Protein 7OIO (pdb70)

Nearest PDB structures (foldseek):
  7oio-assembly1_A  TM=4.859E-01  e=4.023E-19  Legionella pneumophila
  2eot-assembly1_A  TM=5.099E-01  e=1.149E+00  Homo sapiens
  7phc-assembly1_a  TM=4.660E-01  e=2.007E+00  Mycoplasmoides pneumoniae M129
  6x0k-assembly1_D  TM=5.061E-01  e=3.506E+00  Aspergillus fumigatus Af293
  4v6i-assembly1_AL  TM=1.975E-01  e=3.506E+00  Saccharomyces cerevisiae

Radius of gyration: 26.11 Å; Cα contacts (8 Å, |Δi|>4): 175; chains: 1; bounding box: 72×53×29 Å

Sequence (144 aa):
MAHHHHHHVDDDDKMTYVRAIPVSNTKSIAGMREENLNYIFNTSLFGVYVPADLNEDNVKQSMLNVTLVGILFADKIEESQVIIRSASGEEKTYNVGDKIPGGATIKRIMPGGVLVERDGTLESLSLPKNDLTFEPVAKPLKEEMAHHHHHHVDDDDKMTYVRAIPVSNTKSIAGMREENLNYIFNTSLFGVYVPADLNEDNVKQSMLNVTLVGILFADKIEESQVIIRSASGEEKTYNVGDKIPGGATIKRIMPGGVLVERDGTLESLSLPKNDLTFEPVAKPLKEEMAHHHHHHVDDDDKMTYVRAIPVSNTKSIAGMREENLNYIFNTSLFGVYVPADLNEDNVKQSMLNVTLVGILFADKIEESQVIIRSASGEEKTYNVGDKIPGGATIKRIMPGGVLVERDGTLESLSLPKNDLTFEPVAKPLKEEMAHHHHHHVDDDDKMTYVRAIPVSNTKSIAGMREENLNYIFNTSLFGVYVPADLNEDNVKQSMLNVTLVGILFADKIEESQVIIRSASGEEKTYNVGDKIPGGATIKRIMPGGVLVERDGTLESLSLPKNDLTFEPVAKPLKEEMAHHHHHHVDDDDKMTYVRAIPVSNTKSIAGMREENLNYIFNTSLFGVYVPADLNEDNVKQSMLNVTLVGILFADKIEESQVIIRSASGEEKTYNVGDKIPGGATIKRIMPGGVLVERDGTLESLSLPKNDLTFEPVAKPLKEEMAHHHHHHVDDDDKMTYVRAIPVSNTKSIAGMREENLNYIFNTSLFGVYVPADLNEDNVKQSMLNVTLVGILFADKIEESQVIIRSASGEEKTYNVGDKIPGGATIKRIMPGGVLVERDGTLESLSLPKNDLTFEPVAKPLKEEMAHHHHHHVDDDDKMTYVRAIPVSNTKSIAGMREENLNYIFNTSLFGVYVPADLNEDNVKQSMLNVTLVGILFADKIEESQVIIRSASGEEKTYNVGDKIPGGATIKRIMPGGVLVERDGTLESLSLPKNDLTFEPVAKPLKEEMAHHHHHHVDDDDKMTYVRAIPVSNTKSIAGMREENLNYIFNTSLFGVYVPADLNEDNVKQSMLNVTLVGILFADKIEESQVIIRSASGEEKTYNVGDKIPGGATIKRIMPGGVLVERDGTLESLSLPKNDLTFEPVAKPLKEEMAHHHHHHVDDDDKMTYVRAIPVSNTKSIAGMREENLNYIFNTSLFGVYVPADLNEDNVKQSMLNVTLVGILFADKIEESQVIIRSASGEEKTYNVGDKIPGGATIKRIMPGGVLVERDGTLESLSLPKNDLTFEPVAKPLKEEMAHHHHHHVDDDDKMTYVRAIPVSNTKSIAGMREENLNYIFNTSLFGVYVPADLNEDNVKQSMLNVTLVGILFADKIEESQVIIRSASGEEKTYNVGDKIPGGATIKRIMPGGVLVERDGTLESLSLPKNDLTFEPVAKPLKEE

Foldseek 3Di:
DCCPPPDADPPPCVVRVDPPDDDDPPCVVPDPCPVPCVVPVEPVNVDPDDDPPPDDPDDPPFDQQKAQPAWQDDPDQQPTWGFIQGNVRRTDTHGAAAADPRNKHWHGGAPLDTFIAGPNHGDADFAPDLDQARGSPHYGDGPD

InterPro domains:
  IPR024961 Type II secretion system protein GspC, N-terminal [PF11356] (54-152)

Structure (mmCIF, N/CA/C/O backbone):
data_7OIO
#
_entry.id   7OIO
#
loop_
_atom_site.group_PDB
_atom_site.id
_atom_site.type_symbol
_atom_site.label_atom_id
_atom_site.label_alt_id
_atom_site.label_comp_id
_atom_site.label_asym_id
_atom_site.label_entity_id
_atom_site.label_seq_id
_atom_site.pdbx_PDB_ins_code
_atom_site.Cartn_x
_atom_site.Cartn_y
_atom_site.Cartn_z
_atom_site.occupancy
_atom_site.B_iso_or_equiv
_atom_site.auth_seq_id
_atom_site.auth_comp_id
_atom_site.auth_asym_id
_atom_site.auth_atom_id
_atom_site.pdbx_PDB_model_num
ATOM 1 N N . MET A 1 1 ? -43.450 33.454 -7.929 1.00 0.00 26 MET A N 1
ATOM 2 C CA . MET A 1 1 ? -43.950 32.599 -6.832 1.00 0.00 26 MET A CA 1
ATOM 3 C C . MET A 1 1 ? -43.077 31.363 -6.683 1.00 0.00 26 MET A C 1
ATOM 4 O O . MET A 1 1 ? -42.781 30.674 -7.661 1.00 0.00 26 MET A O 1
ATOM 20 N N . ALA A 1 2 ? -42.659 31.090 -5.460 1.00 0.00 27 ALA A N 1
ATOM 21 C CA . ALA A 1 2 ? -41.843 29.924 -5.180 1.00 0.00 27 ALA A CA 1
ATOM 22 C C . ALA A 1 2 ? -42.404 29.131 -4.008 1.00 0.00 27 ALA A C 1
ATOM 23 O O . ALA A 1 2 ? -41.737 28.251 -3.477 1.00 0.00 27 ALA A O 1
ATOM 30 N N . HIS A 1 3 ? -43.642 29.428 -3.622 1.00 0.00 28 HIS A N 1
ATOM 31 C CA . HIS A 1 3 ? -44.266 28.756 -2.480 1.00 0.00 28 HIS A CA 1
ATOM 32 C C . HIS A 1 3 ? -44.480 27.269 -2.756 1.00 0.00 28 HIS A C 1
ATOM 33 O O . HIS A 1 3 ? -44.672 26.483 -1.833 1.00 0.00 28 HIS A O 1
ATOM 48 N N . HIS A 1 4 ? -44.453 26.889 -4.026 1.00 0.00 29 HIS A N 1
ATOM 49 C CA . HIS A 1 4 ? -44.546 25.484 -4.395 1.00 0.00 29 HIS A CA 1
ATOM 50 C C . HIS A 1 4 ? -43.192 24.981 -4.883 1.00 0.00 29 HIS A C 1
ATOM 51 O O . HIS A 1 4 ? -42.848 23.818 -4.690 1.00 0.00 29 HIS A O 1
ATOM 66 N N . HIS A 1 5 ? -42.425 25.871 -5.510 1.00 0.00 30 HIS A N 1
ATOM 67 C CA . HIS A 1 5 ? -41.088 25.529 -5.992 1.00 0.00 30 HIS A CA 1
ATOM 68 C C . HIS A 1 5 ? -40.164 25.210 -4.824 1.00 0.00 30 HIS A C 1
ATOM 69 O O . HIS A 1 5 ? -39.359 24.280 -4.888 1.00 0.00 30 HIS A O 1
ATOM 84 N N . HIS A 1 6 ? -40.294 25.981 -3.754 1.00 0.00 31 HIS A N 1
ATOM 85 C CA . HIS A 1 6 ? -39.535 25.740 -2.539 1.00 0.00 31 HIS A CA 1
ATOM 86 C C . HIS A 1 6 ? -40.220 24.645 -1.729 1.00 0.00 31 HIS A C 1
ATOM 87 O O . HIS A 1 6 ? -40.933 24.917 -0.761 1.00 0.00 31 HIS A O 1
ATOM 102 N N . HIS A 1 7 ? -40.019 23.410 -2.149 1.00 0.00 32 HIS A N 1
ATOM 103 C CA . HIS A 1 7 ? -40.635 22.268 -1.497 1.00 0.00 32 HIS A CA 1
ATOM 104 C C . HIS A 1 7 ? -39.645 21.114 -1.440 1.00 0.00 32 HIS A C 1
ATOM 105 O O . HIS A 1 7 ? -39.532 20.333 -2.386 1.00 0.00 32 HIS A O 1
ATOM 120 N N . HIS A 1 8 ? -38.925 21.020 -0.333 1.00 0.00 33 HIS A N 1
ATOM 121 C CA . HIS A 1 8 ? -37.913 19.985 -0.166 1.00 0.00 33 HIS A CA 1
ATOM 122 C C . HIS A 1 8 ? -38.565 18.617 -0.027 1.00 0.00 33 HIS A C 1
ATOM 123 O O . HIS A 1 8 ? -39.526 18.452 0.726 1.00 0.00 33 HIS A O 1
ATOM 138 N N . VAL A 1 9 ? -38.052 17.642 -0.760 1.00 0.00 34 VAL A N 1
ATOM 139 C CA . VAL A 1 9 ? -38.581 16.291 -0.691 1.00 0.00 34 VAL A CA 1
ATOM 140 C C . VAL A 1 9 ? -37.518 15.315 -0.189 1.00 0.00 34 VAL A C 1
ATOM 141 O O . VAL A 1 9 ? -36.481 15.112 -0.825 1.00 0.00 34 VAL A O 1
ATOM 154 N N . ASP A 1 10 ? -37.773 14.731 0.970 1.00 0.00 35 ASP A N 1
ATOM 155 C CA . ASP A 1 10 ? -36.850 13.779 1.573 1.00 0.00 35 ASP A CA 1
ATOM 156 C C . ASP A 1 10 ? -37.498 12.409 1.682 1.00 0.00 35 ASP A C 1
ATOM 157 O O . ASP A 1 10 ? -38.697 12.301 1.942 1.00 0.00 35 ASP A O 1
ATOM 166 N N . ASP A 1 11 ? -36.705 11.368 1.471 1.00 0.00 36 ASP A N 1
ATOM 167 C CA . ASP A 1 11 ? -37.214 10.000 1.489 1.00 0.00 36 ASP A CA 1
ATOM 168 C C . ASP A 1 11 ? -36.243 9.070 2.201 1.00 0.00 36 ASP A C 1
ATOM 169 O O . ASP A 1 11 ? -35.641 8.191 1.580 1.00 0.00 36 ASP A O 1
ATOM 178 N N . ASP A 1 12 ? -36.078 9.266 3.500 1.00 0.00 37 ASP A N 1
ATOM 179 C CA . ASP A 1 12 ? -35.219 8.392 4.288 1.00 0.00 37 ASP A CA 1
ATOM 180 C C . ASP A 1 12 ? -35.983 7.124 4.643 1.00 0.00 37 ASP A C 1
ATOM 181 O O . ASP A 1 12 ? -36.605 7.030 5.700 1.00 0.00 37 ASP A O 1
ATOM 190 N N . ASP A 1 13 ? -35.944 6.156 3.741 1.00 0.00 38 ASP A N 1
ATOM 191 C CA . ASP A 1 13 ? -36.742 4.943 3.874 1.00 0.00 38 ASP A CA 1
ATOM 192 C C . ASP A 1 13 ? -36.202 4.032 4.968 1.00 0.00 38 ASP A C 1
ATOM 193 O O . ASP A 1 13 ? -36.951 3.282 5.590 1.00 0.00 38 ASP A O 1
ATOM 202 N N . LYS A 1 14 ? -34.904 4.120 5.221 1.00 0.00 39 LYS A N 1
ATOM 203 C CA . LYS A 1 14 ? -34.262 3.261 6.211 1.00 0.00 39 LYS A CA 1
ATOM 204 C C . LYS A 1 14 ? -34.605 3.700 7.634 1.00 0.00 39 LYS A C 1
ATOM 205 O O . LYS A 1 14 ? -34.194 3.066 8.608 1.00 0.00 39 LYS A O 1
ATOM 224 N N . MET A 1 15 ? -35.372 4.776 7.747 1.00 0.00 40 MET A N 1
ATOM 225 C CA . MET A 1 15 ? -35.809 5.277 9.042 1.00 0.00 40 MET A CA 1
ATOM 226 C C . MET A 1 15 ? -37.001 4.466 9.546 1.00 0.00 40 MET A C 1
ATOM 227 O O . MET A 1 15 ? -37.494 4.677 10.656 1.00 0.00 40 MET A O 1
ATOM 241 N N . THR A 1 16 ? -37.462 3.539 8.719 1.00 0.00 41 THR A N 1
ATOM 242 C CA . THR A 1 16 ? -38.590 2.694 9.071 1.00 0.00 41 THR A CA 1
ATOM 243 C C . THR A 1 16 ? -38.277 1.834 10.295 1.00 0.00 41 THR A C 1
ATOM 244 O O . THR A 1 16 ? -37.136 1.411 10.499 1.00 0.00 41 THR A O 1
ATOM 255 N N . TYR A 1 17 ? -39.290 1.592 11.115 1.00 0.00 42 TYR A N 1
ATOM 256 C CA . TYR A 1 17 ? -39.137 0.731 12.277 1.00 0.00 42 TYR A CA 1
ATOM 257 C C . TYR A 1 17 ? -40.055 -0.481 12.160 1.00 0.00 42 TYR A C 1
ATOM 258 O O . TYR A 1 17 ? -40.301 -1.194 13.135 1.00 0.00 42 TYR A O 1
ATOM 276 N N . VAL A 1 18 ? -40.556 -0.711 10.954 1.00 0.00 43 VAL A N 1
ATOM 277 C CA . VAL A 1 18 ? -41.402 -1.863 10.682 1.00 0.00 43 VAL A CA 1
ATOM 278 C C . VAL A 1 18 ? -40.710 -2.789 9.685 1.00 0.00 43 VAL A C 1
ATOM 279 O O . VAL A 1 18 ? -39.923 -2.337 8.847 1.00 0.00 43 VAL A O 1
ATOM 292 N N . ARG A 1 19 ? -40.980 -4.081 9.795 1.00 0.00 44 ARG A N 1
ATOM 293 C CA . ARG A 1 19 ? -40.382 -5.077 8.918 1.00 0.00 44 ARG A CA 1
ATOM 294 C C . ARG A 1 19 ? -41.051 -5.048 7.542 1.00 0.00 44 ARG A C 1
ATOM 295 O O . ARG A 1 19 ? -41.842 -5.926 7.197 1.00 0.00 44 ARG A O 1
ATOM 316 N N . ALA A 1 20 ? -40.739 -4.019 6.769 1.00 0.00 45 ALA A N 1
ATOM 317 C CA . ALA A 1 20 ? -41.303 -3.868 5.437 1.00 0.00 45 ALA A CA 1
ATOM 318 C C . ALA A 1 20 ? -40.208 -3.833 4.380 1.00 0.00 45 ALA A C 1
ATOM 319 O O . ALA A 1 20 ? -40.469 -3.543 3.213 1.00 0.00 45 ALA A O 1
ATOM 326 N N . ILE A 1 21 ? -38.981 -4.123 4.794 1.00 0.00 46 ILE A N 1
ATOM 327 C CA . ILE A 1 21 ? -37.860 -4.162 3.865 1.00 0.00 46 ILE A CA 1
ATOM 328 C C . ILE A 1 21 ? -37.888 -5.459 3.059 1.00 0.00 46 ILE A C 1
ATOM 329 O O . ILE A 1 21 ? -38.014 -6.547 3.622 1.00 0.00 46 ILE A O 1
ATOM 345 N N . PRO A 1 22 ? -37.802 -5.357 1.728 1.00 0.00 47 PRO A N 1
ATOM 346 C CA . PRO A 1 22 ? -37.886 -6.522 0.846 1.00 0.00 47 PRO A CA 1
ATOM 347 C C . PRO A 1 22 ? -36.648 -7.409 0.930 1.00 0.00 47 PRO A C 1
ATOM 348 O O . PRO A 1 22 ? -35.535 -6.974 0.631 1.00 0.00 47 PRO A O 1
ATOM 359 N N . VAL A 1 23 ? -36.848 -8.652 1.340 1.00 0.00 48 VAL A N 1
ATOM 360 C CA . VAL A 1 23 ? -35.764 -9.617 1.416 1.00 0.00 48 VAL A CA 1
ATOM 361 C C . VAL A 1 23 ? -36.068 -10.798 0.499 1.00 0.00 48 VAL A C 1
ATOM 362 O O . VAL A 1 23 ? -36.495 -11.865 0.947 1.00 0.00 48 VAL A O 1
ATOM 375 N N . SER A 1 24 ? -35.873 -10.586 -0.791 1.00 0.00 49 SER A N 1
ATOM 376 C CA . SER A 1 24 ? -36.147 -11.612 -1.779 1.00 0.00 49 SER A CA 1
ATOM 377 C C . SER A 1 24 ? -34.852 -12.315 -2.168 1.00 0.00 49 SER A C 1
ATOM 378 O O . SER A 1 24 ? -34.763 -13.543 -2.146 1.00 0.00 49 SER A O 1
ATOM 386 N N . ASN A 1 25 ? -33.844 -11.526 -2.506 1.00 0.00 50 ASN A N 1
ATOM 387 C CA . ASN A 1 25 ? -32.529 -12.061 -2.829 1.00 0.00 50 ASN A CA 1
ATOM 388 C C . ASN A 1 25 ? -31.616 -11.913 -1.627 1.00 0.00 50 ASN A C 1
ATOM 389 O O . ASN A 1 25 ? -31.982 -11.250 -0.655 1.00 0.00 50 ASN A O 1
ATOM 400 N N . THR A 1 26 ? -30.435 -12.524 -1.696 1.00 0.00 51 THR A N 1
ATOM 401 C CA . THR A 1 26 ? -29.487 -12.487 -0.588 1.00 0.00 51 THR A CA 1
ATOM 402 C C . THR A 1 26 ? -30.130 -13.117 0.654 1.00 0.00 51 THR A C 1
ATOM 403 O O . THR A 1 26 ? -29.908 -12.693 1.790 1.00 0.00 51 THR A O 1
ATOM 414 N N . LYS A 1 27 ? -30.936 -14.144 0.411 1.00 0.00 52 LYS A N 1
ATOM 415 C CA . LYS A 1 27 ? -31.712 -14.787 1.459 1.00 0.00 52 LYS A CA 1
ATOM 416 C C . LYS A 1 27 ? -30.950 -15.970 2.046 1.00 0.00 52 LYS A C 1
ATOM 417 O O . LYS A 1 27 ? -30.576 -15.965 3.220 1.00 0.00 52 LYS A O 1
ATOM 436 N N . SER A 1 28 ? -30.715 -16.976 1.217 1.00 0.00 53 SER A N 1
ATOM 437 C CA . SER A 1 28 ? -30.022 -18.178 1.652 1.00 0.00 53 SER A CA 1
ATOM 438 C C . SER A 1 28 ? -28.518 -18.028 1.464 1.00 0.00 53 SER A C 1
ATOM 439 O O . SER A 1 28 ? -27.726 -18.606 2.209 1.00 0.00 53 SER A O 1
ATOM 447 N N . ILE A 1 29 ? -28.134 -17.239 0.472 1.00 0.00 54 ILE A N 1
ATOM 448 C CA . ILE A 1 29 ? -26.730 -17.007 0.174 1.00 0.00 54 ILE A CA 1
ATOM 449 C C . ILE A 1 29 ? -26.480 -15.520 -0.059 1.00 0.00 54 ILE A C 1
ATOM 450 O O . ILE A 1 29 ? -27.306 -14.827 -0.658 1.00 0.00 54 ILE A O 1
ATOM 466 N N . ALA A 1 30 ? -25.352 -15.030 0.434 1.00 0.00 55 ALA A N 1
ATOM 467 C CA . ALA A 1 30 ? -24.978 -13.638 0.246 1.00 0.00 55 ALA A CA 1
ATOM 468 C C . ALA A 1 30 ? -23.759 -13.523 -0.655 1.00 0.00 55 ALA A C 1
ATOM 469 O O . ALA A 1 30 ? -22.693 -13.079 -0.225 1.00 0.00 55 ALA A O 1
ATOM 476 N N . GLY A 1 31 ? -23.910 -13.937 -1.898 1.00 0.00 56 GLY A N 1
ATOM 477 C CA . GLY A 1 31 ? -22.822 -13.820 -2.837 1.00 0.00 56 GLY A CA 1
ATOM 478 C C . GLY A 1 31 ? -21.991 -15.084 -2.935 1.00 0.00 56 GLY A C 1
ATOM 479 O O . GLY A 1 31 ? -21.519 -15.609 -1.925 1.00 0.00 56 GLY A O 1
ATOM 483 N N . MET A 1 32 ? -21.823 -15.576 -4.152 1.00 0.00 57 MET A N 1
ATOM 484 C CA . MET A 1 32 ? -20.981 -16.736 -4.405 1.00 0.00 57 MET A CA 1
ATOM 485 C C . MET A 1 32 ? -19.567 -16.283 -4.741 1.00 0.00 57 MET A C 1
ATOM 486 O O . MET A 1 32 ? -19.253 -16.003 -5.897 1.00 0.00 57 MET A O 1
ATOM 500 N N . ARG A 1 33 ? -18.718 -16.203 -3.729 1.00 0.00 58 ARG A N 1
ATOM 501 C CA . ARG A 1 33 ? -17.356 -15.718 -3.915 1.00 0.00 58 ARG A CA 1
ATOM 502 C C . ARG A 1 33 ? -16.344 -16.824 -3.655 1.00 0.00 58 ARG A C 1
ATOM 503 O O . ARG A 1 33 ? -15.233 -16.557 -3.199 1.00 0.00 58 ARG A O 1
ATOM 524 N N . GLU A 1 34 ? -16.724 -18.060 -3.959 1.00 0.00 59 GLU A N 1
ATOM 525 C CA . GLU A 1 34 ? -15.866 -19.210 -3.686 1.00 0.00 59 GLU A CA 1
ATOM 526 C C . GLU A 1 34 ? -14.529 -19.081 -4.410 1.00 0.00 59 GLU A C 1
ATOM 527 O O . GLU A 1 34 ? -13.470 -19.095 -3.784 1.00 0.00 59 GLU A O 1
ATOM 539 N N . GLU A 1 35 ? -14.582 -18.925 -5.724 1.00 0.00 60 GLU A N 1
ATOM 540 C CA . GLU A 1 35 ? -13.371 -18.817 -6.523 1.00 0.00 60 GLU A CA 1
ATOM 541 C C . GLU A 1 35 ? -12.767 -17.421 -6.374 1.00 0.00 60 GLU A C 1
ATOM 542 O O . GLU A 1 35 ? -11.555 -17.236 -6.494 1.00 0.00 60 GLU A O 1
ATOM 554 N N . ASN A 1 36 ? -13.627 -16.448 -6.097 1.00 0.00 61 ASN A N 1
ATOM 555 C CA . ASN A 1 36 ? -13.198 -15.070 -5.874 1.00 0.00 61 ASN A CA 1
ATOM 556 C C . ASN A 1 36 ? -12.240 -14.984 -4.696 1.00 0.00 61 ASN A C 1
ATOM 557 O O . ASN A 1 36 ? -11.154 -14.419 -4.807 1.00 0.00 61 ASN A O 1
ATOM 568 N N . LEU A 1 37 ? -12.637 -15.567 -3.573 1.00 0.00 62 LEU A N 1
ATOM 569 C CA . LEU A 1 37 ? -11.808 -15.561 -2.377 1.00 0.00 62 LEU A CA 1
ATOM 570 C C . LEU A 1 37 ? -10.587 -16.458 -2.562 1.00 0.00 62 LEU A C 1
ATOM 571 O O . LEU A 1 37 ? -9.585 -16.307 -1.869 1.00 0.00 62 LEU A O 1
ATOM 587 N N . ASN A 1 38 ? -10.679 -17.397 -3.498 1.00 0.00 63 ASN A N 1
ATOM 588 C CA . ASN A 1 38 ? -9.554 -18.273 -3.819 1.00 0.00 63 ASN A CA 1
ATOM 589 C C . ASN A 1 38 ? -8.526 -17.536 -4.666 1.00 0.00 63 ASN A C 1
ATOM 590 O O . ASN A 1 38 ? -7.350 -17.898 -4.700 1.00 0.00 63 ASN A O 1
ATOM 601 N N . TYR A 1 39 ? -8.977 -16.493 -5.347 1.00 0.00 64 TYR A N 1
ATOM 602 C CA . TYR A 1 39 ? -8.086 -15.653 -6.127 1.00 0.00 64 TYR A CA 1
ATOM 603 C C . TYR A 1 39 ? -7.295 -14.746 -5.193 1.00 0.00 64 TYR A C 1
ATOM 604 O O . TYR A 1 39 ? -6.174 -14.335 -5.503 1.00 0.00 64 TYR A O 1
ATOM 622 N N . ILE A 1 40 ? -7.878 -14.469 -4.033 1.00 0.00 65 ILE A N 1
ATOM 623 C CA . ILE A 1 40 ? -7.254 -13.611 -3.040 1.00 0.00 65 ILE A CA 1
ATOM 624 C C . ILE A 1 40 ? -6.318 -14.418 -2.139 1.00 0.00 65 ILE A C 1
ATOM 625 O O . ILE A 1 40 ? -6.686 -14.801 -1.028 1.00 0.00 65 ILE A O 1
ATOM 641 N N . PHE A 1 41 ? -5.117 -14.684 -2.651 1.00 0.00 66 PHE A N 1
ATOM 642 C CA . PHE A 1 41 ? -4.067 -15.378 -1.903 1.00 0.00 66 PHE A CA 1
ATOM 643 C C . PHE A 1 41 ? -4.544 -16.722 -1.351 1.00 0.00 66 PHE A C 1
ATOM 644 O O . PHE A 1 41 ? -4.728 -16.881 -0.143 1.00 0.00 66 PHE A O 1
ATOM 661 N N . ASN A 1 42 ? -4.706 -17.700 -2.234 1.00 0.00 67 ASN A N 1
ATOM 662 C CA . ASN A 1 42 ? -5.140 -19.034 -1.817 1.00 0.00 67 ASN A CA 1
ATOM 663 C C . ASN A 1 42 ? -4.047 -19.736 -1.017 1.00 0.00 67 ASN A C 1
ATOM 664 O O . ASN A 1 42 ? -4.289 -20.766 -0.389 1.00 0.00 67 ASN A O 1
ATOM 675 N N . THR A 1 43 ? -2.845 -19.170 -1.035 1.00 0.00 68 THR A N 1
ATOM 676 C CA . THR A 1 43 ? -1.738 -19.701 -0.253 1.00 0.00 68 THR A CA 1
ATOM 677 C C . THR A 1 43 ? -1.961 -19.434 1.238 1.00 0.00 68 THR A C 1
ATOM 678 O O . THR A 1 43 ? -1.321 -20.045 2.095 1.00 0.00 68 THR A O 1
ATOM 689 N N . SER A 1 44 ? -2.869 -18.511 1.541 1.00 0.00 69 SER A N 1
ATOM 690 C CA . SER A 1 44 ? -3.243 -18.234 2.917 1.00 0.00 69 SER A CA 1
ATOM 691 C C . SER A 1 44 ? -4.481 -19.047 3.295 1.00 0.00 69 SER A C 1
ATOM 692 O O . SER A 1 44 ? -4.811 -19.184 4.475 1.00 0.00 69 SER A O 1
ATOM 700 N N . LEU A 1 45 ? -5.141 -19.593 2.265 1.00 0.00 70 LEU A N 1
ATOM 701 C CA . LEU A 1 45 ? -6.342 -20.420 2.405 1.00 0.00 70 LEU A CA 1
ATOM 702 C C . LEU A 1 45 ? -7.532 -19.597 2.907 1.00 0.00 70 LEU A C 1
ATOM 703 O O . LEU A 1 45 ? -8.521 -19.431 2.191 1.00 0.00 70 LEU A O 1
ATOM 719 N N . PHE A 1 46 ? -7.431 -19.085 4.123 1.00 0.00 71 PHE A N 1
ATOM 720 C CA . PHE A 1 46 ? -8.497 -18.300 4.726 1.00 0.00 71 PHE A CA 1
ATOM 721 C C . PHE A 1 46 ? -7.903 -17.297 5.708 1.00 0.00 71 PHE A C 1
ATOM 722 O O . PHE A 1 46 ? -6.696 -17.312 5.962 1.00 0.00 71 PHE A O 1
ATOM 739 N N . GLY A 1 47 ? -8.746 -16.430 6.254 1.00 0.00 72 GLY A N 1
ATOM 740 C CA . GLY A 1 47 ? -8.300 -15.497 7.270 1.00 0.00 72 GLY A CA 1
ATOM 741 C C . GLY A 1 47 ? -7.548 -14.308 6.704 1.00 0.00 72 GLY A C 1
ATOM 742 O O . GLY A 1 47 ? -8.018 -13.173 6.785 1.00 0.00 72 GLY A O 1
ATOM 746 N N . VAL A 1 48 ? -6.387 -14.567 6.123 1.00 0.00 73 VAL A N 1
ATOM 747 C CA . VAL A 1 48 ? -5.515 -13.503 5.648 1.00 0.00 73 VAL A CA 1
ATOM 748 C C . VAL A 1 48 ? -5.896 -13.064 4.234 1.00 0.00 73 VAL A C 1
ATOM 749 O O . VAL A 1 48 ? -5.215 -13.388 3.259 1.00 0.00 73 VAL A O 1
ATOM 762 N N . TYR A 1 49 ? -6.999 -12.339 4.134 1.00 0.00 74 TYR A N 1
ATOM 763 C CA . TYR A 1 49 ? -7.422 -11.752 2.872 1.00 0.00 74 TYR A CA 1
ATOM 764 C C . TYR A 1 49 ? -7.093 -10.269 2.870 1.00 0.00 74 TYR A C 1
ATOM 765 O O . TYR A 1 49 ? -6.978 -9.655 3.932 1.00 0.00 74 TYR A O 1
ATOM 783 N N . VAL A 1 50 ? -6.926 -9.696 1.689 1.00 0.00 75 VAL A N 1
ATOM 784 C CA . VAL A 1 50 ? -6.727 -8.260 1.579 1.00 0.00 75 VAL A CA 1
ATOM 785 C C . VAL A 1 50 ? -8.069 -7.545 1.612 1.00 0.00 75 VAL A C 1
ATOM 786 O O . VAL A 1 50 ? -9.026 -7.975 0.963 1.00 0.00 75 VAL A O 1
ATOM 799 N N . PRO A 1 51 ? -8.158 -6.453 2.384 1.00 0.00 76 PRO A N 1
ATOM 800 C CA . PRO A 1 51 ? -9.403 -5.703 2.551 1.00 0.00 76 PRO A CA 1
ATOM 801 C C . PRO A 1 51 ? -9.872 -5.079 1.244 1.00 0.00 76 PRO A C 1
ATOM 802 O O . PRO A 1 51 ? -9.059 -4.685 0.406 1.00 0.00 76 PRO A O 1
ATOM 813 N N . ALA A 1 52 ? -11.184 -4.972 1.083 1.00 0.00 77 ALA A N 1
ATOM 814 C CA . ALA A 1 52 ? -11.766 -4.388 -0.120 1.00 0.00 77 ALA A CA 1
ATOM 815 C C . ALA A 1 52 ? -11.667 -2.869 -0.083 1.00 0.00 77 ALA A C 1
ATOM 816 O O . ALA A 1 52 ? -12.148 -2.181 -0.983 1.00 0.00 77 ALA A O 1
ATOM 823 N N . ASP A 1 53 ? -11.058 -2.351 0.975 1.00 0.00 78 ASP A N 1
ATOM 824 C CA . ASP A 1 53 ? -10.804 -0.922 1.091 1.00 0.00 78 ASP A CA 1
ATOM 825 C C . ASP A 1 53 ? -9.391 -0.607 0.624 1.00 0.00 78 ASP A C 1
ATOM 826 O O . ASP A 1 53 ? -9.129 0.464 0.079 1.00 0.00 78 ASP A O 1
ATOM 835 N N . LEU A 1 54 ? -8.487 -1.557 0.830 1.00 0.00 79 LEU A N 1
ATOM 836 C CA . LEU A 1 54 ? -7.097 -1.399 0.427 1.00 0.00 79 LEU A CA 1
ATOM 837 C C . LEU A 1 54 ? -6.894 -1.932 -0.983 1.00 0.00 79 LEU A C 1
ATOM 838 O O . LEU A 1 54 ? -6.596 -3.112 -1.174 1.00 0.00 79 LEU A O 1
ATOM 854 N N . ASN A 1 55 ? -7.059 -1.065 -1.968 1.00 0.00 80 ASN A N 1
ATOM 855 C CA . ASN A 1 55 ? -6.939 -1.471 -3.359 1.00 0.00 80 ASN A CA 1
ATOM 856 C C . ASN A 1 55 ? -5.870 -0.652 -4.060 1.00 0.00 80 ASN A C 1
ATOM 857 O O . ASN A 1 55 ? -6.165 0.353 -4.710 1.00 0.00 80 ASN A O 1
ATOM 868 N N . GLU A 1 56 ? -4.623 -1.069 -3.915 1.00 0.00 81 GLU A N 1
ATOM 869 C CA . GLU A 1 56 ? -3.524 -0.384 -4.568 1.00 0.00 81 GLU A CA 1
ATOM 870 C C . GLU A 1 56 ? -3.354 -0.920 -5.983 1.00 0.00 81 GLU A C 1
ATOM 871 O O . GLU A 1 56 ? -3.203 -2.125 -6.187 1.00 0.00 81 GLU A O 1
ATOM 883 N N . ASP A 1 57 ? -3.380 -0.027 -6.960 1.00 0.00 82 ASP A N 1
ATOM 884 C CA . ASP A 1 57 ? -3.217 -0.417 -8.358 1.00 0.00 82 ASP A CA 1
ATOM 885 C C . ASP A 1 57 ? -1.745 -0.392 -8.742 1.00 0.00 82 ASP A C 1
ATOM 886 O O . ASP A 1 57 ? -1.389 -0.460 -9.920 1.00 0.00 82 ASP A O 1
ATOM 895 N N . ASN A 1 58 ? -0.905 -0.303 -7.712 1.00 0.00 83 ASN A N 1
ATOM 896 C CA . ASN A 1 58 ? 0.546 -0.264 -7.859 1.00 0.00 83 ASN A CA 1
ATOM 897 C C . ASN A 1 58 ? 0.983 0.951 -8.668 1.00 0.00 83 ASN A C 1
ATOM 898 O O . ASN A 1 58 ? 1.151 0.878 -9.883 1.00 0.00 83 ASN A O 1
ATOM 909 N N . VAL A 1 59 ? 1.168 2.071 -7.980 1.00 0.00 84 VAL A N 1
ATOM 910 C CA . VAL A 1 59 ? 1.545 3.321 -8.631 1.00 0.00 84 VAL A CA 1
ATOM 911 C C . VAL A 1 59 ? 2.935 3.232 -9.261 1.00 0.00 84 VAL A C 1
ATOM 912 O O . VAL A 1 59 ? 3.128 3.633 -10.410 1.00 0.00 84 VAL A O 1
ATOM 925 N N . LYS A 1 60 ? 3.898 2.698 -8.519 1.00 0.00 85 LYS A N 1
ATOM 926 C CA . LYS A 1 60 ? 5.241 2.506 -9.052 1.00 0.00 85 LYS A CA 1
ATOM 927 C C . LYS A 1 60 ? 5.524 1.028 -9.264 1.00 0.00 85 LYS A C 1
ATOM 928 O O . LYS A 1 60 ? 6.514 0.662 -9.898 1.00 0.00 85 LYS A O 1
ATOM 947 N N . GLN A 1 61 ? 4.641 0.190 -8.721 1.00 0.00 86 GLN A N 1
ATOM 948 C CA . GLN A 1 61 ? 4.731 -1.260 -8.875 1.00 0.00 86 GLN A CA 1
ATOM 949 C C . GLN A 1 61 ? 5.970 -1.814 -8.177 1.00 0.00 86 GLN A C 1
ATOM 950 O O . GLN A 1 61 ? 6.657 -1.098 -7.447 1.00 0.00 86 GLN A O 1
ATOM 964 N N . SER A 1 62 ? 6.232 -3.096 -8.367 1.00 0.00 87 SER A N 1
ATOM 965 C CA . SER A 1 62 ? 7.338 -3.746 -7.687 1.00 0.00 87 SER A CA 1
ATOM 966 C C . SER A 1 62 ? 7.986 -4.802 -8.579 1.00 0.00 87 SER A C 1
ATOM 967 O O . SER A 1 62 ? 7.687 -5.992 -8.467 1.00 0.00 87 SER A O 1
ATOM 975 N N . MET A 1 63 ? 8.862 -4.365 -9.476 1.00 0.00 88 MET A N 1
ATOM 976 C CA . MET A 1 63 ? 9.588 -5.293 -10.335 1.00 0.00 88 MET A CA 1
ATOM 977 C C . MET A 1 63 ? 10.831 -5.795 -9.620 1.00 0.00 88 MET A C 1
ATOM 978 O O . MET A 1 63 ? 11.021 -5.534 -8.429 1.00 0.00 88 MET A O 1
ATOM 992 N N . LEU A 1 64 ? 11.671 -6.517 -10.360 1.00 0.00 89 LEU A N 1
ATOM 993 C CA . LEU A 1 64 ? 12.934 -7.039 -9.846 1.00 0.00 89 LEU A CA 1
ATOM 994 C C . LEU A 1 64 ? 12.705 -8.027 -8.705 1.00 0.00 89 LEU A C 1
ATOM 995 O O . LEU A 1 64 ? 13.629 -8.343 -7.958 1.00 0.00 89 LEU A O 1
ATOM 1011 N N . ASN A 1 65 ? 11.469 -8.518 -8.592 1.00 0.00 90 ASN A N 1
ATOM 1012 C CA . ASN A 1 65 ? 11.079 -9.442 -7.524 1.00 0.00 90 ASN A CA 1
ATOM 1013 C C . ASN A 1 65 ? 11.215 -8.779 -6.158 1.00 0.00 90 ASN A C 1
ATOM 1014 O O . ASN A 1 65 ? 11.365 -9.457 -5.140 1.00 0.00 90 ASN A O 1
ATOM 1025 N N . VAL A 1 66 ? 11.161 -7.455 -6.141 1.00 0.00 91 VAL A N 1
ATOM 1026 C CA . VAL A 1 66 ? 11.360 -6.694 -4.917 1.00 0.00 91 VAL A CA 1
ATOM 1027 C C . VAL A 1 66 ? 10.119 -5.882 -4.570 1.00 0.00 91 VAL A C 1
ATOM 1028 O O . VAL A 1 66 ? 9.688 -5.027 -5.341 1.00 0.00 91 VAL A O 1
ATOM 1041 N N . THR A 1 67 ? 9.540 -6.162 -3.413 1.00 0.00 92 THR A N 1
ATOM 1042 C CA . THR A 1 67 ? 8.428 -5.377 -2.912 1.00 0.00 92 THR A CA 1
ATOM 1043 C C . THR A 1 67 ? 8.788 -4.741 -1.574 1.00 0.00 92 THR A C 1
ATOM 1044 O O . THR A 1 67 ? 8.963 -5.436 -0.571 1.00 0.00 92 THR A O 1
ATOM 1055 N N . LEU A 1 68 ? 8.912 -3.425 -1.567 1.00 0.00 93 LEU A N 1
ATOM 1056 C CA . LEU A 1 68 ? 9.200 -2.690 -0.346 1.00 0.00 93 LEU A CA 1
ATOM 1057 C C . LEU A 1 68 ? 7.950 -2.611 0.524 1.00 0.00 93 LEU A C 1
ATOM 1058 O O . LEU A 1 68 ? 7.052 -1.811 0.262 1.00 0.00 93 LEU A O 1
ATOM 1074 N N . VAL A 1 69 ? 7.888 -3.451 1.546 1.00 0.00 94 VAL A N 1
ATOM 1075 C CA . VAL A 1 69 ? 6.734 -3.478 2.431 1.00 0.00 94 VAL A CA 1
ATOM 1076 C C . VAL A 1 69 ? 6.984 -2.651 3.688 1.00 0.00 94 VAL A C 1
ATOM 1077 O O . VAL A 1 69 ? 6.083 -2.460 4.504 1.00 0.00 94 VAL A O 1
ATOM 1090 N N . GLY A 1 70 ? 8.206 -2.161 3.843 1.00 0.00 95 GLY A N 1
ATOM 1091 C CA . GLY A 1 70 ? 8.517 -1.312 4.973 1.00 0.00 95 GLY A CA 1
ATOM 1092 C C . GLY A 1 70 ? 10.005 -1.205 5.224 1.00 0.00 95 GLY A C 1
ATOM 1093 O O . GLY A 1 70 ? 10.804 -1.848 4.544 1.00 0.00 95 GLY A O 1
ATOM 1097 N N . ILE A 1 71 ? 10.379 -0.395 6.200 1.00 0.00 96 ILE A N 1
ATOM 1098 C CA . ILE A 1 71 ? 11.777 -0.216 6.559 1.00 0.00 96 ILE A CA 1
ATOM 1099 C C . ILE A 1 71 ? 11.963 -0.455 8.051 1.00 0.00 96 ILE A C 1
ATOM 1100 O O . ILE A 1 71 ? 11.111 -0.084 8.859 1.00 0.00 96 ILE A O 1
ATOM 1116 N N . LEU A 1 72 ? 13.064 -1.097 8.404 1.00 0.00 97 LEU A N 1
ATOM 1117 C CA . LEU A 1 72 ? 13.362 -1.414 9.787 1.00 0.00 97 LEU A CA 1
ATOM 1118 C C . LEU A 1 72 ? 14.463 -0.493 10.303 1.00 0.00 97 LEU A C 1
ATOM 1119 O O . LEU A 1 72 ? 15.653 -0.795 10.186 1.00 0.00 97 LEU A O 1
ATOM 1135 N N . PHE A 1 73 ? 14.049 0.637 10.857 1.00 0.00 98 PHE A N 1
ATOM 1136 C CA . PHE A 1 73 ? 14.977 1.654 11.331 1.00 0.00 98 PHE A CA 1
ATOM 1137 C C . PHE A 1 73 ? 15.748 1.156 12.550 1.00 0.00 98 PHE A C 1
ATOM 1138 O O . PHE A 1 73 ? 15.166 0.584 13.472 1.00 0.00 98 PHE A O 1
ATOM 1155 N N . ALA A 1 74 ? 17.056 1.371 12.543 1.00 0.00 99 ALA A N 1
ATOM 1156 C CA . ALA A 1 74 ? 17.904 0.951 13.646 1.00 0.00 99 ALA A CA 1
ATOM 1157 C C . ALA A 1 74 ? 18.779 2.106 14.119 1.00 0.00 99 ALA A C 1
ATOM 1158 O O . ALA A 1 74 ? 18.715 3.206 13.561 1.00 0.00 99 ALA A O 1
ATOM 1165 N N . ASP A 1 75 ? 19.592 1.860 15.141 1.00 0.00 100 ASP A N 1
ATOM 1166 C CA . ASP A 1 75 ? 20.478 2.889 15.680 1.00 0.00 100 ASP A CA 1
ATOM 1167 C C . ASP A 1 75 ? 21.491 3.315 14.631 1.00 0.00 100 ASP A C 1
ATOM 1168 O O . ASP A 1 75 ? 21.560 4.486 14.253 1.00 0.00 100 ASP A O 1
ATOM 1177 N N . LYS A 1 76 ? 22.269 2.356 14.152 1.00 0.00 101 LYS A N 1
ATOM 1178 C CA . LYS A 1 76 ? 23.251 2.625 13.117 1.00 0.00 101 LYS A CA 1
ATOM 1179 C C . LYS A 1 76 ? 22.585 2.612 11.751 1.00 0.00 101 LYS A C 1
ATOM 1180 O O . LYS A 1 76 ? 21.727 1.774 11.470 1.00 0.00 101 LYS A O 1
ATOM 1199 N N . ILE A 1 77 ? 22.994 3.545 10.907 1.00 0.00 102 ILE A N 1
ATOM 1200 C CA . ILE A 1 77 ? 22.436 3.683 9.572 1.00 0.00 102 ILE A CA 1
ATOM 1201 C C . ILE A 1 77 ? 22.813 2.482 8.698 1.00 0.00 102 ILE A C 1
ATOM 1202 O O . ILE A 1 77 ? 22.079 2.102 7.789 1.00 0.00 102 ILE A O 1
ATOM 1218 N N . GLU A 1 78 ? 23.954 1.872 8.998 1.00 0.00 103 GLU A N 1
ATOM 1219 C CA . GLU A 1 78 ? 24.406 0.695 8.266 1.00 0.00 103 GLU A CA 1
ATOM 1220 C C . GLU A 1 78 ? 23.736 -0.564 8.809 1.00 0.00 103 GLU A C 1
ATOM 1221 O O . GLU A 1 78 ? 23.716 -1.609 8.156 1.00 0.00 103 GLU A O 1
ATOM 1233 N N . GLU A 1 79 ? 23.181 -0.452 10.008 1.00 0.00 104 GLU A N 1
ATOM 1234 C CA . GLU A 1 79 ? 22.506 -1.572 10.643 1.00 0.00 104 GLU A CA 1
ATOM 1235 C C . GLU A 1 79 ? 21.009 -1.512 10.385 1.00 0.00 104 GLU A C 1
ATOM 1236 O O . GLU A 1 79 ? 20.297 -2.491 10.599 1.00 0.00 104 GLU A O 1
ATOM 1248 N N . SER A 1 80 ? 20.537 -0.358 9.937 1.00 0.00 105 SER A N 1
ATOM 1249 C CA . SER A 1 80 ? 19.136 -0.204 9.593 1.00 0.00 105 SER A CA 1
ATOM 1250 C C . SER A 1 80 ? 18.810 -1.091 8.404 1.00 0.00 105 SER A C 1
ATOM 1251 O O . SER A 1 80 ? 19.485 -1.046 7.374 1.00 0.00 105 SER A O 1
ATOM 1259 N N . GLN A 1 81 ? 17.794 -1.917 8.566 1.00 0.00 106 GLN A N 1
ATOM 1260 C CA . GLN A 1 81 ? 17.462 -2.910 7.566 1.00 0.00 106 GLN A CA 1
ATOM 1261 C C . GLN A 1 81 ? 16.236 -2.500 6.778 1.00 0.00 106 GLN A C 1
ATOM 1262 O O . GLN A 1 81 ? 15.420 -1.702 7.233 1.00 0.00 106 GLN A O 1
ATOM 1276 N N . VAL A 1 82 ? 16.117 -3.050 5.591 1.00 0.00 107 VAL A N 1
ATOM 1277 C CA . VAL A 1 82 ? 14.954 -2.827 4.764 1.00 0.00 107 VAL A CA 1
ATOM 1278 C C . VAL A 1 82 ? 14.101 -4.090 4.731 1.00 0.00 107 VAL A C 1
ATOM 1279 O O . VAL A 1 82 ? 14.620 -5.197 4.572 1.00 0.00 107 VAL A O 1
ATOM 1292 N N . ILE A 1 83 ? 12.802 -3.925 4.918 1.00 0.00 108 ILE A N 1
ATOM 1293 C CA . ILE A 1 83 ? 11.886 -5.051 4.932 1.00 0.00 108 ILE A CA 1
ATOM 1294 C C . ILE A 1 83 ? 11.368 -5.294 3.521 1.00 0.00 108 ILE A C 1
ATOM 1295 O O . ILE A 1 83 ? 10.503 -4.563 3.028 1.00 0.00 108 ILE A O 1
ATOM 1311 N N . ILE A 1 84 ? 11.909 -6.306 2.867 1.00 0.00 109 ILE A N 1
ATOM 1312 C CA . ILE A 1 84 ? 11.583 -6.564 1.478 1.00 0.00 109 ILE A CA 1
ATOM 1313 C C . ILE A 1 84 ? 10.829 -7.874 1.321 1.00 0.00 109 ILE A C 1
ATOM 1314 O O . ILE A 1 84 ? 11.244 -8.913 1.840 1.00 0.00 109 ILE A O 1
ATOM 1330 N N . ARG A 1 85 ? 9.710 -7.809 0.621 1.00 0.00 110 ARG A N 1
ATOM 1331 C CA . ARG A 1 85 ? 8.977 -9.001 0.248 1.00 0.00 110 ARG A CA 1
ATOM 1332 C C . ARG A 1 85 ? 9.374 -9.412 -1.159 1.00 0.00 110 ARG A C 1
ATOM 1333 O O . ARG A 1 85 ? 9.228 -8.634 -2.104 1.00 0.00 110 ARG A O 1
ATOM 1354 N N . SER A 1 86 ? 9.884 -10.617 -1.293 1.00 0.00 111 SER A N 1
ATOM 1355 C CA . SER A 1 86 ? 10.267 -11.136 -2.589 1.00 0.00 111 SER A CA 1
ATOM 1356 C C . SER A 1 86 ? 9.028 -11.562 -3.371 1.00 0.00 111 SER A C 1
ATOM 1357 O O . SER A 1 86 ? 7.949 -11.698 -2.789 1.00 0.00 111 SER A O 1
ATOM 1365 N N . ALA A 1 87 ? 9.176 -11.779 -4.671 1.00 0.00 112 ALA A N 1
ATOM 1366 C CA . ALA A 1 87 ? 8.048 -12.168 -5.517 1.00 0.00 112 ALA A CA 1
ATOM 1367 C C . ALA A 1 87 ? 7.395 -13.455 -5.014 1.00 0.00 112 ALA A C 1
ATOM 1368 O O . ALA A 1 87 ? 6.185 -13.647 -5.144 1.00 0.00 112 ALA A O 1
ATOM 1375 N N . SER A 1 88 ? 8.207 -14.321 -4.421 1.00 0.00 113 SER A N 1
ATOM 1376 C CA . SER A 1 88 ? 7.742 -15.592 -3.883 1.00 0.00 113 SER A CA 1
ATOM 1377 C C . SER A 1 88 ? 6.784 -15.391 -2.706 1.00 0.00 113 SER A C 1
ATOM 1378 O O . SER A 1 88 ? 6.005 -16.284 -2.366 1.00 0.00 113 SER A O 1
ATOM 1386 N N . GLY A 1 89 ? 6.839 -14.213 -2.094 1.00 0.00 114 GLY A N 1
ATOM 1387 C CA . GLY A 1 89 ? 6.013 -13.938 -0.936 1.00 0.00 114 GLY A CA 1
ATOM 1388 C C . GLY A 1 89 ? 6.826 -13.884 0.340 1.00 0.00 114 GLY A C 1
ATOM 1389 O O . GLY A 1 89 ? 6.293 -13.603 1.410 1.00 0.00 114 GLY A O 1
ATOM 1393 N N . GLU A 1 90 ? 8.120 -14.149 0.218 1.00 0.00 115 GLU A N 1
ATOM 1394 C CA . GLU A 1 90 ? 9.023 -14.149 1.363 1.00 0.00 115 GLU A CA 1
ATOM 1395 C C . GLU A 1 90 ? 9.282 -12.729 1.855 1.00 0.00 115 GLU A C 1
ATOM 1396 O O . GLU A 1 90 ? 9.682 -11.864 1.080 1.00 0.00 115 GLU A O 1
ATOM 1408 N N . GLU A 1 91 ? 9.055 -12.498 3.137 1.00 0.00 116 GLU A N 1
ATOM 1409 C CA . GLU A 1 91 ? 9.307 -11.195 3.737 1.00 0.00 116 GLU A CA 1
ATOM 1410 C C . GLU A 1 91 ? 10.534 -11.266 4.639 1.00 0.00 116 GLU A C 1
ATOM 1411 O O . GLU A 1 91 ? 10.506 -11.909 5.691 1.00 0.00 116 GLU A O 1
ATOM 1423 N N . LYS A 1 92 ? 11.612 -10.619 4.219 1.00 0.00 117 LYS A N 1
ATOM 1424 C CA . LYS A 1 92 ? 12.867 -10.667 4.957 1.00 0.00 117 LYS A CA 1
ATOM 1425 C C . LYS A 1 92 ? 13.455 -9.272 5.107 1.00 0.00 117 LYS A C 1
ATOM 1426 O O . LYS A 1 92 ? 13.132 -8.363 4.341 1.00 0.00 117 LYS A O 1
ATOM 1445 N N . THR A 1 93 ? 14.310 -9.107 6.099 1.00 0.00 118 THR A N 1
ATOM 1446 C CA . THR A 1 93 ? 14.991 -7.847 6.315 1.00 0.00 118 THR A CA 1
ATOM 1447 C C . THR A 1 93 ? 16.436 -7.936 5.844 1.00 0.00 118 THR A C 1
ATOM 1448 O O . THR A 1 93 ? 17.166 -8.853 6.223 1.00 0.00 118 THR A O 1
ATOM 1459 N N . TYR A 1 94 ? 16.838 -6.996 5.004 1.00 0.00 119 TYR A N 1
ATOM 1460 C CA . TYR A 1 94 ? 18.187 -6.990 4.457 1.00 0.00 119 TYR A CA 1
ATOM 1461 C C . TYR A 1 94 ? 18.933 -5.736 4.886 1.00 0.00 119 TYR A C 1
ATOM 1462 O O . TYR A 1 94 ? 18.322 -4.702 5.157 1.00 0.00 119 TYR A O 1
ATOM 1480 N N . ASN A 1 95 ? 20.250 -5.834 4.936 1.00 0.00 120 ASN A N 1
ATOM 1481 C CA . ASN A 1 95 ? 21.097 -4.717 5.339 1.00 0.00 120 ASN A CA 1
ATOM 1482 C C . ASN A 1 95 ? 21.605 -3.964 4.120 1.00 0.00 120 ASN A C 1
ATOM 1483 O O . ASN A 1 95 ? 21.667 -4.512 3.018 1.00 0.00 120 ASN A O 1
ATOM 1494 N N . VAL A 1 96 ? 21.958 -2.703 4.326 1.00 0.00 121 VAL A N 1
ATOM 1495 C CA . VAL A 1 96 ? 22.441 -1.854 3.247 1.00 0.00 121 VAL A CA 1
ATOM 1496 C C . VAL A 1 96 ? 23.770 -2.365 2.697 1.00 0.00 121 VAL A C 1
ATOM 1497 O O . VAL A 1 96 ? 24.744 -2.520 3.434 1.00 0.00 121 VAL A O 1
ATOM 1510 N N . GLY A 1 97 ? 23.795 -2.632 1.400 1.00 0.00 122 GLY A N 1
ATOM 1511 C CA . GLY A 1 97 ? 24.999 -3.125 0.765 1.00 0.00 122 GLY A CA 1
ATOM 1512 C C . GLY A 1 97 ? 24.844 -4.556 0.299 1.00 0.00 122 GLY A C 1
ATOM 1513 O O . GLY A 1 97 ? 25.674 -5.067 -0.456 1.00 0.00 122 GLY A O 1
ATOM 1517 N N . ASP A 1 98 ? 23.775 -5.198 0.742 1.00 0.00 123 ASP A N 1
ATOM 1518 C CA . ASP A 1 98 ? 23.525 -6.592 0.405 1.00 0.00 123 ASP A CA 1
ATOM 1519 C C . ASP A 1 98 ? 22.799 -6.710 -0.934 1.00 0.00 123 ASP A C 1
ATOM 1520 O O . ASP A 1 98 ? 22.047 -5.815 -1.333 1.00 0.00 123 ASP A O 1
ATOM 1529 N N . LYS A 1 99 ? 23.037 -7.815 -1.626 1.00 0.00 124 LYS A N 1
ATOM 1530 C CA . LYS A 1 99 ? 22.433 -8.053 -2.927 1.00 0.00 124 LYS A CA 1
ATOM 1531 C C . LYS A 1 99 ? 21.168 -8.887 -2.768 1.00 0.00 124 LYS A C 1
ATOM 1532 O O . LYS A 1 99 ? 21.223 -10.040 -2.338 1.00 0.00 124 LYS A O 1
ATOM 1551 N N . ILE A 1 100 ? 20.033 -8.304 -3.112 1.00 0.00 125 ILE A N 1
ATOM 1552 C CA . ILE A 1 100 ? 18.752 -8.976 -2.953 1.00 0.00 125 ILE A CA 1
ATOM 1553 C C . ILE A 1 100 ? 18.391 -9.772 -4.206 1.00 0.00 125 ILE A C 1
ATOM 1554 O O . ILE A 1 100 ? 18.661 -9.339 -5.329 1.00 0.00 125 ILE A O 1
ATOM 1570 N N . PRO A 1 101 ? 17.796 -10.961 -4.021 1.00 0.00 126 PRO A N 1
ATOM 1571 C CA . PRO A 1 101 ? 17.454 -11.860 -5.127 1.00 0.00 126 PRO A CA 1
ATOM 1572 C C . PRO A 1 101 ? 16.371 -11.283 -6.031 1.00 0.00 126 PRO A C 1
ATOM 1573 O O . PRO A 1 101 ? 15.257 -10.995 -5.584 1.00 0.00 126 PRO A O 1
ATOM 1584 N N . GLY A 1 102 ? 16.700 -11.125 -7.302 1.00 0.00 127 GLY A N 1
ATOM 1585 C CA . GLY A 1 102 ? 15.765 -10.548 -8.241 1.00 0.00 127 GLY A CA 1
ATOM 1586 C C . GLY A 1 102 ? 16.457 -9.705 -9.289 1.00 0.00 127 GLY A C 1
ATOM 1587 O O . GLY A 1 102 ? 15.903 -9.458 -10.360 1.00 0.00 127 GLY A O 1
ATOM 1591 N N . GLY A 1 103 ? 17.676 -9.275 -8.988 1.00 0.00 128 GLY A N 1
ATOM 1592 C CA . GLY A 1 103 ? 18.423 -8.451 -9.919 1.00 0.00 128 GLY A CA 1
ATOM 1593 C C . GLY A 1 103 ? 18.610 -7.039 -9.407 1.00 0.00 128 GLY A C 1
ATOM 1594 O O . GLY A 1 103 ? 18.760 -6.099 -10.187 1.00 0.00 128 GLY A O 1
ATOM 1598 N N . ALA A 1 104 ? 18.609 -6.887 -8.091 1.00 0.00 129 ALA A N 1
ATOM 1599 C CA . ALA A 1 104 ? 18.747 -5.580 -7.475 1.00 0.00 129 ALA A CA 1
ATOM 1600 C C . ALA A 1 104 ? 19.747 -5.623 -6.327 1.00 0.00 129 ALA A C 1
ATOM 1601 O O . ALA A 1 104 ? 19.948 -6.663 -5.699 1.00 0.00 129 ALA A O 1
ATOM 1608 N N . THR A 1 105 ? 20.381 -4.494 -6.063 1.00 0.00 130 THR A N 1
ATOM 1609 C CA . THR A 1 105 ? 21.344 -4.395 -4.980 1.00 0.00 130 THR A CA 1
ATOM 1610 C C . THR A 1 105 ? 21.037 -3.185 -4.108 1.00 0.00 130 THR A C 1
ATOM 1611 O O . THR A 1 105 ? 20.751 -2.100 -4.620 1.00 0.00 130 THR A O 1
ATOM 1622 N N . ILE A 1 106 ? 21.072 -3.373 -2.798 1.00 0.00 131 ILE A N 1
ATOM 1623 C CA . ILE A 1 106 ? 20.788 -2.287 -1.874 1.00 0.00 131 ILE A CA 1
ATOM 1624 C C . ILE A 1 106 ? 21.976 -1.339 -1.793 1.00 0.00 131 ILE A C 1
ATOM 1625 O O . ILE A 1 106 ? 23.010 -1.673 -1.218 1.00 0.00 131 ILE A O 1
ATOM 1641 N N . LYS A 1 107 ? 21.825 -0.163 -2.375 1.00 0.00 132 LYS A N 1
ATOM 1642 C CA . LYS A 1 107 ? 22.899 0.814 -2.402 1.00 0.00 132 LYS A CA 1
ATOM 1643 C C . LYS A 1 107 ? 22.906 1.652 -1.129 1.00 0.00 132 LYS A C 1
ATOM 1644 O O . LYS A 1 107 ? 23.965 1.905 -0.551 1.00 0.00 132 LYS A O 1
ATOM 1663 N N . ARG A 1 108 ? 21.728 2.078 -0.690 1.00 0.00 133 ARG A N 1
ATOM 1664 C CA . ARG A 1 108 ? 21.614 2.822 0.559 1.00 0.00 133 ARG A CA 1
ATOM 1665 C C . ARG A 1 108 ? 20.205 2.721 1.132 1.00 0.00 133 ARG A C 1
ATOM 1666 O O . ARG A 1 108 ? 19.223 2.963 0.432 1.00 0.00 133 ARG A O 1
ATOM 1687 N N . ILE A 1 109 ? 20.113 2.358 2.404 1.00 0.00 134 ILE A N 1
ATOM 1688 C CA . ILE A 1 109 ? 18.831 2.290 3.087 1.00 0.00 134 ILE A CA 1
ATOM 1689 C C . ILE A 1 109 ? 18.569 3.590 3.833 1.00 0.00 134 ILE A C 1
ATOM 1690 O O . ILE A 1 109 ? 19.116 3.825 4.908 1.00 0.00 134 ILE A O 1
ATOM 1706 N N . MET A 1 110 ? 17.759 4.444 3.237 1.00 0.00 135 MET A N 1
ATOM 1707 C CA . MET A 1 110 ? 17.360 5.682 3.879 1.00 0.00 135 MET A CA 1
ATOM 1708 C C . MET A 1 110 ? 15.951 5.522 4.431 1.00 0.00 135 MET A C 1
ATOM 1709 O O . MET A 1 110 ? 15.102 4.895 3.798 1.00 0.00 135 MET A O 1
ATOM 1723 N N . PRO A 1 111 ? 15.686 6.084 5.624 1.00 0.00 136 PRO A N 1
ATOM 1724 C CA . PRO A 1 111 ? 14.413 5.892 6.335 1.00 0.00 136 PRO A CA 1
ATOM 1725 C C . PRO A 1 111 ? 13.197 6.394 5.558 1.00 0.00 136 PRO A C 1
ATOM 1726 O O . PRO A 1 111 ? 12.068 6.005 5.852 1.00 0.00 136 PRO A O 1
ATOM 1737 N N . GLY A 1 112 ? 13.427 7.257 4.577 1.00 0.00 137 GLY A N 1
ATOM 1738 C CA . GLY A 1 112 ? 12.334 7.774 3.773 1.00 0.00 137 GLY A CA 1
ATOM 1739 C C . GLY A 1 112 ? 12.240 7.097 2.420 1.00 0.00 137 GLY A C 1
ATOM 1740 O O . GLY A 1 112 ? 11.285 7.314 1.672 1.00 0.00 137 GLY A O 1
ATOM 1744 N N . GLY A 1 113 ? 13.226 6.268 2.107 1.00 0.00 138 GLY A N 1
ATOM 1745 C CA . GLY A 1 113 ? 13.261 5.602 0.822 1.00 0.00 138 GLY A CA 1
ATOM 1746 C C . GLY A 1 113 ? 14.561 4.860 0.609 1.00 0.00 138 GLY A C 1
ATOM 1747 O O . GLY A 1 113 ? 15.639 5.422 0.794 1.00 0.00 138 GLY A O 1
ATOM 1751 N N . VAL A 1 114 ? 14.466 3.598 0.227 1.00 0.00 139 VAL A N 1
ATOM 1752 C CA . VAL A 1 114 ? 15.647 2.770 0.037 1.00 0.00 139 VAL A CA 1
ATOM 1753 C C . VAL A 1 114 ? 16.104 2.804 -1.415 1.00 0.00 139 VAL A C 1
ATOM 1754 O O . VAL A 1 114 ? 15.317 2.561 -2.330 1.00 0.00 139 VAL A O 1
ATOM 1767 N N . LEU A 1 115 ? 17.376 3.112 -1.616 1.00 0.00 140 LEU A N 1
ATOM 1768 C CA . LEU A 1 115 ? 17.945 3.185 -2.951 1.00 0.00 140 LEU A CA 1
ATOM 1769 C C . LEU A 1 115 ? 18.477 1.825 -3.374 1.00 0.00 140 LEU A C 1
ATOM 1770 O O . LEU A 1 115 ? 19.444 1.314 -2.798 1.00 0.00 140 LEU A O 1
ATOM 1786 N N . VAL A 1 116 ? 17.839 1.236 -4.370 1.00 0.00 141 VAL A N 1
ATOM 1787 C CA . VAL A 1 116 ? 18.252 -0.060 -4.875 1.00 0.00 141 VAL A CA 1
ATOM 1788 C C . VAL A 1 116 ? 18.624 0.033 -6.346 1.00 0.00 141 VAL A C 1
ATOM 1789 O O . VAL A 1 116 ? 17.971 0.730 -7.125 1.00 0.00 141 VAL A O 1
ATOM 1802 N N . GLU A 1 117 ? 19.694 -0.647 -6.713 1.00 0.00 142 GLU A N 1
ATOM 1803 C CA . GLU A 1 117 ? 20.131 -0.692 -8.094 1.00 0.00 142 GLU A CA 1
ATOM 1804 C C . GLU A 1 117 ? 19.349 -1.764 -8.839 1.00 0.00 142 GLU A C 1
ATOM 1805 O O . GLU A 1 117 ? 19.598 -2.956 -8.668 1.00 0.00 142 GLU A O 1
ATOM 1817 N N . ARG A 1 118 ? 18.412 -1.333 -9.660 1.00 0.00 143 ARG A N 1
ATOM 1818 C CA . ARG A 1 118 ? 17.529 -2.248 -10.364 1.00 0.00 143 ARG A CA 1
ATOM 1819 C C . ARG A 1 118 ? 18.111 -2.621 -11.724 1.00 0.00 143 ARG A C 1
ATOM 1820 O O . ARG A 1 118 ? 18.149 -1.801 -12.644 1.00 0.00 143 ARG A O 1
ATOM 1841 N N . ASP A 1 119 ? 18.601 -3.854 -11.821 1.00 0.00 144 ASP A N 1
ATOM 1842 C CA . ASP A 1 119 ? 19.168 -4.384 -13.060 1.00 0.00 144 ASP A CA 1
ATOM 1843 C C . ASP A 1 119 ? 20.259 -3.455 -13.605 1.00 0.00 144 ASP A C 1
ATOM 1844 O O . ASP A 1 119 ? 20.296 -3.129 -14.789 1.00 0.00 144 ASP A O 1
ATOM 1853 N N . GLY A 1 120 ? 21.135 -3.009 -12.713 1.00 0.00 145 GLY A N 1
ATOM 1854 C CA . GLY A 1 120 ? 22.245 -2.164 -13.117 1.00 0.00 145 GLY A CA 1
ATOM 1855 C C . GLY A 1 120 ? 21.896 -0.686 -13.145 1.00 0.00 145 GLY A C 1
ATOM 1856 O O . GLY A 1 120 ? 22.773 0.159 -13.320 1.00 0.00 145 GLY A O 1
ATOM 1860 N N . THR A 1 121 ? 20.625 -0.366 -12.962 1.00 0.00 146 THR A N 1
ATOM 1861 C CA . THR A 1 121 ? 20.169 1.013 -13.024 1.00 0.00 146 THR A CA 1
ATOM 1862 C C . THR A 1 121 ? 19.959 1.581 -11.625 1.00 0.00 146 THR A C 1
ATOM 1863 O O . THR A 1 121 ? 19.224 1.011 -10.820 1.00 0.00 146 THR A O 1
ATOM 1874 N N . LEU A 1 122 ? 20.610 2.698 -11.337 1.00 0.00 147 LEU A N 1
ATOM 1875 C CA . LEU A 1 122 ? 20.464 3.351 -10.048 1.00 0.00 147 LEU A CA 1
ATOM 1876 C C . LEU A 1 122 ? 20.116 4.821 -10.237 1.00 0.00 147 LEU A C 1
ATOM 1877 O O . LEU A 1 122 ? 20.530 5.447 -11.215 1.00 0.00 147 LEU A O 1
ATOM 1893 N N . GLU A 1 123 ? 19.356 5.368 -9.301 1.00 0.00 148 GLU A N 1
ATOM 1894 C CA . GLU A 1 123 ? 18.925 6.755 -9.379 1.00 0.00 148 GLU A CA 1
ATOM 1895 C C . GLU A 1 123 ? 19.060 7.426 -8.019 1.00 0.00 148 GLU A C 1
ATOM 1896 O O . GLU A 1 123 ? 18.652 6.869 -7.000 1.00 0.00 148 GLU A O 1
ATOM 1908 N N . SER A 1 124 ? 19.643 8.612 -8.007 1.00 0.00 149 SER A N 1
ATOM 1909 C CA . SER A 1 124 ? 19.820 9.361 -6.774 1.00 0.00 149 SER A CA 1
ATOM 1910 C C . SER A 1 124 ? 18.673 10.344 -6.584 1.00 0.00 149 SER A C 1
ATOM 1911 O O . SER A 1 124 ? 18.259 11.020 -7.529 1.00 0.00 149 SER A O 1
ATOM 1919 N N . LEU A 1 125 ? 18.157 10.414 -5.367 1.00 0.00 150 LEU A N 1
ATOM 1920 C CA . LEU A 1 125 ? 17.045 11.297 -5.056 1.00 0.00 150 LEU A CA 1
ATOM 1921 C C . LEU A 1 125 ? 17.240 11.921 -3.682 1.00 0.00 150 LEU A C 1
ATOM 1922 O O . LEU A 1 125 ? 18.137 11.527 -2.938 1.00 0.00 150 LEU A O 1
ATOM 1938 N N . SER A 1 126 ? 16.410 12.891 -3.352 1.00 0.00 151 SER A N 1
ATOM 1939 C CA . SER A 1 126 ? 16.494 13.564 -2.069 1.00 0.00 151 SER A CA 1
ATOM 1940 C C . SER A 1 126 ? 15.217 13.333 -1.269 1.00 0.00 151 SER A C 1
ATOM 1941 O O . SER A 1 126 ? 14.144 13.129 -1.841 1.00 0.00 151 SER A O 1
ATOM 1949 N N . LEU A 1 127 ? 15.334 13.344 0.048 1.00 0.00 152 LEU A N 1
ATOM 1950 C CA . LEU A 1 127 ? 14.202 13.051 0.912 1.00 0.00 152 LEU A CA 1
ATOM 1951 C C . LEU A 1 127 ? 13.586 14.333 1.455 1.00 0.00 152 LEU A C 1
ATOM 1952 O O . LEU A 1 127 ? 14.295 15.194 1.975 1.00 0.00 152 LEU A O 1
ATOM 1968 N N . PRO A 1 128 ? 12.253 14.470 1.352 1.00 0.00 153 PRO A N 1
ATOM 1969 C CA . PRO A 1 128 ? 11.534 15.656 1.830 1.00 0.00 153 PRO A CA 1
ATOM 1970 C C . PRO A 1 128 ? 11.402 15.676 3.352 1.00 0.00 153 PRO A C 1
ATOM 1971 O O . PRO A 1 128 ? 10.306 15.813 3.897 1.00 0.00 153 PRO A O 1
ATOM 1982 N N . LYS A 1 129 ? 12.530 15.528 4.029 1.00 0.00 154 LYS A N 1
ATOM 1983 C CA . LYS A 1 129 ? 12.559 15.508 5.484 1.00 0.00 154 LYS A CA 1
ATOM 1984 C C . LYS A 1 129 ? 13.351 16.694 6.018 1.00 0.00 154 LYS A C 1
ATOM 1985 O O . LYS A 1 129 ? 13.199 17.088 7.176 1.00 0.00 154 LYS A O 1
ATOM 2004 N N . ASN A 1 130 ? 14.208 17.247 5.170 1.00 0.00 155 ASN A N 1
ATOM 2005 C CA . ASN A 1 130 ? 15.030 18.392 5.535 1.00 0.00 155 ASN A CA 1
ATOM 2006 C C . ASN A 1 130 ? 15.160 19.338 4.355 1.00 0.00 155 ASN A C 1
ATOM 2007 O O . ASN A 1 130 ? 15.616 18.941 3.283 1.00 0.00 155 ASN A O 1
ATOM 2018 N N . ASP A 1 131 ? 14.752 20.583 4.544 1.00 0.00 156 ASP A N 1
ATOM 2019 C CA . ASP A 1 131 ? 14.848 21.576 3.479 1.00 0.00 156 ASP A CA 1
ATOM 2020 C C . ASP A 1 131 ? 16.217 22.250 3.503 1.00 0.00 156 ASP A C 1
ATOM 2021 O O . ASP A 1 131 ? 16.672 22.791 2.496 1.00 0.00 156 ASP A O 1
ATOM 2030 N N . LEU A 1 132 ? 16.873 22.213 4.658 1.00 0.00 157 LEU A N 1
ATOM 2031 C CA . LEU A 1 132 ? 18.205 22.793 4.800 1.00 0.00 157 LEU A CA 1
ATOM 2032 C C . LEU A 1 132 ? 19.261 21.808 4.317 1.00 0.00 157 LEU A C 1
ATOM 2033 O O . LEU A 1 132 ? 20.377 22.192 3.966 1.00 0.00 157 LEU A O 1
ATOM 2049 N N . THR A 1 133 ? 18.896 20.534 4.310 1.00 0.00 158 THR A N 1
ATOM 2050 C CA . THR A 1 133 ? 19.775 19.476 3.842 1.00 0.00 158 THR A CA 1
ATOM 2051 C C . THR A 1 133 ? 18.977 18.415 3.088 1.00 0.00 158 THR A C 1
ATOM 2052 O O . THR A 1 133 ? 18.492 17.451 3.678 1.00 0.00 158 THR A O 1
ATOM 2063 N N . PHE A 1 134 ? 18.840 18.610 1.779 1.00 0.00 159 PHE A N 1
ATOM 2064 C CA . PHE A 1 134 ? 18.064 17.704 0.932 1.00 0.00 159 PHE A CA 1
ATOM 2065 C C . PHE A 1 134 ? 18.656 16.298 0.946 1.00 0.00 159 PHE A C 1
ATOM 2066 O O . PHE A 1 134 ? 17.946 15.306 0.763 1.00 0.00 159 PHE A O 1
ATOM 2083 N N . GLU A 1 135 ? 19.960 16.225 1.167 1.00 0.00 160 GLU A N 1
ATOM 2084 C CA . GLU A 1 135 ? 20.658 14.952 1.235 1.00 0.00 160 GLU A CA 1
ATOM 2085 C C . GLU A 1 135 ? 21.087 14.665 2.675 1.00 0.00 160 GLU A C 1
ATOM 2086 O O . GLU A 1 135 ? 22.075 15.227 3.159 1.00 0.00 160 GLU A O 1
ATOM 2098 N N . PRO A 1 136 ? 20.334 13.819 3.392 1.00 0.00 161 PRO A N 1
ATOM 2099 C CA . PRO A 1 136 ? 20.659 13.431 4.759 1.00 0.00 161 PRO A CA 1
ATOM 2100 C C . PRO A 1 136 ? 21.697 12.309 4.806 1.00 0.00 161 PRO A C 1
ATOM 2101 O O . PRO A 1 136 ? 21.802 11.514 3.868 1.00 0.00 161 PRO A O 1
ATOM 2112 N N . VAL A 1 137 ? 22.464 12.264 5.897 1.00 0.00 162 VAL A N 1
ATOM 2113 C CA . VAL A 1 137 ? 23.476 11.223 6.126 1.00 0.00 162 VAL A CA 1
ATOM 2114 C C . VAL A 1 137 ? 24.709 11.419 5.241 1.00 0.00 162 VAL A C 1
ATOM 2115 O O . VAL A 1 137 ? 25.832 11.516 5.740 1.00 0.00 162 VAL A O 1
ATOM 2128 N N . ALA A 1 138 ? 24.496 11.486 3.935 1.00 0.00 163 ALA A N 1
ATOM 2129 C CA . ALA A 1 138 ? 25.587 11.656 2.988 1.00 0.00 163 ALA A CA 1
ATOM 2130 C C . ALA A 1 138 ? 25.992 13.121 2.887 1.00 0.00 163 ALA A C 1
ATOM 2131 O O . ALA A 1 138 ? 25.661 13.925 3.764 1.00 0.00 163 ALA A O 1
ATOM 2138 N N . LYS A 1 139 ? 26.715 13.461 1.827 1.00 0.00 164 LYS A N 1
ATOM 2139 C CA . LYS A 1 139 ? 27.156 14.832 1.602 1.00 0.00 164 LYS A CA 1
ATOM 2140 C C . LYS A 1 139 ? 25.963 15.785 1.579 1.00 0.00 164 LYS A C 1
ATOM 2141 O O . LYS A 1 139 ? 25.037 15.616 0.786 1.00 0.00 164 LYS A O 1
ATOM 2160 N N . PRO A 1 140 ? 25.977 16.800 2.453 1.00 0.00 165 PRO A N 1
ATOM 2161 C CA . PRO A 1 140 ? 24.844 17.710 2.625 1.0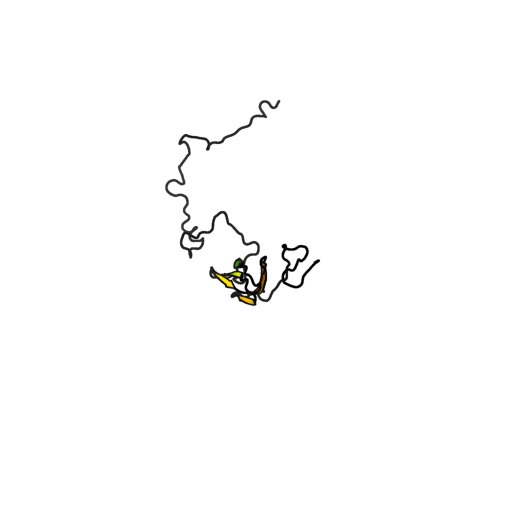0 0.00 165 PRO A CA 1
ATOM 2162 C C . PRO A 1 140 ? 24.580 18.574 1.396 1.00 0.00 165 PRO A C 1
ATOM 2163 O O . PRO A 1 140 ? 25.507 19.104 0.778 1.00 0.00 165 PRO A O 1
ATOM 2174 N N . LEU A 1 141 ? 23.309 18.699 1.045 1.00 0.00 166 LEU A N 1
ATOM 2175 C CA . LEU A 1 141 ? 22.892 19.566 -0.045 1.00 0.00 166 LEU A CA 1
ATOM 2176 C C . LEU A 1 141 ? 22.033 20.697 0.499 1.00 0.00 166 LEU A C 1
ATOM 2177 O O . LEU A 1 141 ? 20.924 20.462 0.982 1.00 0.00 166 LEU A O 1
ATOM 2193 N N . LYS A 1 142 ? 22.555 21.912 0.435 1.00 0.00 167 LYS A N 1
ATOM 2194 C CA . LYS A 1 142 ? 21.841 23.079 0.938 1.00 0.00 167 LYS A CA 1
ATOM 2195 C C . LYS A 1 142 ? 20.895 23.632 -0.122 1.00 0.00 167 LYS A C 1
ATOM 2196 O O . LYS A 1 142 ? 19.884 24.262 0.199 1.00 0.00 167 LYS A O 1
ATOM 2215 N N . GLU A 1 143 ? 21.229 23.395 -1.382 1.00 0.00 168 GLU A N 1
ATOM 2216 C CA . GLU A 1 143 ? 20.428 23.886 -2.489 1.00 0.00 168 GLU A CA 1
ATOM 2217 C C . GLU A 1 143 ? 20.618 23.004 -3.717 1.00 0.00 168 GLU A C 1
ATOM 2218 O O . GLU A 1 143 ? 21.742 22.802 -4.174 1.00 0.00 168 GLU A O 1
ATOM 2230 N N . GLU A 1 144 ? 19.522 22.472 -4.236 1.00 0.00 169 GLU A N 1
ATOM 2231 C CA . GLU A 1 144 ? 19.563 21.664 -5.444 1.00 0.00 169 GLU A CA 1
ATOM 2232 C C . GLU A 1 144 ? 18.377 22.016 -6.332 1.00 0.00 169 GLU A C 1
ATOM 2233 O O . GLU A 1 144 ? 18.577 22.733 -7.335 1.00 0.00 169 GLU A O 1
ATOM 2246 N N . MET A 1 1 ? -44.502 -15.521 26.861 1.00 0.00 26 MET A N 2
ATOM 2247 C CA . MET A 1 1 ? -43.467 -14.858 26.034 1.00 0.00 26 MET A CA 2
ATOM 2248 C C . MET A 1 1 ? -42.862 -13.654 26.752 1.00 0.00 26 MET A C 2
ATOM 2249 O O . MET A 1 1 ? -41.984 -12.981 26.212 1.00 0.00 26 MET A O 2
ATOM 2265 N N . ALA A 1 2 ? -43.328 -13.379 27.964 1.00 0.00 27 ALA A N 2
ATOM 2266 C CA . ALA A 1 2 ? -42.800 -12.266 28.742 1.00 0.00 27 ALA A CA 2
ATOM 2267 C C . ALA A 1 2 ? -41.872 -12.767 29.843 1.00 0.00 27 ALA A C 2
ATOM 2268 O O . ALA A 1 2 ? -40.717 -12.356 29.929 1.00 0.00 27 ALA A O 2
ATOM 2275 N N . HIS A 1 3 ? -42.381 -13.666 30.676 1.00 0.00 28 HIS A N 2
ATOM 2276 C CA . HIS A 1 3 ? -41.588 -14.239 31.757 1.00 0.00 28 HIS A CA 2
ATOM 2277 C C . HIS A 1 3 ? -40.727 -15.377 31.233 1.00 0.00 28 HIS A C 2
ATOM 2278 O O . HIS A 1 3 ? -41.166 -16.149 30.375 1.00 0.00 28 HIS A O 2
ATOM 2293 N N . HIS A 1 4 ? -39.506 -15.472 31.754 1.00 0.00 29 HIS A N 2
ATOM 2294 C CA . HIS A 1 4 ? -38.553 -16.496 31.330 1.00 0.00 29 HIS A CA 2
ATOM 2295 C C . HIS A 1 4 ? -38.273 -16.378 29.839 1.00 0.00 29 HIS A C 2
ATOM 2296 O O . HIS A 1 4 ? -38.251 -17.371 29.112 1.00 0.00 29 HIS A O 2
ATOM 2311 N N . HIS A 1 5 ? -38.056 -15.152 29.396 1.00 0.00 30 HIS A N 2
ATOM 2312 C CA . HIS A 1 5 ? -37.774 -14.877 27.997 1.00 0.00 30 HIS A CA 2
ATOM 2313 C C . HIS A 1 5 ? -36.285 -14.579 27.829 1.00 0.00 30 HIS A C 2
ATOM 2314 O O . HIS A 1 5 ? -35.873 -13.818 26.955 1.00 0.00 30 HIS A O 2
ATOM 2329 N N . HIS A 1 6 ? -35.478 -15.200 28.681 1.00 0.00 31 HIS A N 2
ATOM 2330 C CA . HIS A 1 6 ? -34.039 -14.979 28.678 1.00 0.00 31 HIS A CA 2
ATOM 2331 C C . HIS A 1 6 ? -33.354 -15.917 27.694 1.00 0.00 31 HIS A C 2
ATOM 2332 O O . HIS A 1 6 ? -32.893 -16.998 28.059 1.00 0.00 31 HIS A O 2
ATOM 2347 N N . HIS A 1 7 ? -33.310 -15.500 26.439 1.00 0.00 32 HIS A N 2
ATOM 2348 C CA . HIS A 1 7 ? -32.654 -16.267 25.391 1.00 0.00 32 HIS A CA 2
ATOM 2349 C C . HIS A 1 7 ? -31.813 -15.344 24.528 1.00 0.00 32 HIS A C 2
ATOM 2350 O O . HIS A 1 7 ? -31.691 -14.155 24.828 1.00 0.00 32 HIS A O 2
ATOM 2365 N N . HIS A 1 8 ? -31.236 -15.897 23.467 1.00 0.00 33 HIS A N 2
ATOM 2366 C CA . HIS A 1 8 ? -30.370 -15.142 22.567 1.00 0.00 33 HIS A CA 2
ATOM 2367 C C . HIS A 1 8 ? -29.146 -14.624 23.312 1.00 0.00 33 HIS A C 2
ATOM 2368 O O . HIS A 1 8 ? -28.718 -13.486 23.119 1.00 0.00 33 HIS A O 2
ATOM 2383 N N . VAL A 1 9 ? -28.591 -15.470 24.168 1.00 0.00 34 VAL A N 2
ATOM 2384 C CA . VAL A 1 9 ? -27.370 -15.140 24.882 1.00 0.00 34 VAL A CA 2
ATOM 2385 C C . VAL A 1 9 ? -26.178 -15.336 23.958 1.00 0.00 34 VAL A C 2
ATOM 2386 O O . VAL A 1 9 ? -25.900 -16.455 23.522 1.00 0.00 34 VAL A O 2
ATOM 2399 N N . ASP A 1 10 ? -25.495 -14.250 23.639 1.00 0.00 35 ASP A N 2
ATOM 2400 C CA . ASP A 1 10 ? -24.394 -14.300 22.689 1.00 0.00 35 ASP A CA 2
ATOM 2401 C C . ASP A 1 10 ? -23.135 -14.845 23.344 1.00 0.00 35 ASP A C 2
ATOM 2402 O O . ASP A 1 10 ? -22.358 -14.106 23.948 1.00 0.00 35 ASP A O 2
ATOM 2411 N N . ASP A 1 11 ? -22.960 -16.151 23.246 1.00 0.00 36 ASP A N 2
ATOM 2412 C CA . ASP A 1 11 ? -21.754 -16.801 23.737 1.00 0.00 36 ASP A CA 2
ATOM 2413 C C . ASP A 1 11 ? -20.889 -17.220 22.555 1.00 0.00 36 ASP A C 2
ATOM 2414 O O . ASP A 1 11 ? -19.702 -17.515 22.698 1.00 0.00 36 ASP A O 2
ATOM 2423 N N . ASP A 1 12 ? -21.500 -17.224 21.378 1.00 0.00 37 ASP A N 2
ATOM 2424 C CA . ASP A 1 12 ? -20.805 -17.548 20.142 1.00 0.00 37 ASP A CA 2
ATOM 2425 C C . ASP A 1 12 ? -21.027 -16.442 19.121 1.00 0.00 37 ASP A C 2
ATOM 2426 O O . ASP A 1 12 ? -21.728 -16.640 18.130 1.00 0.00 37 ASP A O 2
ATOM 2435 N N . ASP A 1 13 ? -20.435 -15.279 19.361 1.00 0.00 38 ASP A N 2
ATOM 2436 C CA . ASP A 1 13 ? -20.582 -14.136 18.458 1.00 0.00 38 ASP A CA 2
ATOM 2437 C C . ASP A 1 13 ? -20.017 -14.454 17.078 1.00 0.00 38 ASP A C 2
ATOM 2438 O O . ASP A 1 13 ? -20.444 -13.883 16.077 1.00 0.00 38 ASP A O 2
ATOM 2447 N N . LYS A 1 14 ? -19.059 -15.371 17.030 1.00 0.00 39 LYS A N 2
ATOM 2448 C CA . LYS A 1 14 ? -18.461 -15.792 15.765 1.00 0.00 39 LYS A CA 2
ATOM 2449 C C . LYS A 1 14 ? -19.376 -16.758 15.016 1.00 0.00 39 LYS A C 2
ATOM 2450 O O . LYS A 1 14 ? -19.060 -17.191 13.909 1.00 0.00 39 LYS A O 2
ATOM 2469 N N . MET A 1 15 ? -20.498 -17.105 15.626 1.00 0.00 40 MET A N 2
ATOM 2470 C CA . MET A 1 15 ? -21.454 -18.017 15.012 1.00 0.00 40 MET A CA 2
ATOM 2471 C C . MET A 1 15 ? -22.813 -17.343 14.857 1.00 0.00 40 MET A C 2
ATOM 2472 O O . MET A 1 15 ? -23.446 -17.430 13.806 1.00 0.00 40 MET A O 2
ATOM 2486 N N . THR A 1 16 ? -23.254 -16.673 15.909 1.00 0.00 41 THR A N 2
ATOM 2487 C CA . THR A 1 16 ? -24.526 -15.972 15.896 1.00 0.00 41 THR A CA 2
ATOM 2488 C C . THR A 1 16 ? -24.347 -14.557 15.356 1.00 0.00 41 THR A C 2
ATOM 2489 O O . THR A 1 16 ? -23.902 -13.660 16.070 1.00 0.00 41 THR A O 2
ATOM 2500 N N . TYR A 1 17 ? -24.675 -14.370 14.086 1.00 0.00 42 TYR A N 2
ATOM 2501 C CA . TYR A 1 17 ? -24.522 -13.071 13.446 1.00 0.00 42 TYR A CA 2
ATOM 2502 C C . TYR A 1 17 ? -25.816 -12.271 13.543 1.00 0.00 42 TYR A C 2
ATOM 2503 O O . TYR A 1 17 ? -25.819 -11.049 13.402 1.00 0.00 42 TYR A O 2
ATOM 2521 N N . VAL A 1 18 ? -26.916 -12.972 13.785 1.00 0.00 43 VAL A N 2
ATOM 2522 C CA . VAL A 1 18 ? -28.212 -12.333 13.939 1.00 0.00 43 VAL A CA 2
ATOM 2523 C C . VAL A 1 18 ? -28.876 -12.770 15.237 1.00 0.00 43 VAL A C 2
ATOM 2524 O O . VAL A 1 18 ? -28.855 -13.948 15.593 1.00 0.00 43 VAL A O 2
ATOM 2537 N N . ARG A 1 19 ? -29.457 -11.816 15.947 1.00 0.00 44 ARG A N 2
ATOM 2538 C CA . ARG A 1 19 ? -30.055 -12.086 17.248 1.00 0.00 44 ARG A CA 2
ATOM 2539 C C . ARG A 1 19 ? -31.573 -12.014 17.176 1.00 0.00 44 ARG A C 2
ATOM 2540 O O . ARG A 1 19 ? -32.246 -11.997 18.206 1.00 0.00 44 ARG A O 2
ATOM 2561 N N . ALA A 1 20 ? -32.098 -11.969 15.952 1.00 0.00 45 ALA A N 2
ATOM 2562 C CA . ALA A 1 20 ? -33.534 -11.822 15.717 1.00 0.00 45 ALA A CA 2
ATOM 2563 C C . ALA A 1 20 ? -34.037 -10.503 16.299 1.00 0.00 45 ALA A C 2
ATOM 2564 O O . ALA A 1 20 ? -35.149 -10.415 16.826 1.00 0.00 45 ALA A O 2
ATOM 2571 N N . ILE A 1 21 ? -33.201 -9.481 16.197 1.00 0.00 46 ILE A N 2
ATOM 2572 C CA . ILE A 1 21 ? -33.534 -8.161 16.708 1.00 0.00 46 ILE A CA 2
ATOM 2573 C C . ILE A 1 21 ? -34.066 -7.278 15.587 1.00 0.00 46 ILE A C 2
ATOM 2574 O O . ILE A 1 21 ? -33.654 -7.410 14.433 1.00 0.00 46 ILE A O 2
ATOM 2590 N N . PRO A 1 22 ? -34.999 -6.376 15.915 1.00 0.00 47 PRO A N 2
ATOM 2591 C CA . PRO A 1 22 ? -35.611 -5.472 14.937 1.00 0.00 47 PRO A CA 2
ATOM 2592 C C . PRO A 1 22 ? -34.590 -4.552 14.282 1.00 0.00 47 PRO A C 2
ATOM 2593 O O . PRO A 1 22 ? -33.860 -3.831 14.968 1.00 0.00 47 PRO A O 2
ATOM 2604 N N . VAL A 1 23 ? -34.544 -4.594 12.954 1.00 0.00 48 VAL A N 2
ATOM 2605 C CA . VAL A 1 23 ? -33.638 -3.764 12.169 1.00 0.00 48 VAL A CA 2
ATOM 2606 C C . VAL A 1 23 ? -32.180 -4.098 12.488 1.00 0.00 48 VAL A C 2
ATOM 2607 O O . VAL A 1 23 ? -31.507 -3.387 13.238 1.00 0.00 48 VAL A O 2
ATOM 2620 N N . SER A 1 24 ? -31.711 -5.203 11.932 1.00 0.00 49 SER A N 2
ATOM 2621 C CA . SER A 1 24 ? -30.325 -5.606 12.089 1.00 0.00 49 SER A CA 2
ATOM 2622 C C . SER A 1 24 ? -29.512 -5.111 10.901 1.00 0.00 49 SER A C 2
ATOM 2623 O O . SER A 1 24 ? -28.452 -4.507 11.076 1.00 0.00 49 SER A O 2
ATOM 2631 N N . ASN A 1 25 ? -30.038 -5.348 9.698 1.00 0.00 50 ASN A N 2
ATOM 2632 C CA . ASN A 1 25 ? -29.416 -4.881 8.458 1.00 0.00 50 ASN A CA 2
ATOM 2633 C C . ASN A 1 25 ? -27.983 -5.401 8.323 1.00 0.00 50 ASN A C 2
ATOM 2634 O O . ASN A 1 25 ? -27.016 -4.697 8.623 1.00 0.00 50 ASN A O 2
ATOM 2645 N N . THR A 1 26 ? -27.855 -6.638 7.869 1.00 0.00 51 THR A N 2
ATOM 2646 C CA . THR A 1 26 ? -26.547 -7.238 7.662 1.00 0.00 51 THR A CA 2
ATOM 2647 C C . THR A 1 26 ? -25.949 -6.761 6.336 1.00 0.00 51 THR A C 2
ATOM 2648 O O . THR A 1 26 ? -24.737 -6.824 6.124 1.00 0.00 51 THR A O 2
ATOM 2659 N N . LYS A 1 27 ? -26.806 -6.268 5.452 1.00 0.00 52 LYS A N 2
ATOM 2660 C CA . LYS A 1 27 ? -26.368 -5.770 4.158 1.00 0.00 52 LYS A CA 2
ATOM 2661 C C . LYS A 1 27 ? -26.446 -4.246 4.126 1.00 0.00 52 LYS A C 2
ATOM 2662 O O . LYS A 1 27 ? -27.392 -3.668 3.586 1.00 0.00 52 LYS A O 2
ATOM 2681 N N . SER A 1 28 ? -25.461 -3.597 4.726 1.00 0.00 53 SER A N 2
ATOM 2682 C CA . SER A 1 28 ? -25.418 -2.144 4.747 1.00 0.00 53 SER A CA 2
ATOM 2683 C C . SER A 1 28 ? -24.420 -1.612 3.721 1.00 0.00 53 SER A C 2
ATOM 2684 O O . SER A 1 28 ? -24.641 -0.563 3.114 1.00 0.00 53 SER A O 2
ATOM 2692 N N . ILE A 1 29 ? -23.329 -2.345 3.520 1.00 0.00 54 ILE A N 2
ATOM 2693 C CA . ILE A 1 29 ? -22.281 -1.918 2.600 1.00 0.00 54 ILE A CA 2
ATOM 2694 C C . ILE A 1 29 ? -22.653 -2.234 1.151 1.00 0.00 54 ILE A C 2
ATOM 2695 O O . ILE A 1 29 ? -22.241 -1.534 0.227 1.00 0.00 54 ILE A O 2
ATOM 2711 N N . ALA A 1 30 ? -23.444 -3.279 0.960 1.00 0.00 55 ALA A N 2
ATOM 2712 C CA . ALA A 1 30 ? -23.852 -3.689 -0.375 1.00 0.00 55 ALA A CA 2
ATOM 2713 C C . ALA A 1 30 ? -25.275 -3.230 -0.665 1.00 0.00 55 ALA A C 2
ATOM 2714 O O . ALA A 1 30 ? -25.935 -2.647 0.199 1.00 0.00 55 ALA A O 2
ATOM 2721 N N . GLY A 1 31 ? -25.744 -3.492 -1.876 1.00 0.00 56 GLY A N 2
ATOM 2722 C CA . GLY A 1 31 ? -27.076 -3.079 -2.261 1.00 0.00 56 GLY A CA 2
ATOM 2723 C C . GLY A 1 31 ? -27.051 -1.920 -3.234 1.00 0.00 56 GLY A C 2
ATOM 2724 O O . GLY A 1 31 ? -26.293 -0.965 -3.045 1.00 0.00 56 GLY A O 2
ATOM 2728 N N . MET A 1 32 ? -27.870 -2.002 -4.275 1.00 0.00 57 MET A N 2
ATOM 2729 C CA . MET A 1 32 ? -27.915 -0.965 -5.296 1.00 0.00 57 MET A CA 2
ATOM 2730 C C . MET A 1 32 ? -28.789 0.199 -4.848 1.00 0.00 57 MET A C 2
ATOM 2731 O O . MET A 1 32 ? -29.938 0.013 -4.450 1.00 0.00 57 MET A O 2
ATOM 2745 N N . ARG A 1 33 ? -28.231 1.398 -4.906 1.00 0.00 58 ARG A N 2
ATOM 2746 C CA . ARG A 1 33 ? -28.958 2.602 -4.542 1.00 0.00 58 ARG A CA 2
ATOM 2747 C C . ARG A 1 33 ? -29.205 3.454 -5.776 1.00 0.00 58 ARG A C 2
ATOM 2748 O O . ARG A 1 33 ? -28.331 3.586 -6.632 1.00 0.00 58 ARG A O 2
ATOM 2769 N N . GLU A 1 34 ? -30.393 4.036 -5.861 1.00 0.00 59 GLU A N 2
ATOM 2770 C CA . GLU A 1 34 ? -30.763 4.847 -7.012 1.00 0.00 59 GLU A CA 2
ATOM 2771 C C . GLU A 1 34 ? -30.011 6.174 -7.003 1.00 0.00 59 GLU A C 2
ATOM 2772 O O . GLU A 1 34 ? -29.962 6.876 -8.012 1.00 0.00 59 GLU A O 2
ATOM 2784 N N . GLU A 1 35 ? -29.430 6.517 -5.861 1.00 0.00 60 GLU A N 2
ATOM 2785 C CA . GLU A 1 35 ? -28.638 7.731 -5.755 1.00 0.00 60 GLU A CA 2
ATOM 2786 C C . GLU A 1 35 ? -27.150 7.408 -5.842 1.00 0.00 60 GLU A C 2
ATOM 2787 O O . GLU A 1 35 ? -26.315 8.295 -5.705 1.00 0.00 60 GLU A O 2
ATOM 2799 N N . ASN A 1 36 ? -26.815 6.141 -6.070 1.00 0.00 61 ASN A N 2
ATOM 2800 C CA . ASN A 1 36 ? -25.412 5.727 -6.132 1.00 0.00 61 ASN A CA 2
ATOM 2801 C C . ASN A 1 36 ? -24.685 6.468 -7.242 1.00 0.00 61 ASN A C 2
ATOM 2802 O O . ASN A 1 36 ? -23.652 7.092 -7.016 1.00 0.00 61 ASN A O 2
ATOM 2813 N N . LEU A 1 37 ? -25.256 6.414 -8.433 1.00 0.00 62 LEU A N 2
ATOM 2814 C CA . LEU A 1 37 ? -24.692 7.093 -9.590 1.00 0.00 62 LEU A CA 2
ATOM 2815 C C . LEU A 1 37 ? -24.924 8.599 -9.494 1.00 0.00 62 LEU A C 2
ATOM 2816 O O . LEU A 1 37 ? -24.357 9.380 -10.258 1.00 0.00 62 LEU A O 2
ATOM 2832 N N . ASN A 1 38 ? -25.761 8.993 -8.543 1.00 0.00 63 ASN A N 2
ATOM 2833 C CA . ASN A 1 38 ? -26.039 10.401 -8.293 1.00 0.00 63 ASN A CA 2
ATOM 2834 C C . ASN A 1 38 ? -24.991 10.971 -7.343 1.00 0.00 63 ASN A C 2
ATOM 2835 O O . ASN A 1 38 ? -24.618 12.138 -7.426 1.00 0.00 63 ASN A O 2
ATOM 2846 N N . TYR A 1 39 ? -24.530 10.127 -6.437 1.00 0.00 64 TYR A N 2
ATOM 2847 C CA . TYR A 1 39 ? -23.492 10.494 -5.490 1.00 0.00 64 TYR A CA 2
ATOM 2848 C C . TYR A 1 39 ? -22.114 10.294 -6.111 1.00 0.00 64 TYR A C 2
ATOM 2849 O O . TYR A 1 39 ? -21.205 11.102 -5.913 1.00 0.00 64 TYR A O 2
ATOM 2867 N N . ILE A 1 40 ? -21.970 9.218 -6.869 1.00 0.00 65 ILE A N 2
ATOM 2868 C CA . ILE A 1 40 ? -20.711 8.909 -7.522 1.00 0.00 65 ILE A CA 2
ATOM 2869 C C . ILE A 1 40 ? -20.820 9.119 -9.028 1.00 0.00 65 ILE A C 2
ATOM 2870 O O . ILE A 1 40 ? -21.202 8.211 -9.772 1.00 0.00 65 ILE A O 2
ATOM 2886 N N . PHE A 1 41 ? -20.510 10.331 -9.469 1.00 0.00 66 PHE A N 2
ATOM 2887 C CA . PHE A 1 41 ? -20.440 10.634 -10.891 1.00 0.00 66 PHE A CA 2
ATOM 2888 C C . PHE A 1 41 ? -19.117 10.140 -11.450 1.00 0.00 66 PHE A C 2
ATOM 2889 O O . PHE A 1 41 ? -18.996 9.847 -12.642 1.00 0.00 66 PHE A O 2
ATOM 2906 N N . ASN A 1 42 ? -18.127 10.049 -10.570 1.00 0.00 67 ASN A N 2
ATOM 2907 C CA . ASN A 1 42 ? -16.794 9.594 -10.946 1.00 0.00 67 ASN A CA 2
ATOM 2908 C C . ASN A 1 42 ? -16.761 8.080 -11.118 1.00 0.00 67 ASN A C 2
ATOM 2909 O O . ASN A 1 42 ? -16.154 7.363 -10.321 1.00 0.00 67 ASN A O 2
ATOM 2920 N N . THR A 1 43 ? -17.410 7.603 -12.171 1.00 0.00 68 THR A N 2
ATOM 2921 C CA . THR A 1 43 ? -17.447 6.183 -12.482 1.00 0.00 68 THR A CA 2
ATOM 2922 C C . THR A 1 43 ? -16.076 5.709 -12.969 1.00 0.00 68 THR A C 2
ATOM 2923 O O . THR A 1 43 ? -15.794 4.512 -13.022 1.00 0.00 68 THR A O 2
ATOM 2934 N N . SER A 1 44 ? -15.226 6.666 -13.317 1.00 0.00 69 SER A N 2
ATOM 2935 C CA . SER A 1 44 ? -13.875 6.373 -13.761 1.00 0.00 69 SER A CA 2
ATOM 2936 C C . SER A 1 44 ? -12.931 6.234 -12.565 1.00 0.00 69 SER A C 2
ATOM 2937 O O . SER A 1 44 ? -11.776 5.835 -12.722 1.00 0.00 69 SER A O 2
ATOM 2945 N N . LEU A 1 45 ? -13.451 6.555 -11.374 1.00 0.00 70 LEU A N 2
ATOM 2946 C CA . LEU A 1 45 ? -12.680 6.526 -10.128 1.00 0.00 70 LEU A CA 2
ATOM 2947 C C . LEU A 1 45 ? -11.530 7.530 -10.166 1.00 0.00 70 LEU A C 2
ATOM 2948 O O . LEU A 1 45 ? -11.665 8.659 -9.692 1.00 0.00 70 LEU A O 2
ATOM 2964 N N . PHE A 1 46 ? -10.414 7.122 -10.751 1.00 0.00 71 PHE A N 2
ATOM 2965 C CA . PHE A 1 46 ? -9.246 7.982 -10.871 1.00 0.00 71 PHE A CA 2
ATOM 2966 C C . PHE A 1 46 ? -8.480 7.625 -12.139 1.00 0.00 71 PHE A C 2
ATOM 2967 O O . PHE A 1 46 ? -8.171 8.490 -12.959 1.00 0.00 71 PHE A O 2
ATOM 2984 N N . GLY A 1 47 ? -8.187 6.343 -12.294 1.00 0.00 72 GLY A N 2
ATOM 2985 C CA . GLY A 1 47 ? -7.504 5.872 -13.477 1.00 0.00 72 GLY A CA 2
ATOM 2986 C C . GLY A 1 47 ? -8.282 4.782 -14.177 1.00 0.00 72 GLY A C 2
ATOM 2987 O O . GLY A 1 47 ? -8.054 3.593 -13.940 1.00 0.00 72 GLY A O 2
ATOM 2991 N N . VAL A 1 48 ? -9.221 5.183 -15.021 1.00 0.00 73 VAL A N 2
ATOM 2992 C CA . VAL A 1 48 ? -10.020 4.232 -15.782 1.00 0.00 73 VAL A CA 2
ATOM 2993 C C . VAL A 1 48 ? -9.282 3.849 -17.062 1.00 0.00 73 VAL A C 2
ATOM 2994 O O . VAL A 1 48 ? -9.490 2.774 -17.625 1.00 0.00 73 VAL A O 2
ATOM 3007 N N . TYR A 1 49 ? -8.409 4.741 -17.505 1.00 0.00 74 TYR A N 2
ATOM 3008 C CA . TYR A 1 49 ? -7.578 4.492 -18.667 1.00 0.00 74 TYR A CA 2
ATOM 3009 C C . TYR A 1 49 ? -6.241 5.200 -18.513 1.00 0.00 74 TYR A C 2
ATOM 3010 O O . TYR A 1 49 ? -6.164 6.428 -18.582 1.00 0.00 74 TYR A O 2
ATOM 3028 N N . VAL A 1 50 ? -5.198 4.422 -18.285 1.00 0.00 75 VAL A N 2
ATOM 3029 C CA . VAL A 1 50 ? -3.853 4.956 -18.186 1.00 0.00 75 VAL A CA 2
ATOM 3030 C C . VAL A 1 50 ? -3.157 4.837 -19.537 1.00 0.00 75 VAL A C 2
ATOM 3031 O O . VAL A 1 50 ? -2.829 3.734 -19.979 1.00 0.00 75 VAL A O 2
ATOM 3044 N N . PRO A 1 51 ? -2.948 5.965 -20.228 1.00 0.00 76 PRO A N 2
ATOM 3045 C CA . PRO A 1 51 ? -2.309 5.963 -21.538 1.00 0.00 76 PRO A CA 2
ATOM 3046 C C . PRO A 1 51 ? -0.822 5.642 -21.440 1.00 0.00 76 PRO A C 2
ATOM 3047 O O . PRO A 1 51 ? -0.089 6.277 -20.675 1.00 0.00 76 PRO A O 2
ATOM 3058 N N . ALA A 1 52 ? -0.389 4.656 -22.222 1.00 0.00 77 ALA A N 2
ATOM 3059 C CA . ALA A 1 52 ? 1.001 4.212 -22.223 1.00 0.00 77 ALA A CA 2
ATOM 3060 C C . ALA A 1 52 ? 1.936 5.337 -22.646 1.00 0.00 77 ALA A C 2
ATOM 3061 O O . ALA A 1 52 ? 3.130 5.310 -22.348 1.00 0.00 77 ALA A O 2
ATOM 3068 N N . ASP A 1 53 ? 1.381 6.320 -23.348 1.00 0.00 78 ASP A N 2
ATOM 3069 C CA . ASP A 1 53 ? 2.126 7.515 -23.730 1.00 0.00 78 ASP A CA 2
ATOM 3070 C C . ASP A 1 53 ? 2.664 8.213 -22.491 1.00 0.00 78 ASP A C 2
ATOM 3071 O O . ASP A 1 53 ? 3.803 8.677 -22.466 1.00 0.00 78 ASP A O 2
ATOM 3080 N N . LEU A 1 54 ? 1.838 8.258 -21.456 1.00 0.00 79 LEU A N 2
ATOM 3081 C CA . LEU A 1 54 ? 2.210 8.906 -20.212 1.00 0.00 79 LEU A CA 2
ATOM 3082 C C . LEU A 1 54 ? 2.902 7.921 -19.282 1.00 0.00 79 LEU A C 2
ATOM 3083 O O . LEU A 1 54 ? 4.050 8.125 -18.895 1.00 0.00 79 LEU A O 2
ATOM 3099 N N . ASN A 1 55 ? 2.212 6.841 -18.942 1.00 0.00 80 ASN A N 2
ATOM 3100 C CA . ASN A 1 55 ? 2.730 5.881 -17.974 1.00 0.00 80 ASN A CA 2
ATOM 3101 C C . ASN A 1 55 ? 2.391 4.457 -18.383 1.00 0.00 80 ASN A C 2
ATOM 3102 O O . ASN A 1 55 ? 1.406 4.222 -19.079 1.00 0.00 80 ASN A O 2
A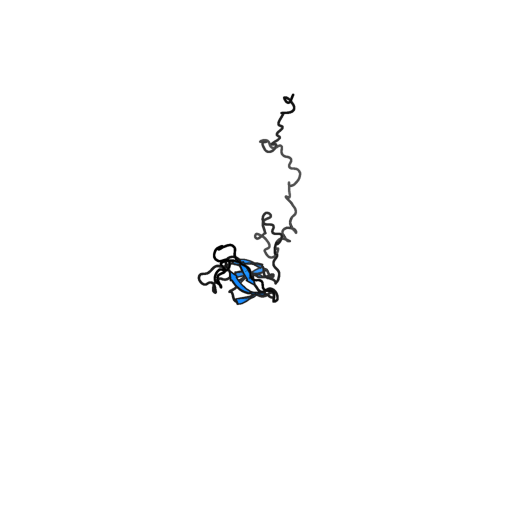TOM 3113 N N . GLU A 1 56 ? 3.214 3.515 -17.941 1.00 0.00 81 GLU A N 2
ATOM 3114 C CA . GLU A 1 56 ? 2.998 2.107 -18.227 1.00 0.00 81 GLU A CA 2
ATOM 3115 C C . GLU A 1 56 ? 3.543 1.242 -17.092 1.00 0.00 81 GLU A C 2
ATOM 3116 O O . GLU A 1 56 ? 4.717 1.348 -16.724 1.00 0.00 81 GLU A O 2
ATOM 3128 N N . ASP A 1 57 ? 2.664 0.416 -16.517 1.00 0.00 82 ASP A N 2
ATOM 3129 C CA . ASP A 1 57 ? 3.022 -0.511 -15.433 1.00 0.00 82 ASP A CA 2
ATOM 3130 C C . ASP A 1 57 ? 3.456 0.227 -14.169 1.00 0.00 82 ASP A C 2
ATOM 3131 O O . ASP A 1 57 ? 3.938 -0.388 -13.213 1.00 0.00 82 ASP A O 2
ATOM 3140 N N . ASN A 1 58 ? 3.251 1.537 -14.152 1.00 0.00 83 ASN A N 2
ATOM 3141 C CA . ASN A 1 58 ? 3.651 2.364 -13.019 1.00 0.00 83 ASN A CA 2
ATOM 3142 C C . ASN A 1 58 ? 2.726 2.135 -11.835 1.00 0.00 83 ASN A C 2
ATOM 3143 O O . ASN A 1 58 ? 3.108 2.333 -10.685 1.00 0.00 83 ASN A O 2
ATOM 3154 N N . VAL A 1 59 ? 1.505 1.703 -12.124 1.00 0.00 84 VAL A N 2
ATOM 3155 C CA . VAL A 1 59 ? 0.543 1.384 -11.079 1.00 0.00 84 VAL A CA 2
ATOM 3156 C C . VAL A 1 59 ? 0.964 0.135 -10.309 1.00 0.00 84 VAL A C 2
ATOM 3157 O O . VAL A 1 59 ? 0.485 -0.113 -9.203 1.00 0.00 84 VAL A O 2
ATOM 3170 N N . LYS A 1 60 ? 1.861 -0.650 -10.896 1.00 0.00 85 LYS A N 2
ATOM 3171 C CA . LYS A 1 60 ? 2.337 -1.872 -10.262 1.00 0.00 85 LYS A CA 2
ATOM 3172 C C . LYS A 1 60 ? 3.708 -1.664 -9.632 1.00 0.00 85 LYS A C 2
ATOM 3173 O O . LYS A 1 60 ? 3.893 -1.941 -8.447 1.00 0.00 85 LYS A O 2
ATOM 3192 N N . GLN A 1 61 ? 4.659 -1.168 -10.427 1.00 0.00 86 GLN A N 2
ATOM 3193 C CA . GLN A 1 61 ? 6.029 -0.962 -9.956 1.00 0.00 86 GLN A CA 2
ATOM 3194 C C . GLN A 1 61 ? 6.607 -2.250 -9.382 1.00 0.00 86 GLN A C 2
ATOM 3195 O O . GLN A 1 61 ? 6.872 -2.356 -8.182 1.00 0.00 86 GLN A O 2
ATOM 3209 N N . SER A 1 62 ? 6.783 -3.231 -10.245 1.00 0.00 87 SER A N 2
ATOM 3210 C CA . SER A 1 62 ? 7.347 -4.508 -9.848 1.00 0.00 87 SER A CA 2
ATOM 3211 C C . SER A 1 62 ? 8.507 -4.875 -10.768 1.00 0.00 87 SER A C 2
ATOM 3212 O O . SER A 1 62 ? 8.808 -6.051 -10.977 1.00 0.00 87 SER A O 2
ATOM 3220 N N . MET A 1 63 ? 9.165 -3.846 -11.299 1.00 0.00 88 MET A N 2
ATOM 3221 C CA . MET A 1 63 ? 10.266 -4.028 -12.243 1.00 0.00 88 MET A CA 2
ATOM 3222 C C . MET A 1 63 ? 11.433 -4.739 -11.579 1.00 0.00 88 MET A C 2
ATOM 3223 O O . MET A 1 63 ? 12.111 -5.557 -12.199 1.00 0.00 88 MET A O 2
ATOM 3237 N N . LEU A 1 64 ? 11.658 -4.425 -10.314 1.00 0.00 89 LEU A N 2
ATOM 3238 C CA . LEU A 1 64 ? 12.762 -5.010 -9.565 1.00 0.00 89 LEU A CA 2
ATOM 3239 C C . LEU A 1 64 ? 12.358 -6.363 -8.992 1.00 0.00 89 LEU A C 2
ATOM 3240 O O . LEU A 1 64 ? 13.188 -7.088 -8.442 1.00 0.00 89 LEU A O 2
ATOM 3256 N N . ASN A 1 65 ? 11.068 -6.675 -9.117 1.00 0.00 90 ASN A N 2
ATOM 3257 C CA . ASN A 1 65 ? 10.500 -7.948 -8.669 1.00 0.00 90 ASN A CA 2
ATOM 3258 C C . ASN A 1 65 ? 10.493 -8.038 -7.142 1.00 0.00 90 ASN A C 2
ATOM 3259 O O . ASN A 1 65 ? 10.258 -9.100 -6.563 1.00 0.00 90 ASN A O 2
ATOM 3270 N N . VAL A 1 66 ? 10.730 -6.909 -6.490 1.00 0.00 91 VAL A N 2
ATOM 3271 C CA . VAL A 1 66 ? 10.734 -6.852 -5.036 1.00 0.00 91 VAL A CA 2
ATOM 3272 C C . VAL A 1 66 ? 9.677 -5.877 -4.534 1.00 0.00 91 VAL A C 2
ATOM 3273 O O . VAL A 1 66 ? 9.400 -4.860 -5.173 1.00 0.00 91 VAL A O 2
ATOM 3286 N N . THR A 1 67 ? 9.076 -6.197 -3.400 1.00 0.00 92 THR A N 2
ATOM 3287 C CA . THR A 1 67 ? 8.048 -5.353 -2.823 1.00 0.00 92 THR A CA 2
ATOM 3288 C C . THR A 1 67 ? 8.540 -4.697 -1.537 1.00 0.00 92 THR A C 2
ATOM 3289 O O . THR A 1 67 ? 8.852 -5.381 -0.559 1.00 0.00 92 THR A O 2
ATOM 3300 N N . LEU A 1 68 ? 8.622 -3.375 -1.552 1.00 0.00 93 LEU A N 2
ATOM 3301 C CA . LEU A 1 68 ? 8.985 -2.618 -0.367 1.00 0.00 93 LEU A CA 2
ATOM 3302 C C . LEU A 1 68 ? 7.793 -2.500 0.561 1.00 0.00 93 LEU A C 2
ATOM 3303 O O . LEU A 1 68 ? 6.929 -1.639 0.392 1.00 0.00 93 LEU A O 2
ATOM 3319 N N . VAL A 1 69 ? 7.749 -3.391 1.529 1.00 0.00 94 VAL A N 2
ATOM 3320 C CA . VAL A 1 69 ? 6.617 -3.468 2.437 1.00 0.00 94 VAL A CA 2
ATOM 3321 C C . VAL A 1 69 ? 6.887 -2.695 3.730 1.00 0.00 94 VAL A C 2
ATOM 3322 O O . VAL A 1 69 ? 5.959 -2.203 4.374 1.00 0.00 94 VAL A O 2
ATOM 3335 N N . GLY A 1 70 ? 8.154 -2.562 4.095 1.00 0.00 95 GLY A N 2
ATOM 3336 C CA . GLY A 1 70 ? 8.491 -1.808 5.283 1.00 0.00 95 GLY A CA 2
ATOM 3337 C C . GLY A 1 70 ? 9.968 -1.506 5.377 1.00 0.00 95 GLY A C 2
ATOM 3338 O O . GLY A 1 70 ? 10.765 -2.017 4.592 1.00 0.00 95 GLY A O 2
ATOM 3342 N N . ILE A 1 71 ? 10.335 -0.672 6.336 1.00 0.00 96 ILE A N 2
ATOM 3343 C CA . ILE A 1 71 ? 11.732 -0.346 6.573 1.00 0.00 96 ILE A CA 2
ATOM 3344 C C . ILE A 1 71 ? 12.063 -0.523 8.049 1.00 0.00 96 ILE A C 2
ATOM 3345 O O . ILE A 1 71 ? 11.351 -0.020 8.921 1.00 0.00 96 ILE A O 2
ATOM 3361 N N . LEU A 1 72 ? 13.135 -1.247 8.325 1.00 0.00 97 LEU A N 2
ATOM 3362 C CA . LEU A 1 72 ? 13.546 -1.514 9.690 1.00 0.00 97 LEU A CA 2
ATOM 3363 C C . LEU A 1 72 ? 14.505 -0.423 10.150 1.00 0.00 97 LEU A C 2
ATOM 3364 O O . LEU A 1 72 ? 15.722 -0.548 10.015 1.00 0.00 97 LEU A O 2
ATOM 3380 N N . PHE A 1 73 ? 13.947 0.638 10.699 1.00 0.00 98 PHE A N 2
ATOM 3381 C CA . PHE A 1 73 ? 14.728 1.798 11.086 1.00 0.00 98 PHE A CA 2
ATOM 3382 C C . PHE A 1 73 ? 15.466 1.538 12.393 1.00 0.00 98 PHE A C 2
ATOM 3383 O O . PHE A 1 73 ? 14.911 0.949 13.322 1.00 0.00 98 PHE A O 2
ATOM 3400 N N . ALA A 1 74 ? 16.716 1.966 12.447 1.00 0.00 99 ALA A N 2
ATOM 3401 C CA . ALA A 1 74 ? 17.529 1.830 13.642 1.00 0.00 99 ALA A CA 2
ATOM 3402 C C . ALA A 1 74 ? 18.168 3.171 13.990 1.00 0.00 99 ALA A C 2
ATOM 3403 O O . ALA A 1 74 ? 17.788 4.203 13.432 1.00 0.00 99 ALA A O 2
ATOM 3410 N N . ASP A 1 75 ? 19.129 3.169 14.904 1.00 0.00 100 ASP A N 2
ATOM 3411 C CA . ASP A 1 75 ? 19.794 4.407 15.295 1.00 0.00 100 ASP A CA 2
ATOM 3412 C C . ASP A 1 75 ? 20.806 4.821 14.238 1.00 0.00 100 ASP A C 2
ATOM 3413 O O . ASP A 1 75 ? 20.801 5.961 13.772 1.00 0.00 100 ASP A O 2
ATOM 3422 N N . LYS A 1 76 ? 21.661 3.886 13.851 1.00 0.00 101 LYS A N 2
ATOM 3423 C CA . LYS A 1 76 ? 22.656 4.146 12.821 1.00 0.00 101 LYS A CA 2
ATOM 3424 C C . LYS A 1 76 ? 22.076 3.827 11.449 1.00 0.00 101 LYS A C 2
ATOM 3425 O O . LYS A 1 76 ? 21.257 2.916 11.299 1.00 0.00 101 LYS A O 2
ATOM 3444 N N . ILE A 1 77 ? 22.517 4.580 10.453 1.00 0.00 102 ILE A N 2
ATOM 3445 C CA . ILE A 1 77 ? 21.972 4.492 9.107 1.00 0.00 102 ILE A CA 2
ATOM 3446 C C . ILE A 1 77 ? 22.356 3.176 8.435 1.00 0.00 102 ILE A C 2
ATOM 3447 O O . ILE A 1 77 ? 21.619 2.651 7.602 1.00 0.00 102 ILE A O 2
ATOM 3463 N N . GLU A 1 78 ? 23.513 2.649 8.802 1.00 0.00 103 GLU A N 2
ATOM 3464 C CA . GLU A 1 78 ? 23.983 1.387 8.259 1.00 0.00 103 GLU A CA 2
ATOM 3465 C C . GLU A 1 78 ? 23.453 0.220 9.084 1.00 0.00 103 GLU A C 2
ATOM 3466 O O . GLU A 1 78 ? 23.491 -0.932 8.654 1.00 0.00 103 GLU A O 2
ATOM 3478 N N . GLU A 1 79 ? 22.937 0.533 10.264 1.00 0.00 104 GLU A N 2
ATOM 3479 C CA . GLU A 1 79 ? 22.354 -0.477 11.136 1.00 0.00 104 GLU A CA 2
ATOM 3480 C C . GLU A 1 79 ? 20.885 -0.680 10.801 1.00 0.00 104 GLU A C 2
ATOM 3481 O O . GLU A 1 79 ? 20.281 -1.682 11.183 1.00 0.00 104 GLU A O 2
ATOM 3493 N N . SER A 1 80 ? 20.319 0.282 10.088 1.00 0.00 105 SER A N 2
ATOM 3494 C CA . SER A 1 80 ? 18.935 0.204 9.672 1.00 0.00 105 SER A CA 2
ATOM 3495 C C . SER A 1 80 ? 18.803 -0.742 8.484 1.00 0.00 105 SER A C 2
ATOM 3496 O O . SER A 1 80 ? 19.582 -0.669 7.536 1.00 0.00 105 SER A O 2
ATOM 3504 N N . GLN A 1 81 ? 17.836 -1.640 8.553 1.00 0.00 106 GLN A N 2
ATOM 3505 C CA . GLN A 1 81 ? 17.630 -2.619 7.499 1.00 0.00 106 GLN A CA 2
ATOM 3506 C C . GLN A 1 81 ? 16.354 -2.301 6.739 1.00 0.00 106 GLN A C 2
ATOM 3507 O O . GLN A 1 81 ? 15.605 -1.400 7.112 1.00 0.00 106 GLN A O 2
ATOM 3521 N N . VAL A 1 82 ? 16.107 -3.034 5.676 1.00 0.00 107 VAL A N 2
ATOM 3522 C CA . VAL A 1 82 ? 14.904 -2.839 4.892 1.00 0.00 107 VAL A CA 2
ATOM 3523 C C . VAL A 1 82 ? 14.095 -4.130 4.826 1.00 0.00 107 VAL A C 2
ATOM 3524 O O . VAL A 1 82 ? 14.653 -5.221 4.693 1.00 0.00 107 VAL A O 2
ATOM 3537 N N . ILE A 1 83 ? 12.785 -3.997 4.947 1.00 0.00 108 ILE A N 2
ATOM 3538 C CA . ILE A 1 83 ? 11.887 -5.135 4.933 1.00 0.00 108 ILE A CA 2
ATOM 3539 C C . ILE A 1 83 ? 11.315 -5.326 3.530 1.00 0.00 108 ILE A C 2
ATOM 3540 O O . ILE A 1 83 ? 10.402 -4.608 3.112 1.00 0.00 108 ILE A O 2
ATOM 3556 N N . ILE A 1 84 ? 11.866 -6.281 2.801 1.00 0.00 109 ILE A N 2
ATOM 3557 C CA . ILE A 1 84 ? 11.472 -6.504 1.421 1.00 0.00 109 ILE A CA 2
ATOM 3558 C C . ILE A 1 84 ? 10.814 -7.866 1.253 1.00 0.00 109 ILE A C 2
ATOM 3559 O O . ILE A 1 84 ? 11.297 -8.872 1.771 1.00 0.00 109 ILE A O 2
ATOM 3575 N N . ARG A 1 85 ? 9.699 -7.879 0.542 1.00 0.00 110 ARG A N 2
ATOM 3576 C CA . ARG A 1 85 ? 9.013 -9.113 0.217 1.00 0.00 110 ARG A CA 2
ATOM 3577 C C . ARG A 1 85 ? 9.283 -9.473 -1.238 1.00 0.00 110 ARG A C 2
ATOM 3578 O O . ARG A 1 85 ? 8.985 -8.692 -2.144 1.00 0.00 110 ARG A O 2
ATOM 3599 N N . SER A 1 86 ? 9.869 -10.639 -1.454 1.00 0.00 111 SER A N 2
ATOM 3600 C CA . SER A 1 86 ? 10.241 -11.067 -2.792 1.00 0.00 111 SER A CA 2
ATOM 3601 C C . SER A 1 86 ? 9.031 -11.600 -3.556 1.00 0.00 111 SER A C 2
ATOM 3602 O O . SER A 1 86 ? 7.935 -11.698 -2.995 1.00 0.00 111 SER A O 2
ATOM 3610 N N . ALA A 1 87 ? 9.223 -11.954 -4.822 1.00 0.00 112 ALA A N 2
ATOM 3611 C CA . ALA A 1 87 ? 8.138 -12.489 -5.639 1.00 0.00 112 ALA A CA 2
ATOM 3612 C C . ALA A 1 87 ? 7.620 -13.801 -5.063 1.00 0.00 112 ALA A C 2
ATOM 3613 O O . ALA A 1 87 ? 6.441 -14.136 -5.198 1.00 0.00 112 ALA A O 2
ATOM 3620 N N . SER A 1 88 ? 8.508 -14.529 -4.402 1.00 0.00 113 SER A N 2
ATOM 3621 C CA . SER A 1 88 ? 8.160 -15.803 -3.796 1.00 0.00 113 SER A CA 2
ATOM 3622 C C . SER A 1 88 ? 7.302 -15.601 -2.547 1.00 0.00 113 SER A C 2
ATOM 3623 O O . SER A 1 88 ? 6.721 -16.549 -2.020 1.00 0.00 113 SER A O 2
ATOM 3631 N N . GLY A 1 89 ? 7.218 -14.359 -2.084 1.00 0.00 114 GLY A N 2
ATOM 3632 C CA . GLY A 1 89 ? 6.409 -14.052 -0.921 1.00 0.00 114 GLY A CA 2
ATOM 3633 C C . GLY A 1 89 ? 7.236 -13.954 0.342 1.00 0.00 114 GLY A C 2
ATOM 3634 O O . GLY A 1 89 ? 6.705 -13.711 1.424 1.00 0.00 114 GLY A O 2
ATOM 3638 N N . GLU A 1 90 ? 8.542 -14.128 0.199 1.00 0.00 115 GLU A N 2
ATOM 3639 C CA . GLU A 1 90 ? 9.442 -14.092 1.339 1.00 0.00 115 GLU A CA 2
ATOM 3640 C C . GLU A 1 90 ? 9.690 -12.661 1.792 1.00 0.00 115 GLU A C 2
ATOM 3641 O O . GLU A 1 90 ? 10.346 -11.884 1.097 1.00 0.00 115 GLU A O 2
ATOM 3653 N N . GLU A 1 91 ? 9.149 -12.321 2.950 1.00 0.00 116 GLU A N 2
ATOM 3654 C CA . GLU A 1 91 ? 9.389 -11.024 3.560 1.00 0.00 116 GLU A CA 2
ATOM 3655 C C . GLU A 1 91 ? 10.568 -11.128 4.514 1.00 0.00 116 GLU A C 2
ATOM 3656 O O . GLU A 1 91 ? 10.477 -11.791 5.548 1.00 0.00 116 GLU A O 2
ATOM 3668 N N . LYS A 1 92 ? 11.674 -10.499 4.157 1.00 0.00 117 LYS A N 2
ATOM 3669 C CA . LYS A 1 92 ? 12.888 -10.579 4.959 1.00 0.00 117 LYS A CA 2
ATOM 3670 C C . LYS A 1 92 ? 13.491 -9.199 5.166 1.00 0.00 117 LYS A C 2
ATOM 3671 O O . LYS A 1 92 ? 13.199 -8.262 4.423 1.00 0.00 117 LYS A O 2
ATOM 3690 N N . THR A 1 93 ? 14.325 -9.083 6.184 1.00 0.00 118 THR A N 2
ATOM 3691 C CA . THR A 1 93 ? 15.050 -7.856 6.438 1.00 0.00 118 THR A CA 2
ATOM 3692 C C . THR A 1 93 ? 16.448 -7.941 5.845 1.00 0.00 118 THR A C 2
ATOM 3693 O O . THR A 1 93 ? 17.204 -8.869 6.141 1.00 0.00 118 THR A O 2
ATOM 3704 N N . TYR A 1 94 ? 16.778 -6.988 4.997 1.00 0.00 119 TYR A N 2
ATOM 3705 C CA . TYR A 1 94 ? 18.061 -6.984 4.315 1.00 0.00 119 TYR A CA 2
ATOM 3706 C C . TYR A 1 94 ? 18.895 -5.795 4.758 1.00 0.00 119 TYR A C 2
ATOM 3707 O O . TYR A 1 94 ? 18.358 -4.745 5.113 1.00 0.00 119 TYR A O 2
ATOM 3725 N N . ASN A 1 95 ? 20.203 -5.971 4.722 1.00 0.00 120 ASN A N 2
ATOM 3726 C CA . ASN A 1 95 ? 21.139 -4.938 5.147 1.00 0.00 120 ASN A CA 2
ATOM 3727 C C . ASN A 1 95 ? 21.636 -4.150 3.945 1.00 0.00 120 ASN A C 2
ATOM 3728 O O . ASN A 1 95 ? 21.531 -4.605 2.804 1.00 0.00 120 ASN A O 2
ATOM 3739 N N . VAL A 1 96 ? 22.178 -2.971 4.206 1.00 0.00 121 VAL A N 2
ATOM 3740 C CA . VAL A 1 96 ? 22.692 -2.114 3.152 1.00 0.00 121 VAL A CA 2
ATOM 3741 C C . VAL A 1 96 ? 23.887 -2.767 2.453 1.00 0.00 121 VAL A C 2
ATOM 3742 O O . VAL A 1 96 ? 24.891 -3.100 3.084 1.00 0.00 121 VAL A O 2
ATOM 3755 N N . GLY A 1 97 ? 23.753 -2.969 1.151 1.00 0.00 122 GLY A N 2
ATOM 3756 C CA . GLY A 1 97 ? 24.804 -3.608 0.384 1.00 0.00 122 GLY A CA 2
ATOM 3757 C C . GLY A 1 97 ? 24.395 -4.981 -0.107 1.00 0.00 122 GLY A C 2
ATOM 3758 O O . GLY A 1 97 ? 25.001 -5.527 -1.033 1.00 0.00 122 GLY A O 2
ATOM 3762 N N . ASP A 1 98 ? 23.357 -5.532 0.505 1.00 0.00 123 ASP A N 2
ATOM 3763 C CA . ASP A 1 98 ? 22.892 -6.877 0.181 1.00 0.00 123 ASP A CA 2
ATOM 3764 C C . ASP A 1 98 ? 22.279 -6.921 -1.215 1.00 0.00 123 ASP A C 2
ATOM 3765 O O . ASP A 1 98 ? 21.599 -5.979 -1.635 1.00 0.00 123 ASP A O 2
ATOM 3774 N N . LYS A 1 99 ? 22.539 -7.999 -1.942 1.00 0.00 124 LYS A N 2
ATOM 3775 C CA . LYS A 1 99 ? 21.940 -8.194 -3.253 1.00 0.00 124 LYS A CA 2
ATOM 3776 C C . LYS A 1 99 ? 20.631 -8.958 -3.110 1.00 0.00 124 LYS A C 2
ATOM 3777 O O . LYS A 1 99 ? 20.627 -10.157 -2.841 1.00 0.00 124 LYS A O 2
ATOM 3796 N N . ILE A 1 100 ? 19.528 -8.261 -3.317 1.00 0.00 125 ILE A N 2
ATOM 3797 C CA . ILE A 1 100 ? 18.205 -8.829 -3.101 1.00 0.00 125 ILE A CA 2
ATOM 3798 C C . ILE A 1 100 ? 17.730 -9.598 -4.331 1.00 0.00 125 ILE A C 2
ATOM 3799 O O . ILE A 1 100 ? 18.075 -9.250 -5.463 1.00 0.00 125 ILE A O 2
ATOM 3815 N N . PRO A 1 101 ? 16.952 -10.671 -4.117 1.00 0.00 126 PRO A N 2
ATOM 3816 C CA . PRO A 1 101 ? 16.437 -11.502 -5.207 1.00 0.00 126 PRO A CA 2
ATOM 3817 C C . PRO A 1 101 ? 15.515 -10.720 -6.135 1.00 0.00 126 PRO A C 2
ATOM 3818 O O . PRO A 1 101 ? 14.477 -10.214 -5.713 1.00 0.00 126 PRO A O 2
ATOM 3829 N N . GLY A 1 102 ? 15.898 -10.637 -7.398 1.00 0.00 127 GLY A N 2
ATOM 3830 C CA . GLY A 1 102 ? 15.145 -9.852 -8.353 1.00 0.00 127 GLY A CA 2
ATOM 3831 C C . GLY A 1 102 ? 16.050 -9.066 -9.278 1.00 0.00 127 GLY A C 2
ATOM 3832 O O . GLY A 1 102 ? 15.585 -8.409 -10.213 1.00 0.00 127 GLY A O 2
ATOM 3836 N N . GLY A 1 103 ? 17.350 -9.129 -9.015 1.00 0.00 128 GLY A N 2
ATOM 3837 C CA . GLY A 1 103 ? 18.314 -8.458 -9.862 1.00 0.00 128 GLY A CA 2
ATOM 3838 C C . GLY A 1 103 ? 18.651 -7.066 -9.369 1.00 0.00 128 GLY A C 2
ATOM 3839 O O . GLY A 1 103 ? 19.059 -6.205 -10.146 1.00 0.00 128 GLY A O 2
ATOM 3843 N N . ALA A 1 104 ? 18.482 -6.843 -8.076 1.00 0.00 129 ALA A N 2
ATOM 3844 C CA . ALA A 1 104 ? 18.762 -5.542 -7.490 1.00 0.00 129 ALA A CA 2
ATOM 3845 C C . ALA A 1 104 ? 19.673 -5.685 -6.279 1.00 0.00 129 ALA A C 2
ATOM 3846 O O . ALA A 1 104 ? 19.756 -6.753 -5.678 1.00 0.00 129 ALA A O 2
ATOM 3853 N N . THR A 1 105 ? 20.365 -4.615 -5.931 1.00 0.00 130 THR A N 2
ATOM 3854 C CA . THR A 1 105 ? 21.226 -4.618 -4.765 1.00 0.00 130 THR A CA 2
ATOM 3855 C C . THR A 1 105 ? 21.093 -3.303 -4.008 1.00 0.00 130 THR A C 2
ATOM 3856 O O . THR A 1 105 ? 21.013 -2.231 -4.608 1.00 0.00 130 THR A O 2
ATOM 3867 N N . ILE A 1 106 ? 21.046 -3.398 -2.692 1.00 0.00 131 ILE A N 2
ATOM 3868 C CA . ILE A 1 106 ? 20.833 -2.236 -1.847 1.00 0.00 131 ILE A CA 2
ATOM 3869 C C . ILE A 1 106 ? 22.091 -1.385 -1.772 1.00 0.00 131 ILE A C 2
ATOM 3870 O O . ILE A 1 106 ? 23.158 -1.874 -1.423 1.00 0.00 131 ILE A O 2
ATOM 3886 N N . LYS A 1 107 ? 21.958 -0.115 -2.107 1.00 0.00 132 LYS A N 2
ATOM 3887 C CA . LYS A 1 107 ? 23.083 0.803 -2.053 1.00 0.00 132 LYS A CA 2
ATOM 3888 C C . LYS A 1 107 ? 23.041 1.633 -0.783 1.00 0.00 132 LYS A C 2
ATOM 3889 O O . LYS A 1 107 ? 24.055 1.811 -0.115 1.00 0.00 132 LYS A O 2
ATOM 3908 N N . ARG A 1 108 ? 21.864 2.139 -0.452 1.00 0.00 133 ARG A N 2
ATOM 3909 C CA . ARG A 1 108 ? 21.707 2.977 0.727 1.00 0.00 133 ARG A CA 2
ATOM 3910 C C . ARG A 1 108 ? 20.291 2.880 1.278 1.00 0.00 133 ARG A C 2
ATOM 3911 O O . ARG A 1 108 ? 19.316 3.066 0.547 1.00 0.00 133 ARG A O 2
ATOM 3932 N N . ILE A 1 109 ? 20.186 2.579 2.562 1.00 0.00 134 ILE A N 2
ATOM 3933 C CA . ILE A 1 109 ? 18.896 2.474 3.226 1.00 0.00 134 ILE A CA 2
ATOM 3934 C C . ILE A 1 109 ? 18.595 3.762 3.981 1.00 0.00 134 ILE A C 2
ATOM 3935 O O . ILE A 1 109 ? 19.038 3.948 5.113 1.00 0.00 134 ILE A O 2
ATOM 3951 N N . MET A 1 110 ? 17.861 4.660 3.343 1.00 0.00 135 MET A N 2
ATOM 3952 C CA . MET A 1 110 ? 17.501 5.921 3.969 1.00 0.00 135 MET A CA 2
ATOM 3953 C C . MET A 1 110 ? 16.172 5.770 4.704 1.00 0.00 135 MET A C 2
ATOM 3954 O O . MET A 1 110 ? 15.340 4.952 4.305 1.00 0.00 135 MET A O 2
ATOM 3968 N N . PRO A 1 111 ? 15.962 6.550 5.781 1.00 0.00 136 PRO A N 2
ATOM 3969 C CA . PRO A 1 111 ? 14.798 6.406 6.670 1.00 0.00 136 PRO A CA 2
ATOM 3970 C C . PRO A 1 111 ? 13.470 6.235 5.933 1.00 0.00 136 PRO A C 2
ATOM 3971 O O . PRO A 1 111 ? 12.660 5.377 6.290 1.00 0.00 136 PRO A O 2
ATOM 3982 N N . GLY A 1 112 ? 13.256 7.041 4.904 1.00 0.00 137 GLY A N 2
ATOM 3983 C CA . GLY A 1 112 ? 12.002 6.997 4.184 1.00 0.00 137 GLY A CA 2
ATOM 3984 C C . GLY A 1 112 ? 12.176 6.664 2.717 1.00 0.00 137 GLY A C 2
ATOM 3985 O O . GLY A 1 112 ? 11.346 7.043 1.889 1.00 0.00 137 GLY A O 2
ATOM 3989 N N . GLY A 1 113 ? 13.253 5.966 2.384 1.00 0.00 138 GLY A N 2
ATOM 3990 C CA . GLY A 1 113 ? 13.494 5.603 1.001 1.00 0.00 138 GLY A CA 2
ATOM 3991 C C . GLY A 1 113 ? 14.755 4.787 0.824 1.00 0.00 138 GLY A C 2
ATOM 3992 O O . GLY A 1 113 ? 15.842 5.225 1.185 1.00 0.00 138 GLY A O 2
ATOM 3996 N N . VAL A 1 114 ? 14.616 3.598 0.267 1.00 0.00 139 VAL A N 2
ATOM 3997 C CA . VAL A 1 114 ? 15.756 2.719 0.070 1.00 0.00 139 VAL A CA 2
ATOM 3998 C C . VAL A 1 114 ? 16.229 2.771 -1.376 1.00 0.00 139 VAL A C 2
ATOM 3999 O O . VAL A 1 114 ? 15.439 2.593 -2.306 1.00 0.00 139 VAL A O 2
ATOM 4012 N N . LEU A 1 115 ? 17.515 3.033 -1.555 1.00 0.00 140 LEU A N 2
ATOM 4013 C CA . LEU A 1 115 ? 18.110 3.110 -2.879 1.00 0.00 140 LEU A CA 2
ATOM 4014 C C . LEU A 1 115 ? 18.693 1.762 -3.274 1.00 0.00 140 LEU A C 2
ATOM 4015 O O . LEU A 1 115 ? 19.566 1.225 -2.584 1.00 0.00 140 LEU A O 2
ATOM 4031 N N . VAL A 1 116 ? 18.210 1.218 -4.379 1.00 0.00 141 VAL A N 2
ATOM 4032 C CA . VAL A 1 116 ? 18.662 -0.078 -4.859 1.00 0.00 141 VAL A CA 2
ATOM 4033 C C . VAL A 1 116 ? 19.112 0.009 -6.312 1.00 0.00 141 VAL A C 2
ATOM 4034 O O . VAL A 1 116 ? 18.447 0.621 -7.149 1.00 0.00 141 VAL A O 2
ATOM 4047 N N . GLU A 1 117 ? 20.245 -0.607 -6.600 1.00 0.00 142 GLU A N 2
ATOM 4048 C CA . GLU A 1 117 ? 20.811 -0.588 -7.938 1.00 0.00 142 GLU A CA 2
ATOM 4049 C C . GLU A 1 117 ? 20.119 -1.626 -8.809 1.00 0.00 142 GLU A C 2
ATOM 4050 O O . GLU A 1 117 ? 19.921 -2.770 -8.391 1.00 0.00 142 GLU A O 2
ATOM 4062 N N . ARG A 1 118 ? 19.755 -1.224 -10.015 1.00 0.00 143 ARG A N 2
ATOM 4063 C CA . ARG A 1 118 ? 19.005 -2.084 -10.914 1.00 0.00 143 ARG A CA 2
ATOM 4064 C C . ARG A 1 118 ? 19.772 -2.295 -12.214 1.00 0.00 143 ARG A C 2
ATOM 4065 O O . ARG A 1 118 ? 20.165 -1.334 -12.875 1.00 0.00 143 ARG A O 2
ATOM 4086 N N . ASP A 1 119 ? 20.016 -3.562 -12.547 1.00 0.00 144 ASP A N 2
ATOM 4087 C CA . ASP A 1 119 ? 20.780 -3.932 -13.743 1.00 0.00 144 ASP A CA 2
ATOM 4088 C C . ASP A 1 119 ? 22.177 -3.320 -13.733 1.00 0.00 144 ASP A C 2
ATOM 4089 O O . ASP A 1 119 ? 22.796 -3.146 -14.783 1.00 0.00 144 ASP A O 2
ATOM 4098 N N . GLY A 1 120 ? 22.680 -3.011 -12.545 1.00 0.00 145 GLY A N 2
ATOM 4099 C CA . GLY A 1 120 ? 23.998 -2.414 -12.430 1.00 0.00 145 GLY A CA 2
ATOM 4100 C C . GLY A 1 120 ? 23.982 -0.908 -12.624 1.00 0.00 145 GLY A C 2
ATOM 4101 O O . GLY A 1 120 ? 25.034 -0.278 -12.733 1.00 0.00 145 GLY A O 2
ATOM 4105 N N . THR A 1 121 ? 22.792 -0.330 -12.661 1.00 0.00 146 THR A N 2
ATOM 4106 C CA . THR A 1 121 ? 22.642 1.105 -12.846 1.00 0.00 146 THR A CA 2
ATOM 4107 C C . THR A 1 121 ? 21.858 1.719 -11.685 1.00 0.00 146 THR A C 2
ATOM 4108 O O . THR A 1 121 ? 20.838 1.170 -11.258 1.00 0.00 146 THR A O 2
ATOM 4119 N N . LEU A 1 122 ? 22.345 2.838 -11.163 1.00 0.00 147 LEU A N 2
ATOM 4120 C CA . LEU A 1 122 ? 21.615 3.586 -10.149 1.00 0.00 147 LEU A CA 2
ATOM 4121 C C . LEU A 1 122 ? 21.942 5.069 -10.247 1.00 0.00 147 LEU A C 2
ATOM 4122 O O . LEU A 1 122 ? 22.970 5.532 -9.750 1.00 0.00 147 LEU A O 2
ATOM 4138 N N . GLU A 1 123 ? 21.056 5.807 -10.888 1.00 0.00 148 GLU A N 2
ATOM 4139 C CA . GLU A 1 123 ? 21.241 7.233 -11.091 1.00 0.00 148 GLU A CA 2
ATOM 4140 C C . GLU A 1 123 ? 20.108 8.002 -10.432 1.00 0.00 148 GLU A C 2
ATOM 4141 O O . GLU A 1 123 ? 18.936 7.679 -10.628 1.00 0.00 148 GLU A O 2
ATOM 4153 N N . SER A 1 124 ? 20.456 9.008 -9.649 1.00 0.00 149 SER A N 2
ATOM 4154 C CA . SER A 1 124 ? 19.454 9.824 -8.986 1.00 0.00 149 SER A CA 2
ATOM 4155 C C . SER A 1 124 ? 18.885 10.838 -9.971 1.00 0.00 149 SER A C 2
ATOM 4156 O O . SER A 1 124 ? 19.483 11.885 -10.225 1.00 0.00 149 SER A O 2
ATOM 4164 N N . LEU A 1 125 ? 17.727 10.516 -10.524 1.00 0.00 150 LEU A N 2
ATOM 4165 C CA . LEU A 1 125 ? 17.135 11.320 -11.578 1.00 0.00 150 LEU A CA 2
ATOM 4166 C C . LEU A 1 125 ? 15.878 12.025 -11.102 1.00 0.00 150 LEU A C 2
ATOM 4167 O O . LEU A 1 125 ? 15.284 11.654 -10.089 1.00 0.00 150 LEU A O 2
ATOM 4183 N N . SER A 1 126 ? 15.488 13.047 -11.843 1.00 0.00 151 SER A N 2
ATOM 4184 C CA . SER A 1 126 ? 14.299 13.817 -11.529 1.00 0.00 151 SER A CA 2
ATOM 4185 C C . SER A 1 126 ? 13.274 13.695 -12.652 1.00 0.00 151 SER A C 2
ATOM 4186 O O . SER A 1 126 ? 13.628 13.479 -13.814 1.00 0.00 151 SER A O 2
ATOM 4194 N N . LEU A 1 127 ? 12.006 13.822 -12.290 1.00 0.00 152 LEU A N 2
ATOM 4195 C CA . LEU A 1 127 ? 10.909 13.691 -13.229 1.00 0.00 152 LEU A CA 2
ATOM 4196 C C . LEU A 1 127 ? 10.610 15.038 -13.891 1.00 0.00 152 LEU A C 2
ATOM 4197 O O . LEU A 1 127 ? 11.149 16.064 -13.473 1.00 0.00 152 LEU A O 2
ATOM 4213 N N . PRO A 1 128 ? 9.774 15.057 -14.950 1.00 0.00 153 PRO A N 2
ATOM 4214 C CA . PRO A 1 128 ? 9.381 16.302 -15.614 1.00 0.00 153 PRO A CA 2
ATOM 4215 C C . PRO A 1 128 ? 8.676 17.251 -14.657 1.00 0.00 153 PRO A C 2
ATOM 4216 O O . PRO A 1 128 ? 7.787 16.845 -13.906 1.00 0.00 153 PRO A O 2
ATOM 4227 N N . LYS A 1 129 ? 9.073 18.511 -14.687 1.00 0.00 154 LYS A N 2
ATOM 4228 C CA . LYS A 1 129 ? 8.518 19.505 -13.783 1.00 0.00 154 LYS A CA 2
ATOM 4229 C C . LYS A 1 129 ? 7.094 19.859 -14.203 1.00 0.00 154 LYS A C 2
ATOM 4230 O O . LYS A 1 129 ? 6.881 20.713 -15.065 1.00 0.00 154 LYS A O 2
ATOM 4249 N N . ASN A 1 130 ? 6.129 19.170 -13.608 1.00 0.00 155 ASN A N 2
ATOM 4250 C CA . ASN A 1 130 ? 4.722 19.384 -13.923 1.00 0.00 155 ASN A CA 2
ATOM 4251 C C . ASN A 1 130 ? 4.266 20.748 -13.422 1.00 0.00 155 ASN A C 2
ATOM 4252 O O . ASN A 1 130 ? 3.613 21.501 -14.143 1.00 0.00 155 ASN A O 2
ATOM 4263 N N . ASP A 1 131 ? 4.622 21.062 -12.186 1.00 0.00 156 ASP A N 2
ATOM 4264 C CA . ASP A 1 131 ? 4.260 22.340 -11.589 1.00 0.00 156 ASP A CA 2
ATOM 4265 C C . ASP A 1 131 ? 5.394 22.837 -10.707 1.00 0.00 156 ASP A C 2
ATOM 4266 O O . ASP A 1 131 ? 5.218 23.053 -9.507 1.00 0.00 156 ASP A O 2
ATOM 4275 N N . LEU A 1 132 ? 6.574 22.979 -11.319 1.00 0.00 157 LEU A N 2
ATOM 4276 C CA . LEU A 1 132 ? 7.803 23.404 -10.625 1.00 0.00 157 LEU A CA 2
ATOM 4277 C C . LEU A 1 132 ? 8.334 22.298 -9.710 1.00 0.00 157 LEU A C 2
ATOM 4278 O O . LEU A 1 132 ? 9.542 22.190 -9.480 1.00 0.00 157 LEU A O 2
ATOM 4294 N N . THR A 1 133 ? 7.427 21.480 -9.202 1.00 0.00 158 THR A N 2
ATOM 4295 C CA . THR A 1 133 ? 7.769 20.355 -8.358 1.00 0.00 158 THR A CA 2
ATOM 4296 C C . THR A 1 133 ? 8.146 19.135 -9.204 1.00 0.00 158 THR A C 2
ATOM 4297 O O . THR A 1 133 ? 8.551 19.286 -10.359 1.00 0.00 158 THR A O 2
ATOM 4308 N N . PHE A 1 134 ? 8.007 17.933 -8.630 1.00 0.00 159 PHE A N 2
ATOM 4309 C CA . PHE A 1 134 ? 8.427 16.694 -9.292 1.00 0.00 159 PHE A CA 2
ATOM 4310 C C . PHE A 1 134 ? 9.939 16.686 -9.480 1.00 0.00 159 PHE A C 2
ATOM 4311 O O . PHE A 1 134 ? 10.462 16.146 -10.455 1.00 0.00 159 PHE A O 2
ATOM 4328 N N . GLU A 1 135 ? 10.636 17.276 -8.522 1.00 0.00 160 GLU A N 2
ATOM 4329 C CA . GLU A 1 135 ? 12.079 17.412 -8.596 1.00 0.00 160 GLU A CA 2
ATOM 4330 C C . GLU A 1 135 ? 12.741 16.786 -7.368 1.00 0.00 160 GLU A C 2
ATOM 4331 O O . GLU A 1 135 ? 13.163 17.490 -6.452 1.00 0.00 160 GLU A O 2
ATOM 4343 N N . PRO A 1 136 ? 12.814 15.451 -7.316 1.00 0.00 161 PRO A N 2
ATOM 4344 C CA . PRO A 1 136 ? 13.461 14.741 -6.232 1.00 0.00 161 PRO A CA 2
ATOM 4345 C C . PRO A 1 136 ? 14.930 14.452 -6.529 1.00 0.00 161 PRO A C 2
ATOM 4346 O O . PRO A 1 136 ? 15.254 13.540 -7.292 1.00 0.00 161 PRO A O 2
ATOM 4357 N N . VAL A 1 137 ? 15.817 15.246 -5.947 1.00 0.00 162 VAL A N 2
ATOM 4358 C CA . VAL A 1 137 ? 17.250 15.017 -6.104 1.00 0.00 162 VAL A CA 2
ATOM 4359 C C . VAL A 1 137 ? 17.838 14.439 -4.822 1.00 0.00 162 VAL A C 2
ATOM 4360 O O . VAL A 1 137 ? 18.909 13.835 -4.831 1.00 0.00 162 VAL A O 2
ATOM 4373 N N . ALA A 1 138 ? 17.116 14.623 -3.724 1.00 0.00 163 ALA A N 2
ATOM 4374 C CA . ALA A 1 138 ? 17.527 14.101 -2.429 1.00 0.00 163 ALA A CA 2
ATOM 4375 C C . ALA A 1 138 ? 16.307 13.905 -1.543 1.00 0.00 163 ALA A C 2
ATOM 4376 O O . ALA A 1 138 ? 16.219 12.942 -0.779 1.00 0.00 163 ALA A O 2
ATOM 4383 N N . LYS A 1 139 ? 15.375 14.839 -1.645 1.00 0.00 164 LYS A N 2
ATOM 4384 C CA . LYS A 1 139 ? 14.116 14.756 -0.927 1.00 0.00 164 LYS A CA 2
ATOM 4385 C C . LYS A 1 139 ? 13.021 14.264 -1.864 1.00 0.00 164 LYS A C 2
ATOM 4386 O O . LYS A 1 139 ? 13.054 14.555 -3.060 1.00 0.00 164 LYS A O 2
ATOM 4405 N N . PRO A 1 140 ? 12.044 13.511 -1.340 1.00 0.00 165 PRO A N 2
ATOM 4406 C CA . PRO A 1 140 ? 10.905 13.040 -2.124 1.00 0.00 165 PRO A CA 2
ATOM 4407 C C . PRO A 1 140 ? 9.972 14.187 -2.494 1.00 0.00 165 PRO A C 2
ATOM 4408 O O . PRO A 1 140 ? 9.291 14.751 -1.632 1.00 0.00 165 PRO A O 2
ATOM 4419 N N . LEU A 1 141 ? 9.958 14.534 -3.769 1.00 0.00 166 LEU A N 2
ATOM 4420 C CA . LEU A 1 141 ? 9.130 15.621 -4.257 1.00 0.00 166 LEU A CA 2
ATOM 4421 C C . LEU A 1 141 ? 8.387 15.175 -5.510 1.00 0.00 166 LEU A C 2
ATOM 4422 O O . LEU A 1 141 ? 8.887 15.327 -6.624 1.00 0.00 166 LEU A O 2
ATOM 4438 N N . LYS A 1 142 ? 7.201 14.612 -5.324 1.00 0.00 167 LYS A N 2
ATOM 4439 C CA . LYS A 1 142 ? 6.434 14.077 -6.437 1.00 0.00 167 LYS A CA 2
ATOM 4440 C C . LYS A 1 142 ? 4.934 14.168 -6.170 1.00 0.00 167 LYS A C 2
ATOM 4441 O O . LYS A 1 142 ? 4.483 13.999 -5.038 1.00 0.00 167 LYS A O 2
ATOM 4460 N N . GLU A 1 143 ? 4.182 14.452 -7.231 1.00 0.00 168 GLU A N 2
ATOM 4461 C CA . GLU A 1 143 ? 2.716 14.471 -7.202 1.00 0.00 168 GLU A CA 2
ATOM 4462 C C . GLU A 1 143 ? 2.177 15.533 -6.236 1.00 0.00 168 GLU A C 2
ATOM 4463 O O . GLU A 1 143 ? 1.158 15.331 -5.567 1.00 0.00 168 GLU A O 2
ATOM 4475 N N . GLU A 1 144 ? 2.873 16.659 -6.169 1.00 0.00 169 GLU A N 2
ATOM 4476 C CA . GLU A 1 144 ? 2.412 17.820 -5.412 1.00 0.00 169 GLU A CA 2
ATOM 4477 C C . GLU A 1 144 ? 3.297 19.019 -5.731 1.00 0.00 169 GLU A C 2
ATOM 4478 O O . GLU A 1 144 ? 4.188 19.345 -4.917 1.00 0.00 169 GLU A O 2
ATOM 4491 N N . MET A 1 1 ? 38.464 -5.522 2.907 1.00 0.00 26 MET A N 3
ATOM 4492 C CA . MET A 1 1 ? 38.135 -6.553 3.917 1.00 0.00 26 MET A CA 3
ATOM 4493 C C . MET A 1 1 ? 37.925 -7.902 3.241 1.00 0.00 26 MET A C 3
ATOM 4494 O O . MET A 1 1 ? 36.797 -8.282 2.931 1.00 0.00 26 MET A O 3
ATOM 4510 N N . ALA A 1 2 ? 39.016 -8.628 3.034 1.00 0.00 27 ALA A N 3
ATOM 4511 C CA . ALA A 1 2 ? 38.975 -9.909 2.338 1.00 0.00 27 ALA A CA 3
ATOM 4512 C C . ALA A 1 2 ? 38.179 -10.949 3.122 1.00 0.00 27 ALA A C 3
ATOM 4513 O O . ALA A 1 2 ? 37.652 -11.900 2.551 1.00 0.00 27 ALA A O 3
ATOM 4520 N N . HIS A 1 3 ? 38.088 -10.760 4.433 1.00 0.00 28 HIS A N 3
ATOM 4521 C CA . HIS A 1 3 ? 37.359 -11.693 5.288 1.00 0.00 28 HIS A CA 3
ATOM 4522 C C . HIS A 1 3 ? 35.869 -11.370 5.310 1.00 0.00 28 HIS A C 3
ATOM 4523 O O . HIS A 1 3 ? 35.056 -12.186 5.738 1.00 0.00 28 HIS A O 3
ATOM 4538 N N . HIS A 1 4 ? 35.513 -10.188 4.835 1.00 0.00 29 HIS A N 3
ATOM 4539 C CA . HIS A 1 4 ? 34.121 -9.769 4.829 1.00 0.00 29 HIS A CA 3
ATOM 4540 C C . HIS A 1 4 ? 33.584 -9.781 3.402 1.00 0.00 29 HIS A C 3
ATOM 4541 O O . HIS A 1 4 ? 33.568 -8.755 2.720 1.00 0.00 29 HIS A O 3
ATOM 4556 N N . HIS A 1 5 ? 33.151 -10.952 2.957 1.00 0.00 30 HIS A N 3
ATOM 4557 C CA . HIS A 1 5 ? 32.680 -11.121 1.586 1.00 0.00 30 HIS A CA 3
ATOM 4558 C C . HIS A 1 5 ? 31.241 -10.638 1.458 1.00 0.00 30 HIS A C 3
ATOM 4559 O O . HIS A 1 5 ? 30.503 -10.624 2.442 1.00 0.00 30 HIS A O 3
ATOM 4574 N N . HIS A 1 6 ? 30.860 -10.246 0.242 1.00 0.00 31 HIS A N 3
ATOM 4575 C CA . HIS A 1 6 ? 29.490 -9.820 -0.060 1.00 0.00 31 HIS A CA 3
ATOM 4576 C C . HIS A 1 6 ? 29.159 -8.490 0.604 1.00 0.00 31 HIS A C 3
ATOM 4577 O O . HIS A 1 6 ? 28.626 -8.442 1.715 1.00 0.00 31 HIS A O 3
ATOM 4592 N N . HIS A 1 7 ? 29.478 -7.417 -0.105 1.00 0.00 32 HIS A N 3
ATOM 4593 C CA . HIS A 1 7 ? 29.262 -6.055 0.366 1.00 0.00 32 HIS A CA 3
ATOM 4594 C C . HIS A 1 7 ? 29.730 -5.094 -0.718 1.00 0.00 32 HIS A C 3
ATOM 4595 O O . HIS A 1 7 ? 28.992 -4.212 -1.154 1.00 0.00 32 HIS A O 3
ATOM 4610 N N . HIS A 1 8 ? 30.969 -5.284 -1.139 1.00 0.00 33 HIS A N 3
ATOM 4611 C CA . HIS A 1 8 ? 31.524 -4.575 -2.280 1.00 0.00 33 HIS A CA 3
ATOM 4612 C C . HIS A 1 8 ? 32.386 -5.532 -3.093 1.00 0.00 33 HIS A C 3
ATOM 4613 O O . HIS A 1 8 ? 32.535 -5.378 -4.304 1.00 0.00 33 HIS A O 3
ATOM 4628 N N . VAL A 1 9 ? 32.970 -6.510 -2.411 1.00 0.00 34 VAL A N 3
ATOM 4629 C CA . VAL A 1 9 ? 33.684 -7.578 -3.083 1.00 0.00 34 VAL A CA 3
ATOM 4630 C C . VAL A 1 9 ? 32.825 -8.840 -3.118 1.00 0.00 34 VAL A C 3
ATOM 4631 O O . VAL A 1 9 ? 32.424 -9.376 -2.076 1.00 0.00 34 VAL A O 3
ATOM 4644 N N . ASP A 1 10 ? 32.504 -9.288 -4.319 1.00 0.00 35 ASP A N 3
ATOM 4645 C CA . ASP A 1 10 ? 31.710 -10.493 -4.485 1.00 0.00 35 ASP A CA 3
ATOM 4646 C C . ASP A 1 10 ? 32.602 -11.720 -4.411 1.00 0.00 35 ASP A C 3
ATOM 4647 O O . ASP A 1 10 ? 33.725 -11.715 -4.912 1.00 0.00 35 ASP A O 3
ATOM 4656 N N . ASP A 1 11 ? 32.100 -12.768 -3.781 1.00 0.00 36 ASP A N 3
ATOM 4657 C CA . ASP A 1 11 ? 32.863 -13.995 -3.610 1.00 0.00 36 ASP A CA 3
ATOM 4658 C C . ASP A 1 11 ? 32.576 -14.939 -4.774 1.00 0.00 36 ASP A C 3
ATOM 4659 O O . ASP A 1 11 ? 31.941 -15.984 -4.619 1.00 0.00 36 ASP A O 3
ATOM 4668 N N . ASP A 1 12 ? 33.039 -14.539 -5.949 1.00 0.00 37 ASP A N 3
ATOM 4669 C CA . ASP A 1 12 ? 32.739 -15.242 -7.193 1.00 0.00 37 ASP A CA 3
ATOM 4670 C C . ASP A 1 12 ? 33.773 -16.322 -7.483 1.00 0.00 37 ASP A C 3
ATOM 4671 O O . ASP A 1 12 ? 33.488 -17.304 -8.171 1.00 0.00 37 ASP A O 3
ATOM 4680 N N . ASP A 1 13 ? 34.968 -16.153 -6.932 1.00 0.00 38 ASP A N 3
ATOM 4681 C CA . ASP A 1 13 ? 36.084 -17.051 -7.220 1.00 0.00 38 ASP A CA 3
ATOM 4682 C C . ASP A 1 13 ? 35.829 -18.462 -6.691 1.00 0.00 38 ASP A C 3
ATOM 4683 O O . ASP A 1 13 ? 36.444 -19.421 -7.152 1.00 0.00 38 ASP A O 3
ATOM 4692 N N . LYS A 1 14 ? 34.905 -18.594 -5.747 1.00 0.00 39 LYS A N 3
ATOM 4693 C CA . LYS A 1 14 ? 34.564 -19.904 -5.201 1.00 0.00 39 LYS A CA 3
ATOM 4694 C C . LYS A 1 14 ? 33.697 -20.685 -6.181 1.00 0.00 39 LYS A C 3
ATOM 4695 O O . LYS A 1 14 ? 33.599 -21.911 -6.100 1.00 0.00 39 LYS A O 3
ATOM 4714 N N . MET A 1 15 ? 33.096 -19.972 -7.127 1.00 0.00 40 MET A N 3
ATOM 4715 C CA . MET A 1 15 ? 32.171 -20.582 -8.069 1.00 0.00 40 MET A CA 3
ATOM 4716 C C . MET A 1 15 ? 32.936 -21.216 -9.228 1.00 0.00 40 MET A C 3
ATOM 4717 O O . MET A 1 15 ? 32.347 -21.693 -10.199 1.00 0.00 40 MET A O 3
ATOM 4731 N N . THR A 1 16 ? 34.257 -21.219 -9.121 1.00 0.00 41 THR A N 3
ATOM 4732 C CA . THR A 1 16 ? 35.089 -21.868 -10.115 1.00 0.00 41 THR A CA 3
ATOM 4733 C C . THR A 1 16 ? 35.024 -23.383 -9.945 1.00 0.00 41 THR A C 3
ATOM 4734 O O . THR A 1 16 ? 34.894 -24.124 -10.918 1.00 0.00 41 THR A O 3
ATOM 4745 N N . TYR A 1 17 ? 35.095 -23.836 -8.697 1.00 0.00 42 TYR A N 3
ATOM 4746 C CA . TYR A 1 17 ? 34.986 -25.257 -8.396 1.00 0.00 42 TYR A CA 3
ATOM 4747 C C . TYR A 1 17 ? 33.550 -25.611 -8.022 1.00 0.00 42 TYR A C 3
ATOM 4748 O O . TYR A 1 17 ? 33.014 -26.634 -8.449 1.00 0.00 42 TYR A O 3
ATOM 4766 N N . VAL A 1 18 ? 32.924 -24.745 -7.237 1.00 0.00 43 VAL A N 3
ATOM 4767 C CA . VAL A 1 18 ? 31.561 -24.967 -6.778 1.00 0.00 43 VAL A CA 3
ATOM 4768 C C . VAL A 1 18 ? 30.582 -24.236 -7.685 1.00 0.00 43 VAL A C 3
ATOM 4769 O O . VAL A 1 18 ? 30.698 -23.034 -7.889 1.00 0.00 43 VAL A O 3
ATOM 4782 N N . ARG A 1 19 ? 29.620 -24.971 -8.228 1.00 0.00 44 ARG A N 3
ATOM 4783 C CA . ARG A 1 19 ? 28.671 -24.403 -9.176 1.00 0.00 44 ARG A CA 3
ATOM 4784 C C . ARG A 1 19 ? 27.743 -23.400 -8.495 1.00 0.00 44 ARG A C 3
ATOM 4785 O O . ARG A 1 19 ? 27.315 -22.426 -9.117 1.00 0.00 44 ARG A O 3
ATOM 4806 N N . ALA A 1 20 ? 27.439 -23.662 -7.220 1.00 0.00 45 ALA A N 3
ATOM 4807 C CA . ALA A 1 20 ? 26.605 -22.786 -6.388 1.00 0.00 45 ALA A CA 3
ATOM 4808 C C . ALA A 1 20 ? 25.136 -22.833 -6.808 1.00 0.00 45 ALA A C 3
ATOM 4809 O O . ALA A 1 20 ? 24.263 -23.165 -6.003 1.00 0.00 45 ALA A O 3
ATOM 4816 N N . ILE A 1 21 ? 24.869 -22.504 -8.061 1.00 0.00 46 ILE A N 3
ATOM 4817 C CA . ILE A 1 21 ? 23.513 -22.501 -8.585 1.00 0.00 46 ILE A CA 3
ATOM 4818 C C . ILE A 1 21 ? 23.107 -23.906 -9.025 1.00 0.00 46 ILE A C 3
ATOM 4819 O O . ILE A 1 21 ? 23.953 -24.710 -9.421 1.00 0.00 46 ILE A O 3
ATOM 4835 N N . PRO A 1 22 ? 21.807 -24.225 -8.930 1.00 0.00 47 PRO A N 3
ATOM 4836 C CA . PRO A 1 22 ? 21.286 -25.540 -9.312 1.00 0.00 47 PRO A CA 3
ATOM 4837 C C . PRO A 1 22 ? 21.357 -25.787 -10.816 1.00 0.00 47 PRO A C 3
ATOM 4838 O O . PRO A 1 22 ? 20.846 -24.988 -11.608 1.00 0.00 47 PRO A O 3
ATOM 4849 N N . VAL A 1 23 ? 21.997 -26.905 -11.177 1.00 0.00 48 VAL A N 3
ATOM 4850 C CA . VAL A 1 23 ? 22.155 -27.371 -12.560 1.00 0.00 48 VAL A CA 3
ATOM 4851 C C . VAL A 1 23 ? 22.703 -26.294 -13.504 1.00 0.00 48 VAL A C 3
ATOM 4852 O O . VAL A 1 23 ? 23.141 -25.227 -13.067 1.00 0.00 48 VAL A O 3
ATOM 4865 N N . SER A 1 24 ? 22.715 -26.614 -14.797 1.00 0.00 49 SER A N 3
ATOM 4866 C CA . SER A 1 24 ? 23.212 -25.709 -15.825 1.00 0.00 49 SER A CA 3
ATOM 4867 C C . SER A 1 24 ? 24.672 -25.338 -15.561 1.00 0.00 49 SER A C 3
ATOM 4868 O O . SER A 1 24 ? 24.984 -24.232 -15.109 1.00 0.00 49 SER A O 3
ATOM 4876 N N . ASN A 1 25 ? 25.566 -26.277 -15.839 1.00 0.00 50 ASN A N 3
ATOM 4877 C CA . ASN A 1 25 ? 26.990 -26.055 -15.650 1.00 0.00 50 ASN A CA 3
ATOM 4878 C C . ASN A 1 25 ? 27.538 -25.151 -16.748 1.00 0.00 50 ASN A C 3
ATOM 4879 O O . ASN A 1 25 ? 27.847 -25.606 -17.853 1.00 0.00 50 ASN A O 3
ATOM 4890 N N . THR A 1 26 ? 27.652 -23.870 -16.425 1.00 0.00 51 THR A N 3
ATOM 4891 C CA . THR A 1 26 ? 28.115 -22.860 -17.364 1.00 0.00 51 THR A CA 3
ATOM 4892 C C . THR A 1 26 ? 27.142 -22.743 -18.541 1.00 0.00 51 THR A C 3
ATOM 4893 O O . THR A 1 26 ? 27.516 -22.915 -19.705 1.00 0.00 51 THR A O 3
ATOM 4904 N N . LYS A 1 27 ? 25.882 -22.466 -18.205 1.00 0.00 52 LYS A N 3
ATOM 4905 C CA . LYS A 1 27 ? 24.814 -22.299 -19.187 1.00 0.00 52 LYS A CA 3
ATOM 4906 C C . LYS A 1 27 ? 24.614 -23.555 -20.031 1.00 0.00 52 LYS A C 3
ATOM 4907 O O . LYS A 1 27 ? 24.941 -23.580 -21.218 1.00 0.00 52 LYS A O 3
ATOM 4926 N N . SER A 1 28 ? 24.083 -24.600 -19.413 1.00 0.00 53 SER A N 3
ATOM 4927 C CA . SER A 1 28 ? 23.669 -25.782 -20.154 1.00 0.00 53 SER A CA 3
ATOM 4928 C C . SER A 1 28 ? 22.317 -25.500 -20.793 1.00 0.00 53 SER A C 3
ATOM 4929 O O . SER A 1 28 ? 21.957 -26.069 -21.826 1.00 0.00 53 SER A O 3
ATOM 4937 N N . ILE A 1 29 ? 21.585 -24.593 -20.159 1.00 0.00 54 ILE A N 3
ATOM 4938 C CA . ILE A 1 29 ? 20.304 -24.135 -20.659 1.00 0.00 54 ILE A CA 3
ATOM 4939 C C . ILE A 1 29 ? 20.325 -22.615 -20.785 1.00 0.00 54 ILE A C 3
ATOM 4940 O O . ILE A 1 29 ? 20.719 -21.908 -19.856 1.00 0.00 54 ILE A O 3
ATOM 4956 N N . ALA A 1 30 ? 19.945 -22.118 -21.947 1.00 0.00 55 ALA A N 3
ATOM 4957 C CA . ALA A 1 30 ? 19.875 -20.685 -22.163 1.00 0.00 55 ALA A CA 3
ATOM 4958 C C . ALA A 1 30 ? 18.441 -20.263 -22.437 1.00 0.00 55 ALA A C 3
ATOM 4959 O O . ALA A 1 30 ? 17.971 -19.249 -21.923 1.00 0.00 55 ALA A O 3
ATOM 4966 N N . GLY A 1 31 ? 17.742 -21.055 -23.236 1.00 0.00 56 GLY A N 3
ATOM 4967 C CA . GLY A 1 31 ? 16.347 -20.784 -23.514 1.00 0.00 56 GLY A CA 3
ATOM 4968 C C . GLY A 1 31 ? 15.450 -21.243 -22.383 1.00 0.00 56 GLY A C 3
ATOM 4969 O O . GLY A 1 31 ? 14.610 -22.123 -22.565 1.00 0.00 56 GLY A O 3
ATOM 4973 N N . MET A 1 32 ? 15.627 -20.638 -21.216 1.00 0.00 57 MET A N 3
ATOM 4974 C CA . MET A 1 32 ? 14.893 -21.030 -20.017 1.00 0.00 57 MET A CA 3
ATOM 4975 C C . MET A 1 32 ? 13.407 -20.736 -20.174 1.00 0.00 57 MET A C 3
ATOM 4976 O O . MET A 1 32 ? 12.559 -21.518 -19.749 1.00 0.00 57 MET A O 3
ATOM 4990 N N . ARG A 1 33 ? 13.096 -19.610 -20.799 1.00 0.00 58 ARG A N 3
ATOM 4991 C CA . ARG A 1 33 ? 11.712 -19.214 -21.009 1.00 0.00 58 ARG A CA 3
ATOM 4992 C C . ARG A 1 33 ? 11.372 -19.139 -22.491 1.00 0.00 58 ARG A C 3
ATOM 4993 O O . ARG A 1 33 ? 10.382 -18.516 -22.874 1.00 0.00 58 ARG A O 3
ATOM 5014 N N . GLU A 1 34 ? 12.181 -19.782 -23.323 1.00 0.00 59 GLU A N 3
ATOM 5015 C CA . GLU A 1 34 ? 11.942 -19.777 -24.761 1.00 0.00 59 GLU A CA 3
ATOM 5016 C C . GLU A 1 34 ? 10.667 -20.555 -25.076 1.00 0.00 59 GLU A C 3
ATOM 5017 O O . GLU A 1 34 ? 9.888 -20.168 -25.943 1.00 0.00 59 GLU A O 3
ATOM 5029 N N . GLU A 1 35 ? 10.448 -21.641 -24.341 1.00 0.00 60 GLU A N 3
ATOM 5030 C CA . GLU A 1 35 ? 9.230 -22.430 -24.487 1.00 0.00 60 GLU A CA 3
ATOM 5031 C C . GLU A 1 35 ? 8.057 -21.693 -23.848 1.00 0.00 60 GLU A C 3
ATOM 5032 O O . GLU A 1 35 ? 6.912 -21.800 -24.295 1.00 0.00 60 GLU A O 3
ATOM 5044 N N . ASN A 1 36 ? 8.361 -20.936 -22.800 1.00 0.00 61 ASN A N 3
ATOM 5045 C CA . ASN A 1 36 ? 7.373 -20.107 -22.117 1.00 0.00 61 ASN A CA 3
ATOM 5046 C C . ASN A 1 36 ? 6.776 -19.080 -23.070 1.00 0.00 61 ASN A C 3
ATOM 5047 O O . ASN A 1 36 ? 5.561 -19.019 -23.241 1.00 0.00 61 ASN A O 3
ATOM 5058 N N . LEU A 1 37 ? 7.637 -18.296 -23.709 1.00 0.00 62 LEU A N 3
ATOM 5059 C CA . LEU A 1 37 ? 7.183 -17.260 -24.630 1.00 0.00 62 LEU A CA 3
ATOM 5060 C C . LEU A 1 37 ? 6.639 -17.879 -25.915 1.00 0.00 62 LEU A C 3
ATOM 5061 O O . LEU A 1 37 ? 5.912 -17.231 -26.668 1.00 0.00 62 LEU A O 3
ATOM 5077 N N . ASN A 1 38 ? 7.004 -19.133 -26.159 1.00 0.00 63 ASN A N 3
ATOM 5078 C CA . ASN A 1 38 ? 6.529 -19.859 -27.329 1.00 0.00 63 ASN A CA 3
ATOM 5079 C C . ASN A 1 38 ? 5.065 -20.238 -27.161 1.00 0.00 63 ASN A C 3
ATOM 5080 O O . ASN A 1 38 ? 4.230 -19.937 -28.014 1.00 0.00 63 ASN A O 3
ATOM 5091 N N . TYR A 1 39 ? 4.757 -20.905 -26.053 1.00 0.00 64 TYR A N 3
ATOM 5092 C CA . TYR A 1 39 ? 3.390 -21.315 -25.768 1.00 0.00 64 TYR A CA 3
ATOM 5093 C C . TYR A 1 39 ? 2.542 -20.108 -25.383 1.00 0.00 64 TYR A C 3
ATOM 5094 O O . TYR A 1 39 ? 1.450 -19.907 -25.917 1.00 0.00 64 TYR A O 3
ATOM 5112 N N . ILE A 1 40 ? 3.052 -19.301 -24.466 1.00 0.00 65 ILE A N 3
ATOM 5113 C CA . ILE A 1 40 ? 2.349 -18.106 -24.031 1.00 0.00 65 ILE A CA 3
ATOM 5114 C C . ILE A 1 40 ? 2.697 -16.948 -24.959 1.00 0.00 65 ILE A C 3
ATOM 5115 O O . ILE A 1 40 ? 3.396 -16.007 -24.581 1.00 0.00 65 ILE A O 3
ATOM 5131 N N . PHE A 1 41 ? 2.221 -17.039 -26.190 1.00 0.00 66 PHE A N 3
ATOM 5132 C CA . PHE A 1 41 ? 2.488 -16.018 -27.187 1.00 0.00 66 PHE A CA 3
ATOM 5133 C C . PHE A 1 41 ? 1.463 -14.895 -27.069 1.00 0.00 66 PHE A C 3
ATOM 5134 O O . PHE A 1 41 ? 0.614 -14.710 -27.938 1.00 0.00 66 PHE A O 3
ATOM 5151 N N . ASN A 1 42 ? 1.531 -14.169 -25.965 1.00 0.00 67 ASN A N 3
ATOM 5152 C CA . ASN A 1 42 ? 0.634 -13.049 -25.737 1.00 0.00 67 ASN A CA 3
ATOM 5153 C C . ASN A 1 42 ? 1.348 -11.742 -26.031 1.00 0.00 67 ASN A C 3
ATOM 5154 O O . ASN A 1 42 ? 1.988 -11.155 -25.158 1.00 0.00 67 ASN A O 3
ATOM 5165 N N . THR A 1 43 ? 1.249 -11.301 -27.274 1.00 0.00 68 THR A N 3
ATOM 5166 C CA . THR A 1 43 ? 1.870 -10.061 -27.708 1.00 0.00 68 THR A CA 3
ATOM 5167 C C . THR A 1 43 ? 1.205 -8.866 -27.029 1.00 0.00 68 THR A C 3
ATOM 5168 O O . THR A 1 43 ? 1.826 -7.823 -26.826 1.00 0.00 68 THR A O 3
ATOM 5179 N N . SER A 1 44 ? -0.050 -9.040 -26.647 1.00 0.00 69 SER A N 3
ATOM 5180 C CA . SER A 1 44 ? -0.785 -8.003 -25.946 1.00 0.00 69 SER A CA 3
ATOM 5181 C C . SER A 1 44 ? -0.620 -8.148 -24.433 1.00 0.00 69 SER A C 3
ATOM 5182 O O . SER A 1 44 ? -1.450 -7.663 -23.662 1.00 0.00 69 SER A O 3
ATOM 5190 N N . LEU A 1 45 ? 0.454 -8.834 -24.028 1.00 0.00 70 LEU A N 3
ATOM 5191 C CA . LEU A 1 45 ? 0.816 -9.013 -22.616 1.00 0.00 70 LEU A CA 3
ATOM 5192 C C . LEU A 1 45 ? -0.162 -9.932 -21.883 1.00 0.00 70 LEU A C 3
ATOM 5193 O O . LEU A 1 45 ? 0.186 -11.053 -21.518 1.00 0.00 70 LEU A O 3
ATOM 5209 N N . PHE A 1 46 ? -1.379 -9.457 -21.672 1.00 0.00 71 PHE A N 3
ATOM 5210 C CA . PHE A 1 46 ? -2.370 -10.211 -20.921 1.00 0.00 71 PHE A CA 3
ATOM 5211 C C . PHE A 1 46 ? -2.902 -11.369 -21.760 1.00 0.00 71 PHE A C 3
ATOM 5212 O O . PHE A 1 46 ? -2.936 -12.513 -21.309 1.00 0.00 71 PHE A O 3
ATOM 5229 N N . GLY A 1 47 ? -3.309 -11.063 -22.982 1.00 0.00 72 GLY A N 3
ATOM 5230 C CA . GLY A 1 47 ? -3.797 -12.087 -23.884 1.00 0.00 72 GLY A CA 3
ATOM 5231 C C . GLY A 1 47 ? -3.723 -11.635 -25.323 1.00 0.00 72 GLY A C 3
ATOM 5232 O O . GLY A 1 47 ? -2.657 -11.237 -25.797 1.00 0.00 72 GLY A O 3
ATOM 5236 N N . VAL A 1 48 ? -4.851 -11.681 -26.016 1.00 0.00 73 VAL A N 3
ATOM 5237 C CA . VAL A 1 48 ? -4.929 -11.165 -27.376 1.00 0.00 73 VAL A CA 3
ATOM 5238 C C . VAL A 1 48 ? -5.327 -9.695 -27.346 1.00 0.00 73 VAL A C 3
ATOM 5239 O O . VAL A 1 48 ? -5.420 -9.032 -28.380 1.00 0.00 73 VAL A O 3
ATOM 5252 N N . TYR A 1 49 ? -5.560 -9.203 -26.141 1.00 0.00 74 TYR A N 3
ATOM 5253 C CA . TYR A 1 49 ? -5.939 -7.822 -25.919 1.00 0.00 74 TYR A CA 3
ATOM 5254 C C . TYR A 1 49 ? -5.138 -7.272 -24.745 1.00 0.00 74 TYR A C 3
ATOM 5255 O O . TYR A 1 49 ? -4.898 -7.984 -23.767 1.00 0.00 74 TYR A O 3
ATOM 5273 N N . VAL A 1 50 ? -4.693 -6.029 -24.866 1.00 0.00 75 VAL A N 3
ATOM 5274 C CA . VAL A 1 50 ? -3.875 -5.403 -23.833 1.00 0.00 75 VAL A CA 3
ATOM 5275 C C . VAL A 1 50 ? -4.682 -5.122 -22.570 1.00 0.00 75 VAL A C 3
ATOM 5276 O O . VAL A 1 50 ? -5.874 -4.818 -22.632 1.00 0.00 75 VAL A O 3
ATOM 5289 N N . PRO A 1 51 ? -4.036 -5.246 -21.401 1.00 0.00 76 PRO A N 3
ATOM 5290 C CA . PRO A 1 51 ? -4.669 -4.944 -20.118 1.00 0.00 76 PRO A CA 3
ATOM 5291 C C . PRO A 1 51 ? -4.903 -3.446 -19.945 1.00 0.00 76 PRO A C 3
ATOM 5292 O O . PRO A 1 51 ? -3.961 -2.671 -19.772 1.00 0.00 76 PRO A O 3
ATOM 5303 N N . ALA A 1 52 ? -6.164 -3.045 -19.997 1.00 0.00 77 ALA A N 3
ATOM 5304 C CA . ALA A 1 52 ? -6.523 -1.638 -19.922 1.00 0.00 77 ALA A CA 3
ATOM 5305 C C . ALA A 1 52 ? -6.642 -1.180 -18.476 1.00 0.00 77 ALA A C 3
ATOM 5306 O O . ALA A 1 52 ? -6.494 0.008 -18.175 1.00 0.00 77 ALA A O 3
ATOM 5313 N N . ASP A 1 53 ? -6.909 -2.119 -17.580 1.00 0.00 78 ASP A N 3
ATOM 5314 C CA . ASP A 1 53 ? -7.047 -1.794 -16.168 1.00 0.00 78 ASP A CA 3
ATOM 5315 C C . ASP A 1 53 ? -5.683 -1.760 -15.497 1.00 0.00 78 ASP A C 3
ATOM 5316 O O . ASP A 1 53 ? -5.402 -0.852 -14.717 1.00 0.00 78 ASP A O 3
ATOM 5325 N N . LEU A 1 54 ? -4.840 -2.737 -15.823 1.00 0.00 79 LEU A N 3
ATOM 5326 C CA . LEU A 1 54 ? -3.481 -2.810 -15.283 1.00 0.00 79 LEU A CA 3
ATOM 5327 C C . LEU A 1 54 ? -3.489 -2.825 -13.759 1.00 0.00 79 LEU A C 3
ATOM 5328 O O . LEU A 1 54 ? -3.293 -1.793 -13.109 1.00 0.00 79 LEU A O 3
ATOM 5344 N N . ASN A 1 55 ? -3.716 -4.002 -13.200 1.00 0.00 80 ASN A N 3
ATOM 5345 C CA . ASN A 1 55 ? -3.756 -4.166 -11.756 1.00 0.00 80 ASN A CA 3
ATOM 5346 C C . ASN A 1 55 ? -2.391 -3.902 -11.152 1.00 0.00 80 ASN A C 3
ATOM 5347 O O . ASN A 1 55 ? -1.405 -4.539 -11.533 1.00 0.00 80 ASN A O 3
ATOM 5358 N N . GLU A 1 56 ? -2.348 -2.957 -10.223 1.00 0.00 81 GLU A N 3
ATOM 5359 C CA . GLU A 1 56 ? -1.138 -2.650 -9.475 1.00 0.00 81 GLU A CA 3
ATOM 5360 C C . GLU A 1 56 ? -0.023 -2.141 -10.389 1.00 0.00 81 GLU A C 3
ATOM 5361 O O . GLU A 1 56 ? 1.042 -2.753 -10.498 1.00 0.00 81 GLU A O 3
ATOM 5373 N N . ASP A 1 57 ? -0.283 -1.022 -11.054 1.00 0.00 82 ASP A N 3
ATOM 5374 C CA . ASP A 1 57 ? 0.742 -0.346 -11.842 1.00 0.00 82 ASP A CA 3
ATOM 5375 C C . ASP A 1 57 ? 1.405 0.732 -10.997 1.00 0.00 82 ASP A C 3
ATOM 5376 O O . ASP A 1 57 ? 2.605 0.986 -11.108 1.00 0.00 82 ASP A O 3
ATOM 5385 N N . ASN A 1 58 ? 0.605 1.360 -10.151 1.00 0.00 83 ASN A N 3
ATOM 5386 C CA . ASN A 1 58 ? 1.098 2.367 -9.224 1.00 0.00 83 ASN A CA 3
ATOM 5387 C C . ASN A 1 58 ? 1.353 1.728 -7.872 1.00 0.00 83 ASN A C 3
ATOM 5388 O O . ASN A 1 58 ? 2.324 2.045 -7.185 1.00 0.00 83 ASN A O 3
ATOM 5399 N N . VAL A 1 59 ? 0.465 0.823 -7.502 1.00 0.00 84 VAL A N 3
ATOM 5400 C CA . VAL A 1 59 ? 0.609 0.063 -6.276 1.00 0.00 84 VAL A CA 3
ATOM 5401 C C . VAL A 1 59 ? 1.488 -1.154 -6.538 1.00 0.00 84 VAL A C 3
ATOM 5402 O O . VAL A 1 59 ? 1.304 -1.841 -7.537 1.00 0.00 84 VAL A O 3
ATOM 5415 N N . LYS A 1 60 ? 2.450 -1.399 -5.654 1.00 0.00 85 LYS A N 3
ATOM 5416 C CA . LYS A 1 60 ? 3.383 -2.515 -5.807 1.00 0.00 85 LYS A CA 3
ATOM 5417 C C . LYS A 1 60 ? 4.185 -2.390 -7.099 1.00 0.00 85 LYS A C 3
ATOM 5418 O O . LYS A 1 60 ? 4.122 -3.260 -7.970 1.00 0.00 85 LYS A O 3
ATOM 5437 N N . GLN A 1 61 ? 4.946 -1.311 -7.219 1.00 0.00 86 GLN A N 3
ATOM 5438 C CA . GLN A 1 61 ? 5.818 -1.109 -8.372 1.00 0.00 86 GLN A CA 3
ATOM 5439 C C . GLN A 1 61 ? 7.083 -1.949 -8.234 1.00 0.00 86 GLN A C 3
ATOM 5440 O O . GLN A 1 61 ? 8.200 -1.448 -8.375 1.00 0.00 86 GLN A O 3
ATOM 5454 N N . SER A 1 62 ? 6.896 -3.231 -7.967 1.00 0.00 87 SER A N 3
ATOM 5455 C CA . SER A 1 62 ? 7.999 -4.146 -7.745 1.00 0.00 87 SER A CA 3
ATOM 5456 C C . SER A 1 62 ? 8.505 -4.711 -9.071 1.00 0.00 87 SER A C 3
ATOM 5457 O O . SER A 1 62 ? 8.376 -5.906 -9.343 1.00 0.00 87 SER A O 3
ATOM 5465 N N . MET A 1 63 ? 9.077 -3.840 -9.893 1.00 0.00 88 MET A N 3
ATOM 5466 C CA . MET A 1 63 ? 9.595 -4.236 -11.198 1.00 0.00 88 MET A CA 3
ATOM 5467 C C . MET A 1 63 ? 10.836 -5.098 -11.042 1.00 0.00 88 MET A C 3
ATOM 5468 O O . MET A 1 63 ? 11.104 -5.977 -11.858 1.00 0.00 88 MET A O 3
ATOM 5482 N N . LEU A 1 64 ? 11.580 -4.848 -9.978 1.00 0.00 89 LEU A N 3
ATOM 5483 C CA . LEU A 1 64 ? 12.808 -5.578 -9.719 1.00 0.00 89 LEU A CA 3
ATOM 5484 C C . LEU A 1 64 ? 12.537 -6.765 -8.802 1.00 0.00 89 LEU A C 3
ATOM 5485 O O . LEU A 1 64 ? 13.449 -7.291 -8.165 1.00 0.00 89 LEU A O 3
ATOM 5501 N N . ASN A 1 65 ? 11.264 -7.165 -8.737 1.00 0.00 90 ASN A N 3
ATOM 5502 C CA . ASN A 1 65 ? 10.830 -8.327 -7.954 1.00 0.00 90 ASN A CA 3
ATOM 5503 C C . ASN A 1 65 ? 11.082 -8.137 -6.462 1.00 0.00 90 ASN A C 3
ATOM 5504 O O . ASN A 1 65 ? 11.180 -9.107 -5.709 1.00 0.00 90 ASN A O 3
ATOM 5515 N N . VAL A 1 66 ? 11.176 -6.885 -6.036 1.00 0.00 91 VAL A N 3
ATOM 5516 C CA . VAL A 1 66 ? 11.389 -6.571 -4.633 1.00 0.00 91 VAL A CA 3
ATOM 5517 C C . VAL A 1 66 ? 10.364 -5.551 -4.148 1.00 0.00 91 VAL A C 3
ATOM 5518 O O . VAL A 1 66 ? 10.133 -4.526 -4.792 1.00 0.00 91 VAL A O 3
ATOM 5531 N N . THR A 1 67 ? 9.734 -5.852 -3.026 1.00 0.00 92 THR A N 3
ATOM 5532 C CA . THR A 1 67 ? 8.692 -5.001 -2.481 1.00 0.00 92 THR A CA 3
ATOM 5533 C C . THR A 1 67 ? 9.066 -4.512 -1.085 1.00 0.00 92 THR A C 3
ATOM 5534 O O . THR A 1 67 ? 9.366 -5.313 -0.201 1.00 0.00 92 THR A O 3
ATOM 5545 N N . LEU A 1 68 ? 9.049 -3.204 -0.887 1.00 0.00 93 LEU A N 3
ATOM 5546 C CA . LEU A 1 68 ? 9.332 -2.633 0.417 1.00 0.00 93 LEU A CA 3
ATOM 5547 C C . LEU A 1 68 ? 8.074 -2.589 1.259 1.00 0.00 93 LEU A C 3
ATOM 5548 O O . LEU A 1 68 ? 7.271 -1.661 1.166 1.00 0.00 93 LEU A O 3
ATOM 5564 N N . VAL A 1 69 ? 7.916 -3.607 2.080 1.00 0.00 94 VAL A N 3
ATOM 5565 C CA . VAL A 1 69 ? 6.730 -3.738 2.909 1.00 0.00 94 VAL A CA 3
ATOM 5566 C C . VAL A 1 69 ? 6.954 -3.083 4.274 1.00 0.00 94 VAL A C 3
ATOM 5567 O O . VAL A 1 69 ? 6.000 -2.714 4.963 1.00 0.00 94 VAL A O 3
ATOM 5580 N N . GLY A 1 70 ? 8.218 -2.909 4.645 1.00 0.00 95 GLY A N 3
ATOM 5581 C CA . GLY A 1 70 ? 8.538 -2.256 5.896 1.00 0.00 95 GLY A CA 3
ATOM 5582 C C . GLY A 1 70 ? 10.019 -1.980 6.042 1.00 0.00 95 GLY A C 3
ATOM 5583 O O . GLY A 1 70 ? 10.816 -2.407 5.209 1.00 0.00 95 GLY A O 3
ATOM 5587 N N . ILE A 1 71 ? 10.386 -1.260 7.093 1.00 0.00 96 ILE A N 3
ATOM 5588 C CA . ILE A 1 71 ? 11.783 -0.958 7.384 1.00 0.00 96 ILE A CA 3
ATOM 5589 C C . ILE A 1 71 ? 12.005 -0.968 8.894 1.00 0.00 96 ILE A C 3
ATOM 5590 O O . ILE A 1 71 ? 11.195 -0.428 9.647 1.00 0.00 96 ILE A O 3
ATOM 5606 N N . LEU A 1 72 ? 13.084 -1.595 9.334 1.00 0.00 97 LEU A N 3
ATOM 5607 C CA . LEU A 1 72 ? 13.427 -1.626 10.749 1.00 0.00 97 LEU A CA 3
ATOM 5608 C C . LEU A 1 72 ? 14.385 -0.487 11.071 1.00 0.00 97 LEU A C 3
ATOM 5609 O O . LEU A 1 72 ? 15.600 -0.645 10.961 1.00 0.00 97 LEU A O 3
ATOM 5625 N N . PHE A 1 73 ? 13.841 0.658 11.457 1.00 0.00 98 PHE A N 3
ATOM 5626 C CA . PHE A 1 73 ? 14.660 1.832 11.715 1.00 0.00 98 PHE A CA 3
ATOM 5627 C C . PHE A 1 73 ? 15.477 1.650 12.989 1.00 0.00 98 PHE A C 3
ATOM 5628 O O . PHE A 1 73 ? 14.928 1.501 14.087 1.00 0.00 98 PHE A O 3
ATOM 5645 N N . ALA A 1 74 ? 16.789 1.654 12.832 1.00 0.00 99 ALA A N 3
ATOM 5646 C CA . ALA A 1 74 ? 17.702 1.441 13.939 1.00 0.00 99 ALA A CA 3
ATOM 5647 C C . ALA A 1 74 ? 18.388 2.743 14.333 1.00 0.00 99 ALA A C 3
ATOM 5648 O O . ALA A 1 74 ? 17.907 3.828 14.002 1.00 0.00 99 ALA A O 3
ATOM 5655 N N . ASP A 1 75 ? 19.498 2.631 15.054 1.00 0.00 100 ASP A N 3
ATOM 5656 C CA . ASP A 1 75 ? 20.252 3.797 15.502 1.00 0.00 100 ASP A CA 3
ATOM 5657 C C . ASP A 1 75 ? 20.830 4.567 14.321 1.00 0.00 100 ASP A C 3
ATOM 5658 O O . ASP A 1 75 ? 20.730 5.793 14.255 1.00 0.00 100 ASP A O 3
ATOM 5667 N N . LYS A 1 76 ? 21.428 3.843 13.387 1.00 0.00 101 LYS A N 3
ATOM 5668 C CA . LYS A 1 76 ? 22.046 4.470 12.230 1.00 0.00 101 LYS A CA 3
ATOM 5669 C C . LYS A 1 76 ? 21.343 4.019 10.960 1.00 0.00 101 LYS A C 3
ATOM 5670 O O . LYS A 1 76 ? 20.711 2.961 10.952 1.00 0.00 101 LYS A O 3
ATOM 5689 N N . ILE A 1 77 ? 21.453 4.794 9.893 1.00 0.00 102 ILE A N 3
ATOM 5690 C CA . ILE A 1 77 ? 20.756 4.473 8.658 1.00 0.00 102 ILE A CA 3
ATOM 5691 C C . ILE A 1 77 ? 21.238 3.136 8.087 1.00 0.00 102 ILE A C 3
ATOM 5692 O O . ILE A 1 77 ? 20.431 2.283 7.721 1.00 0.00 102 ILE A O 3
ATOM 5708 N N . GLU A 1 78 ? 22.551 2.933 8.070 1.00 0.00 103 GLU A N 3
ATOM 5709 C CA . GLU A 1 78 ? 23.122 1.709 7.525 1.00 0.00 103 GLU A CA 3
ATOM 5710 C C . GLU A 1 78 ? 22.912 0.536 8.480 1.00 0.00 103 GLU A C 3
ATOM 5711 O O . GLU A 1 78 ? 23.034 -0.625 8.091 1.00 0.00 103 GLU A O 3
ATOM 5723 N N . GLU A 1 79 ? 22.580 0.844 9.727 1.00 0.00 104 GLU A N 3
ATOM 5724 C CA . GLU A 1 79 ? 22.347 -0.184 10.733 1.00 0.00 104 GLU A CA 3
ATOM 5725 C C . GLU A 1 79 ? 20.902 -0.655 10.678 1.00 0.00 104 GLU A C 3
ATOM 5726 O O . GLU A 1 79 ? 20.551 -1.702 11.223 1.00 0.00 104 GLU A O 3
ATOM 5738 N N . SER A 1 80 ? 20.072 0.126 10.005 1.00 0.00 105 SER A N 3
ATOM 5739 C CA . SER A 1 80 ? 18.662 -0.181 9.880 1.00 0.00 105 SER A CA 3
ATOM 5740 C C . SER A 1 80 ? 18.443 -1.237 8.806 1.00 0.00 105 SER A C 3
ATOM 5741 O O . SER A 1 80 ? 18.816 -1.044 7.649 1.00 0.00 105 SER A O 3
ATOM 5749 N N . GLN A 1 81 ? 17.863 -2.362 9.192 1.00 0.00 106 GLN A N 3
ATOM 5750 C CA . GLN A 1 81 ? 17.558 -3.417 8.239 1.00 0.00 106 GLN A CA 3
ATOM 5751 C C . GLN A 1 81 ? 16.235 -3.128 7.554 1.00 0.00 106 GLN A C 3
ATOM 5752 O O . GLN A 1 81 ? 15.310 -2.600 8.168 1.00 0.00 106 GLN A O 3
ATOM 5766 N N . VAL A 1 82 ? 16.139 -3.478 6.289 1.00 0.00 107 VAL A N 3
ATOM 5767 C CA . VAL A 1 82 ? 14.934 -3.204 5.529 1.00 0.00 107 VAL A CA 3
ATOM 5768 C C . VAL A 1 82 ? 14.137 -4.475 5.297 1.00 0.00 107 VAL A C 3
ATOM 5769 O O . VAL A 1 82 ? 14.699 -5.543 5.057 1.00 0.00 107 VAL A O 3
ATOM 5782 N N . ILE A 1 83 ? 12.826 -4.351 5.391 1.00 0.00 108 ILE A N 3
ATOM 5783 C CA . ILE A 1 83 ? 11.935 -5.485 5.254 1.00 0.00 108 ILE A CA 3
ATOM 5784 C C . ILE A 1 83 ? 11.413 -5.554 3.825 1.00 0.00 108 ILE A C 3
ATOM 5785 O O . ILE A 1 83 ? 10.488 -4.828 3.446 1.00 0.00 108 ILE A O 3
ATOM 5801 N N . ILE A 1 84 ? 12.018 -6.420 3.030 1.00 0.00 109 ILE A N 3
ATOM 5802 C CA . ILE A 1 84 ? 11.688 -6.513 1.622 1.00 0.00 109 ILE A CA 3
ATOM 5803 C C . ILE A 1 84 ? 11.045 -7.856 1.305 1.00 0.00 109 ILE A C 3
ATOM 5804 O O . ILE A 1 84 ? 11.553 -8.913 1.687 1.00 0.00 109 ILE A O 3
ATOM 5820 N N . ARG A 1 85 ? 9.917 -7.801 0.621 1.00 0.00 110 ARG A N 3
ATOM 5821 C CA . ARG A 1 85 ? 9.220 -8.994 0.191 1.00 0.00 110 ARG A CA 3
ATOM 5822 C C . ARG A 1 85 ? 9.490 -9.234 -1.287 1.00 0.00 110 ARG A C 3
ATOM 5823 O O . ARG A 1 85 ? 9.121 -8.425 -2.137 1.00 0.00 110 ARG A O 3
ATOM 5844 N N . SER A 1 86 ? 10.157 -10.335 -1.578 1.00 0.00 111 SER A N 3
ATOM 5845 C CA . SER A 1 86 ? 10.540 -10.661 -2.943 1.00 0.00 111 SER A CA 3
ATOM 5846 C C . SER A 1 86 ? 9.344 -11.237 -3.710 1.00 0.00 111 SER A C 3
ATOM 5847 O O . SER A 1 86 ? 8.274 -11.442 -3.129 1.00 0.00 111 SER A O 3
ATOM 5855 N N . ALA A 1 87 ? 9.534 -11.498 -5.000 1.00 0.00 112 ALA A N 3
ATOM 5856 C CA . ALA A 1 87 ? 8.450 -11.924 -5.888 1.00 0.00 112 ALA A CA 3
ATOM 5857 C C . ALA A 1 87 ? 7.669 -13.117 -5.334 1.00 0.00 112 ALA A C 3
ATOM 5858 O O . ALA A 1 87 ? 6.439 -13.120 -5.354 1.00 0.00 112 ALA A O 3
ATOM 5865 N N . SER A 1 88 ? 8.382 -14.105 -4.809 1.00 0.00 113 SER A N 3
ATOM 5866 C CA . SER A 1 88 ? 7.759 -15.331 -4.319 1.00 0.00 113 SER A CA 3
ATOM 5867 C C . SER A 1 88 ? 7.012 -15.100 -2.996 1.00 0.00 113 SER A C 3
ATOM 5868 O O . SER A 1 88 ? 6.503 -16.043 -2.387 1.00 0.00 113 SER A O 3
ATOM 5876 N N . GLY A 1 89 ? 6.947 -13.849 -2.555 1.00 0.00 114 GLY A N 3
ATOM 5877 C CA . GLY A 1 89 ? 6.236 -13.527 -1.334 1.00 0.00 114 GLY A CA 3
ATOM 5878 C C . GLY A 1 89 ? 7.133 -13.603 -0.121 1.00 0.00 114 GLY A C 3
ATOM 5879 O O . GLY A 1 89 ? 6.677 -13.450 1.010 1.00 0.00 114 GLY A O 3
ATOM 5883 N N . GLU A 1 90 ? 8.417 -13.819 -0.368 1.00 0.00 115 GLU A N 3
ATOM 5884 C CA . GLU A 1 90 ? 9.392 -13.970 0.701 1.00 0.00 115 GLU A CA 3
ATOM 5885 C C . GLU A 1 90 ? 9.696 -12.629 1.352 1.00 0.00 115 GLU A C 3
ATOM 5886 O O . GLU A 1 90 ? 10.346 -11.773 0.751 1.00 0.00 115 GLU A O 3
ATOM 5898 N N . GLU A 1 91 ? 9.223 -12.449 2.573 1.00 0.00 116 GLU A N 3
ATOM 5899 C CA . GLU A 1 91 ? 9.504 -11.244 3.333 1.00 0.00 116 GLU A CA 3
ATOM 5900 C C . GLU A 1 91 ? 10.725 -11.472 4.215 1.00 0.00 116 GLU A C 3
ATOM 5901 O O . GLU A 1 91 ? 10.688 -12.274 5.150 1.00 0.00 116 GLU A O 3
ATOM 5913 N N . LYS A 1 92 ? 11.813 -10.791 3.898 1.00 0.00 117 LYS A N 3
ATOM 5914 C CA . LYS A 1 92 ? 13.051 -10.943 4.646 1.00 0.00 117 LYS A CA 3
ATOM 5915 C C . LYS A 1 92 ? 13.623 -9.583 5.011 1.00 0.00 117 LYS A C 3
ATOM 5916 O O . LYS A 1 92 ? 13.319 -8.576 4.369 1.00 0.00 117 LYS A O 3
ATOM 5935 N N . THR A 1 93 ? 14.441 -9.559 6.048 1.00 0.00 118 THR A N 3
ATOM 5936 C CA . THR A 1 93 ? 15.131 -8.349 6.442 1.00 0.00 118 THR A CA 3
ATOM 5937 C C . THR A 1 93 ? 16.537 -8.330 5.857 1.00 0.00 118 THR A C 3
ATOM 5938 O O . THR A 1 93 ? 17.325 -9.253 6.066 1.00 0.00 118 THR A O 3
ATOM 5949 N N . TYR A 1 94 ? 16.840 -7.282 5.113 1.00 0.00 119 TYR A N 3
ATOM 5950 C CA . TYR A 1 94 ? 18.107 -7.188 4.404 1.00 0.00 119 TYR A CA 3
ATOM 5951 C C . TYR A 1 94 ? 18.948 -6.039 4.939 1.00 0.00 119 TYR A C 3
ATOM 5952 O O . TYR A 1 94 ? 18.430 -5.130 5.593 1.00 0.00 119 TYR A O 3
ATOM 5970 N N . ASN A 1 95 ? 20.243 -6.087 4.655 1.00 0.00 120 ASN A N 3
ATOM 5971 C CA . ASN A 1 95 ? 21.169 -5.040 5.076 1.00 0.00 120 ASN A CA 3
ATOM 5972 C C . ASN A 1 95 ? 21.686 -4.273 3.867 1.00 0.00 120 ASN A C 3
ATOM 5973 O O . ASN A 1 95 ? 21.709 -4.797 2.751 1.00 0.00 120 ASN A O 3
ATOM 5984 N N . VAL A 1 96 ? 22.095 -3.032 4.094 1.00 0.00 121 VAL A N 3
ATOM 5985 C CA . VAL A 1 96 ? 22.628 -2.195 3.029 1.00 0.00 121 VAL A CA 3
ATOM 5986 C C . VAL A 1 96 ? 23.961 -2.742 2.519 1.00 0.00 121 VAL A C 3
ATOM 5987 O O . VAL A 1 96 ? 24.969 -2.758 3.232 1.00 0.00 121 VAL A O 3
ATOM 6000 N N . GLY A 1 97 ? 23.952 -3.202 1.281 1.00 0.00 122 GLY A N 3
ATOM 6001 C CA . GLY A 1 97 ? 25.134 -3.802 0.701 1.00 0.00 122 GLY A CA 3
ATOM 6002 C C . GLY A 1 97 ? 24.883 -5.232 0.284 1.00 0.00 122 GLY A C 3
ATOM 6003 O O . GLY A 1 97 ? 25.687 -5.834 -0.426 1.00 0.00 122 GLY A O 3
ATOM 6007 N N . ASP A 1 98 ? 23.765 -5.775 0.739 1.00 0.00 123 ASP A N 3
ATOM 6008 C CA . ASP A 1 98 ? 23.374 -7.133 0.393 1.00 0.00 123 ASP A CA 3
ATOM 6009 C C . ASP A 1 98 ? 22.505 -7.130 -0.863 1.00 0.00 123 ASP A C 3
ATOM 6010 O O . ASP A 1 98 ? 21.752 -6.181 -1.109 1.00 0.00 123 ASP A O 3
ATOM 6019 N N . LYS A 1 99 ? 22.622 -8.183 -1.660 1.00 0.00 124 LYS A N 3
ATOM 6020 C CA . LYS A 1 99 ? 21.875 -8.290 -2.903 1.00 0.00 124 LYS A CA 3
ATOM 6021 C C . LYS A 1 99 ? 20.499 -8.890 -2.644 1.00 0.00 124 LYS A C 3
ATOM 6022 O O . LYS A 1 99 ? 20.374 -9.920 -1.981 1.00 0.00 124 LYS A O 3
ATOM 6041 N N . ILE A 1 100 ? 19.471 -8.248 -3.174 1.00 0.00 125 ILE A N 3
ATOM 6042 C CA . ILE A 1 100 ? 18.102 -8.689 -2.965 1.00 0.00 125 ILE A CA 3
ATOM 6043 C C . ILE A 1 100 ? 17.590 -9.468 -4.175 1.00 0.00 125 ILE A C 3
ATOM 6044 O O . ILE A 1 100 ? 17.711 -9.011 -5.314 1.00 0.00 125 ILE A O 3
ATOM 6060 N N . PRO A 1 101 ? 17.037 -10.674 -3.939 1.00 0.00 126 PRO A N 3
ATOM 6061 C CA . PRO A 1 101 ? 16.535 -11.542 -5.010 1.00 0.00 126 PRO A CA 3
ATOM 6062 C C . PRO A 1 101 ? 15.515 -10.843 -5.903 1.00 0.00 126 PRO A C 3
ATOM 6063 O O . PRO A 1 101 ? 14.438 -10.449 -5.446 1.00 0.00 126 PRO A O 3
ATOM 6074 N N . GLY A 1 102 ? 15.856 -10.723 -7.178 1.00 0.00 127 GLY A N 3
ATOM 6075 C CA . GLY A 1 102 ? 15.009 -10.025 -8.121 1.00 0.00 127 GLY A CA 3
ATOM 6076 C C . GLY A 1 102 ? 15.817 -9.338 -9.203 1.00 0.00 127 GLY A C 3
ATOM 6077 O O . GLY A 1 102 ? 15.290 -8.992 -10.266 1.00 0.00 127 GLY A O 3
ATOM 6081 N N . GLY A 1 103 ? 17.104 -9.155 -8.941 1.00 0.00 128 GLY A N 3
ATOM 6082 C CA . GLY A 1 103 ? 17.975 -8.508 -9.902 1.00 0.00 128 GLY A CA 3
ATOM 6083 C C . GLY A 1 103 ? 18.403 -7.126 -9.455 1.00 0.00 128 GLY A C 3
ATOM 6084 O O . GLY A 1 103 ? 18.695 -6.259 -10.281 1.00 0.00 128 GLY A O 3
ATOM 6088 N N . ALA A 1 104 ? 18.441 -6.916 -8.145 1.00 0.00 129 ALA A N 3
ATOM 6089 C CA . ALA A 1 104 ? 18.822 -5.627 -7.593 1.00 0.00 129 ALA A CA 3
ATOM 6090 C C . ALA A 1 104 ? 19.715 -5.806 -6.372 1.00 0.00 129 ALA A C 3
ATOM 6091 O O . ALA A 1 104 ? 19.825 -6.902 -5.826 1.00 0.00 129 ALA A O 3
ATOM 6098 N N . THR A 1 105 ? 20.354 -4.729 -5.953 1.00 0.00 130 THR A N 3
ATOM 6099 C CA . THR A 1 105 ? 21.232 -4.764 -4.797 1.00 0.00 130 THR A CA 3
ATOM 6100 C C . THR A 1 105 ? 21.104 -3.463 -4.007 1.00 0.00 130 THR A C 3
ATOM 6101 O O . THR A 1 105 ? 21.009 -2.379 -4.592 1.00 0.00 130 THR A O 3
ATOM 6112 N N . ILE A 1 106 ? 21.072 -3.573 -2.684 1.00 0.00 131 ILE A N 3
ATOM 6113 C CA . ILE A 1 106 ? 20.890 -2.409 -1.829 1.00 0.00 131 ILE A CA 3
ATOM 6114 C C . ILE A 1 106 ? 22.156 -1.567 -1.799 1.00 0.00 131 ILE A C 3
ATOM 6115 O O . ILE A 1 106 ? 23.217 -2.034 -1.378 1.00 0.00 131 ILE A O 3
ATOM 6131 N N . LYS A 1 107 ? 22.043 -0.330 -2.255 1.00 0.00 132 LYS A N 3
ATOM 6132 C CA . LYS A 1 107 ? 23.184 0.557 -2.326 1.00 0.00 132 LYS A CA 3
ATOM 6133 C C . LYS A 1 107 ? 23.121 1.613 -1.235 1.00 0.00 132 LYS A C 3
ATOM 6134 O O . LYS A 1 107 ? 24.120 1.893 -0.575 1.00 0.00 132 LYS A O 3
ATOM 6153 N N . ARG A 1 108 ? 21.947 2.193 -1.044 1.00 0.00 133 ARG A N 3
ATOM 6154 C CA . ARG A 1 108 ? 21.753 3.195 -0.009 1.00 0.00 133 ARG A CA 3
ATOM 6155 C C . ARG A 1 108 ? 20.321 3.158 0.508 1.00 0.00 133 ARG A C 3
ATOM 6156 O O . ARG A 1 108 ? 19.370 3.331 -0.251 1.00 0.00 133 ARG A O 3
ATOM 6177 N N . ILE A 1 109 ? 20.174 2.917 1.795 1.00 0.00 134 ILE A N 3
ATOM 6178 C CA . ILE A 1 109 ? 18.862 2.846 2.412 1.00 0.00 134 ILE A CA 3
ATOM 6179 C C . ILE A 1 109 ? 18.354 4.244 2.751 1.00 0.00 134 ILE A C 3
ATOM 6180 O O . ILE A 1 109 ? 19.114 5.106 3.197 1.00 0.00 134 ILE A O 3
ATOM 6196 N N . MET A 1 110 ? 17.072 4.464 2.509 1.00 0.00 135 MET A N 3
ATOM 6197 C CA . MET A 1 110 ? 16.437 5.738 2.789 1.00 0.00 135 MET A CA 3
ATOM 6198 C C . MET A 1 110 ? 15.473 5.568 3.960 1.00 0.00 135 MET A C 3
ATOM 6199 O O . MET A 1 110 ? 15.074 4.443 4.254 1.00 0.00 135 MET A O 3
ATOM 6213 N N . PRO A 1 111 ? 15.093 6.649 4.655 1.00 0.00 136 PRO A N 3
ATOM 6214 C CA . PRO A 1 111 ? 14.175 6.554 5.798 1.00 0.00 136 PRO A CA 3
ATOM 6215 C C . PRO A 1 111 ? 12.893 5.785 5.464 1.00 0.00 136 PRO A C 3
ATOM 6216 O O . PRO A 1 111 ? 12.461 4.918 6.228 1.00 0.00 136 PRO A O 3
ATOM 6227 N N . GLY A 1 112 ? 12.301 6.100 4.314 1.00 0.00 137 GLY A N 3
ATOM 6228 C CA . GLY A 1 112 ? 11.073 5.448 3.905 1.00 0.00 137 GLY A CA 3
ATOM 6229 C C . GLY A 1 112 ? 11.202 4.732 2.572 1.00 0.00 137 GLY A C 3
ATOM 6230 O O . GLY A 1 112 ? 10.213 4.552 1.859 1.00 0.00 137 GLY A O 3
ATOM 6234 N N . GLY A 1 113 ? 12.414 4.327 2.225 1.00 0.00 138 GLY A N 3
ATOM 6235 C CA . GLY A 1 113 ? 12.641 3.666 0.953 1.00 0.00 138 GLY A CA 3
ATOM 6236 C C . GLY A 1 113 ? 14.039 3.104 0.850 1.00 0.00 138 GLY A C 3
ATOM 6237 O O . GLY A 1 113 ? 14.793 3.143 1.815 1.00 0.00 138 GLY A O 3
ATOM 6241 N N . VAL A 1 114 ? 14.393 2.572 -0.312 1.00 0.00 139 VAL A N 3
ATOM 6242 C CA . VAL A 1 114 ? 15.728 2.022 -0.524 1.00 0.00 139 VAL A CA 3
ATOM 6243 C C . VAL A 1 114 ? 16.215 2.334 -1.933 1.00 0.00 139 VAL A C 3
ATOM 6244 O O . VAL A 1 114 ? 15.487 2.143 -2.907 1.00 0.00 139 VAL A O 3
ATOM 6257 N N . LEU A 1 115 ? 17.439 2.830 -2.029 1.00 0.00 140 LEU A N 3
ATOM 6258 C CA . LEU A 1 115 ? 18.074 3.046 -3.315 1.00 0.00 140 LEU A CA 3
ATOM 6259 C C . LEU A 1 115 ? 18.880 1.823 -3.707 1.00 0.00 140 LEU A C 3
ATOM 6260 O O . LEU A 1 115 ? 19.814 1.416 -3.005 1.00 0.00 140 LEU A O 3
ATOM 6276 N N . VAL A 1 116 ? 18.501 1.236 -4.823 1.00 0.00 141 VAL A N 3
ATOM 6277 C CA . VAL A 1 116 ? 19.136 0.026 -5.309 1.00 0.00 141 VAL A CA 3
ATOM 6278 C C . VAL A 1 116 ? 19.755 0.269 -6.674 1.00 0.00 141 VAL A C 3
ATOM 6279 O O . VAL A 1 116 ? 19.305 1.136 -7.423 1.00 0.00 141 VAL A O 3
ATOM 6292 N N . GLU A 1 117 ? 20.795 -0.484 -6.990 1.00 0.00 142 GLU A N 3
ATOM 6293 C CA . GLU A 1 117 ? 21.432 -0.367 -8.286 1.00 0.00 142 GLU A CA 3
ATOM 6294 C C . GLU A 1 117 ? 20.641 -1.163 -9.311 1.00 0.00 142 GLU A C 3
ATOM 6295 O O . GLU A 1 117 ? 20.620 -2.396 -9.275 1.00 0.00 142 GLU A O 3
ATOM 6307 N N . ARG A 1 118 ? 19.987 -0.453 -10.209 1.00 0.00 143 ARG A N 3
ATOM 6308 C CA . ARG A 1 118 ? 19.121 -1.073 -11.191 1.00 0.00 143 ARG A CA 3
ATOM 6309 C C . ARG A 1 118 ? 19.884 -1.313 -12.486 1.00 0.00 143 ARG A C 3
ATOM 6310 O O . ARG A 1 118 ? 19.981 -0.423 -13.336 1.00 0.00 143 ARG A O 3
ATOM 6331 N N . ASP A 1 119 ? 20.451 -2.513 -12.609 1.00 0.00 144 ASP A N 3
ATOM 6332 C CA . ASP A 1 119 ? 21.185 -2.914 -13.808 1.00 0.00 144 ASP A CA 3
ATOM 6333 C C . ASP A 1 119 ? 22.361 -1.980 -14.066 1.00 0.00 144 ASP A C 3
ATOM 6334 O O . ASP A 1 119 ? 22.556 -1.495 -15.184 1.00 0.00 144 ASP A O 3
ATOM 6343 N N . GLY A 1 120 ? 23.128 -1.716 -13.019 1.00 0.00 145 GLY A N 3
ATOM 6344 C CA . GLY A 1 120 ? 24.294 -0.863 -13.141 1.00 0.00 145 GLY A CA 3
ATOM 6345 C C . GLY A 1 120 ? 23.972 0.604 -12.938 1.00 0.00 145 GLY A C 3
ATOM 6346 O O . GLY A 1 120 ? 24.863 1.412 -12.669 1.00 0.00 145 GLY A O 3
ATOM 6350 N N . THR A 1 121 ? 22.700 0.951 -13.058 1.00 0.00 146 THR A N 3
ATOM 6351 C CA . THR A 1 121 ? 22.273 2.333 -12.942 1.00 0.00 146 THR A CA 3
ATOM 6352 C C . THR A 1 121 ? 21.892 2.673 -11.502 1.00 0.00 146 THR A C 3
ATOM 6353 O O . THR A 1 121 ? 21.006 2.048 -10.918 1.00 0.00 146 THR A O 3
ATOM 6364 N N . LEU A 1 122 ? 22.586 3.646 -10.935 1.00 0.00 147 LEU A N 3
ATOM 6365 C CA . LEU A 1 122 ? 22.290 4.130 -9.596 1.00 0.00 147 LEU A CA 3
ATOM 6366 C C . LEU A 1 122 ? 22.514 5.629 -9.527 1.00 0.00 147 LEU A C 3
ATOM 6367 O O . LEU A 1 122 ? 23.561 6.126 -9.945 1.00 0.00 147 LEU A O 3
ATOM 6383 N N . GLU A 1 123 ? 21.528 6.348 -9.019 1.00 0.00 148 GLU A N 3
ATOM 6384 C CA . GLU A 1 123 ? 21.639 7.787 -8.863 1.00 0.00 148 GLU A CA 3
ATOM 6385 C C . GLU A 1 123 ? 21.047 8.217 -7.534 1.00 0.00 148 GLU A C 3
ATOM 6386 O O . GLU A 1 123 ? 19.942 7.812 -7.174 1.00 0.00 148 GLU A O 3
ATOM 6398 N N . SER A 1 124 ? 21.794 9.022 -6.803 1.00 0.00 149 SER A N 3
ATOM 6399 C CA . SER A 1 124 ? 21.326 9.554 -5.542 1.00 0.00 149 SER A CA 3
ATOM 6400 C C . SER A 1 124 ? 20.353 10.700 -5.813 1.00 0.00 149 SER A C 3
ATOM 6401 O O . SER A 1 124 ? 20.590 11.522 -6.700 1.00 0.00 149 SER A O 3
ATOM 6409 N N . LEU A 1 125 ? 19.260 10.759 -5.063 1.00 0.00 150 LEU A N 3
ATOM 6410 C CA . LEU A 1 125 ? 18.239 11.767 -5.309 1.00 0.00 150 LEU A CA 3
ATOM 6411 C C . LEU A 1 125 ? 18.229 12.801 -4.190 1.00 0.00 150 LEU A C 3
ATOM 6412 O O . LEU A 1 125 ? 18.698 12.532 -3.086 1.00 0.00 150 LEU A O 3
ATOM 6428 N N . SER A 1 126 ? 17.704 13.976 -4.481 1.00 0.00 151 SER A N 3
ATOM 6429 C CA . SER A 1 126 ? 17.723 15.079 -3.536 1.00 0.00 151 SER A CA 3
ATOM 6430 C C . SER A 1 126 ? 16.517 15.980 -3.746 1.00 0.00 151 SER A C 3
ATOM 6431 O O . SER A 1 126 ? 15.872 15.936 -4.795 1.00 0.00 151 SER A O 3
ATOM 6439 N N . LEU A 1 127 ? 16.197 16.774 -2.735 1.00 0.00 152 LEU A N 3
ATOM 6440 C CA . LEU A 1 127 ? 15.111 17.722 -2.832 1.00 0.00 152 LEU A CA 3
ATOM 6441 C C . LEU A 1 127 ? 15.641 19.065 -3.318 1.00 0.00 152 LEU A C 3
ATOM 6442 O O . LEU A 1 127 ? 16.766 19.446 -2.996 1.00 0.00 152 LEU A O 3
ATOM 6458 N N . PRO A 1 128 ? 14.835 19.801 -4.096 1.00 0.00 153 PRO A N 3
ATOM 6459 C CA . PRO A 1 128 ? 15.248 21.067 -4.684 1.00 0.00 153 PRO A CA 3
ATOM 6460 C C . PRO A 1 128 ? 14.999 22.251 -3.754 1.00 0.00 153 PRO A C 3
ATOM 6461 O O . PRO A 1 128 ? 15.356 23.388 -4.064 1.00 0.00 153 PRO A O 3
ATOM 6472 N N . LYS A 1 129 ? 14.386 21.977 -2.613 1.00 0.00 154 LYS A N 3
ATOM 6473 C CA . LYS A 1 129 ? 14.070 23.019 -1.653 1.00 0.00 154 LYS A CA 3
ATOM 6474 C C . LYS A 1 129 ? 14.909 22.855 -0.393 1.00 0.00 154 LYS A C 3
ATOM 6475 O O . LYS A 1 129 ? 15.106 21.740 0.095 1.00 0.00 154 LYS A O 3
ATOM 6494 N N . ASN A 1 130 ? 15.403 23.968 0.128 1.00 0.00 155 ASN A N 3
ATOM 6495 C CA . ASN A 1 130 ? 16.230 23.954 1.329 1.00 0.00 155 ASN A CA 3
ATOM 6496 C C . ASN A 1 130 ? 15.415 24.405 2.533 1.00 0.00 155 ASN A C 3
ATOM 6497 O O . ASN A 1 130 ? 15.874 25.208 3.348 1.00 0.00 155 ASN A O 3
ATOM 6508 N N . ASP A 1 131 ? 14.199 23.886 2.632 1.00 0.00 156 ASP A N 3
ATOM 6509 C CA . ASP A 1 131 ? 13.299 24.233 3.726 1.00 0.00 156 ASP A CA 3
ATOM 6510 C C . ASP A 1 131 ? 13.660 23.468 4.991 1.00 0.00 156 ASP A C 3
ATOM 6511 O O . ASP A 1 131 ? 13.688 24.032 6.086 1.00 0.00 156 ASP A O 3
ATOM 6520 N N . LEU A 1 132 ? 13.946 22.185 4.833 1.00 0.00 157 LEU A N 3
ATOM 6521 C CA . LEU A 1 132 ? 14.302 21.339 5.960 1.00 0.00 157 LEU A CA 3
ATOM 6522 C C . LEU A 1 132 ? 15.378 20.345 5.543 1.00 0.00 157 LEU A C 3
ATOM 6523 O O . LEU A 1 132 ? 16.530 20.440 5.960 1.00 0.00 157 LEU A O 3
ATOM 6539 N N . THR A 1 133 ? 14.997 19.398 4.704 1.00 0.00 158 THR A N 3
ATOM 6540 C CA . THR A 1 133 ? 15.922 18.395 4.219 1.00 0.00 158 THR A CA 3
ATOM 6541 C C . THR A 1 133 ? 16.205 18.605 2.736 1.00 0.00 158 THR A C 3
ATOM 6542 O O . THR A 1 133 ? 15.379 18.270 1.887 1.00 0.00 158 THR A O 3
ATOM 6553 N N . PHE A 1 134 ? 17.354 19.186 2.426 1.00 0.00 159 PHE A N 3
ATOM 6554 C CA . PHE A 1 134 ? 17.748 19.367 1.036 1.00 0.00 159 PHE A CA 3
ATOM 6555 C C . PHE A 1 134 ? 18.404 18.092 0.507 1.00 0.00 159 PHE A C 3
ATOM 6556 O O . PHE A 1 134 ? 18.298 17.766 -0.677 1.00 0.00 159 PHE A O 3
ATOM 6573 N N . GLU A 1 135 ? 19.055 17.362 1.406 1.00 0.00 160 GLU A N 3
ATOM 6574 C CA . GLU A 1 135 ? 19.719 16.114 1.059 1.00 0.00 160 GLU A CA 3
ATOM 6575 C C . GLU A 1 135 ? 19.170 14.985 1.929 1.00 0.00 160 GLU A C 3
ATOM 6576 O O . GLU A 1 135 ? 19.532 14.864 3.094 1.00 0.00 160 GLU A O 3
ATOM 6588 N N . PRO A 1 136 ? 18.259 14.164 1.386 1.00 0.00 161 PRO A N 3
ATOM 6589 C CA . PRO A 1 136 ? 17.579 13.120 2.154 1.00 0.00 161 PRO A CA 3
ATOM 6590 C C . PRO A 1 136 ? 18.310 11.775 2.163 1.00 0.00 161 PRO A C 3
ATOM 6591 O O . PRO A 1 136 ? 17.894 10.843 2.855 1.00 0.00 161 PRO A O 3
ATOM 6602 N N . VAL A 1 137 ? 19.394 11.674 1.408 1.00 0.00 162 VAL A N 3
ATOM 6603 C CA . VAL A 1 137 ? 20.067 10.395 1.221 1.00 0.00 162 VAL A CA 3
ATOM 6604 C C . VAL A 1 137 ? 20.993 10.047 2.387 1.00 0.00 162 VAL A C 3
ATOM 6605 O O . VAL A 1 137 ? 22.100 10.579 2.507 1.00 0.00 162 VAL A O 3
ATOM 6618 N N . ALA A 1 138 ? 20.501 9.150 3.252 1.00 0.00 163 ALA A N 3
ATOM 6619 C CA . ALA A 1 138 ? 21.257 8.617 4.396 1.00 0.00 163 ALA A CA 3
ATOM 6620 C C . ALA A 1 138 ? 21.424 9.644 5.517 1.00 0.00 163 ALA A C 3
ATOM 6621 O O . ALA A 1 138 ? 21.255 9.322 6.695 1.00 0.00 163 ALA A O 3
ATOM 6628 N N . LYS A 1 139 ? 21.757 10.871 5.153 1.00 0.00 164 LYS A N 3
ATOM 6629 C CA . LYS A 1 139 ? 21.947 11.931 6.127 1.00 0.00 164 LYS A CA 3
ATOM 6630 C C . LYS A 1 139 ? 20.651 12.697 6.350 1.00 0.00 164 LYS A C 3
ATOM 6631 O O . LYS A 1 139 ? 19.949 13.035 5.399 1.00 0.00 164 LYS A O 3
ATOM 6650 N N . PRO A 1 140 ? 20.300 12.948 7.615 1.00 0.00 165 PRO A N 3
ATOM 6651 C CA . PRO A 1 140 ? 19.144 13.755 7.962 1.00 0.00 165 PRO A CA 3
ATOM 6652 C C . PRO A 1 140 ? 19.499 15.235 8.044 1.00 0.00 165 PRO A C 3
ATOM 6653 O O . PRO A 1 140 ? 20.386 15.636 8.804 1.00 0.00 165 PRO A O 3
ATOM 6664 N N . LEU A 1 141 ? 18.823 16.043 7.248 1.00 0.00 166 LEU A N 3
ATOM 6665 C CA . LEU A 1 141 ? 19.072 17.477 7.236 1.00 0.00 166 LEU A CA 3
ATOM 6666 C C . LEU A 1 141 ? 17.876 18.223 7.805 1.00 0.00 166 LEU A C 3
ATOM 6667 O O . LEU A 1 141 ? 16.725 17.871 7.538 1.00 0.00 166 LEU A O 3
ATOM 6683 N N . LYS A 1 142 ? 18.155 19.243 8.596 1.00 0.00 167 LYS A N 3
ATOM 6684 C CA . LYS A 1 142 ? 17.109 20.009 9.255 1.00 0.00 167 LYS A CA 3
ATOM 6685 C C . LYS A 1 142 ? 17.318 21.499 9.038 1.00 0.00 167 LYS A C 3
ATOM 6686 O O . LYS A 1 142 ? 16.548 22.154 8.336 1.00 0.00 167 LYS A O 3
ATOM 6705 N N . GLU A 1 143 ? 18.366 22.026 9.643 1.00 0.00 168 GLU A N 3
ATOM 6706 C CA . GLU A 1 143 ? 18.703 23.433 9.515 1.00 0.00 168 GLU A CA 3
ATOM 6707 C C . GLU A 1 143 ? 20.175 23.613 9.862 1.00 0.00 168 GLU A C 3
ATOM 6708 O O . GLU A 1 143 ? 20.523 23.991 10.980 1.00 0.00 168 GLU A O 3
ATOM 6720 N N . GLU A 1 144 ? 21.042 23.293 8.910 1.00 0.00 169 GLU A N 3
ATOM 6721 C CA . GLU A 1 144 ? 22.476 23.316 9.157 1.00 0.00 169 GLU A CA 3
ATOM 6722 C C . GLU A 1 144 ? 23.255 23.649 7.883 1.00 0.00 169 GLU A C 3
ATOM 6723 O O . GLU A 1 144 ? 23.740 22.724 7.203 1.00 0.00 169 GLU A O 3
ATOM 6736 N N . MET A 1 1 ? -21.611 21.586 -36.724 1.00 0.00 26 MET A N 4
ATOM 6737 C CA . MET A 1 1 ? -22.021 22.947 -37.133 1.00 0.00 26 MET A CA 4
ATOM 6738 C C . MET A 1 1 ? -23.210 23.426 -36.315 1.00 0.00 26 MET A C 4
ATOM 6739 O O . MET A 1 1 ? -24.355 23.313 -36.744 1.00 0.00 26 MET A O 4
ATOM 6755 N N . ALA A 1 2 ? -22.936 23.963 -35.135 1.00 0.00 27 ALA A N 4
ATOM 6756 C CA . ALA A 1 2 ? -23.987 24.499 -34.284 1.00 0.00 27 ALA A CA 4
ATOM 6757 C C . ALA A 1 2 ? -24.418 25.875 -34.776 1.00 0.00 27 ALA A C 4
ATOM 6758 O O . ALA A 1 2 ? -25.528 26.327 -34.507 1.00 0.00 27 ALA A O 4
ATOM 6765 N N . HIS A 1 3 ? -23.534 26.530 -35.512 1.00 0.00 28 HIS A N 4
ATOM 6766 C CA . HIS A 1 3 ? -23.817 27.852 -36.047 1.00 0.00 28 HIS A CA 4
ATOM 6767 C C . HIS A 1 3 ? -24.554 27.732 -37.374 1.00 0.00 28 HIS A C 4
ATOM 6768 O O . HIS A 1 3 ? -23.941 27.746 -38.442 1.00 0.00 28 HIS A O 4
ATOM 6783 N N . HIS A 1 4 ? -25.869 27.582 -37.302 1.00 0.00 29 HIS A N 4
ATOM 6784 C CA . HIS A 1 4 ? -26.691 27.532 -38.504 1.00 0.00 29 HIS A CA 4
ATOM 6785 C C . HIS A 1 4 ? -27.094 28.941 -38.902 1.00 0.00 29 HIS A C 4
ATOM 6786 O O . HIS A 1 4 ? -27.292 29.236 -40.081 1.00 0.00 29 HIS A O 4
ATOM 6801 N N . HIS A 1 5 ? -27.220 29.806 -37.904 1.00 0.00 30 HIS A N 4
ATOM 6802 C CA . HIS A 1 5 ? -27.495 31.215 -38.144 1.00 0.00 30 HIS A CA 4
ATOM 6803 C C . HIS A 1 5 ? -26.336 31.860 -38.904 1.00 0.00 30 HIS A C 4
ATOM 6804 O O . HIS A 1 5 ? -25.199 31.878 -38.435 1.00 0.00 30 HIS A O 4
ATOM 6819 N N . HIS A 1 6 ? -26.629 32.377 -40.087 1.00 0.00 31 HIS A N 4
ATOM 6820 C CA . HIS A 1 6 ? -25.597 32.931 -40.956 1.00 0.00 31 HIS A CA 4
ATOM 6821 C C . HIS A 1 6 ? -25.285 34.376 -40.596 1.00 0.00 31 HIS A C 4
ATOM 6822 O O . HIS A 1 6 ? -24.317 34.951 -41.092 1.00 0.00 31 HIS A O 4
ATOM 6837 N N . HIS A 1 7 ? -26.102 34.961 -39.728 1.00 0.00 32 HIS A N 4
ATOM 6838 C CA . HIS A 1 7 ? -25.859 36.324 -39.262 1.00 0.00 32 HIS A CA 4
ATOM 6839 C C . HIS A 1 7 ? -24.629 36.368 -38.364 1.00 0.00 32 HIS A C 4
ATOM 6840 O O . HIS A 1 7 ? -24.003 37.414 -38.200 1.00 0.00 32 HIS A O 4
ATOM 6855 N N . HIS A 1 8 ? -24.287 35.223 -37.793 1.00 0.00 33 HIS A N 4
ATOM 6856 C CA . HIS A 1 8 ? -23.060 35.087 -37.024 1.00 0.00 33 HIS A CA 4
ATOM 6857 C C . HIS A 1 8 ? -22.314 33.842 -37.493 1.00 0.00 33 HIS A C 4
ATOM 6858 O O . HIS A 1 8 ? -22.168 32.871 -36.752 1.00 0.00 33 HIS A O 4
ATOM 6873 N N . VAL A 1 9 ? -21.877 33.869 -38.742 1.00 0.00 34 VAL A N 4
ATOM 6874 C CA . VAL A 1 9 ? -21.138 32.752 -39.315 1.00 0.00 34 VAL A CA 4
ATOM 6875 C C . VAL A 1 9 ? -19.636 32.997 -39.184 1.00 0.00 34 VAL A C 4
ATOM 6876 O O . VAL A 1 9 ? -18.832 32.064 -39.181 1.00 0.00 34 VAL A O 4
ATOM 6889 N N . ASP A 1 10 ? -19.274 34.266 -39.045 1.00 0.00 35 ASP A N 4
ATOM 6890 C CA . ASP A 1 10 ? -17.883 34.660 -38.884 1.00 0.00 35 ASP A CA 4
ATOM 6891 C C . ASP A 1 10 ? -17.675 35.309 -37.523 1.00 0.00 35 ASP A C 4
ATOM 6892 O O . ASP A 1 10 ? -18.149 36.418 -37.273 1.00 0.00 35 ASP A O 4
ATOM 6901 N N . ASP A 1 11 ? -16.984 34.597 -36.644 1.00 0.00 36 ASP A N 4
ATOM 6902 C CA . ASP A 1 11 ? -16.745 35.058 -35.279 1.00 0.00 36 ASP A CA 4
ATOM 6903 C C . ASP A 1 11 ? -15.855 36.292 -35.260 1.00 0.00 36 ASP A C 4
ATOM 6904 O O . ASP A 1 11 ? -14.981 36.463 -36.118 1.00 0.00 36 ASP A O 4
ATOM 6913 N N . ASP A 1 12 ? -16.087 37.156 -34.283 1.00 0.00 37 ASP A N 4
ATOM 6914 C CA . ASP A 1 12 ? -15.282 38.356 -34.112 1.00 0.00 37 ASP A CA 4
ATOM 6915 C C . ASP A 1 12 ? -14.024 38.036 -33.324 1.00 0.00 37 ASP A C 4
ATOM 6916 O O . ASP A 1 12 ? -13.980 38.200 -32.104 1.00 0.00 37 ASP A O 4
ATOM 6925 N N . ASP A 1 13 ? -13.002 37.580 -34.035 1.00 0.00 38 ASP A N 4
ATOM 6926 C CA . ASP A 1 13 ? -11.746 37.163 -33.423 1.00 0.00 38 ASP A CA 4
ATOM 6927 C C . ASP A 1 13 ? -11.078 38.327 -32.697 1.00 0.00 38 ASP A C 4
ATOM 6928 O O . ASP A 1 13 ? -10.463 38.145 -31.646 1.00 0.00 38 ASP A O 4
ATOM 6937 N N . LYS A 1 14 ? -11.228 39.528 -33.249 1.00 0.00 39 LYS A N 4
ATOM 6938 C CA . LYS A 1 14 ? -10.635 40.723 -32.660 1.00 0.00 39 LYS A CA 4
ATOM 6939 C C . LYS A 1 14 ? -11.363 41.117 -31.382 1.00 0.00 39 LYS A C 4
ATOM 6940 O O . LYS A 1 14 ? -10.803 41.790 -30.518 1.00 0.00 39 LYS A O 4
ATOM 6959 N N . MET A 1 15 ? -12.609 40.687 -31.265 1.00 0.00 40 MET A N 4
ATOM 6960 C CA . MET A 1 15 ? -13.411 40.995 -30.091 1.00 0.00 40 MET A CA 4
ATOM 6961 C C . MET A 1 15 ? -13.328 39.841 -29.097 1.00 0.00 40 MET A C 4
ATOM 6962 O O . MET A 1 15 ? -13.867 39.903 -27.992 1.00 0.00 40 MET A O 4
ATOM 6976 N N . THR A 1 16 ? -12.628 38.792 -29.497 1.00 0.00 41 THR A N 4
ATOM 6977 C CA . THR A 1 16 ? -12.459 37.623 -28.656 1.00 0.00 41 THR A CA 4
ATOM 6978 C C . THR A 1 16 ? -10.974 37.351 -28.431 1.00 0.00 41 THR A C 4
ATOM 6979 O O . THR A 1 16 ? -10.505 36.217 -28.521 1.00 0.00 41 THR A O 4
ATOM 6990 N N . TYR A 1 17 ? -10.228 38.414 -28.159 1.00 0.00 42 TYR A N 4
ATOM 6991 C CA . TYR A 1 17 ? -8.810 38.288 -27.867 1.00 0.00 42 TYR A CA 4
ATOM 6992 C C . TYR A 1 17 ? -8.623 37.874 -26.416 1.00 0.00 42 TYR A C 4
ATOM 6993 O O . TYR A 1 17 ? -7.664 37.180 -26.071 1.00 0.00 42 TYR A O 4
ATOM 7011 N N . VAL A 1 18 ? -9.548 38.304 -25.571 1.00 0.00 43 VAL A N 4
ATOM 7012 C CA . VAL A 1 18 ? -9.532 37.923 -24.171 1.00 0.00 43 VAL A CA 4
ATOM 7013 C C . VAL A 1 18 ? -9.781 36.424 -24.028 1.00 0.00 43 VAL A C 4
ATOM 7014 O O . VAL A 1 18 ? -10.657 35.857 -24.687 1.00 0.00 43 VAL A O 4
ATOM 7027 N N . ARG A 1 19 ? -8.990 35.781 -23.191 1.00 0.00 44 ARG A N 4
ATOM 7028 C CA . ARG A 1 19 ? -9.094 34.344 -23.008 1.00 0.00 44 ARG A CA 4
ATOM 7029 C C . ARG A 1 19 ? -9.871 34.036 -21.738 1.00 0.00 44 ARG A C 4
ATOM 7030 O O . ARG A 1 19 ? -9.284 33.775 -20.689 1.00 0.00 44 ARG A O 4
ATOM 7051 N N . ALA A 1 20 ? -11.193 34.057 -21.837 1.00 0.00 45 ALA A N 4
ATOM 7052 C CA . ALA A 1 20 ? -12.054 33.811 -20.686 1.00 0.00 45 ALA A CA 4
ATOM 7053 C C . ALA A 1 20 ? -12.237 32.313 -20.449 1.00 0.00 45 ALA A C 4
ATOM 7054 O O . ALA A 1 20 ? -13.300 31.857 -20.025 1.00 0.00 45 ALA A O 4
ATOM 7061 N N . ILE A 1 21 ? -11.189 31.558 -20.731 1.00 0.00 46 ILE A N 4
ATOM 7062 C CA . ILE A 1 21 ? -11.197 30.118 -20.551 1.00 0.00 46 ILE A CA 4
ATOM 7063 C C . ILE A 1 21 ? -10.483 29.745 -19.254 1.00 0.00 46 ILE A C 4
ATOM 7064 O O . ILE A 1 21 ? -9.522 30.407 -18.859 1.00 0.00 46 ILE A O 4
ATOM 7080 N N . PRO A 1 22 ? -10.971 28.700 -18.561 1.00 0.00 47 PRO A N 4
ATOM 7081 C CA . PRO A 1 22 ? -10.370 28.220 -17.310 1.00 0.00 47 PRO A CA 4
ATOM 7082 C C . PRO A 1 22 ? -8.879 27.932 -17.455 1.00 0.00 47 PRO A C 4
ATOM 7083 O O . PRO A 1 22 ? -8.472 27.082 -18.248 1.00 0.00 47 PRO A O 4
ATOM 7094 N N . VAL A 1 23 ? -8.072 28.631 -16.672 1.00 0.00 48 VAL A N 4
ATOM 7095 C CA . VAL A 1 23 ? -6.622 28.521 -16.764 1.00 0.00 48 VAL A CA 4
ATOM 7096 C C . VAL A 1 23 ? -6.075 27.500 -15.765 1.00 0.00 48 VAL A C 4
ATOM 7097 O O . VAL A 1 23 ? -5.221 27.814 -14.934 1.00 0.00 48 VAL A O 4
ATOM 7110 N N . SER A 1 24 ? -6.567 26.272 -15.859 1.00 0.00 49 SER A N 4
ATOM 7111 C CA . SER A 1 24 ? -6.134 25.201 -14.974 1.00 0.00 49 SER A CA 4
ATOM 7112 C C . SER A 1 24 ? -4.646 24.909 -15.172 1.00 0.00 49 SER A C 4
ATOM 7113 O O . SER A 1 24 ? -3.873 24.888 -14.216 1.00 0.00 49 SER A O 4
ATOM 7121 N N . ASN A 1 25 ? -4.251 24.698 -16.421 1.00 0.00 50 ASN A N 4
ATOM 7122 C CA . ASN A 1 25 ? -2.847 24.452 -16.746 1.00 0.00 50 ASN A CA 4
ATOM 7123 C C . ASN A 1 25 ? -2.334 25.508 -17.717 1.00 0.00 50 ASN A C 4
ATOM 7124 O O . ASN A 1 25 ? -1.201 25.437 -18.192 1.00 0.00 50 ASN A O 4
ATOM 7135 N N . THR A 1 26 ? -3.178 26.487 -18.003 1.00 0.00 51 THR A N 4
ATOM 7136 C CA . THR A 1 26 ? -2.845 27.534 -18.953 1.00 0.00 51 THR A CA 4
ATOM 7137 C C . THR A 1 26 ? -2.169 28.701 -18.246 1.00 0.00 51 THR A C 4
ATOM 7138 O O . THR A 1 26 ? -2.704 29.235 -17.274 1.00 0.00 51 THR A O 4
ATOM 7149 N N . LYS A 1 27 ? -0.994 29.085 -18.722 1.00 0.00 52 LYS A N 4
ATOM 7150 C CA . LYS A 1 27 ? -0.264 30.192 -18.126 1.00 0.00 52 LYS A CA 4
ATOM 7151 C C . LYS A 1 27 ? 0.153 31.201 -19.185 1.00 0.00 52 LYS A C 4
ATOM 7152 O O . LYS A 1 27 ? 1.279 31.174 -19.681 1.00 0.00 52 LYS A O 4
ATOM 7171 N N . SER A 1 28 ? -0.771 32.081 -19.534 1.00 0.00 53 SER A N 4
ATOM 7172 C CA . SER A 1 28 ? -0.488 33.161 -20.463 1.00 0.00 53 SER A CA 4
ATOM 7173 C C . SER A 1 28 ? 0.062 34.364 -19.703 1.00 0.00 53 SER A C 4
ATOM 7174 O O . SER A 1 28 ? 0.736 35.225 -20.272 1.00 0.00 53 SER A O 4
ATOM 7182 N N . ILE A 1 29 ? -0.236 34.413 -18.411 1.00 0.00 54 ILE A N 4
ATOM 7183 C CA . ILE A 1 29 ? 0.301 35.443 -17.538 1.00 0.00 54 ILE A CA 4
ATOM 7184 C C . ILE A 1 29 ? 0.840 34.805 -16.257 1.00 0.00 54 ILE A C 4
ATOM 7185 O O . ILE A 1 29 ? 0.100 34.186 -15.490 1.00 0.00 54 ILE A O 4
ATOM 7201 N N . ALA A 1 30 ? 2.142 34.924 -16.055 1.00 0.00 55 ALA A N 4
ATOM 7202 C CA . ALA A 1 30 ? 2.808 34.313 -14.912 1.00 0.00 55 ALA A CA 4
ATOM 7203 C C . ALA A 1 30 ? 4.182 34.928 -14.698 1.00 0.00 55 ALA A C 4
ATOM 7204 O O . ALA A 1 30 ? 4.695 34.961 -13.579 1.00 0.00 55 ALA A O 4
ATOM 7211 N N . GLY A 1 31 ? 4.781 35.402 -15.780 1.00 0.00 56 GLY A N 4
ATOM 7212 C CA . GLY A 1 31 ? 6.092 36.006 -15.693 1.00 0.00 56 GLY A CA 4
ATOM 7213 C C . GLY A 1 31 ? 7.168 35.067 -16.180 1.00 0.00 56 GLY A C 4
ATOM 7214 O O . GLY A 1 31 ? 8.294 35.480 -16.457 1.00 0.00 56 GLY A O 4
ATOM 7218 N N . MET A 1 32 ? 6.814 33.796 -16.285 1.00 0.00 57 MET A N 4
ATOM 7219 C CA . MET A 1 32 ? 7.735 32.778 -16.757 1.00 0.00 57 MET A CA 4
ATOM 7220 C C . MET A 1 32 ? 7.324 32.305 -18.139 1.00 0.00 57 MET A C 4
ATOM 7221 O O . MET A 1 32 ? 6.148 32.019 -18.376 1.00 0.00 57 MET A O 4
ATOM 7235 N N . ARG A 1 33 ? 8.296 32.240 -19.043 1.00 0.00 58 ARG A N 4
ATOM 7236 C CA . ARG A 1 33 ? 8.078 31.728 -20.393 1.00 0.00 58 ARG A CA 4
ATOM 7237 C C . ARG A 1 33 ? 7.129 32.626 -21.185 1.00 0.00 58 ARG A C 4
ATOM 7238 O O . ARG A 1 33 ? 6.402 32.152 -22.060 1.00 0.00 58 ARG A O 4
ATOM 7259 N N . GLU A 1 34 ? 7.167 33.926 -20.890 1.00 0.00 59 GLU A N 4
ATOM 7260 C CA . GLU A 1 34 ? 6.302 34.904 -21.552 1.00 0.00 59 GLU A CA 4
ATOM 7261 C C . GLU A 1 34 ? 6.459 34.834 -23.067 1.00 0.00 59 GLU A C 4
ATOM 7262 O O . GLU A 1 34 ? 5.483 34.682 -23.802 1.00 0.00 59 GLU A O 4
ATOM 7274 N N . GLU A 1 35 ? 7.696 34.944 -23.527 1.00 0.00 60 GLU A N 4
ATOM 7275 C CA . GLU A 1 35 ? 7.982 34.902 -24.951 1.00 0.00 60 GLU A CA 4
ATOM 7276 C C . GLU A 1 35 ? 8.078 33.457 -25.423 1.00 0.00 60 GLU A C 4
ATOM 7277 O O . GLU A 1 35 ? 7.728 33.144 -26.559 1.00 0.00 60 GLU A O 4
ATOM 7289 N N . ASN A 1 36 ? 8.527 32.584 -24.528 1.00 0.00 61 ASN A N 4
ATOM 7290 C CA . ASN A 1 36 ? 8.698 31.164 -24.836 1.00 0.00 61 ASN A CA 4
ATOM 7291 C C . ASN A 1 36 ? 7.410 30.562 -25.379 1.00 0.00 61 ASN A C 4
ATOM 7292 O O . ASN A 1 36 ? 7.395 29.965 -26.455 1.00 0.00 61 ASN A O 4
ATOM 7303 N N . LEU A 1 37 ? 6.326 30.740 -24.634 1.00 0.00 62 LEU A N 4
ATOM 7304 C CA . LEU A 1 37 ? 5.050 30.124 -24.979 1.00 0.00 62 LEU A CA 4
ATOM 7305 C C . LEU A 1 37 ? 4.359 30.871 -26.115 1.00 0.00 62 LEU A C 4
ATOM 7306 O O . LEU A 1 37 ? 3.536 30.300 -26.829 1.00 0.00 62 LEU A O 4
ATOM 7322 N N . ASN A 1 38 ? 4.692 32.143 -26.280 1.00 0.00 63 ASN A N 4
ATOM 7323 C CA . ASN A 1 38 ? 4.119 32.942 -27.358 1.00 0.00 63 ASN A CA 4
ATOM 7324 C C . ASN A 1 38 ? 4.792 32.587 -28.680 1.00 0.00 63 ASN A C 4
ATOM 7325 O O . ASN A 1 38 ? 4.166 32.611 -29.740 1.00 0.00 63 ASN A O 4
ATOM 7336 N N . TYR A 1 39 ? 6.075 32.246 -28.599 1.00 0.00 64 TYR A N 4
ATOM 7337 C CA . TYR A 1 39 ? 6.844 31.850 -29.768 1.00 0.00 64 TYR A CA 4
ATOM 7338 C C . TYR A 1 39 ? 6.326 30.523 -30.310 1.00 0.00 64 TYR A C 4
ATOM 7339 O O . TYR A 1 39 ? 6.086 30.379 -31.509 1.00 0.00 64 TYR A O 4
ATOM 7357 N N . ILE A 1 40 ? 6.137 29.562 -29.417 1.00 0.00 65 ILE A N 4
ATOM 7358 C CA . ILE A 1 40 ? 5.658 28.247 -29.811 1.00 0.00 65 ILE A CA 4
ATOM 7359 C C . ILE A 1 40 ? 4.136 28.214 -29.874 1.00 0.00 65 ILE A C 4
ATOM 7360 O O . ILE A 1 40 ? 3.476 27.460 -29.160 1.00 0.00 65 ILE A O 4
ATOM 7376 N N . PHE A 1 41 ? 3.578 29.045 -30.737 1.00 0.00 66 PHE A N 4
ATOM 7377 C CA . PHE A 1 41 ? 2.138 29.087 -30.921 1.00 0.00 66 PHE A CA 4
ATOM 7378 C C . PHE A 1 41 ? 1.713 28.077 -31.980 1.00 0.00 66 PHE A C 4
ATOM 7379 O O . PHE A 1 41 ? 0.541 27.713 -32.073 1.00 0.00 66 PHE A O 4
ATOM 7396 N N . ASN A 1 42 ? 2.682 27.607 -32.764 1.00 0.00 67 ASN A N 4
ATOM 7397 C CA . ASN A 1 42 ? 2.400 26.697 -33.871 1.00 0.00 67 ASN A CA 4
ATOM 7398 C C . ASN A 1 42 ? 2.079 25.301 -33.357 1.00 0.00 67 ASN A C 4
ATOM 7399 O O . ASN A 1 42 ? 1.291 24.572 -33.957 1.00 0.00 67 ASN A O 4
ATOM 7410 N N . THR A 1 43 ? 2.683 24.941 -32.233 1.00 0.00 68 THR A N 4
ATOM 7411 C CA . THR A 1 43 ? 2.434 23.649 -31.611 1.00 0.00 68 THR A CA 4
ATOM 7412 C C . THR A 1 43 ? 1.014 23.592 -31.042 1.00 0.00 68 THR A C 4
ATOM 7413 O O . THR A 1 43 ? 0.489 22.519 -30.760 1.00 0.00 68 THR A O 4
ATOM 7424 N N . SER A 1 44 ? 0.389 24.756 -30.900 1.00 0.00 69 SER A N 4
ATOM 7425 C CA . SER A 1 44 ? -0.971 24.846 -30.390 1.00 0.00 69 SER A CA 4
ATOM 7426 C C . SER A 1 44 ? -1.886 25.481 -31.433 1.00 0.00 69 SER A C 4
ATOM 7427 O O . SER A 1 44 ? -2.947 26.008 -31.105 1.00 0.00 69 SER A O 4
ATOM 7435 N N . LEU A 1 45 ? -1.476 25.418 -32.694 1.00 0.00 70 LEU A N 4
ATOM 7436 C CA . LEU A 1 45 ? -2.184 26.114 -33.764 1.00 0.00 70 LEU A CA 4
ATOM 7437 C C . LEU A 1 45 ? -3.418 25.335 -34.216 1.00 0.00 70 LEU A C 4
ATOM 7438 O O . LEU A 1 45 ? -4.275 25.867 -34.925 1.00 0.00 70 LEU A O 4
ATOM 7454 N N . PHE A 1 46 ? -3.507 24.076 -33.806 1.00 0.00 71 PHE A N 4
ATOM 7455 C CA . PHE A 1 46 ? -4.685 23.266 -34.089 1.00 0.00 71 PHE A CA 4
ATOM 7456 C C . PHE A 1 46 ? -5.875 23.791 -33.294 1.00 0.00 71 PHE A C 4
ATOM 7457 O O . PHE A 1 46 ? -7.026 23.682 -33.721 1.00 0.00 71 PHE A O 4
ATOM 7474 N N . GLY A 1 47 ? -5.581 24.378 -32.146 1.00 0.00 72 GLY A N 4
ATOM 7475 C CA . GLY A 1 47 ? -6.615 24.934 -31.307 1.00 0.00 72 GLY A CA 4
ATOM 7476 C C . GLY A 1 47 ? -6.043 25.847 -30.247 1.00 0.00 72 GLY A C 4
ATOM 7477 O O . GLY A 1 47 ? -5.685 26.992 -30.532 1.00 0.00 72 GLY A O 4
ATOM 7481 N N . VAL A 1 48 ? -5.941 25.335 -29.030 1.00 0.00 73 VAL A N 4
ATOM 7482 C CA . VAL A 1 48 ? -5.407 26.100 -27.911 1.00 0.00 73 VAL A CA 4
ATOM 7483 C C . VAL A 1 48 ? -4.491 25.228 -27.054 1.00 0.00 73 VAL A C 4
ATOM 7484 O O . VAL A 1 48 ? -3.370 25.621 -26.721 1.00 0.00 73 VAL A O 4
ATOM 7497 N N . TYR A 1 49 ? -4.970 24.038 -26.720 1.00 0.00 74 TYR A N 4
ATOM 7498 C CA . TYR A 1 49 ? -4.275 23.164 -25.783 1.00 0.00 74 TYR A CA 4
ATOM 7499 C C . TYR A 1 49 ? -3.489 22.070 -26.487 1.00 0.00 74 TYR A C 4
ATOM 7500 O O . TYR A 1 49 ? -3.879 21.586 -27.551 1.00 0.00 74 TYR A O 4
ATOM 7518 N N . VAL A 1 50 ? -2.375 21.691 -25.875 1.00 0.00 75 VAL A N 4
ATOM 7519 C CA . VAL A 1 50 ? -1.592 20.551 -26.320 1.00 0.00 75 VAL A CA 4
ATOM 7520 C C . VAL A 1 50 ? -1.515 19.520 -25.200 1.00 0.00 75 VAL A C 4
ATOM 7521 O O . VAL A 1 50 ? -0.865 19.755 -24.178 1.00 0.00 75 VAL A O 4
ATOM 7534 N N . PRO A 1 51 ? -2.201 18.380 -25.360 1.00 0.00 76 PRO A N 4
ATOM 7535 C CA . PRO A 1 51 ? -2.227 17.332 -24.339 1.00 0.00 76 PRO A CA 4
ATOM 7536 C C . PRO A 1 51 ? -0.853 16.703 -24.123 1.00 0.00 76 PRO A C 4
ATOM 7537 O O . PRO A 1 51 ? -0.169 16.331 -25.079 1.00 0.00 76 PRO A O 4
ATOM 7548 N N . ALA A 1 52 ? -0.454 16.583 -22.865 1.00 0.00 77 ALA A N 4
ATOM 7549 C CA . ALA A 1 52 ? 0.837 16.000 -22.523 1.00 0.00 77 ALA A CA 4
ATOM 7550 C C . ALA A 1 52 ? 0.763 14.479 -22.559 1.00 0.00 77 ALA A C 4
ATOM 7551 O O . ALA A 1 52 ? 1.761 13.788 -22.357 1.00 0.00 77 ALA A O 4
ATOM 7558 N N . ASP A 1 53 ? -0.433 13.970 -22.829 1.00 0.00 78 ASP A N 4
ATOM 7559 C CA . ASP A 1 53 ? -0.671 12.533 -22.889 1.00 0.00 78 ASP A CA 4
ATOM 7560 C C . ASP A 1 53 ? -0.096 11.942 -24.169 1.00 0.00 78 ASP A C 4
ATOM 7561 O O . ASP A 1 53 ? 0.006 10.724 -24.311 1.00 0.00 78 ASP A O 4
ATOM 7570 N N . LEU A 1 54 ? 0.278 12.812 -25.098 1.00 0.00 79 LEU A N 4
ATOM 7571 C CA . LEU A 1 54 ? 0.821 12.380 -26.377 1.00 0.00 79 LEU A CA 4
ATOM 7572 C C . LEU A 1 54 ? 2.269 11.938 -26.220 1.00 0.00 79 LEU A C 4
ATOM 7573 O O . LEU A 1 54 ? 3.091 12.680 -25.678 1.00 0.00 79 LEU A O 4
ATOM 7589 N N . ASN A 1 55 ? 2.565 10.729 -26.691 1.00 0.00 80 ASN A N 4
ATOM 7590 C CA . ASN A 1 55 ? 3.924 10.185 -26.677 1.00 0.00 80 ASN A CA 4
ATOM 7591 C C . ASN A 1 55 ? 4.481 10.093 -25.259 1.00 0.00 80 ASN A C 4
ATOM 7592 O O . ASN A 1 55 ? 5.192 10.986 -24.790 1.00 0.00 80 ASN A O 4
ATOM 7603 N N . GLU A 1 56 ? 4.155 9.003 -24.582 1.00 0.00 81 GLU A N 4
ATOM 7604 C CA . GLU A 1 56 ? 4.639 8.758 -23.230 1.00 0.00 81 GLU A CA 4
ATOM 7605 C C . GLU A 1 56 ? 6.122 8.399 -23.248 1.00 0.00 81 GLU A C 4
ATOM 7606 O O . GLU A 1 56 ? 6.604 7.741 -24.174 1.00 0.00 81 GLU A O 4
ATOM 7618 N N . ASP A 1 57 ? 6.835 8.846 -22.224 1.00 0.00 82 ASP A N 4
ATOM 7619 C CA . ASP A 1 57 ? 8.269 8.610 -22.111 1.00 0.00 82 ASP A CA 4
ATOM 7620 C C . ASP A 1 57 ? 8.539 7.505 -21.092 1.00 0.00 82 ASP A C 4
ATOM 7621 O O . ASP A 1 57 ? 8.833 6.376 -21.473 1.00 0.00 82 ASP A O 4
ATOM 7630 N N . ASN A 1 58 ? 8.425 7.830 -19.805 1.00 0.00 83 ASN A N 4
ATOM 7631 C CA . ASN A 1 58 ? 8.558 6.841 -18.725 1.00 0.00 83 ASN A CA 4
ATOM 7632 C C . ASN A 1 58 ? 9.885 6.085 -18.794 1.00 0.00 83 ASN A C 4
ATOM 7633 O O . ASN A 1 58 ? 9.960 4.913 -18.418 1.00 0.00 83 ASN A O 4
ATOM 7644 N N . VAL A 1 59 ? 10.927 6.741 -19.278 1.00 0.00 84 VAL A N 4
ATOM 7645 C CA . VAL A 1 59 ? 12.242 6.121 -19.328 1.00 0.00 84 VAL A CA 4
ATOM 7646 C C . VAL A 1 59 ? 12.945 6.303 -17.987 1.00 0.00 84 VAL A C 4
ATOM 7647 O O . VAL A 1 59 ? 12.806 7.352 -17.354 1.00 0.00 84 VAL A O 4
ATOM 7660 N N . LYS A 1 60 ? 13.675 5.269 -17.556 1.00 0.00 85 LYS A N 4
ATOM 7661 C CA . LYS A 1 60 ? 14.355 5.264 -16.257 1.00 0.00 85 LYS A CA 4
ATOM 7662 C C . LYS A 1 60 ? 13.342 5.181 -15.119 1.00 0.00 85 LYS A C 4
ATOM 7663 O O . LYS A 1 60 ? 13.609 5.602 -13.994 1.00 0.00 85 LYS A O 4
ATOM 7682 N N . GLN A 1 61 ? 12.180 4.622 -15.422 1.00 0.00 86 GLN A N 4
ATOM 7683 C CA . GLN A 1 61 ? 11.130 4.433 -14.431 1.00 0.00 86 GLN A CA 4
ATOM 7684 C C . GLN A 1 61 ? 10.827 2.950 -14.277 1.00 0.00 86 GLN A C 4
ATOM 7685 O O . GLN A 1 61 ? 9.709 2.556 -13.948 1.00 0.00 86 GLN A O 4
ATOM 7699 N N . SER A 1 62 ? 11.835 2.133 -14.528 1.00 0.00 87 SER A N 4
ATOM 7700 C CA . SER A 1 62 ? 11.694 0.691 -14.457 1.00 0.00 87 SER A CA 4
ATOM 7701 C C . SER A 1 62 ? 11.768 0.207 -13.009 1.00 0.00 87 SER A C 4
ATOM 7702 O O . SER A 1 62 ? 12.457 0.804 -12.180 1.00 0.00 87 SER A O 4
ATOM 7710 N N . MET A 1 63 ? 11.043 -0.862 -12.707 1.00 0.00 88 MET A N 4
ATOM 7711 C CA . MET A 1 63 ? 11.006 -1.396 -11.352 1.00 0.00 88 MET A CA 4
ATOM 7712 C C . MET A 1 63 ? 12.029 -2.505 -11.175 1.00 0.00 88 MET A C 4
ATOM 7713 O O . MET A 1 63 ? 12.642 -2.960 -12.139 1.00 0.00 88 MET A O 4
ATOM 7727 N N . LEU A 1 64 ? 12.205 -2.936 -9.935 1.00 0.00 89 LEU A N 4
ATOM 7728 C CA . LEU A 1 64 ? 13.223 -3.921 -9.606 1.00 0.00 89 LEU A CA 4
ATOM 7729 C C . LEU A 1 64 ? 12.596 -5.224 -9.126 1.00 0.00 89 LEU A C 4
ATOM 7730 O O . LEU A 1 64 ? 13.293 -6.103 -8.620 1.00 0.00 89 LEU A O 4
ATOM 7746 N N . ASN A 1 65 ? 11.277 -5.333 -9.293 1.00 0.00 90 ASN A N 4
ATOM 7747 C CA . ASN A 1 65 ? 10.520 -6.532 -8.905 1.00 0.00 90 ASN A CA 4
ATOM 7748 C C . ASN A 1 65 ? 10.524 -6.730 -7.392 1.00 0.00 90 ASN A C 4
ATOM 7749 O O . ASN A 1 65 ? 10.203 -7.812 -6.896 1.00 0.00 90 ASN A O 4
ATOM 7760 N N . VAL A 1 66 ? 10.867 -5.682 -6.660 1.00 0.00 91 VAL A N 4
ATOM 7761 C CA . VAL A 1 66 ? 10.957 -5.770 -5.212 1.00 0.00 91 VAL A CA 4
ATOM 7762 C C . VAL A 1 66 ? 9.725 -5.158 -4.556 1.00 0.00 91 VAL A C 4
ATOM 7763 O O . VAL A 1 66 ? 9.240 -4.109 -4.977 1.00 0.00 91 VAL A O 4
ATOM 7776 N N . THR A 1 67 ? 9.207 -5.828 -3.542 1.00 0.00 92 THR A N 4
ATOM 7777 C CA . THR A 1 67 ? 8.069 -5.316 -2.802 1.00 0.00 92 THR A CA 4
ATOM 7778 C C . THR A 1 67 ? 8.519 -4.777 -1.449 1.00 0.00 92 THR A C 4
ATOM 7779 O O . THR A 1 67 ? 8.733 -5.538 -0.503 1.00 0.00 92 THR A O 4
ATOM 7790 N N . LEU A 1 68 ? 8.677 -3.463 -1.364 1.00 0.00 93 LEU A N 4
ATOM 7791 C CA . LEU A 1 68 ? 9.098 -2.827 -0.128 1.00 0.00 93 LEU A CA 4
ATOM 7792 C C . LEU A 1 68 ? 7.899 -2.646 0.792 1.00 0.00 93 LEU A C 4
ATOM 7793 O O . LEU A 1 68 ? 7.135 -1.688 0.660 1.00 0.00 93 LEU A O 4
ATOM 7809 N N . VAL A 1 69 ? 7.732 -3.581 1.712 1.00 0.00 94 VAL A N 4
ATOM 7810 C CA . VAL A 1 69 ? 6.594 -3.566 2.615 1.00 0.00 94 VAL A CA 4
ATOM 7811 C C . VAL A 1 69 ? 6.871 -2.656 3.816 1.00 0.00 94 VAL A C 4
ATOM 7812 O O . VAL A 1 69 ? 5.947 -2.173 4.476 1.00 0.00 94 VAL A O 4
ATOM 7825 N N . GLY A 1 70 ? 8.146 -2.393 4.076 1.00 0.00 95 GLY A N 4
ATOM 7826 C CA . GLY A 1 70 ? 8.509 -1.489 5.147 1.00 0.00 95 GLY A CA 4
ATOM 7827 C C . GLY A 1 70 ? 10.005 -1.371 5.319 1.00 0.00 95 GLY A C 4
ATOM 7828 O O . GLY A 1 70 ? 10.768 -2.089 4.675 1.00 0.00 95 GLY A O 4
ATOM 7832 N N . ILE A 1 71 ? 10.430 -0.456 6.172 1.00 0.00 96 ILE A N 4
ATOM 7833 C CA . ILE A 1 71 ? 11.838 -0.316 6.496 1.00 0.00 96 ILE A CA 4
ATOM 7834 C C . ILE A 1 71 ? 12.046 -0.508 7.990 1.00 0.00 96 ILE A C 4
ATOM 7835 O O . ILE A 1 71 ? 11.368 0.114 8.808 1.00 0.00 96 ILE A O 4
ATOM 7851 N N . LEU A 1 72 ? 12.979 -1.377 8.336 1.00 0.00 97 LEU A N 4
ATOM 7852 C CA . LEU A 1 72 ? 13.232 -1.735 9.718 1.00 0.00 97 LEU A CA 4
ATOM 7853 C C . LEU A 1 72 ? 14.301 -0.822 10.305 1.00 0.00 97 LEU A C 4
ATOM 7854 O O . LEU A 1 72 ? 15.495 -1.115 10.238 1.00 0.00 97 LEU A O 4
ATOM 7870 N N . PHE A 1 73 ? 13.859 0.289 10.875 1.00 0.00 98 PHE A N 4
ATOM 7871 C CA . PHE A 1 73 ? 14.768 1.292 11.409 1.00 0.00 98 PHE A CA 4
ATOM 7872 C C . PHE A 1 73 ? 15.425 0.815 12.696 1.00 0.00 98 PHE A C 4
ATOM 7873 O O . PHE A 1 73 ? 14.778 0.214 13.556 1.00 0.00 98 PHE A O 4
ATOM 7890 N N . ALA A 1 74 ? 16.714 1.082 12.809 1.00 0.00 99 ALA A N 4
ATOM 7891 C CA . ALA A 1 74 ? 17.492 0.704 13.976 1.00 0.00 99 ALA A CA 4
ATOM 7892 C C . ALA A 1 74 ? 18.195 1.928 14.556 1.00 0.00 99 ALA A C 4
ATOM 7893 O O . ALA A 1 74 ? 17.758 3.059 14.329 1.00 0.00 99 ALA A O 4
ATOM 7900 N N . ASP A 1 75 ? 19.271 1.706 15.308 1.00 0.00 100 ASP A N 4
ATOM 7901 C CA . ASP A 1 75 ? 20.023 2.801 15.921 1.00 0.00 100 ASP A CA 4
ATOM 7902 C C . ASP A 1 75 ? 20.526 3.780 14.868 1.00 0.00 100 ASP A C 4
ATOM 7903 O O . ASP A 1 75 ? 20.257 4.976 14.944 1.00 0.00 100 ASP A O 4
ATOM 7912 N N . LYS A 1 76 ? 21.249 3.264 13.884 1.00 0.00 101 LYS A N 4
ATOM 7913 C CA . LYS A 1 76 ? 21.777 4.101 12.816 1.00 0.00 101 LYS A CA 4
ATOM 7914 C C . LYS A 1 76 ? 21.182 3.679 11.487 1.00 0.00 101 LYS A C 4
ATOM 7915 O O . LYS A 1 76 ? 20.612 2.594 11.387 1.00 0.00 101 LYS A O 4
ATOM 7934 N N . ILE A 1 77 ? 21.325 4.508 10.468 1.00 0.00 102 ILE A N 4
ATOM 7935 C CA . ILE A 1 77 ? 20.752 4.200 9.168 1.00 0.00 102 ILE A CA 4
ATOM 7936 C C . ILE A 1 77 ? 21.473 3.007 8.532 1.00 0.00 102 ILE A C 4
ATOM 7937 O O . ILE A 1 77 ? 20.847 2.160 7.897 1.00 0.00 102 ILE A O 4
ATOM 7953 N N . GLU A 1 78 ? 22.782 2.914 8.758 1.00 0.00 103 GLU A N 4
ATOM 7954 C CA . GLU A 1 78 ? 23.571 1.798 8.245 1.00 0.00 103 GLU A CA 4
ATOM 7955 C C . GLU A 1 78 ? 23.347 0.551 9.099 1.00 0.00 103 GLU A C 4
ATOM 7956 O O . GLU A 1 78 ? 23.722 -0.558 8.720 1.00 0.00 103 GLU A O 4
ATOM 7968 N N . GLU A 1 79 ? 22.726 0.749 10.252 1.00 0.00 104 GLU A N 4
ATOM 7969 C CA . GLU A 1 79 ? 22.403 -0.345 11.154 1.00 0.00 104 GLU A CA 4
ATOM 7970 C C . GLU A 1 79 ? 20.963 -0.791 10.951 1.00 0.00 104 GLU A C 4
ATOM 7971 O O . GLU A 1 79 ? 20.503 -1.747 11.575 1.00 0.00 104 GLU A O 4
ATOM 7983 N N . SER A 1 80 ? 20.259 -0.089 10.080 1.00 0.00 105 SER A N 4
ATOM 7984 C CA . SER A 1 80 ? 18.867 -0.388 9.809 1.00 0.00 105 SER A CA 4
ATOM 7985 C C . SER A 1 80 ? 18.748 -1.332 8.622 1.00 0.00 105 SER A C 4
ATOM 7986 O O . SER A 1 80 ? 19.642 -1.402 7.776 1.00 0.00 105 SER A O 4
ATOM 7994 N N . GLN A 1 81 ? 17.649 -2.065 8.573 1.00 0.00 106 GLN A N 4
ATOM 7995 C CA . GLN A 1 81 ? 17.404 -3.013 7.501 1.00 0.00 106 GLN A CA 4
ATOM 7996 C C . GLN A 1 81 ? 16.166 -2.609 6.725 1.00 0.00 106 GLN A C 4
ATOM 7997 O O . GLN A 1 81 ? 15.341 -1.845 7.213 1.00 0.00 106 GLN A O 4
ATOM 8011 N N . VAL A 1 82 ? 16.037 -3.114 5.516 1.00 0.00 107 VAL A N 4
ATOM 8012 C CA . VAL A 1 82 ? 14.837 -2.886 4.734 1.00 0.00 107 VAL A CA 4
ATOM 8013 C C . VAL A 1 82 ? 14.020 -4.167 4.668 1.00 0.00 107 VAL A C 4
ATOM 8014 O O . VAL A 1 82 ? 14.575 -5.262 4.569 1.00 0.00 107 VAL A O 4
ATOM 8027 N N . ILE A 1 83 ? 12.710 -4.030 4.756 1.00 0.00 108 ILE A N 4
ATOM 8028 C CA . ILE A 1 83 ? 11.826 -5.182 4.744 1.00 0.00 108 ILE A CA 4
ATOM 8029 C C . ILE A 1 83 ? 11.227 -5.348 3.355 1.00 0.00 108 ILE A C 4
ATOM 8030 O O . ILE A 1 83 ? 10.299 -4.629 2.976 1.00 0.00 108 ILE A O 4
ATOM 8046 N N . ILE A 1 84 ? 11.768 -6.279 2.591 1.00 0.00 109 ILE A N 4
ATOM 8047 C CA . ILE A 1 84 ? 11.327 -6.484 1.227 1.00 0.00 109 ILE A CA 4
ATOM 8048 C C . ILE A 1 84 ? 10.757 -7.882 1.049 1.00 0.00 109 ILE A C 4
ATOM 8049 O O . ILE A 1 84 ? 11.369 -8.877 1.444 1.00 0.00 109 ILE A O 4
ATOM 8065 N N . ARG A 1 85 ? 9.573 -7.943 0.470 1.00 0.00 110 ARG A N 4
ATOM 8066 C CA . ARG A 1 85 ? 8.915 -9.204 0.215 1.00 0.00 110 ARG A CA 4
ATOM 8067 C C . ARG A 1 85 ? 9.283 -9.708 -1.171 1.00 0.00 110 ARG A C 4
ATOM 8068 O O . ARG A 1 85 ? 9.032 -9.041 -2.178 1.00 0.00 110 ARG A O 4
ATOM 8089 N N . SER A 1 86 ? 9.898 -10.877 -1.201 1.00 0.00 111 SER A N 4
ATOM 8090 C CA . SER A 1 86 ? 10.337 -11.503 -2.438 1.00 0.00 111 SER A CA 4
ATOM 8091 C C . SER A 1 86 ? 9.137 -11.916 -3.284 1.00 0.00 111 SER A C 4
ATOM 8092 O O . SER A 1 86 ? 8.008 -11.976 -2.792 1.00 0.00 111 SER A O 4
ATOM 8100 N N . ALA A 1 87 ? 9.394 -12.215 -4.555 1.00 0.00 112 ALA A N 4
ATOM 8101 C CA . ALA A 1 87 ? 8.352 -12.662 -5.470 1.00 0.00 112 ALA A CA 4
ATOM 8102 C C . ALA A 1 87 ? 7.836 -14.040 -5.066 1.00 0.00 112 ALA A C 4
ATOM 8103 O O . ALA A 1 87 ? 6.790 -14.489 -5.534 1.00 0.00 112 ALA A O 4
ATOM 8110 N N . SER A 1 88 ? 8.582 -14.707 -4.193 1.00 0.00 113 SER A N 4
ATOM 8111 C CA . SER A 1 88 ? 8.171 -15.989 -3.645 1.00 0.00 113 SER A CA 4
ATOM 8112 C C . SER A 1 88 ? 7.190 -15.789 -2.489 1.00 0.00 113 SER A C 4
ATOM 8113 O O . SER A 1 88 ? 6.588 -16.742 -1.997 1.00 0.00 113 SER A O 4
ATOM 8121 N N . GLY A 1 89 ? 7.037 -14.540 -2.061 1.00 0.00 114 GLY A N 4
ATOM 8122 C CA . GLY A 1 89 ? 6.138 -14.230 -0.967 1.00 0.00 114 GLY A CA 4
ATOM 8123 C C . GLY A 1 89 ? 6.861 -14.112 0.360 1.00 0.00 114 GLY A C 4
ATOM 8124 O O . GLY A 1 89 ? 6.258 -13.772 1.378 1.00 0.00 114 GLY A O 4
ATOM 8128 N N . GLU A 1 90 ? 8.156 -14.386 0.347 1.00 0.00 115 GLU A N 4
ATOM 8129 C CA . GLU A 1 90 ? 8.959 -14.350 1.562 1.00 0.00 115 GLU A CA 4
ATOM 8130 C C . GLU A 1 90 ? 9.341 -12.919 1.926 1.00 0.00 115 GLU A C 4
ATOM 8131 O O . GLU A 1 90 ? 9.974 -12.216 1.141 1.00 0.00 115 GLU A O 4
ATOM 8143 N N . GLU A 1 91 ? 8.938 -12.494 3.115 1.00 0.00 116 GLU A N 4
ATOM 8144 C CA . GLU A 1 91 ? 9.213 -11.146 3.594 1.00 0.00 116 GLU A CA 4
ATOM 8145 C C . GLU A 1 91 ? 10.483 -11.151 4.440 1.00 0.00 116 GLU A C 4
ATOM 8146 O O . GLU A 1 91 ? 10.495 -11.672 5.557 1.00 0.00 116 GLU A O 4
ATOM 8158 N N . LYS A 1 92 ? 11.553 -10.574 3.911 1.00 0.00 117 LYS A N 4
ATOM 8159 C CA . LYS A 1 92 ? 12.849 -10.649 4.569 1.00 0.00 117 LYS A CA 4
ATOM 8160 C C . LYS A 1 92 ? 13.460 -9.266 4.751 1.00 0.00 117 LYS A C 4
ATOM 8161 O O . LYS A 1 92 ? 13.073 -8.310 4.079 1.00 0.00 117 LYS A O 4
ATOM 8180 N N . THR A 1 93 ? 14.416 -9.169 5.665 1.00 0.00 118 THR A N 4
ATOM 8181 C CA . THR A 1 93 ? 15.089 -7.910 5.940 1.00 0.00 118 THR A CA 4
ATOM 8182 C C . THR A 1 93 ? 16.540 -7.960 5.479 1.00 0.00 118 THR A C 4
ATOM 8183 O O . THR A 1 93 ? 17.262 -8.909 5.785 1.00 0.00 118 THR A O 4
ATOM 8194 N N . TYR A 1 94 ? 16.961 -6.945 4.737 1.00 0.00 119 TYR A N 4
ATOM 8195 C CA . TYR A 1 94 ? 18.313 -6.908 4.189 1.00 0.00 119 TYR A CA 4
ATOM 8196 C C . TYR A 1 94 ? 19.055 -5.660 4.641 1.00 0.00 119 TYR A C 4
ATOM 8197 O O . TYR A 1 94 ? 18.442 -4.636 4.947 1.00 0.00 119 TYR A O 4
ATOM 8215 N N . ASN A 1 95 ? 20.377 -5.764 4.675 1.00 0.00 120 ASN A N 4
ATOM 8216 C CA . ASN A 1 95 ? 21.238 -4.667 5.107 1.00 0.00 120 ASN A CA 4
ATOM 8217 C C . ASN A 1 95 ? 21.685 -3.839 3.914 1.00 0.00 120 ASN A C 4
ATOM 8218 O O . ASN A 1 95 ? 21.528 -4.252 2.763 1.00 0.00 120 ASN A O 4
ATOM 8229 N N . VAL A 1 96 ? 22.264 -2.682 4.192 1.00 0.00 121 VAL A N 4
ATOM 8230 C CA . VAL A 1 96 ? 22.772 -1.814 3.144 1.00 0.00 121 VAL A CA 4
ATOM 8231 C C . VAL A 1 96 ? 23.965 -2.463 2.439 1.00 0.00 121 VAL A C 4
ATOM 8232 O O . VAL A 1 96 ? 24.940 -2.862 3.075 1.00 0.00 121 VAL A O 4
ATOM 8245 N N . GLY A 1 97 ? 23.861 -2.601 1.124 1.00 0.00 122 GLY A N 4
ATOM 8246 C CA . GLY A 1 97 ? 24.935 -3.198 0.355 1.00 0.00 122 GLY A CA 4
ATOM 8247 C C . GLY A 1 97 ? 24.661 -4.649 0.011 1.00 0.00 122 GLY A C 4
ATOM 8248 O O . GLY A 1 97 ? 25.454 -5.292 -0.677 1.00 0.00 122 GLY A O 4
ATOM 8252 N N . ASP A 1 98 ? 23.540 -5.168 0.494 1.00 0.00 123 ASP A N 4
ATOM 8253 C CA . ASP A 1 98 ? 23.168 -6.557 0.243 1.00 0.00 123 ASP A CA 4
ATOM 8254 C C . ASP A 1 98 ? 22.328 -6.656 -1.030 1.00 0.00 123 ASP A C 4
ATOM 8255 O O . ASP A 1 98 ? 21.882 -5.639 -1.572 1.00 0.00 123 ASP A O 4
ATOM 8264 N N . LYS A 1 99 ? 22.123 -7.873 -1.508 1.00 0.00 124 LYS A N 4
ATOM 8265 C CA . LYS A 1 99 ? 21.338 -8.104 -2.713 1.00 0.00 124 LYS A CA 4
ATOM 8266 C C . LYS A 1 99 ? 19.916 -8.504 -2.347 1.00 0.00 124 LYS A C 4
ATOM 8267 O O . LYS A 1 99 ? 19.703 -9.431 -1.570 1.00 0.00 124 LYS A O 4
ATOM 8286 N N . ILE A 1 100 ? 18.950 -7.801 -2.912 1.00 0.00 125 ILE A N 4
ATOM 8287 C CA . ILE A 1 100 ? 17.547 -8.033 -2.603 1.00 0.00 125 ILE A CA 4
ATOM 8288 C C . ILE A 1 100 ? 16.875 -8.856 -3.701 1.00 0.00 125 ILE A C 4
ATOM 8289 O O . ILE A 1 100 ? 17.292 -8.811 -4.862 1.00 0.00 125 ILE A O 4
ATOM 8305 N N . PRO A 1 101 ? 15.835 -9.631 -3.343 1.00 0.00 126 PRO A N 4
ATOM 8306 C CA . PRO A 1 101 ? 15.156 -10.543 -4.275 1.00 0.00 126 PRO A CA 4
ATOM 8307 C C . PRO A 1 101 ? 14.504 -9.810 -5.440 1.00 0.00 126 PRO A C 4
ATOM 8308 O O . PRO A 1 101 ? 13.661 -8.934 -5.245 1.00 0.00 126 PRO A O 4
ATOM 8319 N N . GLY A 1 102 ? 14.892 -10.191 -6.645 1.00 0.00 127 GLY A N 4
ATOM 8320 C CA . GLY A 1 102 ? 14.392 -9.537 -7.835 1.00 0.00 127 GLY A CA 4
ATOM 8321 C C . GLY A 1 102 ? 15.513 -9.216 -8.798 1.00 0.00 127 GLY A C 4
ATOM 8322 O O . GLY A 1 102 ? 15.277 -8.814 -9.939 1.00 0.00 127 GLY A O 4
ATOM 8326 N N . GLY A 1 103 ? 16.741 -9.410 -8.336 1.00 0.00 128 GLY A N 4
ATOM 8327 C CA . GLY A 1 103 ? 17.898 -9.114 -9.152 1.00 0.00 128 GLY A CA 4
ATOM 8328 C C . GLY A 1 103 ? 18.405 -7.708 -8.926 1.00 0.00 128 GLY A C 4
ATOM 8329 O O . GLY A 1 103 ? 19.022 -7.110 -9.808 1.00 0.00 128 GLY A O 4
ATOM 8333 N N . ALA A 1 104 ? 18.149 -7.180 -7.740 1.00 0.00 129 ALA A N 4
ATOM 8334 C CA . ALA A 1 104 ? 18.562 -5.829 -7.399 1.00 0.00 129 ALA A CA 4
ATOM 8335 C C . ALA A 1 104 ? 19.456 -5.836 -6.165 1.00 0.00 129 ALA A C 4
ATOM 8336 O O . ALA A 1 104 ? 19.540 -6.839 -5.456 1.00 0.00 129 ALA A O 4
ATOM 8343 N N . THR A 1 105 ? 20.122 -4.723 -5.907 1.00 0.00 130 THR A N 4
ATOM 8344 C CA . THR A 1 105 ? 21.009 -4.618 -4.766 1.00 0.00 130 THR A CA 4
ATOM 8345 C C . THR A 1 105 ? 20.857 -3.256 -4.092 1.00 0.00 130 THR A C 4
ATOM 8346 O O . THR A 1 105 ? 20.607 -2.244 -4.751 1.00 0.00 130 THR A O 4
ATOM 8357 N N . ILE A 1 106 ? 20.985 -3.246 -2.773 1.00 0.00 131 ILE A N 4
ATOM 8358 C CA . ILE A 1 106 ? 20.873 -2.018 -2.005 1.00 0.00 131 ILE A CA 4
ATOM 8359 C C . ILE A 1 106 ? 22.171 -1.235 -2.094 1.00 0.00 131 ILE A C 4
ATOM 8360 O O . ILE A 1 106 ? 23.215 -1.701 -1.644 1.00 0.00 131 ILE A O 4
ATOM 8376 N N . LYS A 1 107 ? 22.111 -0.059 -2.687 1.00 0.00 132 LYS A N 4
ATOM 8377 C CA . LYS A 1 107 ? 23.288 0.780 -2.811 1.00 0.00 132 LYS A CA 4
ATOM 8378 C C . LYS A 1 107 ? 23.453 1.640 -1.568 1.00 0.00 132 LYS A C 4
ATOM 8379 O O . LYS A 1 107 ? 24.571 1.921 -1.141 1.00 0.00 132 LYS A O 4
ATOM 8398 N N . ARG A 1 108 ? 22.327 2.045 -0.991 1.00 0.00 133 ARG A N 4
ATOM 8399 C CA . ARG A 1 108 ? 22.327 2.821 0.239 1.00 0.00 133 ARG A CA 4
ATOM 8400 C C . ARG A 1 108 ? 20.915 2.907 0.802 1.00 0.00 133 ARG A C 4
ATOM 8401 O O . ARG A 1 108 ? 19.947 2.988 0.053 1.00 0.00 133 ARG A O 4
ATOM 8422 N N . ILE A 1 109 ? 20.798 2.858 2.117 1.00 0.00 134 ILE A N 4
ATOM 8423 C CA . ILE A 1 109 ? 19.509 3.031 2.760 1.00 0.00 134 ILE A CA 4
ATOM 8424 C C . ILE A 1 109 ? 19.366 4.482 3.197 1.00 0.00 134 ILE A C 4
ATOM 8425 O O . ILE A 1 109 ? 20.253 5.024 3.854 1.00 0.00 134 ILE A O 4
ATOM 8441 N N . MET A 1 110 ? 18.270 5.112 2.812 1.00 0.00 135 MET A N 4
ATOM 8442 C CA . MET A 1 110 ? 18.072 6.525 3.086 1.00 0.00 135 MET A CA 4
ATOM 8443 C C . MET A 1 110 ? 17.036 6.708 4.190 1.00 0.00 135 MET A C 4
ATOM 8444 O O . MET A 1 110 ? 16.217 5.816 4.412 1.00 0.00 135 MET A O 4
ATOM 8458 N N . PRO A 1 111 ? 17.055 7.847 4.903 1.00 0.00 136 PRO A N 4
ATOM 8459 C CA . PRO A 1 111 ? 16.127 8.102 6.012 1.00 0.00 136 PRO A CA 4
ATOM 8460 C C . PRO A 1 111 ? 14.673 7.777 5.665 1.00 0.00 136 PRO A C 4
ATOM 8461 O O . PRO A 1 111 ? 13.962 7.147 6.449 1.00 0.00 136 PRO A O 4
ATOM 8472 N N . GLY A 1 112 ? 14.242 8.193 4.483 1.00 0.00 137 GLY A N 4
ATOM 8473 C CA . GLY A 1 112 ? 12.863 7.993 4.090 1.00 0.00 137 GLY A CA 4
ATOM 8474 C C . GLY A 1 112 ? 12.713 7.164 2.829 1.00 0.00 137 GLY A C 4
ATOM 8475 O O . GLY A 1 112 ? 11.737 7.325 2.096 1.00 0.00 137 GLY A O 4
ATOM 8479 N N . GLY A 1 113 ? 13.677 6.297 2.549 1.00 0.00 138 GLY A N 4
ATOM 8480 C CA . GLY A 1 113 ? 13.589 5.475 1.354 1.00 0.00 138 GLY A CA 4
ATOM 8481 C C . GLY A 1 113 ? 14.795 4.581 1.160 1.00 0.00 138 GLY A C 4
ATOM 8482 O O . GLY A 1 113 ? 15.699 4.556 1.989 1.00 0.00 138 GLY A O 4
ATOM 8486 N N . VAL A 1 114 ? 14.813 3.843 0.061 1.00 0.00 139 VAL A N 4
ATOM 8487 C CA . VAL A 1 114 ? 15.909 2.930 -0.229 1.00 0.00 139 VAL A CA 4
ATOM 8488 C C . VAL A 1 114 ? 16.526 3.252 -1.584 1.00 0.00 139 VAL A C 4
ATOM 8489 O O . VAL A 1 114 ? 15.823 3.317 -2.594 1.00 0.00 139 VAL A O 4
ATOM 8502 N N . LEU A 1 115 ? 17.834 3.457 -1.602 1.00 0.00 140 LEU A N 4
ATOM 8503 C CA . LEU A 1 115 ? 18.543 3.757 -2.832 1.00 0.00 140 LEU A CA 4
ATOM 8504 C C . LEU A 1 115 ? 19.079 2.472 -3.455 1.00 0.00 140 LEU A C 4
ATOM 8505 O O . LEU A 1 115 ? 20.036 1.873 -2.953 1.00 0.00 140 LEU A O 4
ATOM 8521 N N . VAL A 1 116 ? 18.443 2.042 -4.530 1.00 0.00 141 VAL A N 4
ATOM 8522 C CA . VAL A 1 116 ? 18.864 0.852 -5.253 1.00 0.00 141 VAL A CA 4
ATOM 8523 C C . VAL A 1 116 ? 19.294 1.227 -6.663 1.00 0.00 141 VAL A C 4
ATOM 8524 O O . VAL A 1 116 ? 19.059 2.349 -7.112 1.00 0.00 141 VAL A O 4
ATOM 8537 N N . GLU A 1 117 ? 19.926 0.294 -7.356 1.00 0.00 142 GLU A N 4
ATOM 8538 C CA . GLU A 1 117 ? 20.391 0.544 -8.709 1.00 0.00 142 GLU A CA 4
ATOM 8539 C C . GLU A 1 117 ? 19.291 0.202 -9.707 1.00 0.00 142 GLU A C 4
ATOM 8540 O O . GLU A 1 117 ? 18.941 -0.965 -9.887 1.00 0.00 142 GLU A O 4
ATOM 8552 N N . ARG A 1 118 ? 18.749 1.218 -10.354 1.00 0.00 143 ARG A N 4
ATOM 8553 C CA . ARG A 1 118 ? 17.645 1.023 -11.277 1.00 0.00 143 ARG A CA 4
ATOM 8554 C C . ARG A 1 118 ? 18.165 0.685 -12.669 1.00 0.00 143 ARG A C 4
ATOM 8555 O O . ARG A 1 118 ? 18.429 1.577 -13.480 1.00 0.00 143 ARG A O 4
ATOM 8576 N N . ASP A 1 119 ? 18.339 -0.609 -12.917 1.00 0.00 144 ASP A N 4
ATOM 8577 C CA . ASP A 1 119 ? 18.770 -1.110 -14.222 1.00 0.00 144 ASP A CA 4
ATOM 8578 C C . ASP A 1 119 ? 20.093 -0.494 -14.644 1.00 0.00 144 ASP A C 4
ATOM 8579 O O . ASP A 1 119 ? 20.217 0.059 -15.740 1.00 0.00 144 ASP A O 4
ATOM 8588 N N . GLY A 1 120 ? 21.075 -0.582 -13.760 1.00 0.00 145 GLY A N 4
ATOM 8589 C CA . GLY A 1 120 ? 22.396 -0.068 -14.057 1.00 0.00 145 GLY A CA 4
ATOM 8590 C C . GLY A 1 120 ? 22.538 1.401 -13.726 1.00 0.00 145 GLY A C 4
ATOM 8591 O O . GLY A 1 120 ? 23.633 1.953 -13.798 1.00 0.00 145 GLY A O 4
ATOM 8595 N N . THR A 1 121 ? 21.434 2.033 -13.362 1.00 0.00 146 THR A N 4
ATOM 8596 C CA . THR A 1 121 ? 21.441 3.449 -13.047 1.00 0.00 146 THR A CA 4
ATOM 8597 C C . THR A 1 121 ? 21.488 3.669 -11.539 1.00 0.00 146 THR A C 4
ATOM 8598 O O . THR A 1 121 ? 20.619 3.193 -10.805 1.00 0.00 146 THR A O 4
ATOM 8609 N N . LEU A 1 122 ? 22.512 4.368 -11.082 1.00 0.00 147 LEU A N 4
ATOM 8610 C CA . LEU A 1 122 ? 22.639 4.712 -9.678 1.00 0.00 147 LEU A CA 4
ATOM 8611 C C . LEU A 1 122 ? 23.103 6.154 -9.551 1.00 0.00 147 LEU A C 4
ATOM 8612 O O . LEU A 1 122 ? 24.240 6.483 -9.893 1.00 0.00 147 LEU A O 4
ATOM 8628 N N . GLU A 1 123 ? 22.216 7.007 -9.073 1.00 0.00 148 GLU A N 4
ATOM 8629 C CA . GLU A 1 123 ? 22.516 8.420 -8.937 1.00 0.00 148 GLU A CA 4
ATOM 8630 C C . GLU A 1 123 ? 22.482 8.847 -7.483 1.00 0.00 148 GLU A C 4
ATOM 8631 O O . GLU A 1 123 ? 21.765 8.269 -6.666 1.00 0.00 148 GLU A O 4
ATOM 8643 N N . SER A 1 124 ? 23.267 9.859 -7.172 1.00 0.00 149 SER A N 4
ATOM 8644 C CA . SER A 1 124 ? 23.292 10.428 -5.840 1.00 0.00 149 SER A CA 4
ATOM 8645 C C . SER A 1 124 ? 22.337 11.614 -5.782 1.00 0.00 149 SER A C 4
ATOM 8646 O O . SER A 1 124 ? 22.470 12.561 -6.558 1.00 0.00 149 SER A O 4
ATOM 8654 N N . LEU A 1 125 ? 21.368 11.552 -4.882 1.00 0.00 150 LEU A N 4
ATOM 8655 C CA . LEU A 1 125 ? 20.330 12.568 -4.814 1.00 0.00 150 LEU A CA 4
ATOM 8656 C C . LEU A 1 125 ? 20.463 13.411 -3.553 1.00 0.00 150 LEU A C 4
ATOM 8657 O O . LEU A 1 125 ? 21.344 13.182 -2.725 1.00 0.00 150 LEU A O 4
ATOM 8673 N N . SER A 1 126 ? 19.583 14.383 -3.425 1.00 0.00 151 SER A N 4
ATOM 8674 C CA . SER A 1 126 ? 19.573 15.278 -2.284 1.00 0.00 151 SER A CA 4
ATOM 8675 C C . SER A 1 126 ? 18.152 15.420 -1.759 1.00 0.00 151 SER A C 4
ATOM 8676 O O . SER A 1 126 ? 17.190 15.288 -2.520 1.00 0.00 151 SER A O 4
ATOM 8684 N N . LEU A 1 127 ? 18.022 15.680 -0.468 1.00 0.00 152 LEU A N 4
ATOM 8685 C CA . LEU A 1 127 ? 16.723 15.824 0.151 1.00 0.00 152 LEU A CA 4
ATOM 8686 C C . LEU A 1 127 ? 16.156 17.204 -0.158 1.00 0.00 152 LEU A C 4
ATOM 8687 O O . LEU A 1 127 ? 16.791 18.218 0.135 1.00 0.00 152 LEU A O 4
ATOM 8703 N N . PRO A 1 128 ? 14.963 17.254 -0.772 1.00 0.00 153 PRO A N 4
ATOM 8704 C CA . PRO A 1 128 ? 14.358 18.505 -1.242 1.00 0.00 153 PRO A CA 4
ATOM 8705 C C . PRO A 1 128 ? 13.974 19.453 -0.107 1.00 0.00 153 PRO A C 4
ATOM 8706 O O . PRO A 1 128 ? 12.817 19.495 0.325 1.00 0.00 153 PRO A O 4
ATOM 8717 N N . LYS A 1 129 ? 14.968 20.193 0.379 1.00 0.00 154 LYS A N 4
ATOM 8718 C CA . LYS A 1 129 ? 14.767 21.253 1.362 1.00 0.00 154 LYS A CA 4
ATOM 8719 C C . LYS A 1 129 ? 14.116 20.731 2.640 1.00 0.00 154 LYS A C 4
ATOM 8720 O O . LYS A 1 129 ? 13.116 21.276 3.112 1.00 0.00 154 LYS A O 4
ATOM 8739 N N . ASN A 1 130 ? 14.682 19.668 3.192 1.00 0.00 155 ASN A N 4
ATOM 8740 C CA . ASN A 1 130 ? 14.253 19.167 4.493 1.00 0.00 155 ASN A CA 4
ATOM 8741 C C . ASN A 1 130 ? 14.754 20.114 5.574 1.00 0.00 155 ASN A C 4
ATOM 8742 O O . ASN A 1 130 ? 14.121 20.298 6.617 1.00 0.00 155 ASN A O 4
ATOM 8753 N N . ASP A 1 131 ? 15.899 20.709 5.294 1.00 0.00 156 ASP A N 4
ATOM 8754 C CA . ASP A 1 131 ? 16.508 21.708 6.151 1.00 0.00 156 ASP A CA 4
ATOM 8755 C C . ASP A 1 131 ? 17.229 22.704 5.253 1.00 0.00 156 ASP A C 4
ATOM 8756 O O . ASP A 1 131 ? 16.940 22.765 4.059 1.00 0.00 156 ASP A O 4
ATOM 8765 N N . LEU A 1 132 ? 18.160 23.465 5.797 1.00 0.00 157 LEU A N 4
ATOM 8766 C CA . LEU A 1 132 ? 18.970 24.355 4.984 1.00 0.00 157 LEU A CA 4
ATOM 8767 C C . LEU A 1 132 ? 19.993 23.537 4.205 1.00 0.00 157 LEU A C 4
ATOM 8768 O O . LEU A 1 132 ? 20.409 23.910 3.109 1.00 0.00 157 LEU A O 4
ATOM 8784 N N . THR A 1 133 ? 20.367 22.402 4.777 1.00 0.00 158 THR A N 4
ATOM 8785 C CA . THR A 1 133 ? 21.300 21.492 4.141 1.00 0.00 158 THR A CA 4
ATOM 8786 C C . THR A 1 133 ? 20.580 20.577 3.156 1.00 0.00 158 THR A C 4
ATOM 8787 O O . THR A 1 133 ? 19.814 19.701 3.560 1.00 0.00 158 THR A O 4
ATOM 8798 N N . PHE A 1 134 ? 20.827 20.790 1.870 1.00 0.00 159 PHE A N 4
ATOM 8799 C CA . PHE A 1 134 ? 20.223 19.976 0.818 1.00 0.00 159 PHE A CA 4
ATOM 8800 C C . PHE A 1 134 ? 20.777 18.554 0.860 1.00 0.00 159 PHE A C 4
ATOM 8801 O O . PHE A 1 134 ? 20.065 17.582 0.600 1.00 0.00 159 PHE A O 4
ATOM 8818 N N . GLU A 1 135 ? 22.057 18.441 1.182 1.00 0.00 160 GLU A N 4
ATOM 8819 C CA . GLU A 1 135 ? 22.711 17.144 1.266 1.00 0.00 160 GLU A CA 4
ATOM 8820 C C . GLU A 1 135 ? 23.151 16.855 2.696 1.00 0.00 160 GLU A C 4
ATOM 8821 O O . GLU A 1 135 ? 24.235 17.259 3.111 1.00 0.00 160 GLU A O 4
ATOM 8833 N N . PRO A 1 136 ? 22.306 16.173 3.480 1.00 0.00 161 PRO A N 4
ATOM 8834 C CA . PRO A 1 136 ? 22.636 15.777 4.839 1.00 0.00 161 PRO A CA 4
ATOM 8835 C C . PRO A 1 136 ? 23.232 14.373 4.909 1.00 0.00 161 PRO A C 4
ATOM 8836 O O . PRO A 1 136 ? 23.453 13.833 5.992 1.00 0.00 161 PRO A O 4
ATOM 8847 N N . VAL A 1 137 ? 23.494 13.786 3.748 1.00 0.00 162 VAL A N 4
ATOM 8848 C CA . VAL A 1 137 ? 24.004 12.423 3.683 1.00 0.00 162 VAL A CA 4
ATOM 8849 C C . VAL A 1 137 ? 25.523 12.375 3.888 1.00 0.00 162 VAL A C 4
ATOM 8850 O O . VAL A 1 137 ? 26.029 11.528 4.628 1.00 0.00 162 VAL A O 4
ATOM 8863 N N . ALA A 1 138 ? 26.251 13.288 3.256 1.00 0.00 163 ALA A N 4
ATOM 8864 C CA . ALA A 1 138 ? 27.702 13.317 3.384 1.00 0.00 163 ALA A CA 4
ATOM 8865 C C . ALA A 1 138 ? 28.201 14.735 3.629 1.00 0.00 163 ALA A C 4
ATOM 8866 O O . ALA A 1 138 ? 28.490 15.111 4.766 1.00 0.00 163 ALA A O 4
ATOM 8873 N N . LYS A 1 139 ? 28.286 15.523 2.569 1.00 0.00 164 LYS A N 4
ATOM 8874 C CA . LYS A 1 139 ? 28.738 16.900 2.687 1.00 0.00 164 LYS A CA 4
ATOM 8875 C C . LYS A 1 139 ? 27.542 17.842 2.687 1.00 0.00 164 LYS A C 4
ATOM 8876 O O . LYS A 1 139 ? 26.794 17.897 1.709 1.00 0.00 164 LYS A O 4
ATOM 8895 N N . PRO A 1 140 ? 27.352 18.597 3.780 1.00 0.00 165 PRO A N 4
ATOM 8896 C CA . PRO A 1 140 ? 26.211 19.502 3.922 1.00 0.00 165 PRO A CA 4
ATOM 8897 C C . PRO A 1 140 ? 26.228 20.634 2.901 1.00 0.00 165 PRO A C 4
ATOM 8898 O O . PRO A 1 140 ? 27.047 21.554 2.980 1.00 0.00 165 PRO A O 4
ATOM 8909 N N . LEU A 1 141 ? 25.322 20.558 1.939 1.00 0.00 166 LEU A N 4
ATOM 8910 C CA . LEU A 1 141 ? 25.142 21.633 0.979 1.00 0.00 166 LEU A CA 4
ATOM 8911 C C . LEU A 1 141 ? 24.194 22.668 1.562 1.00 0.00 166 LEU A C 4
ATOM 8912 O O . LEU A 1 141 ? 23.010 22.397 1.741 1.00 0.00 166 LEU A O 4
ATOM 8928 N N . LYS A 1 142 ? 24.715 23.843 1.870 1.00 0.00 167 LYS A N 4
ATOM 8929 C CA . LYS A 1 142 ? 23.930 24.865 2.551 1.00 0.00 167 LYS A CA 4
ATOM 8930 C C . LYS A 1 142 ? 23.430 25.927 1.579 1.00 0.00 167 LYS A C 4
ATOM 8931 O O . LYS A 1 142 ? 22.454 26.627 1.856 1.00 0.00 167 LYS A O 4
ATOM 8950 N N . GLU A 1 143 ? 24.094 26.044 0.441 1.00 0.00 168 GLU A N 4
ATOM 8951 C CA . GLU A 1 143 ? 23.756 27.071 -0.525 1.00 0.00 168 GLU A CA 4
ATOM 8952 C C . GLU A 1 143 ? 23.583 26.474 -1.916 1.00 0.00 168 GLU A C 4
ATOM 8953 O O . GLU A 1 143 ? 24.360 25.618 -2.341 1.00 0.00 168 GLU A O 4
ATOM 8965 N N . GLU A 1 144 ? 22.558 26.929 -2.613 1.00 0.00 169 GLU A N 4
ATOM 8966 C CA . GLU A 1 144 ? 22.327 26.526 -3.987 1.00 0.00 169 GLU A CA 4
ATOM 8967 C C . GLU A 1 144 ? 22.146 27.769 -4.844 1.00 0.00 169 GLU A C 4
ATOM 8968 O O . GLU A 1 144 ? 23.118 28.183 -5.506 1.00 0.00 169 GLU A O 4
ATOM 8981 N N . MET A 1 1 ? 51.844 1.140 -38.793 1.00 0.00 26 MET A N 5
ATOM 8982 C CA . MET A 1 1 ? 51.031 2.125 -39.540 1.00 0.00 26 MET A CA 5
ATOM 8983 C C . MET A 1 1 ? 49.744 2.412 -38.789 1.00 0.00 26 MET A C 5
ATOM 8984 O O . MET A 1 1 ? 48.897 1.536 -38.642 1.00 0.00 26 MET A O 5
ATOM 9000 N N . ALA A 1 2 ? 49.604 3.635 -38.308 1.00 0.00 27 ALA A N 5
ATOM 9001 C CA . ALA A 1 2 ? 48.431 4.021 -37.546 1.00 0.00 27 ALA A CA 5
ATOM 9002 C C . ALA A 1 2 ? 47.578 5.001 -38.337 1.00 0.00 27 ALA A C 5
ATOM 9003 O O . ALA A 1 2 ? 47.524 6.192 -38.025 1.00 0.00 27 ALA A O 5
ATOM 9010 N N . HIS A 1 3 ? 46.926 4.500 -39.372 1.00 0.00 28 HIS A N 5
ATOM 9011 C CA . HIS A 1 3 ? 46.059 5.330 -40.189 1.00 0.00 28 HIS A CA 5
ATOM 9012 C C . HIS A 1 3 ? 44.655 5.330 -39.598 1.00 0.00 28 HIS A C 5
ATOM 9013 O O . HIS A 1 3 ? 44.070 4.271 -39.368 1.00 0.00 28 HIS A O 5
ATOM 9028 N N . HIS A 1 4 ? 44.124 6.514 -39.339 1.00 0.00 29 HIS A N 5
ATOM 9029 C CA . HIS A 1 4 ? 42.801 6.638 -38.754 1.00 0.00 29 HIS A CA 5
ATOM 9030 C C . HIS A 1 4 ? 41.897 7.464 -39.658 1.00 0.00 29 HIS A C 5
ATOM 9031 O O . HIS A 1 4 ? 41.754 8.671 -39.475 1.00 0.00 29 HIS A O 5
ATOM 9046 N N . HIS A 1 5 ? 41.301 6.809 -40.641 1.00 0.00 30 HIS A N 5
ATOM 9047 C CA . HIS A 1 5 ? 40.342 7.462 -41.517 1.00 0.00 30 HIS A CA 5
ATOM 9048 C C . HIS A 1 5 ? 39.030 7.624 -40.766 1.00 0.00 30 HIS A C 5
ATOM 9049 O O . HIS A 1 5 ? 38.356 6.638 -40.474 1.00 0.00 30 HIS A O 5
ATOM 9064 N N . HIS A 1 6 ? 38.685 8.859 -40.434 1.00 0.00 31 HIS A N 5
ATOM 9065 C CA . HIS A 1 6 ? 37.463 9.122 -39.688 1.00 0.00 31 HIS A CA 5
ATOM 9066 C C . HIS A 1 6 ? 36.240 8.801 -40.542 1.00 0.00 31 HIS A C 5
ATOM 9067 O O . HIS A 1 6 ? 35.860 9.558 -41.435 1.00 0.00 31 HIS A O 5
ATOM 9082 N N . HIS A 1 7 ? 35.653 7.643 -40.278 1.00 0.00 32 HIS A N 5
ATOM 9083 C CA . HIS A 1 7 ? 34.519 7.165 -41.051 1.00 0.00 32 HIS A CA 5
ATOM 9084 C C . HIS A 1 7 ? 33.220 7.493 -40.328 1.00 0.00 32 HIS A C 5
ATOM 9085 O O . HIS A 1 7 ? 32.149 7.524 -40.932 1.00 0.00 32 HIS A O 5
ATOM 9100 N N . HIS A 1 8 ? 33.324 7.740 -39.030 1.00 0.00 33 HIS A N 5
ATOM 9101 C CA . HIS A 1 8 ? 32.160 8.078 -38.224 1.00 0.00 33 HIS A CA 5
ATOM 9102 C C . HIS A 1 8 ? 31.842 9.556 -38.371 1.00 0.00 33 HIS A C 5
ATOM 9103 O O . HIS A 1 8 ? 32.567 10.410 -37.864 1.00 0.00 33 HIS A O 5
ATOM 9118 N N . VAL A 1 9 ? 30.767 9.853 -39.080 1.00 0.00 34 VAL A N 5
ATOM 9119 C CA . VAL A 1 9 ? 30.394 11.231 -39.354 1.00 0.00 34 VAL A CA 5
ATOM 9120 C C . VAL A 1 9 ? 29.391 11.743 -38.329 1.00 0.00 34 VAL A C 5
ATOM 9121 O O . VAL A 1 9 ? 28.664 10.955 -37.716 1.00 0.00 34 VAL A O 5
ATOM 9134 N N . ASP A 1 10 ? 29.380 13.062 -38.139 1.00 0.00 35 ASP A N 5
ATOM 9135 C CA . ASP A 1 10 ? 28.442 13.724 -37.232 1.00 0.00 35 ASP A CA 5
ATOM 9136 C C . ASP A 1 10 ? 28.513 13.122 -35.835 1.00 0.00 35 ASP A C 5
ATOM 9137 O O . ASP A 1 10 ? 27.617 12.389 -35.407 1.00 0.00 35 ASP A O 5
ATOM 9146 N N . ASP A 1 11 ? 29.594 13.423 -35.130 1.00 0.00 36 ASP A N 5
ATOM 9147 C CA . ASP A 1 11 ? 29.800 12.897 -33.790 1.00 0.00 36 ASP A CA 5
ATOM 9148 C C . ASP A 1 11 ? 29.005 13.692 -32.764 1.00 0.00 36 ASP A C 5
ATOM 9149 O O . ASP A 1 11 ? 29.554 14.526 -32.044 1.00 0.00 36 ASP A O 5
ATOM 9158 N N . ASP A 1 12 ? 27.703 13.454 -32.725 1.00 0.00 37 ASP A N 5
ATOM 9159 C CA . ASP A 1 12 ? 26.839 14.074 -31.726 1.00 0.00 37 ASP A CA 5
ATOM 9160 C C . ASP A 1 12 ? 25.696 13.139 -31.341 1.00 0.00 37 ASP A C 5
ATOM 9161 O O . ASP A 1 12 ? 24.964 13.400 -30.383 1.00 0.00 37 ASP A O 5
ATOM 9170 N N . ASP A 1 13 ? 25.570 12.029 -32.066 1.00 0.00 38 ASP A N 5
ATOM 9171 C CA . ASP A 1 13 ? 24.485 11.078 -31.838 1.00 0.00 38 ASP A CA 5
ATOM 9172 C C . ASP A 1 13 ? 24.639 10.366 -30.502 1.00 0.00 38 ASP A C 5
ATOM 9173 O O . ASP A 1 13 ? 23.656 10.108 -29.809 1.00 0.00 38 ASP A O 5
ATOM 9182 N N . LYS A 1 14 ? 25.874 10.051 -30.140 1.00 0.00 39 LYS A N 5
ATOM 9183 C CA . LYS A 1 14 ? 26.142 9.341 -28.896 1.00 0.00 39 LYS A CA 5
ATOM 9184 C C . LYS A 1 14 ? 26.041 10.295 -27.710 1.00 0.00 39 LYS A C 5
ATOM 9185 O O . LYS A 1 14 ? 25.773 9.879 -26.582 1.00 0.00 39 LYS A O 5
ATOM 9204 N N . MET A 1 15 ? 26.264 11.575 -27.978 1.00 0.00 40 MET A N 5
ATOM 9205 C CA . MET A 1 15 ? 26.198 12.600 -26.944 1.00 0.00 40 MET A CA 5
ATOM 9206 C C . MET A 1 15 ? 24.750 12.937 -26.615 1.00 0.00 40 MET A C 5
ATOM 9207 O O . MET A 1 15 ? 24.362 12.936 -25.446 1.00 0.00 40 MET A O 5
ATOM 9221 N N . THR A 1 16 ? 23.958 13.213 -27.647 1.00 0.00 41 THR A N 5
ATOM 9222 C CA . THR A 1 16 ? 22.541 13.515 -27.480 1.00 0.00 41 THR A CA 5
ATOM 9223 C C . THR A 1 16 ? 22.334 14.751 -26.599 1.00 0.00 41 THR A C 5
ATOM 9224 O O . THR A 1 16 ? 22.059 14.647 -25.397 1.00 0.00 41 THR A O 5
ATOM 9235 N N . TYR A 1 17 ? 22.487 15.920 -27.199 1.00 0.00 42 TYR A N 5
ATOM 9236 C CA . TYR A 1 17 ? 22.215 17.171 -26.511 1.00 0.00 42 TYR A CA 5
ATOM 9237 C C . TYR A 1 17 ? 20.773 17.580 -26.769 1.00 0.00 42 TYR A C 5
ATOM 9238 O O . TYR A 1 17 ? 20.106 18.147 -25.902 1.00 0.00 42 TYR A O 5
ATOM 9256 N N . VAL A 1 18 ? 20.298 17.276 -27.971 1.00 0.00 43 VAL A N 5
ATOM 9257 C CA . VAL A 1 18 ? 18.919 17.553 -28.342 1.00 0.00 43 VAL A CA 5
ATOM 9258 C C . VAL A 1 18 ? 17.975 16.691 -27.516 1.00 0.00 43 VAL A C 5
ATOM 9259 O O . VAL A 1 18 ? 17.994 15.463 -27.627 1.00 0.00 43 VAL A O 5
ATOM 9272 N N . ARG A 1 19 ? 17.166 17.343 -26.685 1.00 0.00 44 ARG A N 5
ATOM 9273 C CA . ARG A 1 19 ? 16.229 16.652 -25.806 1.00 0.00 44 ARG A CA 5
ATOM 9274 C C . ARG A 1 19 ? 16.983 15.745 -24.840 1.00 0.00 44 ARG A C 5
ATOM 9275 O O . ARG A 1 19 ? 16.708 14.550 -24.738 1.00 0.00 44 ARG A O 5
ATOM 9296 N N . ALA A 1 20 ? 17.950 16.332 -24.141 1.00 0.00 45 ALA A N 5
ATOM 9297 C CA . ALA A 1 20 ? 18.752 15.598 -23.169 1.00 0.00 45 ALA A CA 5
ATOM 9298 C C . ALA A 1 20 ? 17.912 15.180 -21.966 1.00 0.00 45 ALA A C 5
ATOM 9299 O O . ALA A 1 20 ? 18.253 14.234 -21.255 1.00 0.00 45 ALA A O 5
ATOM 9306 N N . ILE A 1 21 ? 16.817 15.895 -21.737 1.00 0.00 46 ILE A N 5
ATOM 9307 C CA . ILE A 1 21 ? 15.907 15.573 -20.648 1.00 0.00 46 ILE A CA 5
ATOM 9308 C C . ILE A 1 21 ? 15.085 14.328 -20.979 1.00 0.00 46 ILE A C 5
ATOM 9309 O O . ILE A 1 21 ? 14.443 14.255 -22.029 1.00 0.00 46 ILE A O 5
ATOM 9325 N N . PRO A 1 22 ? 15.110 13.322 -20.095 1.00 0.00 47 PRO A N 5
ATOM 9326 C CA . PRO A 1 22 ? 14.403 12.063 -20.318 1.00 0.00 47 PRO A CA 5
ATOM 9327 C C . PRO A 1 22 ? 12.902 12.182 -20.074 1.00 0.00 47 PRO A C 5
ATOM 9328 O O . PRO A 1 22 ? 12.464 12.769 -19.081 1.00 0.00 47 PRO A O 5
ATOM 9339 N N . VAL A 1 23 ? 12.118 11.628 -20.985 1.00 0.00 48 VAL A N 5
ATOM 9340 C CA . VAL A 1 23 ? 10.669 11.639 -20.852 1.00 0.00 48 VAL A CA 5
ATOM 9341 C C . VAL A 1 23 ? 10.145 10.240 -20.556 1.00 0.00 48 VAL A C 5
ATOM 9342 O O . VAL A 1 23 ? 8.951 10.047 -20.310 1.00 0.00 48 VAL A O 5
ATOM 9355 N N . SER A 1 24 ? 11.042 9.267 -20.588 1.00 0.00 49 SER A N 5
ATOM 9356 C CA . SER A 1 24 ? 10.691 7.896 -20.263 1.00 0.00 49 SER A CA 5
ATOM 9357 C C . SER A 1 24 ? 11.111 7.560 -18.837 1.00 0.00 49 SER A C 5
ATOM 9358 O O . SER A 1 24 ? 12.188 7.011 -18.606 1.00 0.00 49 SER A O 5
ATOM 9366 N N . ASN A 1 25 ? 10.257 7.906 -17.882 1.00 0.00 50 ASN A N 5
ATOM 9367 C CA . ASN A 1 25 ? 10.533 7.656 -16.474 1.00 0.00 50 ASN A CA 5
ATOM 9368 C C . ASN A 1 25 ? 9.499 6.700 -15.895 1.00 0.00 50 ASN A C 5
ATOM 9369 O O . ASN A 1 25 ? 8.765 7.053 -14.972 1.00 0.00 50 ASN A O 5
ATOM 9380 N N . THR A 1 26 ? 9.454 5.489 -16.450 1.00 0.00 51 THR A N 5
ATOM 9381 C CA . THR A 1 26 ? 8.474 4.477 -16.060 1.00 0.00 51 THR A CA 5
ATOM 9382 C C . THR A 1 26 ? 7.075 4.860 -16.554 1.00 0.00 51 THR A C 5
ATOM 9383 O O . THR A 1 26 ? 6.578 5.949 -16.263 1.00 0.00 51 THR A O 5
ATOM 9394 N N . LYS A 1 27 ? 6.455 3.957 -17.314 1.00 0.00 52 LYS A N 5
ATOM 9395 C CA . LYS A 1 27 ? 5.155 4.210 -17.932 1.00 0.00 52 LYS A CA 5
ATOM 9396 C C . LYS A 1 27 ? 5.243 5.394 -18.885 1.00 0.00 52 LYS A C 5
ATOM 9397 O O . LYS A 1 27 ? 4.504 6.373 -18.761 1.00 0.00 52 LYS A O 5
ATOM 9416 N N . SER A 1 28 ? 6.152 5.287 -19.841 1.00 0.00 53 SER A N 5
ATOM 9417 C CA . SER A 1 28 ? 6.383 6.349 -20.804 1.00 0.00 53 SER A CA 5
ATOM 9418 C C . SER A 1 28 ? 5.359 6.284 -21.931 1.00 0.00 53 SER A C 5
ATOM 9419 O O . SER A 1 28 ? 5.301 7.174 -22.782 1.00 0.00 53 SER A O 5
ATOM 9427 N N . ILE A 1 29 ? 4.573 5.218 -21.949 1.00 0.00 54 ILE A N 5
ATOM 9428 C CA . ILE A 1 29 ? 3.533 5.059 -22.950 1.00 0.00 54 ILE A CA 5
ATOM 9429 C C . ILE A 1 29 ? 2.385 6.034 -22.693 1.00 0.00 54 ILE A C 5
ATOM 9430 O O . ILE A 1 29 ? 1.622 5.895 -21.735 1.00 0.00 54 ILE A O 5
ATOM 9446 N N . ALA A 1 30 ? 2.290 7.041 -23.545 1.00 0.00 55 ALA A N 5
ATOM 9447 C CA . ALA A 1 30 ? 1.243 8.037 -23.432 1.00 0.00 55 ALA A CA 5
ATOM 9448 C C . ALA A 1 30 ? -0.034 7.540 -24.081 1.00 0.00 55 ALA A C 5
ATOM 9449 O O . ALA A 1 30 ? -0.154 7.529 -25.309 1.00 0.00 55 ALA A O 5
ATOM 9456 N N . GLY A 1 31 ? -0.982 7.124 -23.265 1.00 0.00 56 GLY A N 5
ATOM 9457 C CA . GLY A 1 31 ? -2.234 6.649 -23.794 1.00 0.00 56 GLY A CA 5
ATOM 9458 C C . GLY A 1 31 ? -3.269 7.746 -23.853 1.00 0.00 56 GLY A C 5
ATOM 9459 O O . GLY A 1 31 ? -3.151 8.756 -23.159 1.00 0.00 56 GLY A O 5
ATOM 9463 N N . MET A 1 32 ? -4.285 7.555 -24.678 1.00 0.00 57 MET A N 5
ATOM 9464 C CA . MET A 1 32 ? -5.309 8.569 -24.860 1.00 0.00 57 MET A CA 5
ATOM 9465 C C . MET A 1 32 ? -6.497 8.281 -23.948 1.00 0.00 57 MET A C 5
ATOM 9466 O O . MET A 1 32 ? -6.996 9.171 -23.262 1.00 0.00 57 MET A O 5
ATOM 9480 N N . ARG A 1 33 ? -6.928 7.026 -23.929 1.00 0.00 58 ARG A N 5
ATOM 9481 C CA . ARG A 1 33 ? -8.069 6.620 -23.118 1.00 0.00 58 ARG A CA 5
ATOM 9482 C C . ARG A 1 33 ? -7.645 5.685 -21.991 1.00 0.00 58 ARG A C 5
ATOM 9483 O O . ARG A 1 33 ? -8.450 4.895 -21.498 1.00 0.00 58 ARG A O 5
ATOM 9504 N N . GLU A 1 34 ? -6.390 5.793 -21.571 1.00 0.00 59 GLU A N 5
ATOM 9505 C CA . GLU A 1 34 ? -5.853 4.923 -20.529 1.00 0.00 59 GLU A CA 5
ATOM 9506 C C . GLU A 1 34 ? -6.633 5.076 -19.221 1.00 0.00 59 GLU A C 5
ATOM 9507 O O . GLU A 1 34 ? -7.000 4.089 -18.586 1.00 0.00 59 GLU A O 5
ATOM 9519 N N . GLU A 1 35 ? -6.904 6.313 -18.830 1.00 0.00 60 GLU A N 5
ATOM 9520 C CA . GLU A 1 35 ? -7.643 6.571 -17.605 1.00 0.00 60 GLU A CA 5
ATOM 9521 C C . GLU A 1 35 ? -9.135 6.626 -17.874 1.00 0.00 60 GLU A C 5
ATOM 9522 O O . GLU A 1 35 ? -9.939 6.509 -16.956 1.00 0.00 60 GLU A O 5
ATOM 9534 N N . ASN A 1 36 ? -9.503 6.794 -19.135 1.00 0.00 61 ASN A N 5
ATOM 9535 C CA . ASN A 1 36 ? -10.909 6.774 -19.522 1.00 0.00 61 ASN A CA 5
ATOM 9536 C C . ASN A 1 36 ? -11.482 5.390 -19.267 1.00 0.00 61 ASN A C 5
ATOM 9537 O O . ASN A 1 36 ? -12.574 5.246 -18.717 1.00 0.00 61 ASN A O 5
ATOM 9548 N N . LEU A 1 37 ? -10.714 4.373 -19.641 1.00 0.00 62 LEU A N 5
ATOM 9549 C CA . LEU A 1 37 ? -11.076 2.992 -19.354 1.00 0.00 62 LEU A CA 5
ATOM 9550 C C . LEU A 1 37 ? -11.066 2.750 -17.850 1.00 0.00 62 LEU A C 5
ATOM 9551 O O . LEU A 1 37 ? -11.813 1.918 -17.340 1.00 0.00 62 LEU A O 5
ATOM 9567 N N . ASN A 1 38 ? -10.219 3.494 -17.148 1.00 0.00 63 ASN A N 5
ATOM 9568 C CA . ASN A 1 38 ? -10.129 3.402 -15.693 1.00 0.00 63 ASN A CA 5
ATOM 9569 C C . ASN A 1 38 ? -11.410 3.928 -15.041 1.00 0.00 63 ASN A C 5
ATOM 9570 O O . ASN A 1 38 ? -11.903 3.354 -14.070 1.00 0.00 63 ASN A O 5
ATOM 9581 N N . TYR A 1 39 ? -11.945 5.021 -15.589 1.00 0.00 64 TYR A N 5
ATOM 9582 C CA . TYR A 1 39 ? -13.182 5.610 -15.077 1.00 0.00 64 TYR A CA 5
ATOM 9583 C C . TYR A 1 39 ? -14.353 4.662 -15.310 1.00 0.00 64 TYR A C 5
ATOM 9584 O O . TYR A 1 39 ? -15.261 4.557 -14.481 1.00 0.00 64 TYR A O 5
ATOM 9602 N N . ILE A 1 40 ? -14.327 3.985 -16.449 1.00 0.00 65 ILE A N 5
ATOM 9603 C CA . ILE A 1 40 ? -15.356 3.018 -16.791 1.00 0.00 65 ILE A CA 5
ATOM 9604 C C . ILE A 1 40 ? -15.220 1.770 -15.926 1.00 0.00 65 ILE A C 5
ATOM 9605 O O . ILE A 1 40 ? -14.262 1.007 -16.062 1.00 0.00 65 ILE A O 5
ATOM 9621 N N . PHE A 1 41 ? -16.167 1.577 -15.026 1.00 0.00 66 PHE A N 5
ATOM 9622 C CA . PHE A 1 41 ? -16.167 0.403 -14.172 1.00 0.00 66 PHE A CA 5
ATOM 9623 C C . PHE A 1 41 ? -17.021 -0.688 -14.797 1.00 0.00 66 PHE A C 5
ATOM 9624 O O . PHE A 1 41 ? -18.008 -0.400 -15.479 1.00 0.00 66 PHE A O 5
ATOM 9641 N N . ASN A 1 42 ? -16.638 -1.932 -14.577 1.00 0.00 67 ASN A N 5
ATOM 9642 C CA . ASN A 1 42 ? -17.381 -3.054 -15.121 1.00 0.00 67 ASN A CA 5
ATOM 9643 C C . ASN A 1 42 ? -18.041 -3.855 -14.012 1.00 0.00 67 ASN A C 5
ATOM 9644 O O . ASN A 1 42 ? -17.364 -4.445 -13.172 1.00 0.00 67 ASN A O 5
ATOM 9655 N N . THR A 1 43 ? -19.363 -3.867 -14.020 1.00 0.00 68 THR A N 5
ATOM 9656 C CA . THR A 1 43 ? -20.136 -4.618 -13.046 1.00 0.00 68 THR A CA 5
ATOM 9657 C C . THR A 1 43 ? -20.061 -6.112 -13.333 1.00 0.00 68 THR A C 5
ATOM 9658 O O . THR A 1 43 ? -20.237 -6.940 -12.442 1.00 0.00 68 THR A O 5
ATOM 9669 N N . SER A 1 44 ? -19.801 -6.447 -14.588 1.00 0.00 69 SER A N 5
ATOM 9670 C CA . SER A 1 44 ? -19.599 -7.830 -14.986 1.00 0.00 69 SER A CA 5
ATOM 9671 C C . SER A 1 44 ? -18.118 -8.184 -14.898 1.00 0.00 69 SER A C 5
ATOM 9672 O O . SER A 1 44 ? -17.749 -9.363 -14.886 1.00 0.00 69 SER A O 5
ATOM 9680 N N . LEU A 1 45 ? -17.288 -7.138 -14.822 1.00 0.00 70 LEU A N 5
ATOM 9681 C CA . LEU A 1 45 ? -15.825 -7.253 -14.787 1.00 0.00 70 LEU A CA 5
ATOM 9682 C C . LEU A 1 45 ? -15.279 -7.793 -16.111 1.00 0.00 70 LEU A C 5
ATOM 9683 O O . LEU A 1 45 ? -14.568 -7.091 -16.826 1.00 0.00 70 LEU A O 5
ATOM 9699 N N . PHE A 1 46 ? -15.624 -9.031 -16.430 1.00 0.00 71 PHE A N 5
ATOM 9700 C CA . PHE A 1 46 ? -15.217 -9.653 -17.682 1.00 0.00 71 PHE A CA 5
ATOM 9701 C C . PHE A 1 46 ? -16.444 -9.997 -18.518 1.00 0.00 71 PHE A C 5
ATOM 9702 O O . PHE A 1 46 ? -17.560 -9.581 -18.193 1.00 0.00 71 PHE A O 5
ATOM 9719 N N . GLY A 1 47 ? -16.242 -10.744 -19.596 1.00 0.00 72 GLY A N 5
ATOM 9720 C CA . GLY A 1 47 ? -17.352 -11.152 -20.437 1.00 0.00 72 GLY A CA 5
ATOM 9721 C C . GLY A 1 47 ? -17.737 -10.088 -21.444 1.00 0.00 72 GLY A C 5
ATOM 9722 O O . GLY A 1 47 ? -17.414 -10.198 -22.628 1.00 0.00 72 GLY A O 5
ATOM 9726 N N . VAL A 1 48 ? -18.419 -9.050 -20.970 1.00 0.00 73 VAL A N 5
ATOM 9727 C CA . VAL A 1 48 ? -18.839 -7.943 -21.829 1.00 0.00 73 VAL A CA 5
ATOM 9728 C C . VAL A 1 48 ? -17.636 -7.103 -22.243 1.00 0.00 73 VAL A C 5
ATOM 9729 O O . VAL A 1 48 ? -17.636 -6.454 -23.290 1.00 0.00 73 VAL A O 5
ATOM 9742 N N . TYR A 1 49 ? -16.615 -7.131 -21.404 1.00 0.00 74 TYR A N 5
ATOM 9743 C CA . TYR A 1 49 ? -15.378 -6.418 -21.646 1.00 0.00 74 TYR A CA 5
ATOM 9744 C C . TYR A 1 49 ? -14.251 -7.131 -20.926 1.00 0.00 74 TYR A C 5
ATOM 9745 O O . TYR A 1 49 ? -14.394 -7.508 -19.768 1.00 0.00 74 TYR A O 5
ATOM 9763 N N . VAL A 1 50 ? -13.153 -7.349 -21.622 1.00 0.00 75 VAL A N 5
ATOM 9764 C CA . VAL A 1 50 ? -12.008 -8.010 -21.029 1.00 0.00 75 VAL A CA 5
ATOM 9765 C C . VAL A 1 50 ? -10.860 -7.028 -20.845 1.00 0.00 75 VAL A C 5
ATOM 9766 O O . VAL A 1 50 ? -10.177 -6.674 -21.809 1.00 0.00 75 VAL A O 5
ATOM 9779 N N . PRO A 1 51 ? -10.650 -6.553 -19.611 1.00 0.00 76 PRO A N 5
ATOM 9780 C CA . PRO A 1 51 ? -9.513 -5.703 -19.293 1.00 0.00 76 PRO A CA 5
ATOM 9781 C C . PRO A 1 51 ? -8.235 -6.528 -19.182 1.00 0.00 76 PRO A C 5
ATOM 9782 O O . PRO A 1 51 ? -8.051 -7.286 -18.227 1.00 0.00 76 PRO A O 5
ATOM 9793 N N . ALA A 1 52 ? -7.357 -6.381 -20.161 1.00 0.00 77 ALA A N 5
ATOM 9794 C CA . ALA A 1 52 ? -6.137 -7.175 -20.212 1.00 0.00 77 ALA A CA 5
ATOM 9795 C C . ALA A 1 52 ? -5.088 -6.640 -19.245 1.00 0.00 77 ALA A C 5
ATOM 9796 O O . ALA A 1 52 ? -4.218 -7.383 -18.789 1.00 0.00 77 ALA A O 5
ATOM 9803 N N . ASP A 1 53 ? -5.183 -5.351 -18.929 1.00 0.00 78 ASP A N 5
ATOM 9804 C CA . ASP A 1 53 ? -4.261 -4.718 -17.987 1.00 0.00 78 ASP A CA 5
ATOM 9805 C C . ASP A 1 53 ? -4.362 -5.371 -16.616 1.00 0.00 78 ASP A C 5
ATOM 9806 O O . ASP A 1 53 ? -3.351 -5.699 -15.989 1.00 0.00 78 ASP A O 5
ATOM 9815 N N . LEU A 1 54 ? -5.594 -5.560 -16.159 1.00 0.00 79 LEU A N 5
ATOM 9816 C CA . LEU A 1 54 ? -5.845 -6.144 -14.852 1.00 0.00 79 LEU A CA 5
ATOM 9817 C C . LEU A 1 54 ? -5.364 -7.587 -14.806 1.00 0.00 79 LEU A C 5
ATOM 9818 O O . LEU A 1 54 ? -5.486 -8.321 -15.787 1.00 0.00 79 LEU A O 5
ATOM 9834 N N . ASN A 1 55 ? -4.794 -7.967 -13.667 1.00 0.00 80 ASN A N 5
ATOM 9835 C CA . ASN A 1 55 ? -4.280 -9.323 -13.445 1.00 0.00 80 ASN A CA 5
ATOM 9836 C C . ASN A 1 55 ? -3.049 -9.593 -14.298 1.00 0.00 80 ASN A C 5
ATOM 9837 O O . ASN A 1 55 ? -2.601 -10.731 -14.420 1.00 0.00 80 ASN A O 5
ATOM 9848 N N . GLU A 1 56 ? -2.499 -8.540 -14.876 1.00 0.00 81 GLU A N 5
ATOM 9849 C CA . GLU A 1 56 ? -1.285 -8.653 -15.669 1.00 0.00 81 GLU A CA 5
ATOM 9850 C C . GLU A 1 56 ? -0.302 -7.558 -15.279 1.00 0.00 81 GLU A C 5
ATOM 9851 O O . GLU A 1 56 ? 0.761 -7.837 -14.731 1.00 0.00 81 GLU A O 5
ATOM 9863 N N . ASP A 1 57 ? -0.671 -6.310 -15.531 1.00 0.00 82 ASP A N 5
ATOM 9864 C CA . ASP A 1 57 ? 0.182 -5.178 -15.174 1.00 0.00 82 ASP A CA 5
ATOM 9865 C C . ASP A 1 57 ? 0.317 -5.084 -13.659 1.00 0.00 82 ASP A C 5
ATOM 9866 O O . ASP A 1 57 ? 1.345 -4.652 -13.135 1.00 0.00 82 ASP A O 5
ATOM 9875 N N . ASN A 1 58 ? -0.730 -5.522 -12.967 1.00 0.00 83 ASN A N 5
ATOM 9876 C CA . ASN A 1 58 ? -0.763 -5.519 -11.509 1.00 0.00 83 ASN A CA 5
ATOM 9877 C C . ASN A 1 58 ? 0.348 -6.387 -10.931 1.00 0.00 83 ASN A C 5
ATOM 9878 O O . ASN A 1 58 ? 1.027 -5.988 -9.986 1.00 0.00 83 ASN A O 5
ATOM 9889 N N . VAL A 1 59 ? 0.545 -7.565 -11.511 1.00 0.00 84 VAL A N 5
ATOM 9890 C CA . VAL A 1 59 ? 1.545 -8.499 -11.007 1.00 0.00 84 VAL A CA 5
ATOM 9891 C C . VAL A 1 59 ? 2.938 -8.119 -11.493 1.00 0.00 84 VAL A C 5
ATOM 9892 O O . VAL A 1 59 ? 3.944 -8.566 -10.947 1.00 0.00 84 VAL A O 5
ATOM 9905 N N . LYS A 1 60 ? 2.988 -7.272 -12.512 1.00 0.00 85 LYS A N 5
ATOM 9906 C CA . LYS A 1 60 ? 4.253 -6.849 -13.095 1.00 0.00 85 LYS A CA 5
ATOM 9907 C C . LYS A 1 60 ? 4.805 -5.621 -12.382 1.00 0.00 85 LYS A C 5
ATOM 9908 O O . LYS A 1 60 ? 5.717 -4.959 -12.878 1.00 0.00 85 LYS A O 5
ATOM 9927 N N . GLN A 1 61 ? 4.252 -5.328 -11.210 1.00 0.00 86 GLN A N 5
ATOM 9928 C CA . GLN A 1 61 ? 4.764 -4.251 -10.375 1.00 0.00 86 GLN A CA 5
ATOM 9929 C C . GLN A 1 61 ? 5.897 -4.774 -9.501 1.00 0.00 86 GLN A C 5
ATOM 9930 O O . GLN A 1 61 ? 6.437 -4.063 -8.654 1.00 0.00 86 GLN A O 5
ATOM 9944 N N . SER A 1 62 ? 6.234 -6.036 -9.708 1.00 0.00 87 SER A N 5
ATOM 9945 C CA . SER A 1 62 ? 7.378 -6.645 -9.061 1.00 0.00 87 SER A CA 5
ATOM 9946 C C . SER A 1 62 ? 8.512 -6.794 -10.075 1.00 0.00 87 SER A C 5
ATOM 9947 O O . SER A 1 62 ? 8.926 -7.904 -10.413 1.00 0.00 87 SER A O 5
ATOM 9955 N N . MET A 1 63 ? 8.994 -5.657 -10.568 1.00 0.00 88 MET A N 5
ATOM 9956 C CA . MET A 1 63 ? 10.021 -5.622 -11.611 1.00 0.00 88 MET A CA 5
ATOM 9957 C C . MET A 1 63 ? 11.261 -6.403 -11.197 1.00 0.00 88 MET A C 5
ATOM 9958 O O . MET A 1 63 ? 11.838 -7.144 -11.993 1.00 0.00 88 MET A O 5
ATOM 9972 N N . LEU A 1 64 ? 11.662 -6.231 -9.946 1.00 0.00 89 LEU A N 5
ATOM 9973 C CA . LEU A 1 64 ? 12.845 -6.902 -9.421 1.00 0.00 89 LEU A CA 5
ATOM 9974 C C . LEU A 1 64 ? 12.447 -8.142 -8.628 1.00 0.00 89 LEU A C 5
ATOM 9975 O O . LEU A 1 64 ? 13.222 -8.644 -7.819 1.00 0.00 89 LEU A O 5
ATOM 9991 N N . ASN A 1 65 ? 11.216 -8.607 -8.854 1.00 0.00 90 ASN A N 5
ATOM 9992 C CA . ASN A 1 65 ? 10.673 -9.792 -8.179 1.00 0.00 90 ASN A CA 5
ATOM 9993 C C . ASN A 1 65 ? 10.532 -9.578 -6.674 1.00 0.00 90 ASN A C 5
ATOM 9994 O O . ASN A 1 65 ? 10.232 -10.514 -5.937 1.00 0.00 90 ASN A O 5
ATOM 10005 N N . VAL A 1 66 ? 10.717 -8.348 -6.223 1.00 0.00 91 VAL A N 5
ATOM 10006 C CA . VAL A 1 66 ? 10.660 -8.046 -4.800 1.00 0.00 91 VAL A CA 5
ATOM 10007 C C . VAL A 1 66 ? 9.587 -7.007 -4.511 1.00 0.00 91 VAL A C 5
ATOM 10008 O O . VAL A 1 66 ? 8.940 -6.494 -5.426 1.00 0.00 91 VAL A O 5
ATOM 10021 N N . THR A 1 67 ? 9.382 -6.719 -3.238 1.00 0.00 92 THR A N 5
ATOM 10022 C CA . THR A 1 67 ? 8.424 -5.709 -2.826 1.00 0.00 92 THR A CA 5
ATOM 10023 C C . THR A 1 67 ? 8.879 -5.038 -1.533 1.00 0.00 92 THR A C 5
ATOM 10024 O O . THR A 1 67 ? 8.962 -5.682 -0.487 1.00 0.00 92 THR A O 5
ATOM 10035 N N . LEU A 1 68 ? 9.197 -3.754 -1.617 1.00 0.00 93 LEU A N 5
ATOM 10036 C CA . LEU A 1 68 ? 9.599 -2.985 -0.447 1.00 0.00 93 LEU A CA 5
ATOM 10037 C C . LEU A 1 68 ? 8.364 -2.698 0.405 1.00 0.00 93 LEU A C 5
ATOM 10038 O O . LEU A 1 68 ? 7.651 -1.722 0.178 1.00 0.00 93 LEU A O 5
ATOM 10054 N N . VAL A 1 69 ? 8.108 -3.569 1.371 1.00 0.00 94 VAL A N 5
ATOM 10055 C CA . VAL A 1 69 ? 6.890 -3.488 2.164 1.00 0.00 94 VAL A CA 5
ATOM 10056 C C . VAL A 1 69 ? 7.068 -2.601 3.393 1.00 0.00 94 VAL A C 5
ATOM 10057 O O . VAL A 1 69 ? 6.086 -2.130 3.971 1.00 0.00 94 VAL A O 5
ATOM 10070 N N . GLY A 1 70 ? 8.313 -2.361 3.783 1.00 0.00 95 GLY A N 5
ATOM 10071 C CA . GLY A 1 70 ? 8.572 -1.508 4.923 1.00 0.00 95 GLY A CA 5
ATOM 10072 C C . GLY A 1 70 ? 10.051 -1.292 5.154 1.00 0.00 95 GLY A C 5
ATOM 10073 O O . GLY A 1 70 ? 10.886 -1.869 4.458 1.00 0.00 95 GLY A O 5
ATOM 10077 N N . ILE A 1 71 ? 10.382 -0.458 6.130 1.00 0.00 96 ILE A N 5
ATOM 10078 C CA . ILE A 1 71 ? 11.771 -0.186 6.464 1.00 0.00 96 ILE A CA 5
ATOM 10079 C C . ILE A 1 71 ? 12.010 -0.423 7.948 1.00 0.00 96 ILE A C 5
ATOM 10080 O O . ILE A 1 71 ? 11.231 0.022 8.791 1.00 0.00 96 ILE A O 5
ATOM 10096 N N . LEU A 1 72 ? 13.083 -1.133 8.258 1.00 0.00 97 LEU A N 5
ATOM 10097 C CA . LEU A 1 72 ? 13.407 -1.474 9.630 1.00 0.00 97 LEU A CA 5
ATOM 10098 C C . LEU A 1 72 ? 14.376 -0.452 10.207 1.00 0.00 97 LEU A C 5
ATOM 10099 O O . LEU A 1 72 ? 15.595 -0.598 10.094 1.00 0.00 97 LEU A O 5
ATOM 10115 N N . PHE A 1 73 ? 13.826 0.586 10.814 1.00 0.00 98 PHE A N 5
ATOM 10116 C CA . PHE A 1 73 ? 14.633 1.651 11.389 1.00 0.00 98 PHE A CA 5
ATOM 10117 C C . PHE A 1 73 ? 15.437 1.126 12.572 1.00 0.00 98 PHE A C 5
ATOM 10118 O O . PHE A 1 73 ? 14.955 0.287 13.334 1.00 0.00 98 PHE A O 5
ATOM 10135 N N . ALA A 1 74 ? 16.659 1.617 12.718 1.00 0.00 99 ALA A N 5
ATOM 10136 C CA . ALA A 1 74 ? 17.541 1.157 13.778 1.00 0.00 99 ALA A CA 5
ATOM 10137 C C . ALA A 1 74 ? 18.364 2.310 14.345 1.00 0.00 99 ALA A C 5
ATOM 10138 O O . ALA A 1 74 ? 18.147 3.471 13.988 1.00 0.00 99 ALA A O 5
ATOM 10145 N N . ASP A 1 75 ? 19.301 1.985 15.223 1.00 0.00 100 ASP A N 5
ATOM 10146 C CA . ASP A 1 75 ? 20.154 2.989 15.847 1.00 0.00 100 ASP A CA 5
ATOM 10147 C C . ASP A 1 75 ? 21.161 3.554 14.849 1.00 0.00 100 ASP A C 5
ATOM 10148 O O . ASP A 1 75 ? 21.223 4.766 14.632 1.00 0.00 100 ASP A O 5
ATOM 10157 N N . LYS A 1 76 ? 21.937 2.675 14.232 1.00 0.00 101 LYS A N 5
ATOM 10158 C CA . LYS A 1 76 ? 22.951 3.093 13.269 1.00 0.00 101 LYS A CA 5
ATOM 10159 C C . LYS A 1 76 ? 22.414 2.986 11.853 1.00 0.00 101 LYS A C 5
ATOM 10160 O O . LYS A 1 76 ? 21.536 2.172 11.569 1.00 0.00 101 LYS A O 5
ATOM 10179 N N . ILE A 1 77 ? 22.967 3.807 10.966 1.00 0.00 102 ILE A N 5
ATOM 10180 C CA . ILE A 1 77 ? 22.488 3.903 9.594 1.00 0.00 102 ILE A CA 5
ATOM 10181 C C . ILE A 1 77 ? 22.824 2.641 8.799 1.00 0.00 102 ILE A C 5
ATOM 10182 O O . ILE A 1 77 ? 22.150 2.302 7.827 1.00 0.00 102 ILE A O 5
ATOM 10198 N N . GLU A 1 78 ? 23.879 1.956 9.209 1.00 0.00 103 GLU A N 5
ATOM 10199 C CA . GLU A 1 78 ? 24.269 0.716 8.561 1.00 0.00 103 GLU A CA 5
ATOM 10200 C C . GLU A 1 78 ? 23.600 -0.468 9.240 1.00 0.00 103 GLU A C 5
ATOM 10201 O O . GLU A 1 78 ? 23.665 -1.600 8.760 1.00 0.00 103 GLU A O 5
ATOM 10213 N N . GLU A 1 79 ? 22.956 -0.187 10.360 1.00 0.00 104 GLU A N 5
ATOM 10214 C CA . GLU A 1 79 ? 22.242 -1.206 11.116 1.00 0.00 104 GLU A CA 5
ATOM 10215 C C . GLU A 1 79 ? 20.769 -1.227 10.735 1.00 0.00 104 GLU A C 5
ATOM 10216 O O . GLU A 1 79 ? 20.087 -2.236 10.915 1.00 0.00 104 GLU A O 5
ATOM 10228 N N . SER A 1 80 ? 20.277 -0.105 10.225 1.00 0.00 105 SER A N 5
ATOM 10229 C CA . SER A 1 80 ? 18.903 -0.030 9.767 1.00 0.00 105 SER A CA 5
ATOM 10230 C C . SER A 1 80 ? 18.726 -0.852 8.499 1.00 0.00 105 SER A C 5
ATOM 10231 O O . SER A 1 80 ? 19.371 -0.598 7.480 1.00 0.00 105 SER A O 5
ATOM 10239 N N . GLN A 1 81 ? 17.864 -1.850 8.583 1.00 0.00 106 GLN A N 5
ATOM 10240 C CA . GLN A 1 81 ? 17.647 -2.772 7.486 1.00 0.00 106 GLN A CA 5
ATOM 10241 C C . GLN A 1 81 ? 16.382 -2.402 6.731 1.00 0.00 106 GLN A C 5
ATOM 10242 O O . GLN A 1 81 ? 15.599 -1.566 7.178 1.00 0.00 106 GLN A O 5
ATOM 10256 N N . VAL A 1 82 ? 16.188 -3.019 5.587 1.00 0.00 107 VAL A N 5
ATOM 10257 C CA . VAL A 1 82 ? 14.993 -2.788 4.803 1.00 0.00 107 VAL A CA 5
ATOM 10258 C C . VAL A 1 82 ? 14.149 -4.056 4.747 1.00 0.00 107 VAL A C 5
ATOM 10259 O O . VAL A 1 82 ? 14.669 -5.156 4.542 1.00 0.00 107 VAL A O 5
ATOM 10272 N N . ILE A 1 83 ? 12.855 -3.898 4.963 1.00 0.00 108 ILE A N 5
ATOM 10273 C CA . ILE A 1 83 ? 11.936 -5.021 4.987 1.00 0.00 108 ILE A CA 5
ATOM 10274 C C . ILE A 1 83 ? 11.382 -5.258 3.587 1.00 0.00 108 ILE A C 5
ATOM 10275 O O . ILE A 1 83 ? 10.491 -4.540 3.127 1.00 0.00 108 ILE A O 5
ATOM 10291 N N . ILE A 1 84 ? 11.927 -6.248 2.903 1.00 0.00 109 ILE A N 5
ATOM 10292 C CA . ILE A 1 84 ? 11.536 -6.527 1.535 1.00 0.00 109 ILE A CA 5
ATOM 10293 C C . ILE A 1 84 ? 10.892 -7.902 1.425 1.00 0.00 109 ILE A C 5
ATOM 10294 O O . ILE A 1 84 ? 11.379 -8.880 1.991 1.00 0.00 109 ILE A O 5
ATOM 10310 N N . ARG A 1 85 ? 9.785 -7.961 0.712 1.00 0.00 110 ARG A N 5
ATOM 10311 C CA . ARG A 1 85 ? 9.121 -9.218 0.440 1.00 0.00 110 ARG A CA 5
ATOM 10312 C C . ARG A 1 85 ? 9.679 -9.806 -0.850 1.00 0.00 110 ARG A C 5
ATOM 10313 O O . ARG A 1 85 ? 9.520 -9.231 -1.927 1.00 0.00 110 ARG A O 5
ATOM 10334 N N . SER A 1 86 ? 10.355 -10.934 -0.719 1.00 0.00 111 SER A N 5
ATOM 10335 C CA . SER A 1 86 ? 11.051 -11.560 -1.831 1.00 0.00 111 SER A CA 5
ATOM 10336 C C . SER A 1 86 ? 10.074 -12.214 -2.810 1.00 0.00 111 SER A C 5
ATOM 10337 O O . SER A 1 86 ? 8.867 -12.240 -2.560 1.00 0.00 111 SER A O 5
ATOM 10345 N N . ALA A 1 87 ? 10.601 -12.757 -3.905 1.00 0.00 112 ALA A N 5
ATOM 10346 C CA . ALA A 1 87 ? 9.776 -13.354 -4.959 1.00 0.00 112 ALA A CA 5
ATOM 10347 C C . ALA A 1 87 ? 8.814 -14.403 -4.411 1.00 0.00 112 ALA A C 5
ATOM 10348 O O . ALA A 1 87 ? 7.656 -14.475 -4.823 1.00 0.00 112 ALA A O 5
ATOM 10355 N N . SER A 1 88 ? 9.289 -15.196 -3.464 1.00 0.00 113 SER A N 5
ATOM 10356 C CA . SER A 1 88 ? 8.501 -16.285 -2.908 1.00 0.00 113 SER A CA 5
ATOM 10357 C C . SER A 1 88 ? 7.459 -15.777 -1.908 1.00 0.00 113 SER A C 5
ATOM 10358 O O . SER A 1 88 ? 6.770 -16.564 -1.262 1.00 0.00 113 SER A O 5
ATOM 10366 N N . GLY A 1 89 ? 7.340 -14.458 -1.790 1.00 0.00 114 GLY A N 5
ATOM 10367 C CA . GLY A 1 89 ? 6.373 -13.877 -0.878 1.00 0.00 114 GLY A CA 5
ATOM 10368 C C . GLY A 1 89 ? 6.885 -13.831 0.545 1.00 0.00 114 GLY A C 5
ATOM 10369 O O . GLY A 1 89 ? 6.135 -13.547 1.478 1.00 0.00 114 GLY A O 5
ATOM 10373 N N . GLU A 1 90 ? 8.171 -14.103 0.704 1.00 0.00 115 GLU A N 5
ATOM 10374 C CA . GLU A 1 90 ? 8.795 -14.137 2.016 1.00 0.00 115 GLU A CA 5
ATOM 10375 C C . GLU A 1 90 ? 9.167 -12.732 2.464 1.00 0.00 115 GLU A C 5
ATOM 10376 O O . GLU A 1 90 ? 9.749 -11.968 1.700 1.00 0.00 115 GLU A O 5
ATOM 10388 N N . GLU A 1 91 ? 8.832 -12.399 3.696 1.00 0.00 116 GLU A N 5
ATOM 10389 C CA . GLU A 1 91 ? 9.190 -11.109 4.253 1.00 0.00 116 GLU A CA 5
ATOM 10390 C C . GLU A 1 91 ? 10.566 -11.203 4.899 1.00 0.00 116 GLU A C 5
ATOM 10391 O O . GLU A 1 91 ? 10.731 -11.848 5.934 1.00 0.00 116 GLU A O 5
ATOM 10403 N N . LYS A 1 92 ? 11.554 -10.574 4.284 1.00 0.00 117 LYS A N 5
ATOM 10404 C CA . LYS A 1 92 ? 12.922 -10.655 4.769 1.00 0.00 117 LYS A CA 5
ATOM 10405 C C . LYS A 1 92 ? 13.507 -9.266 4.970 1.00 0.00 117 LYS A C 5
ATOM 10406 O O . LYS A 1 92 ? 13.227 -8.345 4.205 1.00 0.00 117 LYS A O 5
ATOM 10425 N N . THR A 1 93 ? 14.312 -9.116 6.005 1.00 0.00 118 THR A N 5
ATOM 10426 C CA . THR A 1 93 ? 15.021 -7.876 6.227 1.00 0.00 118 THR A CA 5
ATOM 10427 C C . THR A 1 93 ? 16.433 -7.985 5.667 1.00 0.00 118 THR A C 5
ATOM 10428 O O . THR A 1 93 ? 17.168 -8.923 5.987 1.00 0.00 118 THR A O 5
ATOM 10439 N N . TYR A 1 94 ? 16.790 -7.051 4.804 1.00 0.00 119 TYR A N 5
ATOM 10440 C CA . TYR A 1 94 ? 18.096 -7.063 4.163 1.00 0.00 119 TYR A CA 5
ATOM 10441 C C . TYR A 1 94 ? 18.956 -5.928 4.689 1.00 0.00 119 TYR A C 5
ATOM 10442 O O . TYR A 1 94 ? 18.446 -4.875 5.078 1.00 0.00 119 TYR A O 5
ATOM 10460 N N . ASN A 1 95 ? 20.257 -6.145 4.674 1.00 0.00 120 ASN A N 5
ATOM 10461 C CA . ASN A 1 95 ? 21.207 -5.161 5.170 1.00 0.00 120 ASN A CA 5
ATOM 10462 C C . ASN A 1 95 ? 21.714 -4.297 4.029 1.00 0.00 120 ASN A C 5
ATOM 10463 O O . ASN A 1 95 ? 21.735 -4.726 2.875 1.00 0.00 120 ASN A O 5
ATOM 10474 N N . VAL A 1 96 ? 22.124 -3.080 4.355 1.00 0.00 121 VAL A N 5
ATOM 10475 C CA . VAL A 1 96 ? 22.631 -2.156 3.354 1.00 0.00 121 VAL A CA 5
ATOM 10476 C C . VAL A 1 96 ? 23.924 -2.675 2.733 1.00 0.00 121 VAL A C 5
ATOM 10477 O O . VAL A 1 96 ? 24.913 -2.920 3.429 1.00 0.00 121 VAL A O 5
ATOM 10490 N N . GLY A 1 97 ? 23.903 -2.860 1.423 1.00 0.00 122 GLY A N 5
ATOM 10491 C CA . GLY A 1 97 ? 25.069 -3.361 0.729 1.00 0.00 122 GLY A CA 5
ATOM 10492 C C . GLY A 1 97 ? 24.886 -4.791 0.275 1.00 0.00 122 GLY A C 5
ATOM 10493 O O . GLY A 1 97 ? 25.692 -5.313 -0.496 1.00 0.00 122 GLY A O 5
ATOM 10497 N N . ASP A 1 98 ? 23.832 -5.429 0.761 1.00 0.00 123 ASP A N 5
ATOM 10498 C CA . ASP A 1 98 ? 23.529 -6.804 0.388 1.00 0.00 123 ASP A CA 5
ATOM 10499 C C . ASP A 1 98 ? 22.701 -6.826 -0.890 1.00 0.00 123 ASP A C 5
ATOM 10500 O O . ASP A 1 98 ? 21.838 -5.968 -1.097 1.00 0.00 123 ASP A O 5
ATOM 10509 N N . LYS A 1 99 ? 22.974 -7.790 -1.750 1.00 0.00 124 LYS A N 5
ATOM 10510 C CA . LYS A 1 99 ? 22.293 -7.879 -3.028 1.00 0.00 124 LYS A CA 5
ATOM 10511 C C . LYS A 1 99 ? 21.011 -8.694 -2.902 1.00 0.00 124 LYS A C 5
ATOM 10512 O O . LYS A 1 99 ? 21.024 -9.831 -2.430 1.00 0.00 124 LYS A O 5
ATOM 10531 N N . ILE A 1 100 ? 19.907 -8.102 -3.331 1.00 0.00 125 ILE A N 5
ATOM 10532 C CA . ILE A 1 100 ? 18.612 -8.754 -3.251 1.00 0.00 125 ILE A CA 5
ATOM 10533 C C . ILE A 1 100 ? 18.308 -9.513 -4.542 1.00 0.00 125 ILE A C 5
ATOM 10534 O O . ILE A 1 100 ? 18.359 -8.949 -5.638 1.00 0.00 125 ILE A O 5
ATOM 10550 N N . PRO A 1 101 ? 18.019 -10.818 -4.426 1.00 0.00 126 PRO A N 5
ATOM 10551 C CA . PRO A 1 101 ? 17.683 -11.661 -5.578 1.00 0.00 126 PRO A CA 5
ATOM 10552 C C . PRO A 1 101 ? 16.478 -11.129 -6.344 1.00 0.00 126 PRO A C 5
ATOM 10553 O O . PRO A 1 101 ? 15.423 -10.870 -5.763 1.00 0.00 126 PRO A O 5
ATOM 10564 N N . GLY A 1 102 ? 16.643 -10.975 -7.649 1.00 0.00 127 GLY A N 5
ATOM 10565 C CA . GLY A 1 102 ? 15.584 -10.437 -8.474 1.00 0.00 127 GLY A CA 5
ATOM 10566 C C . GLY A 1 102 ? 16.115 -9.476 -9.515 1.00 0.00 127 GLY A C 5
ATOM 10567 O O . GLY A 1 102 ? 15.375 -9.004 -10.380 1.00 0.00 127 GLY A O 5
ATOM 10571 N N . GLY A 1 103 ? 17.405 -9.183 -9.428 1.00 0.00 128 GLY A N 5
ATOM 10572 C CA . GLY A 1 103 ? 18.037 -8.309 -10.394 1.00 0.00 128 GLY A CA 5
ATOM 10573 C C . GLY A 1 103 ? 18.341 -6.943 -9.820 1.00 0.00 128 GLY A C 5
ATOM 10574 O O . GLY A 1 103 ? 18.445 -5.962 -10.554 1.00 0.00 128 GLY A O 5
ATOM 10578 N N . ALA A 1 104 ? 18.487 -6.874 -8.504 1.00 0.00 129 ALA A N 5
ATOM 10579 C CA . ALA A 1 104 ? 18.749 -5.609 -7.843 1.00 0.00 129 ALA A CA 5
ATOM 10580 C C . ALA A 1 104 ? 19.791 -5.766 -6.747 1.00 0.00 129 ALA A C 5
ATOM 10581 O O . ALA A 1 104 ? 20.211 -6.879 -6.430 1.00 0.00 129 ALA A O 5
ATOM 10588 N N . THR A 1 105 ? 20.230 -4.645 -6.202 1.00 0.00 130 THR A N 5
ATOM 10589 C CA . THR A 1 105 ? 21.136 -4.642 -5.068 1.00 0.00 130 THR A CA 5
ATOM 10590 C C . THR A 1 105 ? 20.915 -3.378 -4.242 1.00 0.00 130 THR A C 5
ATOM 10591 O O . THR A 1 105 ? 20.529 -2.336 -4.785 1.00 0.00 130 THR A O 5
ATOM 10602 N N . ILE A 1 106 ? 21.131 -3.471 -2.938 1.00 0.00 131 ILE A N 5
ATOM 10603 C CA . ILE A 1 106 ? 20.922 -2.336 -2.053 1.00 0.00 131 ILE A CA 5
ATOM 10604 C C . ILE A 1 106 ? 22.172 -1.473 -1.988 1.00 0.00 131 ILE A C 5
ATOM 10605 O O . ILE A 1 106 ? 23.197 -1.887 -1.449 1.00 0.00 131 ILE A O 5
ATOM 10621 N N . LYS A 1 107 ? 22.077 -0.274 -2.540 1.00 0.00 132 LYS A N 5
ATOM 10622 C CA . LYS A 1 107 ? 23.190 0.660 -2.532 1.00 0.00 132 LYS A CA 5
ATOM 10623 C C . LYS A 1 107 ? 23.314 1.312 -1.161 1.00 0.00 132 LYS A C 5
ATOM 10624 O O . LYS A 1 107 ? 24.395 1.350 -0.572 1.00 0.00 132 LYS A O 5
ATOM 10643 N N . ARG A 1 108 ? 22.192 1.803 -0.650 1.00 0.00 133 ARG A N 5
ATOM 10644 C CA . ARG A 1 108 ? 22.177 2.484 0.634 1.00 0.00 133 ARG A CA 5
ATOM 10645 C C . ARG A 1 108 ? 20.768 2.500 1.221 1.00 0.00 133 ARG A C 5
ATOM 10646 O O . ARG A 1 108 ? 19.792 2.724 0.506 1.00 0.00 133 ARG A O 5
ATOM 10667 N N . ILE A 1 109 ? 20.668 2.253 2.521 1.00 0.00 134 ILE A N 5
ATOM 10668 C CA . ILE A 1 109 ? 19.387 2.286 3.212 1.00 0.00 134 ILE A CA 5
ATOM 10669 C C . ILE A 1 109 ? 19.254 3.582 4.000 1.00 0.00 134 ILE A C 5
ATOM 10670 O O . ILE A 1 109 ? 19.919 3.774 5.017 1.00 0.00 134 ILE A O 5
ATOM 10686 N N . MET A 1 110 ? 18.425 4.483 3.505 1.00 0.00 135 MET A N 5
ATOM 10687 C CA . MET A 1 110 ? 18.189 5.750 4.175 1.00 0.00 135 MET A CA 5
ATOM 10688 C C . MET A 1 110 ? 16.775 5.773 4.739 1.00 0.00 135 MET A C 5
ATOM 10689 O O . MET A 1 110 ? 15.857 5.214 4.143 1.00 0.00 135 MET A O 5
ATOM 10703 N N . PRO A 1 111 ? 16.586 6.415 5.907 1.00 0.00 136 PRO A N 5
ATOM 10704 C CA . PRO A 1 111 ? 15.281 6.482 6.588 1.00 0.00 136 PRO A CA 5
ATOM 10705 C C . PRO A 1 111 ? 14.206 7.170 5.749 1.00 0.00 136 PRO A C 5
ATOM 10706 O O . PRO A 1 111 ? 13.012 7.014 6.006 1.00 0.00 136 PRO A O 5
ATOM 10717 N N . GLY A 1 112 ? 14.639 7.936 4.756 1.00 0.00 137 GLY A N 5
ATOM 10718 C CA . GLY A 1 112 ? 13.705 8.606 3.873 1.00 0.00 137 GLY A CA 5
ATOM 10719 C C . GLY A 1 112 ? 13.387 7.777 2.646 1.00 0.00 137 GLY A C 5
ATOM 10720 O O . GLY A 1 112 ? 12.388 8.016 1.968 1.00 0.00 137 GLY A O 5
ATOM 10724 N N . GLY A 1 113 ? 14.229 6.791 2.373 1.00 0.00 138 GLY A N 5
ATOM 10725 C CA . GLY A 1 113 ? 14.054 5.961 1.201 1.00 0.00 138 GLY A CA 5
ATOM 10726 C C . GLY A 1 113 ? 15.250 5.064 0.962 1.00 0.00 138 GLY A C 5
ATOM 10727 O O . GLY A 1 113 ? 16.393 5.475 1.174 1.00 0.00 138 GLY A O 5
ATOM 10731 N N . VAL A 1 114 ? 14.995 3.841 0.528 1.00 0.00 139 VAL A N 5
ATOM 10732 C CA . VAL A 1 114 ? 16.059 2.873 0.305 1.00 0.00 139 VAL A CA 5
ATOM 10733 C C . VAL A 1 114 ? 16.484 2.876 -1.158 1.00 0.00 139 VAL A C 5
ATOM 10734 O O . VAL A 1 114 ? 15.651 2.735 -2.053 1.00 0.00 139 VAL A O 5
ATOM 10747 N N . LEU A 1 115 ? 17.779 3.039 -1.393 1.00 0.00 140 LEU A N 5
ATOM 10748 C CA . LEU A 1 115 ? 18.303 3.126 -2.748 1.00 0.00 140 LEU A CA 5
ATOM 10749 C C . LEU A 1 115 ? 18.665 1.743 -3.275 1.00 0.00 140 LEU A C 5
ATOM 10750 O O . LEU A 1 115 ? 19.623 1.119 -2.807 1.00 0.00 140 LEU A O 5
ATOM 10766 N N . VAL A 1 116 ? 17.897 1.269 -4.243 1.00 0.00 141 VAL A N 5
ATOM 10767 C CA . VAL A 1 116 ? 18.129 -0.039 -4.835 1.00 0.00 141 VAL A CA 5
ATOM 10768 C C . VAL A 1 116 ? 18.376 0.078 -6.334 1.00 0.00 141 VAL A C 5
ATOM 10769 O O . VAL A 1 116 ? 17.721 0.856 -7.029 1.00 0.00 141 VAL A O 5
ATOM 10782 N N . GLU A 1 117 ? 19.336 -0.689 -6.821 1.00 0.00 142 GLU A N 5
ATOM 10783 C CA . GLU A 1 117 ? 19.716 -0.651 -8.227 1.00 0.00 142 GLU A CA 5
ATOM 10784 C C . GLU A 1 117 ? 18.757 -1.491 -9.064 1.00 0.00 142 GLU A C 5
ATOM 10785 O O . GLU A 1 117 ? 18.677 -2.705 -8.897 1.00 0.00 142 GLU A O 5
ATOM 10797 N N . ARG A 1 118 ? 18.046 -0.839 -9.969 1.00 0.00 143 ARG A N 5
ATOM 10798 C CA . ARG A 1 118 ? 17.045 -1.503 -10.790 1.00 0.00 143 ARG A CA 5
ATOM 10799 C C . ARG A 1 118 ? 17.688 -2.112 -12.030 1.00 0.00 143 ARG A C 5
ATOM 10800 O O . ARG A 1 118 ? 17.804 -1.452 -13.065 1.00 0.00 143 ARG A O 5
ATOM 10821 N N . ASP A 1 119 ? 18.127 -3.363 -11.903 1.00 0.00 144 ASP A N 5
ATOM 10822 C CA . ASP A 1 119 ? 18.730 -4.110 -13.012 1.00 0.00 144 ASP A CA 5
ATOM 10823 C C . ASP A 1 119 ? 19.883 -3.324 -13.641 1.00 0.00 144 ASP A C 5
ATOM 10824 O O . ASP A 1 119 ? 19.988 -3.199 -14.862 1.00 0.00 144 ASP A O 5
ATOM 10833 N N . GLY A 1 120 ? 20.744 -2.780 -12.791 1.00 0.00 145 GLY A N 5
ATOM 10834 C CA . GLY A 1 120 ? 21.879 -2.014 -13.268 1.00 0.00 145 GLY A CA 5
ATOM 10835 C C . GLY A 1 120 ? 21.617 -0.519 -13.255 1.00 0.00 145 GLY A C 5
ATOM 10836 O O . GLY A 1 120 ? 22.551 0.281 -13.204 1.00 0.00 145 GLY A O 5
ATOM 10840 N N . THR A 1 121 ? 20.347 -0.146 -13.276 1.00 0.00 146 THR A N 5
ATOM 10841 C CA . THR A 1 121 ? 19.959 1.254 -13.329 1.00 0.00 146 THR A CA 5
ATOM 10842 C C . THR A 1 121 ? 19.759 1.831 -11.929 1.00 0.00 146 THR A C 5
ATOM 10843 O O . THR A 1 121 ? 18.835 1.449 -11.212 1.00 0.00 146 THR A O 5
ATOM 10854 N N . LEU A 1 122 ? 20.639 2.736 -11.542 1.00 0.00 147 LEU A N 5
ATOM 10855 C CA . LEU A 1 122 ? 20.513 3.433 -10.274 1.00 0.00 147 LEU A CA 5
ATOM 10856 C C . LEU A 1 122 ? 20.469 4.932 -10.543 1.00 0.00 147 LEU A C 5
ATOM 10857 O O . LEU A 1 122 ? 21.501 5.563 -10.776 1.00 0.00 147 LEU A O 5
ATOM 10873 N N . GLU A 1 123 ? 19.271 5.491 -10.537 1.00 0.00 148 GLU A N 5
ATOM 10874 C CA . GLU A 1 123 ? 19.097 6.901 -10.835 1.00 0.00 148 GLU A CA 5
ATOM 10875 C C . GLU A 1 123 ? 18.835 7.698 -9.566 1.00 0.00 148 GLU A C 5
ATOM 10876 O O . GLU A 1 123 ? 18.428 7.147 -8.541 1.00 0.00 148 GLU A O 5
ATOM 10888 N N . SER A 1 124 ? 19.084 8.992 -9.646 1.00 0.00 149 SER A N 5
ATOM 10889 C CA . SER A 1 124 ? 18.815 9.914 -8.556 1.00 0.00 149 SER A CA 5
ATOM 10890 C C . SER A 1 124 ? 18.644 11.320 -9.114 1.00 0.00 149 SER A C 5
ATOM 10891 O O . SER A 1 124 ? 19.527 11.836 -9.804 1.00 0.00 149 SER A O 5
ATOM 10899 N N . LEU A 1 125 ? 17.511 11.931 -8.820 1.00 0.00 150 LEU A N 5
ATOM 10900 C CA . LEU A 1 125 ? 17.173 13.221 -9.393 1.00 0.00 150 LEU A CA 5
ATOM 10901 C C . LEU A 1 125 ? 16.898 14.246 -8.314 1.00 0.00 150 LEU A C 5
ATOM 10902 O O . LEU A 1 125 ? 16.114 14.009 -7.395 1.00 0.00 150 LEU A O 5
ATOM 10918 N N . SER A 1 126 ? 17.543 15.388 -8.440 1.00 0.00 151 SER A N 5
ATOM 10919 C CA . SER A 1 126 ? 17.357 16.466 -7.492 1.00 0.00 151 SER A CA 5
ATOM 10920 C C . SER A 1 126 ? 16.311 17.443 -8.013 1.00 0.00 151 SER A C 5
ATOM 10921 O O . SER A 1 126 ? 16.320 17.811 -9.191 1.00 0.00 151 SER A O 5
ATOM 10929 N N . LEU A 1 127 ? 15.413 17.854 -7.139 1.00 0.00 152 LEU A N 5
ATOM 10930 C CA . LEU A 1 127 ? 14.324 18.734 -7.524 1.00 0.00 152 LEU A CA 5
ATOM 10931 C C . LEU A 1 127 ? 14.741 20.190 -7.362 1.00 0.00 152 LEU A C 5
ATOM 10932 O O . LEU A 1 127 ? 15.209 20.586 -6.291 1.00 0.00 152 LEU A O 5
ATOM 10948 N N . PRO A 1 128 ? 14.597 20.996 -8.431 1.00 0.00 153 PRO A N 5
ATOM 10949 C CA . PRO A 1 128 ? 14.944 22.425 -8.411 1.00 0.00 153 PRO A CA 5
ATOM 10950 C C . PRO A 1 128 ? 14.133 23.202 -7.376 1.00 0.00 153 PRO A C 5
ATOM 10951 O O . PRO A 1 128 ? 13.083 23.776 -7.685 1.00 0.00 153 PRO A O 5
ATOM 10962 N N . LYS A 1 129 ? 14.638 23.206 -6.150 1.00 0.00 154 LYS A N 5
ATOM 10963 C CA . LYS A 1 129 ? 13.981 23.851 -5.024 1.00 0.00 154 LYS A CA 5
ATOM 10964 C C . LYS A 1 129 ? 14.923 23.838 -3.826 1.00 0.00 154 LYS A C 5
ATOM 10965 O O . LYS A 1 129 ? 15.134 24.858 -3.171 1.00 0.00 154 LYS A O 5
ATOM 10984 N N . ASN A 1 130 ? 15.497 22.670 -3.559 1.00 0.00 155 ASN A N 5
ATOM 10985 C CA . ASN A 1 130 ? 16.458 22.503 -2.473 1.00 0.00 155 ASN A CA 5
ATOM 10986 C C . ASN A 1 130 ? 17.544 21.528 -2.895 1.00 0.00 155 ASN A C 5
ATOM 10987 O O . ASN A 1 130 ? 17.254 20.376 -3.221 1.00 0.00 155 ASN A O 5
ATOM 10998 N N . ASP A 1 131 ? 18.790 21.979 -2.894 1.00 0.00 156 ASP A N 5
ATOM 10999 C CA . ASP A 1 131 ? 19.903 21.105 -3.242 1.00 0.00 156 ASP A CA 5
ATOM 11000 C C . ASP A 1 131 ? 20.448 20.419 -1.999 1.00 0.00 156 ASP A C 5
ATOM 11001 O O . ASP A 1 131 ? 21.175 19.428 -2.094 1.00 0.00 156 ASP A O 5
ATOM 11010 N N . LEU A 1 132 ? 20.093 20.957 -0.836 1.00 0.00 157 LEU A N 5
ATOM 11011 C CA . LEU A 1 132 ? 20.420 20.320 0.432 1.00 0.00 157 LEU A CA 5
ATOM 11012 C C . LEU A 1 132 ? 19.794 18.934 0.480 1.00 0.00 157 LEU A C 5
ATOM 11013 O O . LEU A 1 132 ? 20.466 17.944 0.764 1.00 0.00 157 LEU A O 5
ATOM 11029 N N . THR A 1 133 ? 18.504 18.873 0.182 1.00 0.00 158 THR A N 5
ATOM 11030 C CA . THR A 1 133 ? 17.820 17.604 0.050 1.00 0.00 158 THR A CA 5
ATOM 11031 C C . THR A 1 133 ? 18.283 16.914 -1.225 1.00 0.00 158 THR A C 5
ATOM 11032 O O . THR A 1 133 ? 17.885 17.288 -2.328 1.00 0.00 158 THR A O 5
ATOM 11043 N N . PHE A 1 134 ? 19.156 15.927 -1.051 1.00 0.00 159 PHE A N 5
ATOM 11044 C CA . PHE A 1 134 ? 19.792 15.221 -2.164 1.00 0.00 159 PHE A CA 5
ATOM 11045 C C . PHE A 1 134 ? 18.755 14.688 -3.144 1.00 0.00 159 PHE A C 5
ATOM 11046 O O . PHE A 1 134 ? 18.945 14.753 -4.362 1.00 0.00 159 PHE A O 5
ATOM 11063 N N . GLU A 1 135 ? 17.666 14.164 -2.605 1.00 0.00 160 GLU A N 5
ATOM 11064 C CA . GLU A 1 135 ? 16.525 13.765 -3.406 1.00 0.00 160 GLU A CA 5
ATOM 11065 C C . GLU A 1 135 ? 15.277 13.733 -2.527 1.00 0.00 160 GLU A C 5
ATOM 11066 O O . GLU A 1 135 ? 15.118 12.837 -1.699 1.00 0.00 160 GLU A O 5
ATOM 11078 N N . PRO A 1 136 ? 14.405 14.743 -2.655 1.00 0.00 161 PRO A N 5
ATOM 11079 C CA . PRO A 1 136 ? 13.147 14.801 -1.906 1.00 0.00 161 PRO A CA 5
ATOM 11080 C C . PRO A 1 136 ? 12.205 13.670 -2.300 1.00 0.00 161 PRO A C 5
ATOM 11081 O O . PRO A 1 136 ? 11.554 13.718 -3.346 1.00 0.00 161 PRO A O 5
ATOM 11092 N N . VAL A 1 137 ? 12.154 12.649 -1.463 1.00 0.00 162 VAL A N 5
ATOM 11093 C CA . VAL A 1 137 ? 11.353 11.467 -1.742 1.00 0.00 162 VAL A CA 5
ATOM 11094 C C . VAL A 1 137 ? 10.150 11.370 -0.811 1.00 0.00 162 VAL A C 5
ATOM 11095 O O . VAL A 1 137 ? 9.094 10.870 -1.203 1.00 0.00 162 VAL A O 5
ATOM 11108 N N . ALA A 1 138 ? 10.313 11.876 0.408 1.00 0.00 163 ALA A N 5
ATOM 11109 C CA . ALA A 1 138 ? 9.282 11.797 1.437 1.00 0.00 163 ALA A CA 5
ATOM 11110 C C . ALA A 1 138 ? 9.752 12.515 2.691 1.00 0.00 163 ALA A C 5
ATOM 11111 O O . ALA A 1 138 ? 9.070 13.394 3.219 1.00 0.00 163 ALA A O 5
ATOM 11118 N N . LYS A 1 139 ? 10.927 12.130 3.163 1.00 0.00 164 LYS A N 5
ATOM 11119 C CA . LYS A 1 139 ? 11.524 12.763 4.325 1.00 0.00 164 LYS A CA 5
ATOM 11120 C C . LYS A 1 139 ? 12.578 13.772 3.894 1.00 0.00 164 LYS A C 5
ATOM 11121 O O . LYS A 1 139 ? 13.319 13.534 2.938 1.00 0.00 164 LYS A O 5
ATOM 11140 N N . PRO A 1 140 ? 12.649 14.915 4.592 1.00 0.00 165 PRO A N 5
ATOM 11141 C CA . PRO A 1 140 ? 13.621 15.965 4.287 1.00 0.00 165 PRO A CA 5
ATOM 11142 C C . PRO A 1 140 ? 15.045 15.530 4.602 1.00 0.00 165 PRO A C 5
ATOM 11143 O O . PRO A 1 140 ? 15.422 15.384 5.767 1.00 0.00 165 PRO A O 5
ATOM 11154 N N . LEU A 1 141 ? 15.828 15.311 3.557 1.00 0.00 166 LEU A N 5
ATOM 11155 C CA . LEU A 1 141 ? 17.214 14.907 3.715 1.00 0.00 166 LEU A CA 5
ATOM 11156 C C . LEU A 1 141 ? 18.082 16.121 4.020 1.00 0.00 166 LEU A C 5
ATOM 11157 O O . LEU A 1 141 ? 18.578 16.786 3.113 1.00 0.00 166 LEU A O 5
ATOM 11173 N N . LYS A 1 142 ? 18.231 16.414 5.301 1.00 0.00 167 LYS A N 5
ATOM 11174 C CA . LYS A 1 142 ? 19.034 17.542 5.743 1.00 0.00 167 LYS A CA 5
ATOM 11175 C C . LYS A 1 142 ? 20.501 17.152 5.819 1.00 0.00 167 LYS A C 5
ATOM 11176 O O . LYS A 1 142 ? 21.354 17.748 5.160 1.00 0.00 167 LYS A O 5
ATOM 11195 N N . GLU A 1 143 ? 20.791 16.141 6.618 1.00 0.00 168 GLU A N 5
ATOM 11196 C CA . GLU A 1 143 ? 22.156 15.705 6.820 1.00 0.00 168 GLU A CA 5
ATOM 11197 C C . GLU A 1 143 ? 22.190 14.234 7.209 1.00 0.00 168 GLU A C 5
ATOM 11198 O O . GLU A 1 143 ? 21.946 13.874 8.363 1.00 0.00 168 GLU A O 5
ATOM 11210 N N . GLU A 1 144 ? 22.481 13.390 6.238 1.00 0.00 169 GLU A N 5
ATOM 11211 C CA . GLU A 1 144 ? 22.547 11.961 6.463 1.00 0.00 169 GLU A CA 5
ATOM 11212 C C . GLU A 1 144 ? 23.846 11.421 5.877 1.0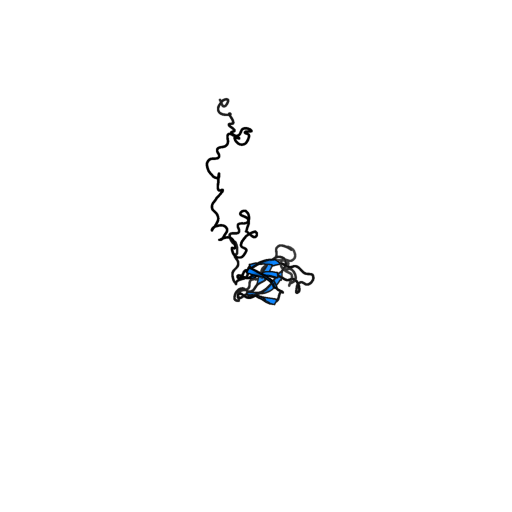0 0.00 169 GLU A C 5
ATOM 11213 O O . GLU A 1 144 ? 23.862 11.093 4.676 1.00 0.00 169 GLU A O 5
ATOM 11226 N N . MET A 1 1 ? 31.458 34.673 35.593 1.00 0.00 26 MET A N 6
ATOM 11227 C CA . MET A 1 1 ? 30.031 34.416 35.293 1.00 0.00 26 MET A CA 6
ATOM 11228 C C . MET A 1 1 ? 29.326 35.707 34.886 1.00 0.00 26 MET A C 6
ATOM 11229 O O . MET A 1 1 ? 29.140 36.613 35.697 1.00 0.00 26 MET A O 6
ATOM 11245 N N . ALA A 1 2 ? 28.961 35.795 33.617 1.00 0.00 27 ALA A N 6
ATOM 11246 C CA . ALA A 1 2 ? 28.249 36.954 33.098 1.00 0.00 27 ALA A CA 6
ATOM 11247 C C . ALA A 1 2 ? 27.360 36.545 31.933 1.00 0.00 27 ALA A C 6
ATOM 11248 O O . ALA A 1 2 ? 27.797 36.523 30.783 1.00 0.00 27 ALA A O 6
ATOM 11255 N N . HIS A 1 3 ? 26.121 36.186 32.237 1.00 0.00 28 HIS A N 6
ATOM 11256 C CA . HIS A 1 3 ? 25.175 35.752 31.214 1.00 0.00 28 HIS A CA 6
ATOM 11257 C C . HIS A 1 3 ? 23.853 36.495 31.342 1.00 0.00 28 HIS A C 6
ATOM 11258 O O . HIS A 1 3 ? 22.951 36.326 30.522 1.00 0.00 28 HIS A O 6
ATOM 11273 N N . HIS A 1 4 ? 23.738 37.322 32.370 1.00 0.00 29 HIS A N 6
ATOM 11274 C CA . HIS A 1 4 ? 22.498 38.041 32.632 1.00 0.00 29 HIS A CA 6
ATOM 11275 C C . HIS A 1 4 ? 22.535 39.419 31.984 1.00 0.00 29 HIS A C 6
ATOM 11276 O O . HIS A 1 4 ? 22.670 40.438 32.659 1.00 0.00 29 HIS A O 6
ATOM 11291 N N . HIS A 1 5 ? 22.428 39.439 30.664 1.00 0.00 30 HIS A N 6
ATOM 11292 C CA . HIS A 1 5 ? 22.453 40.683 29.913 1.00 0.00 30 HIS A CA 6
ATOM 11293 C C . HIS A 1 5 ? 21.706 40.488 28.599 1.00 0.00 30 HIS A C 6
ATOM 11294 O O . HIS A 1 5 ? 21.370 39.356 28.248 1.00 0.00 30 HIS A O 6
ATOM 11309 N N . HIS A 1 6 ? 21.444 41.583 27.886 1.00 0.00 31 HIS A N 6
ATOM 11310 C CA . HIS A 1 6 ? 20.668 41.540 26.645 1.00 0.00 31 HIS A CA 6
ATOM 11311 C C . HIS A 1 6 ? 19.278 40.977 26.916 1.00 0.00 31 HIS A C 6
ATOM 11312 O O . HIS A 1 6 ? 18.735 40.199 26.130 1.00 0.00 31 HIS A O 6
ATOM 11327 N N . HIS A 1 7 ? 18.713 41.382 28.042 1.00 0.00 32 HIS A N 6
ATOM 11328 C CA . HIS A 1 7 ? 17.408 40.902 28.460 1.00 0.00 32 HIS A CA 6
ATOM 11329 C C . HIS A 1 7 ? 16.420 42.061 28.524 1.00 0.00 32 HIS A C 6
ATOM 11330 O O . HIS A 1 7 ? 15.450 42.089 27.769 1.00 0.00 32 HIS A O 6
ATOM 11345 N N . HIS A 1 8 ? 16.690 43.014 29.420 1.00 0.00 33 HIS A N 6
ATOM 11346 C CA . HIS A 1 8 ? 15.833 44.185 29.618 1.00 0.00 33 HIS A CA 6
ATOM 11347 C C . HIS A 1 8 ? 14.417 43.774 30.018 1.00 0.00 33 HIS A C 6
ATOM 11348 O O . HIS A 1 8 ? 13.589 43.449 29.167 1.00 0.00 33 HIS A O 6
ATOM 11363 N N . VAL A 1 9 ? 14.144 43.786 31.312 1.00 0.00 34 VAL A N 6
ATOM 11364 C CA . VAL A 1 9 ? 12.805 43.487 31.796 1.00 0.00 34 VAL A CA 6
ATOM 11365 C C . VAL A 1 9 ? 11.823 44.544 31.301 1.00 0.00 34 VAL A C 6
ATOM 11366 O O . VAL A 1 9 ? 12.177 45.717 31.157 1.00 0.00 34 VAL A O 6
ATOM 11379 N N . ASP A 1 10 ? 10.603 44.123 31.016 1.00 0.00 35 ASP A N 6
ATOM 11380 C CA . ASP A 1 10 ? 9.596 45.025 30.475 1.00 0.00 35 ASP A CA 6
ATOM 11381 C C . ASP A 1 10 ? 8.218 44.685 31.018 1.00 0.00 35 ASP A C 6
ATOM 11382 O O . ASP A 1 10 ? 7.629 43.665 30.655 1.00 0.00 35 ASP A O 6
ATOM 11391 N N . ASP A 1 11 ? 7.717 45.532 31.899 1.00 0.00 36 ASP A N 6
ATOM 11392 C CA . ASP A 1 11 ? 6.394 45.349 32.475 1.00 0.00 36 ASP A CA 6
ATOM 11393 C C . ASP A 1 11 ? 5.690 46.686 32.593 1.00 0.00 36 ASP A C 6
ATOM 11394 O O . ASP A 1 11 ? 6.290 47.676 33.000 1.00 0.00 36 ASP A O 6
ATOM 11403 N N . ASP A 1 12 ? 4.427 46.715 32.220 1.00 0.00 37 ASP A N 6
ATOM 11404 C CA . ASP A 1 12 ? 3.598 47.893 32.431 1.00 0.00 37 ASP A CA 6
ATOM 11405 C C . ASP A 1 12 ? 2.938 47.796 33.797 1.00 0.00 37 ASP A C 6
ATOM 11406 O O . ASP A 1 12 ? 2.471 48.789 34.353 1.00 0.00 37 ASP A O 6
ATOM 11415 N N . ASP A 1 13 ? 2.940 46.583 34.339 1.00 0.00 38 ASP A N 6
ATOM 11416 C CA . ASP A 1 13 ? 2.340 46.303 35.640 1.00 0.00 38 ASP A CA 6
ATOM 11417 C C . ASP A 1 13 ? 3.127 46.963 36.766 1.00 0.00 38 ASP A C 6
ATOM 11418 O O . ASP A 1 13 ? 2.596 47.206 37.844 1.00 0.00 38 ASP A O 6
ATOM 11427 N N . LYS A 1 14 ? 4.396 47.260 36.505 1.00 0.00 39 LYS A N 6
ATOM 11428 C CA . LYS A 1 14 ? 5.280 47.823 37.525 1.00 0.00 39 LYS A CA 6
ATOM 11429 C C . LYS A 1 14 ? 4.818 49.212 37.972 1.00 0.00 39 LYS A C 6
ATOM 11430 O O . LYS A 1 14 ? 5.080 49.622 39.103 1.00 0.00 39 LYS A O 6
ATOM 11449 N N . MET A 1 15 ? 4.134 49.927 37.087 1.00 0.00 40 MET A N 6
ATOM 11450 C CA . MET A 1 15 ? 3.688 51.282 37.390 1.00 0.00 40 MET A CA 6
ATOM 11451 C C . MET A 1 15 ? 2.212 51.289 37.768 1.00 0.00 40 MET A C 6
ATOM 11452 O O . MET A 1 15 ? 1.680 52.303 38.219 1.00 0.00 40 MET A O 6
ATOM 11466 N N . THR A 1 16 ? 1.554 50.153 37.578 1.00 0.00 41 THR A N 6
ATOM 11467 C CA . THR A 1 16 ? 0.146 50.026 37.899 1.00 0.00 41 THR A CA 6
ATOM 11468 C C . THR A 1 16 ? -0.243 48.559 38.052 1.00 0.00 41 THR A C 6
ATOM 11469 O O . THR A 1 16 ? -0.292 47.804 37.079 1.00 0.00 41 THR A O 6
ATOM 11480 N N . TYR A 1 17 ? -0.502 48.151 39.283 1.00 0.00 42 TYR A N 6
ATOM 11481 C CA . TYR A 1 17 ? -0.907 46.783 39.560 1.00 0.00 42 TYR A CA 6
ATOM 11482 C C . TYR A 1 17 ? -2.424 46.677 39.590 1.00 0.00 42 TYR A C 6
ATOM 11483 O O . TYR A 1 17 ? -2.984 45.623 39.889 1.00 0.00 42 TYR A O 6
ATOM 11501 N N . VAL A 1 18 ? -3.086 47.779 39.267 1.00 0.00 43 VAL A N 6
ATOM 11502 C CA . VAL A 1 18 ? -4.540 47.803 39.202 1.00 0.00 43 VAL A CA 6
ATOM 11503 C C . VAL A 1 18 ? -5.013 47.714 37.755 1.00 0.00 43 VAL A C 6
ATOM 11504 O O . VAL A 1 18 ? -6.212 47.709 37.481 1.00 0.00 43 VAL A O 6
ATOM 11517 N N . ARG A 1 19 ? -4.061 47.638 36.834 1.00 0.00 44 ARG A N 6
ATOM 11518 C CA . ARG A 1 19 ? -4.377 47.529 35.417 1.00 0.00 44 ARG A CA 6
ATOM 11519 C C . ARG A 1 19 ? -4.855 46.113 35.094 1.00 0.00 44 ARG A C 6
ATOM 11520 O O . ARG A 1 19 ? -6.036 45.899 34.828 1.00 0.00 44 ARG A O 6
ATOM 11541 N N . ALA A 1 20 ? -3.923 45.161 35.126 1.00 0.00 45 ALA A N 6
ATOM 11542 C CA . ALA A 1 20 ? -4.225 43.741 34.944 1.00 0.00 45 ALA A CA 6
ATOM 11543 C C . ALA A 1 20 ? -4.996 43.473 33.652 1.00 0.00 45 ALA A C 6
ATOM 11544 O O . ALA A 1 20 ? -6.177 43.116 33.684 1.00 0.00 45 ALA A O 6
ATOM 11551 N N . ILE A 1 21 ? -4.328 43.650 32.520 1.00 0.00 46 ILE A N 6
ATOM 11552 C CA . ILE A 1 21 ? -4.934 43.368 31.223 1.00 0.00 46 ILE A CA 6
ATOM 11553 C C . ILE A 1 21 ? -4.894 41.870 30.930 1.00 0.00 46 ILE A C 6
ATOM 11554 O O . ILE A 1 21 ? -3.817 41.288 30.773 1.00 0.00 46 ILE A O 6
ATOM 11570 N N . PRO A 1 22 ? -6.068 41.228 30.861 1.00 0.00 47 PRO A N 6
ATOM 11571 C CA . PRO A 1 22 ? -6.166 39.795 30.600 1.00 0.00 47 PRO A CA 6
ATOM 11572 C C . PRO A 1 22 ? -6.026 39.462 29.116 1.00 0.00 47 PRO A C 6
ATOM 11573 O O . PRO A 1 22 ? -6.599 40.137 28.255 1.00 0.00 47 PRO A O 6
ATOM 11584 N N . VAL A 1 23 ? -5.259 38.424 28.823 1.00 0.00 48 VAL A N 6
ATOM 11585 C CA . VAL A 1 23 ? -5.077 37.977 27.451 1.00 0.00 48 VAL A CA 6
ATOM 11586 C C . VAL A 1 23 ? -6.214 37.048 27.039 1.00 0.00 48 VAL A C 6
ATOM 11587 O O . VAL A 1 23 ? -6.740 36.297 27.864 1.00 0.00 48 VAL A O 6
ATOM 11600 N N . SER A 1 24 ? -6.592 37.112 25.773 1.00 0.00 49 SER A N 6
ATOM 11601 C CA . SER A 1 24 ? -7.683 36.302 25.261 1.00 0.00 49 SER A CA 6
ATOM 11602 C C . SER A 1 24 ? -7.559 36.128 23.749 1.00 0.00 49 SER A C 6
ATOM 11603 O O . SER A 1 24 ? -8.136 36.891 22.968 1.00 0.00 49 SER A O 6
ATOM 11611 N N . ASN A 1 25 ? -6.790 35.133 23.346 1.00 0.00 50 ASN A N 6
ATOM 11612 C CA . ASN A 1 25 ? -6.581 34.849 21.935 1.00 0.00 50 ASN A CA 6
ATOM 11613 C C . ASN A 1 25 ? -7.570 33.795 21.455 1.00 0.00 50 ASN A C 6
ATOM 11614 O O . ASN A 1 25 ? -7.392 32.601 21.704 1.00 0.00 50 ASN A O 6
ATOM 11625 N N . THR A 1 26 ? -8.617 34.242 20.785 1.00 0.00 51 THR A N 6
ATOM 11626 C CA . THR A 1 26 ? -9.618 33.337 20.248 1.00 0.00 51 THR A CA 6
ATOM 11627 C C . THR A 1 26 ? -9.377 33.092 18.764 1.00 0.00 51 THR A C 6
ATOM 11628 O O . THR A 1 26 ? -9.589 31.990 18.258 1.00 0.00 51 THR A O 6
ATOM 11639 N N . LYS A 1 27 ? -8.920 34.125 18.074 1.00 0.00 52 LYS A N 6
ATOM 11640 C CA . LYS A 1 27 ? -8.584 34.012 16.665 1.00 0.00 52 LYS A CA 6
ATOM 11641 C C . LYS A 1 27 ? -7.130 33.581 16.514 1.00 0.00 52 LYS A C 6
ATOM 11642 O O . LYS A 1 27 ? -6.238 34.408 16.310 1.00 0.00 52 LYS A O 6
ATOM 11661 N N . SER A 1 28 ? -6.901 32.282 16.632 1.00 0.00 53 SER A N 6
ATOM 11662 C CA . SER A 1 28 ? -5.558 31.726 16.580 1.00 0.00 53 SER A CA 6
ATOM 11663 C C . SER A 1 28 ? -5.069 31.594 15.141 1.00 0.00 53 SER A C 6
ATOM 11664 O O . SER A 1 28 ? -3.866 31.504 14.891 1.00 0.00 53 SER A O 6
ATOM 11672 N N . ILE A 1 29 ? -5.999 31.588 14.196 1.00 0.00 54 ILE A N 6
ATOM 11673 C CA . ILE A 1 29 ? -5.639 31.580 12.789 1.00 0.00 54 ILE A CA 6
ATOM 11674 C C . ILE A 1 29 ? -5.988 32.930 12.170 1.00 0.00 54 ILE A C 6
ATOM 11675 O O . ILE A 1 29 ? -7.037 33.508 12.466 1.00 0.00 54 ILE A O 6
ATOM 11691 N N . ALA A 1 30 ? -5.099 33.453 11.341 1.00 0.00 55 ALA A N 6
ATOM 11692 C CA . ALA A 1 30 ? -5.325 34.745 10.716 1.00 0.00 55 ALA A CA 6
ATOM 11693 C C . ALA A 1 30 ? -5.788 34.580 9.276 1.00 0.00 55 ALA A C 6
ATOM 11694 O O . ALA A 1 30 ? -6.399 35.482 8.702 1.00 0.00 55 ALA A O 6
ATOM 11701 N N . GLY A 1 31 ? -5.498 33.425 8.699 1.00 0.00 56 GLY A N 6
ATOM 11702 C CA . GLY A 1 31 ? -5.882 33.166 7.330 1.00 0.00 56 GLY A CA 6
ATOM 11703 C C . GLY A 1 31 ? -6.500 31.796 7.156 1.00 0.00 56 GLY A C 6
ATOM 11704 O O . GLY A 1 31 ? -5.891 30.905 6.563 1.00 0.00 56 GLY A O 6
ATOM 11708 N N . MET A 1 32 ? -7.706 31.620 7.682 1.00 0.00 57 MET A N 6
ATOM 11709 C CA . MET A 1 32 ? -8.430 30.367 7.514 1.00 0.00 57 MET A CA 6
ATOM 11710 C C . MET A 1 32 ? -8.765 30.159 6.043 1.00 0.00 57 MET A C 6
ATOM 11711 O O . MET A 1 32 ? -9.202 31.087 5.364 1.00 0.00 57 MET A O 6
ATOM 11725 N N . ARG A 1 33 ? -8.536 28.954 5.546 1.00 0.00 58 ARG A N 6
ATOM 11726 C CA . ARG A 1 33 ? -8.806 28.658 4.151 1.00 0.00 58 ARG A CA 6
ATOM 11727 C C . ARG A 1 33 ? -10.038 27.776 4.032 1.00 0.00 58 ARG A C 6
ATOM 11728 O O . ARG A 1 33 ? -10.010 26.602 4.401 1.00 0.00 58 ARG A O 6
ATOM 11749 N N . GLU A 1 34 ? -11.120 28.349 3.528 1.00 0.00 59 GLU A N 6
ATOM 11750 C CA . GLU A 1 34 ? -12.358 27.611 3.332 1.00 0.00 59 GLU A CA 6
ATOM 11751 C C . GLU A 1 34 ? -12.143 26.509 2.300 1.00 0.00 59 GLU A C 6
ATOM 11752 O O . GLU A 1 34 ? -12.727 25.428 2.387 1.00 0.00 59 GLU A O 6
ATOM 11764 N N . GLU A 1 35 ? -11.264 26.784 1.342 1.00 0.00 60 GLU A N 6
ATOM 11765 C CA . GLU A 1 35 ? -10.959 25.834 0.284 1.00 0.00 60 GLU A CA 6
ATOM 11766 C C . GLU A 1 35 ? -10.206 24.616 0.817 1.00 0.00 60 GLU A C 6
ATOM 11767 O O . GLU A 1 35 ? -10.097 23.603 0.129 1.00 0.00 60 GLU A O 6
ATOM 11779 N N . ASN A 1 36 ? -9.707 24.709 2.052 1.00 0.00 61 ASN A N 6
ATOM 11780 C CA . ASN A 1 36 ? -9.019 23.586 2.690 1.00 0.00 61 ASN A CA 6
ATOM 11781 C C . ASN A 1 36 ? -9.950 22.391 2.763 1.00 0.00 61 ASN A C 6
ATOM 11782 O O . ASN A 1 36 ? -9.590 21.263 2.421 1.00 0.00 61 ASN A O 6
ATOM 11793 N N . LEU A 1 37 ? -11.166 22.671 3.193 1.00 0.00 62 LEU A N 6
ATOM 11794 C CA . LEU A 1 37 ? -12.161 21.645 3.418 1.00 0.00 62 LEU A CA 6
ATOM 11795 C C . LEU A 1 37 ? -13.129 21.581 2.245 1.00 0.00 62 LEU A C 6
ATOM 11796 O O . LEU A 1 37 ? -14.050 20.767 2.221 1.00 0.00 62 LEU A O 6
ATOM 11812 N N . ASN A 1 38 ? -12.908 22.452 1.272 1.00 0.00 63 ASN A N 6
ATOM 11813 C CA . ASN A 1 38 ? -13.705 22.462 0.051 1.00 0.00 63 ASN A CA 6
ATOM 11814 C C . ASN A 1 38 ? -13.118 21.478 -0.947 1.00 0.00 63 ASN A C 6
ATOM 11815 O O . ASN A 1 38 ? -13.833 20.911 -1.770 1.00 0.00 63 ASN A O 6
ATOM 11826 N N . TYR A 1 39 ? -11.802 21.285 -0.856 1.00 0.00 64 TYR A N 6
ATOM 11827 C CA . TYR A 1 39 ? -11.081 20.376 -1.742 1.00 0.00 64 TYR A CA 6
ATOM 11828 C C . TYR A 1 39 ? -11.678 18.975 -1.694 1.00 0.00 64 TYR A C 6
ATOM 11829 O O . TYR A 1 39 ? -11.791 18.303 -2.717 1.00 0.00 64 TYR A O 6
ATOM 11847 N N . ILE A 1 40 ? -12.058 18.542 -0.503 1.00 0.00 65 ILE A N 6
ATOM 11848 C CA . ILE A 1 40 ? -12.669 17.235 -0.328 1.00 0.00 65 ILE A CA 6
ATOM 11849 C C . ILE A 1 40 ? -14.149 17.280 -0.714 1.00 0.00 65 ILE A C 6
ATOM 11850 O O . ILE A 1 40 ? -15.029 17.417 0.135 1.00 0.00 65 ILE A O 6
ATOM 11866 N N . PHE A 1 41 ? -14.406 17.173 -2.017 1.00 0.00 66 PHE A N 6
ATOM 11867 C CA . PHE A 1 41 ? -15.763 17.259 -2.556 1.00 0.00 66 PHE A CA 6
ATOM 11868 C C . PHE A 1 41 ? -16.618 16.087 -2.088 1.00 0.00 66 PHE A C 6
ATOM 11869 O O . PHE A 1 41 ? -17.844 16.184 -2.037 1.00 0.00 66 PHE A O 6
ATOM 11886 N N . ASN A 1 42 ? -15.967 14.983 -1.757 1.00 0.00 67 ASN A N 6
ATOM 11887 C CA . ASN A 1 42 ? -16.663 13.809 -1.252 1.00 0.00 67 ASN A CA 6
ATOM 11888 C C . ASN A 1 42 ? -17.279 14.111 0.108 1.00 0.00 67 ASN A C 6
ATOM 11889 O O . ASN A 1 42 ? -16.584 14.514 1.040 1.00 0.00 67 ASN A O 6
ATOM 11900 N N . THR A 1 43 ? -18.587 13.910 0.207 1.00 0.00 68 THR A N 6
ATOM 11901 C CA . THR A 1 43 ? -19.335 14.219 1.419 1.00 0.00 68 THR A CA 6
ATOM 11902 C C . THR A 1 43 ? -18.902 13.340 2.589 1.00 0.00 68 THR A C 6
ATOM 11903 O O . THR A 1 43 ? -19.136 13.673 3.753 1.00 0.00 68 THR A O 6
ATOM 11914 N N . SER A 1 44 ? -18.262 12.222 2.274 1.00 0.00 69 SER A N 6
ATOM 11915 C CA . SER A 1 44 ? -17.738 11.326 3.291 1.00 0.00 69 SER A CA 6
ATOM 11916 C C . SER A 1 44 ? -16.441 11.884 3.880 1.00 0.00 69 SER A C 6
ATOM 11917 O O . SER A 1 44 ? -15.910 11.344 4.852 1.00 0.00 69 SER A O 6
ATOM 11925 N N . LEU A 1 45 ? -15.945 12.960 3.261 1.00 0.00 70 LEU A N 6
ATOM 11926 C CA . LEU A 1 45 ? -14.736 13.664 3.693 1.00 0.00 70 LEU A CA 6
ATOM 11927 C C . LEU A 1 45 ? -13.496 12.782 3.554 1.00 0.00 70 LEU A C 6
ATOM 11928 O O . LEU A 1 45 ? -12.756 12.896 2.580 1.00 0.00 70 LEU A O 6
ATOM 11944 N N . PHE A 1 46 ? -13.284 11.896 4.517 1.00 0.00 71 PHE A N 6
ATOM 11945 C CA . PHE A 1 46 ? -12.137 11.000 4.488 1.00 0.00 71 PHE A CA 6
ATOM 11946 C C . PHE A 1 46 ? -12.510 9.668 3.851 1.00 0.00 71 PHE A C 6
ATOM 11947 O O . PHE A 1 46 ? -11.645 8.833 3.578 1.00 0.00 71 PHE A O 6
ATOM 11964 N N . GLY A 1 47 ? -13.801 9.474 3.617 1.00 0.00 72 GLY A N 6
ATOM 11965 C CA . GLY A 1 47 ? -14.263 8.272 2.953 1.00 0.00 72 GLY A CA 6
ATOM 11966 C C . GLY A 1 47 ? -15.052 7.364 3.873 1.00 0.00 72 GLY A C 6
ATOM 11967 O O . GLY A 1 47 ? -14.912 7.428 5.096 1.00 0.00 72 GLY A O 6
ATOM 11971 N N . VAL A 1 48 ? -15.890 6.522 3.286 1.00 0.00 73 VAL A N 6
ATOM 11972 C CA . VAL A 1 48 ? -16.674 5.564 4.047 1.00 0.00 73 VAL A CA 6
ATOM 11973 C C . VAL A 1 48 ? -15.841 4.320 4.323 1.00 0.00 73 VAL A C 6
ATOM 11974 O O . VAL A 1 48 ? -15.671 3.908 5.471 1.00 0.00 73 VAL A O 6
ATOM 11987 N N . TYR A 1 49 ? -15.299 3.748 3.264 1.00 0.00 74 TYR A N 6
ATOM 11988 C CA . TYR A 1 49 ? -14.482 2.554 3.372 1.00 0.00 74 TYR A CA 6
ATOM 11989 C C . TYR A 1 49 ? -13.321 2.630 2.391 1.00 0.00 74 TYR A C 6
ATOM 11990 O O . TYR A 1 49 ? -13.437 3.235 1.322 1.00 0.00 74 TYR A O 6
ATOM 12008 N N . VAL A 1 50 ? -12.201 2.042 2.764 1.00 0.00 75 VAL A N 6
ATOM 12009 C CA . VAL A 1 50 ? -11.039 2.001 1.897 1.00 0.00 75 VAL A CA 6
ATOM 12010 C C . VAL A 1 50 ? -10.767 0.566 1.464 1.00 0.00 75 VAL A C 6
ATOM 12011 O O . VAL A 1 50 ? -10.253 -0.244 2.241 1.00 0.00 75 VAL A O 6
ATOM 12024 N N . PRO A 1 51 ? -11.139 0.219 0.228 1.00 0.00 76 PRO A N 6
ATOM 12025 C CA . PRO A 1 51 ? -10.935 -1.114 -0.307 1.00 0.00 76 PRO A CA 6
ATOM 12026 C C . PRO A 1 51 ? -9.556 -1.272 -0.939 1.00 0.00 76 PRO A C 6
ATOM 12027 O O . PRO A 1 51 ? -9.125 -0.440 -1.740 1.00 0.00 76 PRO A O 6
ATOM 12038 N N . ALA A 1 52 ? -8.868 -2.343 -0.573 1.00 0.00 77 ALA A N 6
ATOM 12039 C CA . ALA A 1 52 ? -7.534 -2.614 -1.086 1.00 0.00 77 ALA A CA 6
ATOM 12040 C C . ALA A 1 52 ? -7.591 -3.044 -2.548 1.00 0.00 77 ALA A C 6
ATOM 12041 O O . ALA A 1 52 ? -6.574 -3.068 -3.239 1.00 0.00 77 ALA A O 6
ATOM 12048 N N . ASP A 1 53 ? -8.792 -3.378 -3.006 1.00 0.00 78 ASP A N 6
ATOM 12049 C CA . ASP A 1 53 ? -9.000 -3.799 -4.386 1.00 0.00 78 ASP A CA 6
ATOM 12050 C C . ASP A 1 53 ? -8.956 -2.611 -5.338 1.00 0.00 78 ASP A C 6
ATOM 12051 O O . ASP A 1 53 ? -8.730 -2.779 -6.537 1.00 0.00 78 ASP A O 6
ATOM 12060 N N . LEU A 1 54 ? -9.182 -1.416 -4.811 1.00 0.00 79 LEU A N 6
ATOM 12061 C CA . LEU A 1 54 ? -9.137 -0.214 -5.631 1.00 0.00 79 LEU A CA 6
ATOM 12062 C C . LEU A 1 54 ? -7.757 0.418 -5.556 1.00 0.00 79 LEU A C 6
ATOM 12063 O O . LEU A 1 54 ? -7.092 0.341 -4.522 1.00 0.00 79 LEU A O 6
ATOM 12079 N N . ASN A 1 55 ? -7.334 1.026 -6.662 1.00 0.00 80 ASN A N 6
ATOM 12080 C CA . ASN A 1 55 ? -6.025 1.676 -6.756 1.00 0.00 80 ASN A CA 6
ATOM 12081 C C . ASN A 1 55 ? -4.899 0.672 -6.547 1.00 0.00 80 ASN A C 6
ATOM 12082 O O . ASN A 1 55 ? -3.829 1.008 -6.038 1.00 0.00 80 ASN A O 6
ATOM 12093 N N . GLU A 1 56 ? -5.157 -0.567 -6.945 1.00 0.00 81 GLU A N 6
ATOM 12094 C CA . GLU A 1 56 ? -4.156 -1.616 -6.891 1.00 0.00 81 GLU A CA 6
ATOM 12095 C C . GLU A 1 56 ? -4.395 -2.614 -8.014 1.00 0.00 81 GLU A C 6
ATOM 12096 O O . GLU A 1 56 ? -4.977 -3.681 -7.811 1.00 0.00 81 GLU A O 6
ATOM 12108 N N . ASP A 1 57 ? -3.966 -2.248 -9.206 1.00 0.00 82 ASP A N 6
ATOM 12109 C CA . ASP A 1 57 ? -4.066 -3.134 -10.349 1.00 0.00 82 ASP A CA 6
ATOM 12110 C C . ASP A 1 57 ? -3.040 -4.245 -10.217 1.00 0.00 82 ASP A C 6
ATOM 12111 O O . ASP A 1 57 ? -3.335 -5.414 -10.476 1.00 0.00 82 ASP A O 6
ATOM 12120 N N . ASN A 1 58 ? -1.828 -3.850 -9.812 1.00 0.00 83 ASN A N 6
ATOM 12121 C CA . ASN A 1 58 ? -0.746 -4.774 -9.449 1.00 0.00 83 ASN A CA 6
ATOM 12122 C C . ASN A 1 58 ? -0.165 -5.502 -10.661 1.00 0.00 83 ASN A C 6
ATOM 12123 O O . ASN A 1 58 ? 0.936 -6.048 -10.590 1.00 0.00 83 ASN A O 6
ATOM 12134 N N . VAL A 1 59 ? -0.888 -5.475 -11.773 1.00 0.00 84 VAL A N 6
ATOM 12135 C CA . VAL A 1 59 ? -0.476 -6.164 -12.990 1.00 0.00 84 VAL A CA 6
ATOM 12136 C C . VAL A 1 59 ? 0.919 -5.727 -13.440 1.00 0.00 84 VAL A C 6
ATOM 12137 O O . VAL A 1 59 ? 1.690 -6.529 -13.967 1.00 0.00 84 VAL A O 6
ATOM 12150 N N . LYS A 1 60 ? 1.251 -4.467 -13.202 1.00 0.00 85 LYS A N 6
ATOM 12151 C CA . LYS A 1 60 ? 2.545 -3.939 -13.605 1.00 0.00 85 LYS A CA 6
ATOM 12152 C C . LYS A 1 60 ? 3.366 -3.493 -12.397 1.00 0.00 85 LYS A C 6
ATOM 12153 O O . LYS A 1 60 ? 4.146 -2.545 -12.479 1.00 0.00 85 LYS A O 6
ATOM 12172 N N . GLN A 1 61 ? 3.195 -4.186 -11.277 1.00 0.00 86 GLN A N 6
ATOM 12173 C CA . GLN A 1 61 ? 4.003 -3.925 -10.088 1.00 0.00 86 GLN A CA 6
ATOM 12174 C C . GLN A 1 61 ? 5.168 -4.905 -10.008 1.00 0.00 86 GLN A C 6
ATOM 12175 O O . GLN A 1 61 ? 5.825 -5.036 -8.970 1.00 0.00 86 GLN A O 6
ATOM 12189 N N . SER A 1 62 ? 5.425 -5.588 -11.112 1.00 0.00 87 SER A N 6
ATOM 12190 C CA . SER A 1 62 ? 6.484 -6.580 -11.167 1.00 0.00 87 SER A CA 6
ATOM 12191 C C . SER A 1 62 ? 7.672 -6.059 -11.974 1.00 0.00 87 SER A C 6
ATOM 12192 O O . SER A 1 62 ? 8.057 -6.651 -12.982 1.00 0.00 87 SER A O 6
ATOM 12200 N N . MET A 1 63 ? 8.236 -4.936 -11.537 1.00 0.00 88 MET A N 6
ATOM 12201 C CA . MET A 1 63 ? 9.422 -4.382 -12.181 1.00 0.00 88 MET A CA 6
ATOM 12202 C C . MET A 1 63 ? 10.596 -5.315 -11.952 1.00 0.00 88 MET A C 6
ATOM 12203 O O . MET A 1 63 ? 11.225 -5.799 -12.892 1.00 0.00 88 MET A O 6
ATOM 12217 N N . LEU A 1 64 ? 10.879 -5.566 -10.683 1.00 0.00 89 LEU A N 6
ATOM 12218 C CA . LEU A 1 64 ? 11.954 -6.463 -10.299 1.00 0.00 89 LEU A CA 6
ATOM 12219 C C . LEU A 1 64 ? 11.413 -7.543 -9.376 1.00 0.00 89 LEU A C 6
ATOM 12220 O O . LEU A 1 64 ? 12.167 -8.352 -8.834 1.00 0.00 89 LEU A O 6
ATOM 12236 N N . ASN A 1 65 ? 10.087 -7.537 -9.216 1.00 0.00 90 ASN A N 6
ATOM 12237 C CA . ASN A 1 65 ? 9.390 -8.440 -8.297 1.00 0.00 90 ASN A CA 6
ATOM 12238 C C . ASN A 1 65 ? 9.826 -8.182 -6.864 1.00 0.00 90 ASN A C 6
ATOM 12239 O O . ASN A 1 65 ? 9.823 -9.078 -6.018 1.00 0.00 90 ASN A O 6
ATOM 12250 N N . VAL A 1 66 ? 10.196 -6.941 -6.606 1.00 0.00 91 VAL A N 6
ATOM 12251 C CA . VAL A 1 66 ? 10.610 -6.516 -5.286 1.00 0.00 91 VAL A CA 6
ATOM 12252 C C . VAL A 1 66 ? 9.476 -5.751 -4.617 1.00 0.00 91 VAL A C 6
ATOM 12253 O O . VAL A 1 66 ? 9.031 -4.717 -5.120 1.00 0.00 91 VAL A O 6
ATOM 12266 N N . THR A 1 67 ? 9.002 -6.271 -3.498 1.00 0.00 92 THR A N 6
ATOM 12267 C CA . THR A 1 67 ? 7.916 -5.644 -2.771 1.00 0.00 92 THR A CA 6
ATOM 12268 C C . THR A 1 67 ? 8.416 -5.049 -1.459 1.00 0.00 92 THR A C 6
ATOM 12269 O O . THR A 1 67 ? 8.725 -5.774 -0.510 1.00 0.00 92 THR A O 6
ATOM 12280 N N . LEU A 1 68 ? 8.516 -3.728 -1.423 1.00 0.00 93 LEU A N 6
ATOM 12281 C CA . LEU A 1 68 ? 8.909 -3.022 -0.213 1.00 0.00 93 LEU A CA 6
ATOM 12282 C C . LEU A 1 68 ? 7.736 -2.973 0.759 1.00 0.00 93 LEU A C 6
ATOM 12283 O O . LEU A 1 68 ? 6.803 -2.193 0.580 1.00 0.00 93 LEU A O 6
ATOM 12299 N N . VAL A 1 69 ? 7.780 -3.820 1.776 1.00 0.00 94 VAL A N 6
ATOM 12300 C CA . VAL A 1 69 ? 6.696 -3.901 2.741 1.00 0.00 94 VAL A CA 6
ATOM 12301 C C . VAL A 1 69 ? 6.996 -3.078 3.989 1.00 0.00 94 VAL A C 6
ATOM 12302 O O . VAL A 1 69 ? 6.191 -3.032 4.920 1.00 0.00 94 VAL A O 6
ATOM 12315 N N . GLY A 1 70 ? 8.160 -2.440 4.016 1.00 0.00 95 GLY A N 6
ATOM 12316 C CA . GLY A 1 70 ? 8.489 -1.564 5.124 1.00 0.00 95 GLY A CA 6
ATOM 12317 C C . GLY A 1 70 ? 9.980 -1.394 5.316 1.00 0.00 95 GLY A C 6
ATOM 12318 O O . GLY A 1 70 ? 10.780 -2.066 4.665 1.00 0.00 95 GLY A O 6
ATOM 12322 N N . ILE A 1 71 ? 10.355 -0.491 6.207 1.00 0.00 96 ILE A N 6
ATOM 12323 C CA . ILE A 1 71 ? 11.753 -0.258 6.519 1.00 0.00 96 ILE A CA 6
ATOM 12324 C C . ILE A 1 71 ? 11.989 -0.446 8.011 1.00 0.00 96 ILE A C 6
ATOM 12325 O O . ILE A 1 71 ? 11.258 0.096 8.841 1.00 0.00 96 ILE A O 6
ATOM 12341 N N . LEU A 1 72 ? 13.007 -1.220 8.341 1.00 0.00 97 LEU A N 6
ATOM 12342 C CA . LEU A 1 72 ? 13.314 -1.540 9.722 1.00 0.00 97 LEU A CA 6
ATOM 12343 C C . LEU A 1 72 ? 14.408 -0.613 10.244 1.00 0.00 97 LEU A C 6
ATOM 12344 O O . LEU A 1 72 ? 15.600 -0.896 10.113 1.00 0.00 97 LEU A O 6
ATOM 12360 N N . PHE A 1 73 ? 13.988 0.501 10.825 1.00 0.00 98 PHE A N 6
ATOM 12361 C CA . PHE A 1 73 ? 14.915 1.513 11.310 1.00 0.00 98 PHE A CA 6
ATOM 12362 C C . PHE A 1 73 ? 15.702 1.017 12.519 1.00 0.00 98 PHE A C 6
ATOM 12363 O O . PHE A 1 73 ? 15.260 0.122 13.244 1.00 0.00 98 PHE A O 6
ATOM 12380 N N . ALA A 1 74 ? 16.870 1.607 12.722 1.00 0.00 99 ALA A N 6
ATOM 12381 C CA . ALA A 1 74 ? 17.729 1.264 13.844 1.00 0.00 99 ALA A CA 6
ATOM 12382 C C . ALA A 1 74 ? 18.318 2.536 14.440 1.00 0.00 99 ALA A C 6
ATOM 12383 O O . ALA A 1 74 ? 17.997 3.636 13.981 1.00 0.00 99 ALA A O 6
ATOM 12390 N N . ASP A 1 75 ? 19.164 2.396 15.459 1.00 0.00 100 ASP A N 6
ATOM 12391 C CA . ASP A 1 75 ? 19.817 3.553 16.074 1.00 0.00 100 ASP A CA 6
ATOM 12392 C C . ASP A 1 75 ? 20.568 4.350 15.021 1.00 0.00 100 ASP A C 6
ATOM 12393 O O . ASP A 1 75 ? 20.421 5.569 14.926 1.00 0.00 100 ASP A O 6
ATOM 12402 N N . LYS A 1 76 ? 21.358 3.653 14.221 1.00 0.00 101 LYS A N 6
ATOM 12403 C CA . LYS A 1 76 ? 22.007 4.266 13.076 1.00 0.00 101 LYS A CA 6
ATOM 12404 C C . LYS A 1 76 ? 21.211 3.963 11.822 1.00 0.00 101 LYS A C 6
ATOM 12405 O O . LYS A 1 76 ? 20.694 2.858 11.652 1.00 0.00 101 LYS A O 6
ATOM 12424 N N . ILE A 1 77 ? 21.123 4.944 10.944 1.00 0.00 102 ILE A N 6
ATOM 12425 C CA . ILE A 1 77 ? 20.369 4.795 9.713 1.00 0.00 102 ILE A CA 6
ATOM 12426 C C . ILE A 1 77 ? 21.117 3.888 8.739 1.00 0.00 102 ILE A C 6
ATOM 12427 O O . ILE A 1 77 ? 20.511 3.200 7.923 1.00 0.00 102 ILE A O 6
ATOM 12443 N N . GLU A 1 78 ? 22.438 3.866 8.854 1.00 0.00 103 GLU A N 6
ATOM 12444 C CA . GLU A 1 78 ? 23.259 3.011 8.009 1.00 0.00 103 GLU A CA 6
ATOM 12445 C C . GLU A 1 78 ? 23.308 1.589 8.562 1.00 0.00 103 GLU A C 6
ATOM 12446 O O . GLU A 1 78 ? 23.757 0.666 7.885 1.00 0.00 103 GLU A O 6
ATOM 12458 N N . GLU A 1 79 ? 22.836 1.420 9.791 1.00 0.00 104 GLU A N 6
ATOM 12459 C CA . GLU A 1 79 ? 22.807 0.110 10.426 1.00 0.00 104 GLU A CA 6
ATOM 12460 C C . GLU A 1 79 ? 21.395 -0.459 10.412 1.00 0.00 104 GLU A C 6
ATOM 12461 O O . GLU A 1 79 ? 21.116 -1.478 11.045 1.00 0.00 104 GLU A O 6
ATOM 12473 N N . SER A 1 80 ? 20.507 0.209 9.694 1.00 0.00 105 SER A N 6
ATOM 12474 C CA . SER A 1 80 ? 19.121 -0.217 9.612 1.00 0.00 105 SER A CA 6
ATOM 12475 C C . SER A 1 80 ? 18.970 -1.355 8.610 1.00 0.00 105 SER A C 6
ATOM 12476 O O . SER A 1 80 ? 19.900 -1.671 7.862 1.00 0.00 105 SER A O 6
ATOM 12484 N N . GLN A 1 81 ? 17.804 -1.975 8.608 1.00 0.00 106 GLN A N 6
ATOM 12485 C CA . GLN A 1 81 ? 17.498 -3.033 7.663 1.00 0.00 106 GLN A CA 6
ATOM 12486 C C . GLN A 1 81 ? 16.281 -2.649 6.849 1.00 0.00 106 GLN A C 6
ATOM 12487 O O . GLN A 1 81 ? 15.436 -1.880 7.301 1.00 0.00 106 GLN A O 6
ATOM 12501 N N . VAL A 1 82 ? 16.186 -3.180 5.652 1.00 0.00 107 VAL A N 6
ATOM 12502 C CA . VAL A 1 82 ? 15.031 -2.929 4.821 1.00 0.00 107 VAL A CA 6
ATOM 12503 C C . VAL A 1 82 ? 14.191 -4.198 4.709 1.00 0.00 107 VAL A C 6
ATOM 12504 O O . VAL A 1 82 ? 14.723 -5.292 4.510 1.00 0.00 107 VAL A O 6
ATOM 12517 N N . ILE A 1 83 ? 12.887 -4.054 4.877 1.00 0.00 108 ILE A N 6
ATOM 12518 C CA . ILE A 1 83 ? 11.990 -5.196 4.882 1.00 0.00 108 ILE A CA 6
ATOM 12519 C C . ILE A 1 83 ? 11.408 -5.403 3.490 1.00 0.00 108 ILE A C 6
ATOM 12520 O O . ILE A 1 83 ? 10.505 -4.679 3.063 1.00 0.00 108 ILE A O 6
ATOM 12536 N N . ILE A 1 84 ? 11.937 -6.381 2.779 1.00 0.00 109 ILE A N 6
ATOM 12537 C CA . ILE A 1 84 ? 11.545 -6.613 1.401 1.00 0.00 109 ILE A CA 6
ATOM 12538 C C . ILE A 1 84 ? 11.015 -8.027 1.212 1.00 0.00 109 ILE A C 6
ATOM 12539 O O . ILE A 1 84 ? 11.591 -8.994 1.712 1.00 0.00 109 ILE A O 6
ATOM 12555 N N . ARG A 1 85 ? 9.903 -8.132 0.508 1.00 0.00 110 ARG A N 6
ATOM 12556 C CA . ARG A 1 85 ? 9.369 -9.419 0.114 1.00 0.00 110 ARG A CA 6
ATOM 12557 C C . ARG A 1 85 ? 9.637 -9.632 -1.368 1.00 0.00 110 ARG A C 6
ATOM 12558 O O . ARG A 1 85 ? 9.098 -8.919 -2.217 1.00 0.00 110 ARG A O 6
ATOM 12579 N N . SER A 1 86 ? 10.486 -10.596 -1.665 1.00 0.00 111 SER A N 6
ATOM 12580 C CA . SER A 1 86 ? 10.931 -10.828 -3.032 1.00 0.00 111 SER A CA 6
ATOM 12581 C C . SER A 1 86 ? 9.923 -11.669 -3.820 1.00 0.00 111 SER A C 6
ATOM 12582 O O . SER A 1 86 ? 8.840 -11.979 -3.314 1.00 0.00 111 SER A O 6
ATOM 12590 N N . ALA A 1 87 ? 10.282 -12.039 -5.051 1.00 0.00 112 ALA A N 6
ATOM 12591 C CA . ALA A 1 87 ? 9.410 -12.850 -5.903 1.00 0.00 112 ALA A CA 6
ATOM 12592 C C . ALA A 1 87 ? 9.094 -14.186 -5.243 1.00 0.00 112 ALA A C 6
ATOM 12593 O O . ALA A 1 87 ? 8.031 -14.769 -5.461 1.00 0.00 112 ALA A O 6
ATOM 12600 N N . SER A 1 88 ? 10.027 -14.648 -4.419 1.00 0.00 113 SER A N 6
ATOM 12601 C CA . SER A 1 88 ? 9.886 -15.904 -3.701 1.00 0.00 113 SER A CA 6
ATOM 12602 C C . SER A 1 88 ? 8.666 -15.889 -2.783 1.00 0.00 113 SER A C 6
ATOM 12603 O O . SER A 1 88 ? 8.116 -16.938 -2.445 1.00 0.00 113 SER A O 6
ATOM 12611 N N . GLY A 1 89 ? 8.245 -14.692 -2.391 1.00 0.00 114 GLY A N 6
ATOM 12612 C CA . GLY A 1 89 ? 7.140 -14.559 -1.467 1.00 0.00 114 GLY A CA 6
ATOM 12613 C C . GLY A 1 89 ? 7.626 -14.407 -0.045 1.00 0.00 114 GLY A C 6
ATOM 12614 O O . GLY A 1 89 ? 6.836 -14.178 0.870 1.00 0.00 114 GLY A O 6
ATOM 12618 N N . GLU A 1 90 ? 8.934 -14.528 0.130 1.00 0.00 115 GLU A N 6
ATOM 12619 C CA . GLU A 1 90 ? 9.551 -14.426 1.442 1.00 0.00 115 GLU A CA 6
ATOM 12620 C C . GLU A 1 90 ? 9.758 -12.972 1.835 1.00 0.00 115 GLU A C 6
ATOM 12621 O O . GLU A 1 90 ? 10.372 -12.199 1.096 1.00 0.00 115 GLU A O 6
ATOM 12633 N N . GLU A 1 91 ? 9.227 -12.602 2.989 1.00 0.00 116 GLU A N 6
ATOM 12634 C CA . GLU A 1 91 ? 9.480 -11.294 3.567 1.00 0.00 116 GLU A CA 6
ATOM 12635 C C . GLU A 1 91 ? 10.731 -11.369 4.427 1.00 0.00 116 GLU A C 6
ATOM 12636 O O . GLU A 1 91 ? 10.745 -12.056 5.450 1.00 0.00 116 GLU A O 6
ATOM 12648 N N . LYS A 1 92 ? 11.785 -10.693 4.011 1.00 0.00 117 LYS A N 6
ATOM 12649 C CA . LYS A 1 92 ? 13.054 -10.775 4.716 1.00 0.00 117 LYS A CA 6
ATOM 12650 C C . LYS A 1 92 ? 13.619 -9.389 4.974 1.00 0.00 117 LYS A C 6
ATOM 12651 O O . LYS A 1 92 ? 13.327 -8.442 4.243 1.00 0.00 117 LYS A O 6
ATOM 12670 N N . THR A 1 93 ? 14.414 -9.270 6.023 1.00 0.00 118 THR A N 6
ATOM 12671 C CA . THR A 1 93 ? 15.092 -8.024 6.311 1.00 0.00 118 THR A CA 6
ATOM 12672 C C . THR A 1 93 ? 16.499 -8.064 5.742 1.00 0.00 118 THR A C 6
ATOM 12673 O O . THR A 1 93 ? 17.298 -8.936 6.090 1.00 0.00 118 THR A O 6
ATOM 12684 N N . TYR A 1 94 ? 16.787 -7.137 4.855 1.00 0.00 119 TYR A N 6
ATOM 12685 C CA . TYR A 1 94 ? 18.061 -7.122 4.159 1.00 0.00 119 TYR A CA 6
ATOM 12686 C C . TYR A 1 94 ? 18.931 -5.983 4.664 1.00 0.00 119 TYR A C 6
ATOM 12687 O O . TYR A 1 94 ? 18.427 -4.965 5.145 1.00 0.00 119 TYR A O 6
ATOM 12705 N N . ASN A 1 95 ? 20.234 -6.166 4.543 1.00 0.00 120 ASN A N 6
ATOM 12706 C CA . ASN A 1 95 ? 21.204 -5.199 5.041 1.00 0.00 120 ASN A CA 6
ATOM 12707 C C . ASN A 1 95 ? 21.693 -4.312 3.908 1.00 0.00 120 ASN A C 6
ATOM 12708 O O . ASN A 1 95 ? 21.668 -4.711 2.743 1.00 0.00 120 ASN A O 6
ATOM 12719 N N . VAL A 1 96 ? 22.135 -3.109 4.246 1.00 0.00 121 VAL A N 6
ATOM 12720 C CA . VAL A 1 96 ? 22.659 -2.185 3.250 1.00 0.00 121 VAL A CA 6
ATOM 12721 C C . VAL A 1 96 ? 23.927 -2.748 2.606 1.00 0.00 121 VAL A C 6
ATOM 12722 O O . VAL A 1 96 ? 24.875 -3.126 3.296 1.00 0.00 121 VAL A O 6
ATOM 12735 N N . GLY A 1 97 ? 23.922 -2.833 1.285 1.00 0.00 122 GLY A N 6
ATOM 12736 C CA . GLY A 1 97 ? 25.063 -3.374 0.569 1.00 0.00 122 GLY A CA 6
ATOM 12737 C C . GLY A 1 97 ? 24.848 -4.820 0.173 1.00 0.00 122 GLY A C 6
ATOM 12738 O O . GLY A 1 97 ? 25.671 -5.421 -0.522 1.00 0.00 122 GLY A O 6
ATOM 12742 N N . ASP A 1 98 ? 23.735 -5.380 0.616 1.00 0.00 123 ASP A N 6
ATOM 12743 C CA . ASP A 1 98 ? 23.399 -6.764 0.316 1.00 0.00 123 ASP A CA 6
ATOM 12744 C C . ASP A 1 98 ? 22.592 -6.839 -0.978 1.00 0.00 123 ASP A C 6
ATOM 12745 O O . ASP A 1 98 ? 21.957 -5.858 -1.383 1.00 0.00 123 ASP A O 6
ATOM 12754 N N . LYS A 1 99 ? 22.639 -7.986 -1.640 1.00 0.00 124 LYS A N 6
ATOM 12755 C CA . LYS A 1 99 ? 21.902 -8.184 -2.879 1.00 0.00 124 LYS A CA 6
ATOM 12756 C C . LYS A 1 99 ? 20.566 -8.849 -2.592 1.00 0.00 124 LYS A C 6
ATOM 12757 O O . LYS A 1 99 ? 20.510 -9.877 -1.921 1.00 0.00 124 LYS A O 6
ATOM 12776 N N . ILE A 1 100 ? 19.498 -8.259 -3.099 1.00 0.00 125 ILE A N 6
ATOM 12777 C CA . ILE A 1 100 ? 18.160 -8.761 -2.842 1.00 0.00 125 ILE A CA 6
ATOM 12778 C C . ILE A 1 100 ? 17.659 -9.589 -4.021 1.00 0.00 125 ILE A C 6
ATOM 12779 O O . ILE A 1 100 ? 17.870 -9.220 -5.181 1.00 0.00 125 ILE A O 6
ATOM 12795 N N . PRO A 1 101 ? 17.019 -10.736 -3.735 1.00 0.00 126 PRO A N 6
ATOM 12796 C CA . PRO A 1 101 ? 16.425 -11.588 -4.766 1.00 0.00 126 PRO A CA 6
ATOM 12797 C C . PRO A 1 101 ? 15.450 -10.811 -5.639 1.00 0.00 126 PRO A C 6
ATOM 12798 O O . PRO A 1 101 ? 14.460 -10.261 -5.146 1.00 0.00 126 PRO A O 6
ATOM 12809 N N . GLY A 1 102 ? 15.743 -10.762 -6.925 1.00 0.00 127 GLY A N 6
ATOM 12810 C CA . GLY A 1 102 ? 14.933 -9.999 -7.847 1.00 0.00 127 GLY A CA 6
ATOM 12811 C C . GLY A 1 102 ? 15.781 -9.319 -8.898 1.00 0.00 127 GLY A C 6
ATOM 12812 O O . GLY A 1 102 ? 15.269 -8.854 -9.916 1.00 0.00 127 GLY A O 6
ATOM 12816 N N . GLY A 1 103 ? 17.085 -9.263 -8.651 1.00 0.00 128 GLY A N 6
ATOM 12817 C CA . GLY A 1 103 ? 17.996 -8.661 -9.605 1.00 0.00 128 GLY A CA 6
ATOM 12818 C C . GLY A 1 103 ? 18.419 -7.262 -9.202 1.00 0.00 128 GLY A C 6
ATOM 12819 O O . GLY A 1 103 ? 18.735 -6.430 -10.054 1.00 0.00 128 GLY A O 6
ATOM 12823 N N . ALA A 1 104 ? 18.418 -6.992 -7.906 1.00 0.00 129 ALA A N 6
ATOM 12824 C CA . ALA A 1 104 ? 18.791 -5.677 -7.407 1.00 0.00 129 ALA A CA 6
ATOM 12825 C C . ALA A 1 104 ? 19.681 -5.790 -6.175 1.00 0.00 129 ALA A C 6
ATOM 12826 O O . ALA A 1 104 ? 19.802 -6.861 -5.578 1.00 0.00 129 ALA A O 6
ATOM 12833 N N . THR A 1 105 ? 20.303 -4.684 -5.804 1.00 0.00 130 THR A N 6
ATOM 12834 C CA . THR A 1 105 ? 21.130 -4.639 -4.613 1.00 0.00 130 THR A CA 6
ATOM 12835 C C . THR A 1 105 ? 20.954 -3.299 -3.908 1.00 0.00 130 THR A C 6
ATOM 12836 O O . THR A 1 105 ? 20.710 -2.275 -4.553 1.00 0.00 130 THR A O 6
ATOM 12847 N N . ILE A 1 106 ? 21.054 -3.320 -2.588 1.00 0.00 131 ILE A N 6
ATOM 12848 C CA . ILE A 1 106 ? 20.853 -2.129 -1.777 1.00 0.00 131 ILE A CA 6
ATOM 12849 C C . ILE A 1 106 ? 22.120 -1.291 -1.732 1.00 0.00 131 ILE A C 6
ATOM 12850 O O . ILE A 1 106 ? 23.173 -1.773 -1.323 1.00 0.00 131 ILE A O 6
ATOM 12866 N N . LYS A 1 107 ? 22.012 -0.042 -2.150 1.00 0.00 132 LYS A N 6
ATOM 12867 C CA . LYS A 1 107 ? 23.147 0.864 -2.129 1.00 0.00 132 LYS A CA 6
ATOM 12868 C C . LYS A 1 107 ? 23.142 1.710 -0.862 1.00 0.00 132 LYS A C 6
ATOM 12869 O O . LYS A 1 107 ? 24.163 1.843 -0.186 1.00 0.00 132 LYS A O 6
ATOM 12888 N N . ARG A 1 108 ? 21.988 2.276 -0.541 1.00 0.00 133 ARG A N 6
ATOM 12889 C CA . ARG A 1 108 ? 21.856 3.110 0.645 1.00 0.00 133 ARG A CA 6
ATOM 12890 C C . ARG A 1 108 ? 20.426 3.098 1.164 1.00 0.00 133 ARG A C 6
ATOM 12891 O O . ARG A 1 108 ? 19.472 3.227 0.395 1.00 0.00 133 ARG A O 6
ATOM 12912 N N . ILE A 1 109 ? 20.287 2.934 2.470 1.00 0.00 134 ILE A N 6
ATOM 12913 C CA . ILE A 1 109 ? 18.983 2.944 3.107 1.00 0.00 134 ILE A CA 6
ATOM 12914 C C . ILE A 1 109 ? 18.725 4.309 3.739 1.00 0.00 134 ILE A C 6
ATOM 12915 O O . ILE A 1 109 ? 19.089 4.554 4.887 1.00 0.00 134 ILE A O 6
ATOM 12931 N N . MET A 1 110 ? 18.138 5.208 2.964 1.00 0.00 135 MET A N 6
ATOM 12932 C CA . MET A 1 110 ? 17.777 6.529 3.465 1.00 0.00 135 MET A CA 6
ATOM 12933 C C . MET A 1 110 ? 16.402 6.479 4.120 1.00 0.00 135 MET A C 6
ATOM 12934 O O . MET A 1 110 ? 15.549 5.683 3.726 1.00 0.00 135 MET A O 6
ATOM 12948 N N . PRO A 1 111 ? 16.170 7.333 5.134 1.00 0.00 136 PRO A N 6
ATOM 12949 C CA . PRO A 1 111 ? 14.888 7.392 5.843 1.00 0.00 136 PRO A CA 6
ATOM 12950 C C . PRO A 1 111 ? 13.736 7.778 4.922 1.00 0.00 136 PRO A C 6
ATOM 12951 O O . PRO A 1 111 ? 12.582 7.433 5.177 1.00 0.00 136 PRO A O 6
ATOM 12962 N N . GLY A 1 112 ? 14.061 8.495 3.856 1.00 0.00 137 GLY A N 6
ATOM 12963 C CA . GLY A 1 112 ? 13.051 8.922 2.911 1.00 0.00 137 GLY A CA 6
ATOM 12964 C C . GLY A 1 112 ? 12.948 8.007 1.704 1.00 0.00 137 GLY A C 6
ATOM 12965 O O . GLY A 1 112 ? 12.174 8.278 0.784 1.00 0.00 137 GLY A O 6
ATOM 12969 N N . GLY A 1 113 ? 13.723 6.928 1.702 1.00 0.00 138 GLY A N 6
ATOM 12970 C CA . GLY A 1 113 ? 13.673 5.986 0.600 1.00 0.00 138 GLY A CA 6
ATOM 12971 C C . GLY A 1 113 ? 14.937 5.160 0.475 1.00 0.00 138 GLY A C 6
ATOM 12972 O O . GLY A 1 113 ? 16.040 5.659 0.694 1.00 0.00 138 GLY A O 6
ATOM 12976 N N . VAL A 1 114 ? 14.777 3.893 0.122 1.00 0.00 139 VAL A N 6
ATOM 12977 C CA . VAL A 1 114 ? 15.912 2.993 -0.026 1.00 0.00 139 VAL A CA 6
ATOM 12978 C C . VAL A 1 114 ? 16.370 2.945 -1.478 1.00 0.00 139 VAL A C 6
ATOM 12979 O O . VAL A 1 114 ? 15.589 2.633 -2.375 1.00 0.00 139 VAL A O 6
ATOM 12992 N N . LEU A 1 115 ? 17.636 3.258 -1.703 1.00 0.00 140 LEU A N 6
ATOM 12993 C CA . LEU A 1 115 ? 18.186 3.276 -3.048 1.00 0.00 140 LEU A CA 6
ATOM 12994 C C . LEU A 1 115 ? 18.734 1.909 -3.424 1.00 0.00 140 LEU A C 6
ATOM 12995 O O . LEU A 1 115 ? 19.691 1.421 -2.814 1.00 0.00 140 LEU A O 6
ATOM 13011 N N . VAL A 1 116 ? 18.115 1.293 -4.416 1.00 0.00 141 VAL A N 6
ATOM 13012 C CA . VAL A 1 116 ? 18.576 0.015 -4.930 1.00 0.00 141 VAL A CA 6
ATOM 13013 C C . VAL A 1 116 ? 19.041 0.173 -6.370 1.00 0.00 141 VAL A C 6
ATOM 13014 O O . VAL A 1 116 ? 18.537 1.025 -7.105 1.00 0.00 141 VAL A O 6
ATOM 13027 N N . GLU A 1 117 ? 20.018 -0.626 -6.764 1.00 0.00 142 GLU A N 6
ATOM 13028 C CA . GLU A 1 117 ? 20.561 -0.550 -8.110 1.00 0.00 142 GLU A CA 6
ATOM 13029 C C . GLU A 1 117 ? 19.875 -1.560 -9.025 1.00 0.00 142 GLU A C 6
ATOM 13030 O O . GLU A 1 117 ? 19.814 -2.753 -8.717 1.00 0.00 142 GLU A O 6
ATOM 13042 N N . ARG A 1 118 ? 19.359 -1.068 -10.141 1.00 0.00 143 ARG A N 6
ATOM 13043 C CA . ARG A 1 118 ? 18.662 -1.901 -11.106 1.00 0.00 143 ARG A CA 6
ATOM 13044 C C . ARG A 1 118 ? 19.508 -2.091 -12.360 1.00 0.00 143 ARG A C 6
ATOM 13045 O O . ARG A 1 118 ? 19.486 -1.255 -13.264 1.00 0.00 143 ARG A O 6
ATOM 13066 N N . ASP A 1 119 ? 20.281 -3.178 -12.384 1.00 0.00 144 ASP A N 6
ATOM 13067 C CA . ASP A 1 119 ? 21.096 -3.545 -13.548 1.00 0.00 144 ASP A CA 6
ATOM 13068 C C . ASP A 1 119 ? 22.105 -2.454 -13.894 1.00 0.00 144 ASP A C 6
ATOM 13069 O O . ASP A 1 119 ? 22.542 -2.341 -15.039 1.00 0.00 144 ASP A O 6
ATOM 13078 N N . GLY A 1 120 ? 22.476 -1.660 -12.904 1.00 0.00 145 GLY A N 6
ATOM 13079 C CA . GLY A 1 120 ? 23.406 -0.577 -13.138 1.00 0.00 145 GLY A CA 6
ATOM 13080 C C . GLY A 1 120 ? 22.763 0.777 -12.928 1.00 0.00 145 GLY A C 6
ATOM 13081 O O . GLY A 1 120 ? 23.444 1.753 -12.609 1.00 0.00 145 GLY A O 6
ATOM 13085 N N . THR A 1 121 ? 21.450 0.834 -13.095 1.00 0.00 146 THR A N 6
ATOM 13086 C CA . THR A 1 121 ? 20.709 2.066 -12.886 1.00 0.00 146 THR A CA 6
ATOM 13087 C C . THR A 1 121 ? 20.584 2.356 -11.397 1.00 0.00 146 THR A C 6
ATOM 13088 O O . THR A 1 121 ? 20.149 1.501 -10.622 1.00 0.00 146 THR A O 6
ATOM 13099 N N . LEU A 1 122 ? 20.980 3.550 -11.001 1.00 0.00 147 LEU A N 6
ATOM 13100 C CA . LEU A 1 122 ? 20.922 3.946 -9.610 1.00 0.00 147 LEU A CA 6
ATOM 13101 C C . LEU A 1 122 ? 20.538 5.413 -9.506 1.00 0.00 147 LEU A C 6
ATOM 13102 O O . LEU A 1 122 ? 20.805 6.199 -10.415 1.00 0.00 147 LEU A O 6
ATOM 13118 N N . GLU A 1 123 ? 19.907 5.771 -8.404 1.00 0.00 148 GLU A N 6
ATOM 13119 C CA . GLU A 1 123 ? 19.441 7.130 -8.198 1.00 0.00 148 GLU A CA 6
ATOM 13120 C C . GLU A 1 123 ? 19.965 7.678 -6.882 1.00 0.00 148 GLU A C 6
ATOM 13121 O O . GLU A 1 123 ? 20.272 6.920 -5.960 1.00 0.00 148 GLU A O 6
ATOM 13133 N N . SER A 1 124 ? 20.078 8.993 -6.807 1.00 0.00 149 SER A N 6
ATOM 13134 C CA . SER A 1 124 ? 20.549 9.655 -5.604 1.00 0.00 149 SER A CA 6
ATOM 13135 C C . SER A 1 124 ? 19.440 10.501 -4.990 1.00 0.00 149 SER A C 6
ATOM 13136 O O . SER A 1 124 ? 18.595 11.044 -5.705 1.00 0.00 149 SER A O 6
ATOM 13144 N N . LEU A 1 125 ? 19.436 10.599 -3.670 1.00 0.00 150 LEU A N 6
ATOM 13145 C CA . LEU A 1 125 ? 18.480 11.445 -2.976 1.00 0.00 150 LEU A CA 6
ATOM 13146 C C . LEU A 1 125 ? 19.186 12.634 -2.352 1.00 0.00 150 LEU A C 6
ATOM 13147 O O . LEU A 1 125 ? 20.258 12.496 -1.759 1.00 0.00 150 LEU A O 6
ATOM 13163 N N . SER A 1 126 ? 18.592 13.799 -2.511 1.00 0.00 151 SER A N 6
ATOM 13164 C CA . SER A 1 126 ? 19.108 15.013 -1.913 1.00 0.00 151 SER A CA 6
ATOM 13165 C C . SER A 1 126 ? 18.456 15.237 -0.554 1.00 0.00 151 SER A C 6
ATOM 13166 O O . SER A 1 126 ? 17.396 14.676 -0.270 1.00 0.00 151 SER A O 6
ATOM 13174 N N . LEU A 1 127 ? 19.090 16.034 0.287 1.00 0.00 152 LEU A N 6
ATOM 13175 C CA 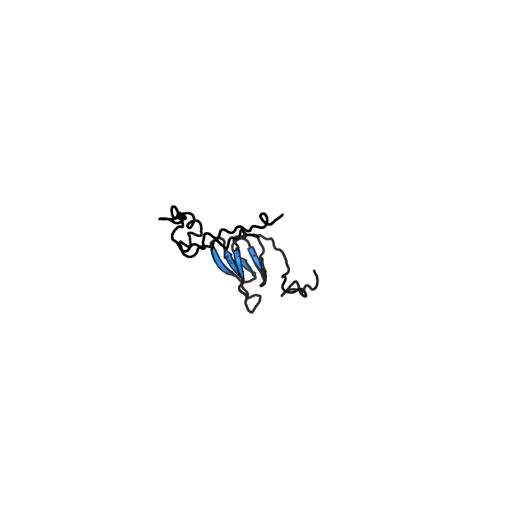. LEU A 1 127 ? 18.568 16.311 1.607 1.00 0.00 152 LEU A CA 6
ATOM 13176 C C . LEU A 1 127 ? 17.705 17.565 1.580 1.00 0.00 152 LEU A C 6
ATOM 13177 O O . LEU A 1 127 ? 18.180 18.653 1.246 1.00 0.00 152 LEU A O 6
ATOM 13193 N N . PRO A 1 128 ? 16.415 17.421 1.910 1.00 0.00 153 PRO A N 6
ATOM 13194 C CA . PRO A 1 128 ? 15.468 18.533 1.893 1.00 0.00 153 PRO A CA 6
ATOM 13195 C C . PRO A 1 128 ? 15.684 19.487 3.060 1.00 0.00 153 PRO A C 6
ATOM 13196 O O . PRO A 1 128 ? 16.373 19.153 4.027 1.00 0.00 153 PRO A O 6
ATOM 13207 N N . LYS A 1 129 ? 15.102 20.680 2.947 1.00 0.00 154 LYS A N 6
ATOM 13208 C CA . LYS A 1 129 ? 15.204 21.710 3.978 1.00 0.00 154 LYS A CA 6
ATOM 13209 C C . LYS A 1 129 ? 16.640 22.226 4.105 1.00 0.00 154 LYS A C 6
ATOM 13210 O O . LYS A 1 129 ? 17.000 22.857 5.101 1.00 0.00 154 LYS A O 6
ATOM 13229 N N . ASN A 1 130 ? 17.451 21.957 3.089 1.00 0.00 155 ASN A N 6
ATOM 13230 C CA . ASN A 1 130 ? 18.819 22.456 3.043 1.00 0.00 155 ASN A CA 6
ATOM 13231 C C . ASN A 1 130 ? 19.062 23.133 1.700 1.00 0.00 155 ASN A C 6
ATOM 13232 O O . ASN A 1 130 ? 19.023 22.489 0.651 1.00 0.00 155 ASN A O 6
ATOM 13243 N N . ASP A 1 131 ? 19.292 24.435 1.737 1.00 0.00 156 ASP A N 6
ATOM 13244 C CA . ASP A 1 131 ? 19.470 25.219 0.522 1.00 0.00 156 ASP A CA 6
ATOM 13245 C C . ASP A 1 131 ? 20.949 25.375 0.183 1.00 0.00 156 ASP A C 6
ATOM 13246 O O . ASP A 1 131 ? 21.307 25.834 -0.898 1.00 0.00 156 ASP A O 6
ATOM 13255 N N . LEU A 1 132 ? 21.805 24.977 1.106 1.00 0.00 157 LEU A N 6
ATOM 13256 C CA . LEU A 1 132 ? 23.240 25.121 0.916 1.00 0.00 157 LEU A CA 6
ATOM 13257 C C . LEU A 1 132 ? 23.836 23.826 0.385 1.00 0.00 157 LEU A C 6
ATOM 13258 O O . LEU A 1 132 ? 24.338 23.768 -0.737 1.00 0.00 157 LEU A O 6
ATOM 13274 N N . THR A 1 133 ? 23.757 22.783 1.190 1.00 0.00 158 THR A N 6
ATOM 13275 C CA . THR A 1 133 ? 24.335 21.506 0.833 1.00 0.00 158 THR A CA 6
ATOM 13276 C C . THR A 1 133 ? 23.239 20.513 0.464 1.00 0.00 158 THR A C 6
ATOM 13277 O O . THR A 1 133 ? 22.798 19.716 1.290 1.00 0.00 158 THR A O 6
ATOM 13288 N N . PHE A 1 134 ? 22.799 20.585 -0.786 1.00 0.00 159 PHE A N 6
ATOM 13289 C CA . PHE A 1 134 ? 21.700 19.758 -1.276 1.00 0.00 159 PHE A CA 6
ATOM 13290 C C . PHE A 1 134 ? 22.026 18.270 -1.165 1.00 0.00 159 PHE A C 6
ATOM 13291 O O . PHE A 1 134 ? 21.220 17.480 -0.675 1.00 0.00 159 PHE A O 6
ATOM 13308 N N . GLU A 1 135 ? 23.208 17.890 -1.628 1.00 0.00 160 GLU A N 6
ATOM 13309 C CA . GLU A 1 135 ? 23.605 16.490 -1.647 1.00 0.00 160 GLU A CA 6
ATOM 13310 C C . GLU A 1 135 ? 24.965 16.299 -0.985 1.00 0.00 160 GLU A C 6
ATOM 13311 O O . GLU A 1 135 ? 25.988 16.257 -1.663 1.00 0.00 160 GLU A O 6
ATOM 13323 N N . PRO A 1 136 ? 24.993 16.175 0.349 1.00 0.00 161 PRO A N 6
ATOM 13324 C CA . PRO A 1 136 ? 26.226 16.004 1.110 1.00 0.00 161 PRO A CA 6
ATOM 13325 C C . PRO A 1 136 ? 26.668 14.547 1.199 1.00 0.00 161 PRO A C 6
ATOM 13326 O O . PRO A 1 136 ? 27.506 14.194 2.029 1.00 0.00 161 PRO A O 6
ATOM 13337 N N . VAL A 1 137 ? 26.109 13.708 0.343 1.00 0.00 162 VAL A N 6
ATOM 13338 C CA . VAL A 1 137 ? 26.416 12.283 0.361 1.00 0.00 162 VAL A CA 6
ATOM 13339 C C . VAL A 1 137 ? 27.779 11.990 -0.265 1.00 0.00 162 VAL A C 6
ATOM 13340 O O . VAL A 1 137 ? 28.353 10.924 -0.046 1.00 0.00 162 VAL A O 6
ATOM 13353 N N . ALA A 1 138 ? 28.292 12.934 -1.045 1.00 0.00 163 ALA A N 6
ATOM 13354 C CA . ALA A 1 138 ? 29.584 12.759 -1.694 1.00 0.00 163 ALA A CA 6
ATOM 13355 C C . ALA A 1 138 ? 30.339 14.080 -1.780 1.00 0.00 163 ALA A C 6
ATOM 13356 O O . ALA A 1 138 ? 31.387 14.254 -1.155 1.00 0.00 163 ALA A O 6
ATOM 13363 N N . LYS A 1 139 ? 29.801 15.007 -2.554 1.00 0.00 164 LYS A N 6
ATOM 13364 C CA . LYS A 1 139 ? 30.434 16.301 -2.742 1.00 0.00 164 LYS A CA 6
ATOM 13365 C C . LYS A 1 139 ? 29.843 17.335 -1.795 1.00 0.00 164 LYS A C 6
ATOM 13366 O O . LYS A 1 139 ? 28.630 17.384 -1.592 1.00 0.00 164 LYS A O 6
ATOM 13385 N N . PRO A 1 140 ? 30.697 18.168 -1.197 1.00 0.00 165 PRO A N 6
ATOM 13386 C CA . PRO A 1 140 ? 30.257 19.264 -0.343 1.00 0.00 165 PRO A CA 6
ATOM 13387 C C . PRO A 1 140 ? 29.767 20.449 -1.168 1.00 0.00 165 PRO A C 6
ATOM 13388 O O . PRO A 1 140 ? 30.553 21.129 -1.831 1.00 0.00 165 PRO A O 6
ATOM 13399 N N . LEU A 1 141 ? 28.467 20.679 -1.149 1.00 0.00 166 LEU A N 6
ATOM 13400 C CA . LEU A 1 141 ? 27.885 21.780 -1.896 1.00 0.00 166 LEU A CA 6
ATOM 13401 C C . LEU A 1 141 ? 27.683 22.980 -0.984 1.00 0.00 166 LEU A C 6
ATOM 13402 O O . LEU A 1 141 ? 27.194 22.842 0.139 1.00 0.00 166 LEU A O 6
ATOM 13418 N N . LYS A 1 142 ? 28.084 24.145 -1.457 1.00 0.00 167 LYS A N 6
ATOM 13419 C CA . LYS A 1 142 ? 27.911 25.380 -0.708 1.00 0.00 167 LYS A CA 6
ATOM 13420 C C . LYS A 1 142 ? 26.961 26.307 -1.455 1.00 0.00 167 LYS A C 6
ATOM 13421 O O . LYS A 1 142 ? 26.199 27.055 -0.846 1.00 0.00 167 LYS A O 6
ATOM 13440 N N . GLU A 1 143 ? 27.017 26.238 -2.782 1.00 0.00 168 GLU A N 6
ATOM 13441 C CA . GLU A 1 143 ? 26.135 27.016 -3.643 1.00 0.00 168 GLU A CA 6
ATOM 13442 C C . GLU A 1 143 ? 26.326 26.574 -5.094 1.00 0.00 168 GLU A C 6
ATOM 13443 O O . GLU A 1 143 ? 26.297 27.384 -6.022 1.00 0.00 168 GLU A O 6
ATOM 13455 N N . GLU A 1 144 ? 26.543 25.285 -5.281 1.00 0.00 169 GLU A N 6
ATOM 13456 C CA . GLU A 1 144 ? 26.757 24.734 -6.608 1.00 0.00 169 GLU A CA 6
ATOM 13457 C C . GLU A 1 144 ? 25.483 24.082 -7.126 1.00 0.00 169 GLU A C 6
ATOM 13458 O O . GLU A 1 144 ? 25.231 22.910 -6.781 1.00 0.00 169 GLU A O 6
ATOM 13471 N N . MET A 1 1 ? 18.337 36.814 -0.315 1.00 0.00 26 MET A N 7
ATOM 13472 C CA . MET A 1 1 ? 19.393 35.832 -0.652 1.00 0.00 26 MET A CA 7
ATOM 13473 C C . MET A 1 1 ? 20.389 35.724 0.495 1.00 0.00 26 MET A C 7
ATOM 13474 O O . MET A 1 1 ? 20.646 36.703 1.193 1.00 0.00 26 MET A O 7
ATOM 13490 N N . ALA A 1 2 ? 20.942 34.539 0.692 1.00 0.00 27 ALA A N 7
ATOM 13491 C CA . ALA A 1 2 ? 21.885 34.312 1.771 1.00 0.00 27 ALA A CA 7
ATOM 13492 C C . ALA A 1 2 ? 23.090 33.525 1.280 1.00 0.00 27 ALA A C 7
ATOM 13493 O O . ALA A 1 2 ? 22.945 32.429 0.735 1.00 0.00 27 ALA A O 7
ATOM 13500 N N . HIS A 1 3 ? 24.275 34.107 1.464 1.00 0.00 28 HIS A N 7
ATOM 13501 C CA . HIS A 1 3 ? 25.537 33.461 1.107 1.00 0.00 28 HIS A CA 7
ATOM 13502 C C . HIS A 1 3 ? 25.587 33.118 -0.379 1.00 0.00 28 HIS A C 7
ATOM 13503 O O . HIS A 1 3 ? 25.999 32.023 -0.762 1.00 0.00 28 HIS A O 7
ATOM 13518 N N . HIS A 1 4 ? 25.153 34.058 -1.210 1.00 0.00 29 HIS A N 7
ATOM 13519 C CA . HIS A 1 4 ? 25.198 33.895 -2.660 1.00 0.00 29 HIS A CA 7
ATOM 13520 C C . HIS A 1 4 ? 25.596 35.205 -3.318 1.00 0.00 29 HIS A C 7
ATOM 13521 O O . HIS A 1 4 ? 24.750 35.955 -3.808 1.00 0.00 29 HIS A O 7
ATOM 13536 N N . HIS A 1 5 ? 26.889 35.481 -3.310 1.00 0.00 30 HIS A N 7
ATOM 13537 C CA . HIS A 1 5 ? 27.413 36.729 -3.845 1.00 0.00 30 HIS A CA 7
ATOM 13538 C C . HIS A 1 5 ? 27.560 36.654 -5.356 1.00 0.00 30 HIS A C 7
ATOM 13539 O O . HIS A 1 5 ? 27.257 37.608 -6.067 1.00 0.00 30 HIS A O 7
ATOM 13554 N N . HIS A 1 6 ? 28.022 35.516 -5.843 1.00 0.00 31 HIS A N 7
ATOM 13555 C CA . HIS A 1 6 ? 28.238 35.336 -7.272 1.00 0.00 31 HIS A CA 7
ATOM 13556 C C . HIS A 1 6 ? 27.240 34.341 -7.841 1.00 0.00 31 HIS A C 7
ATOM 13557 O O . HIS A 1 6 ? 26.696 34.540 -8.924 1.00 0.00 31 HIS A O 7
ATOM 13572 N N . HIS A 1 7 ? 26.994 33.271 -7.103 1.00 0.00 32 HIS A N 7
ATOM 13573 C CA . HIS A 1 7 ? 26.034 32.264 -7.528 1.00 0.00 32 HIS A CA 7
ATOM 13574 C C . HIS A 1 7 ? 24.623 32.682 -7.147 1.00 0.00 32 HIS A C 7
ATOM 13575 O O . HIS A 1 7 ? 24.069 32.204 -6.158 1.00 0.00 32 HIS A O 7
ATOM 13590 N N . HIS A 1 8 ? 24.051 33.584 -7.931 1.00 0.00 33 HIS A N 7
ATOM 13591 C CA . HIS A 1 8 ? 22.698 34.056 -7.678 1.00 0.00 33 HIS A CA 7
ATOM 13592 C C . HIS A 1 8 ? 21.693 33.045 -8.201 1.00 0.00 33 HIS A C 7
ATOM 13593 O O . HIS A 1 8 ? 21.277 33.101 -9.360 1.00 0.00 33 HIS A O 7
ATOM 13608 N N . VAL A 1 9 ? 21.312 32.114 -7.342 1.00 0.00 34 VAL A N 7
ATOM 13609 C CA . VAL A 1 9 ? 20.343 31.089 -7.699 1.00 0.00 34 VAL A CA 7
ATOM 13610 C C . VAL A 1 9 ? 18.922 31.633 -7.597 1.00 0.00 34 VAL A C 7
ATOM 13611 O O . VAL A 1 9 ? 18.043 31.028 -6.979 1.00 0.00 34 VAL A O 7
ATOM 13624 N N . ASP A 1 10 ? 18.708 32.788 -8.214 1.00 0.00 35 ASP A N 7
ATOM 13625 C CA . ASP A 1 10 ? 17.407 33.432 -8.207 1.00 0.00 35 ASP A CA 7
ATOM 13626 C C . ASP A 1 10 ? 16.448 32.675 -9.110 1.00 0.00 35 ASP A C 7
ATOM 13627 O O . ASP A 1 10 ? 16.505 32.787 -10.335 1.00 0.00 35 ASP A O 7
ATOM 13636 N N . ASP A 1 11 ? 15.605 31.866 -8.500 1.00 0.00 36 ASP A N 7
ATOM 13637 C CA . ASP A 1 11 ? 14.580 31.130 -9.225 1.00 0.00 36 ASP A CA 7
ATOM 13638 C C . ASP A 1 11 ? 13.232 31.385 -8.571 1.00 0.00 36 ASP A C 7
ATOM 13639 O O . ASP A 1 11 ? 12.193 30.877 -8.992 1.00 0.00 36 ASP A O 7
ATOM 13648 N N . ASP A 1 12 ? 13.265 32.229 -7.552 1.00 0.00 37 ASP A N 7
ATOM 13649 C CA . ASP A 1 12 ? 12.102 32.492 -6.723 1.00 0.00 37 ASP A CA 7
ATOM 13650 C C . ASP A 1 12 ? 11.296 33.664 -7.268 1.00 0.00 37 ASP A C 7
ATOM 13651 O O . ASP A 1 12 ? 10.584 34.334 -6.523 1.00 0.00 37 ASP A O 7
ATOM 13660 N N . ASP A 1 13 ? 11.407 33.907 -8.568 1.00 0.00 38 ASP A N 7
ATOM 13661 C CA . ASP A 1 13 ? 10.647 34.973 -9.210 1.00 0.00 38 ASP A CA 7
ATOM 13662 C C . ASP A 1 13 ? 9.169 34.607 -9.247 1.00 0.00 38 ASP A C 7
ATOM 13663 O O . ASP A 1 13 ? 8.296 35.469 -9.172 1.00 0.00 38 ASP A O 7
ATOM 13672 N N . LYS A 1 14 ? 8.899 33.314 -9.347 1.00 0.00 39 LYS A N 7
ATOM 13673 C CA . LYS A 1 14 ? 7.536 32.806 -9.280 1.00 0.00 39 LYS A CA 7
ATOM 13674 C C . LYS A 1 14 ? 7.116 32.604 -7.825 1.00 0.00 39 LYS A C 7
ATOM 13675 O O . LYS A 1 14 ? 5.973 32.254 -7.537 1.00 0.00 39 LYS A O 7
ATOM 13694 N N . MET A 1 15 ? 8.049 32.842 -6.911 1.00 0.00 40 MET A N 7
ATOM 13695 C CA . MET A 1 15 ? 7.792 32.663 -5.487 1.00 0.00 40 MET A CA 7
ATOM 13696 C C . MET A 1 15 ? 7.630 34.007 -4.790 1.00 0.00 40 MET A C 7
ATOM 13697 O O . MET A 1 15 ? 7.434 34.064 -3.579 1.00 0.00 40 MET A O 7
ATOM 13711 N N . THR A 1 16 ? 7.701 35.091 -5.554 1.00 0.00 41 THR A N 7
ATOM 13712 C CA . THR A 1 16 ? 7.514 36.423 -4.993 1.00 0.00 41 THR A CA 7
ATOM 13713 C C . THR A 1 16 ? 6.043 36.662 -4.673 1.00 0.00 41 THR A C 7
ATOM 13714 O O . THR A 1 16 ? 5.682 37.629 -4.004 1.00 0.00 41 THR A O 7
ATOM 13725 N N . TYR A 1 17 ? 5.198 35.767 -5.169 1.00 0.00 42 TYR A N 7
ATOM 13726 C CA . TYR A 1 17 ? 3.771 35.809 -4.887 1.00 0.00 42 TYR A CA 7
ATOM 13727 C C . TYR A 1 17 ? 3.483 35.041 -3.605 1.00 0.00 42 TYR A C 7
ATOM 13728 O O . TYR A 1 17 ? 2.351 35.003 -3.123 1.00 0.00 42 TYR A O 7
ATOM 13746 N N . VAL A 1 18 ? 4.523 34.417 -3.065 1.00 0.00 43 VAL A N 7
ATOM 13747 C CA . VAL A 1 18 ? 4.408 33.632 -1.851 1.00 0.00 43 VAL A CA 7
ATOM 13748 C C . VAL A 1 18 ? 5.173 34.306 -0.721 1.00 0.00 43 VAL A C 7
ATOM 13749 O O . VAL A 1 18 ? 6.405 34.348 -0.727 1.00 0.00 43 VAL A O 7
ATOM 13762 N N . ARG A 1 19 ? 4.445 34.857 0.234 1.00 0.00 44 ARG A N 7
ATOM 13763 C CA . ARG A 1 19 ? 5.068 35.507 1.372 1.00 0.00 44 ARG A CA 7
ATOM 13764 C C . ARG A 1 19 ? 5.393 34.478 2.444 1.00 0.00 44 ARG A C 7
ATOM 13765 O O . ARG A 1 19 ? 4.507 33.996 3.150 1.00 0.00 44 ARG A O 7
ATOM 13786 N N . ALA A 1 20 ? 6.670 34.139 2.551 1.00 0.00 45 ALA A N 7
ATOM 13787 C CA . ALA A 1 20 ? 7.125 33.133 3.502 1.00 0.00 45 ALA A CA 7
ATOM 13788 C C . ALA A 1 20 ? 7.261 33.732 4.897 1.00 0.00 45 ALA A C 7
ATOM 13789 O O . ALA A 1 20 ? 7.538 33.026 5.868 1.00 0.00 45 ALA A O 7
ATOM 13796 N N . ILE A 1 21 ? 7.071 35.040 4.979 1.00 0.00 46 ILE A N 7
ATOM 13797 C CA . ILE A 1 21 ? 7.105 35.753 6.245 1.00 0.00 46 ILE A CA 7
ATOM 13798 C C . ILE A 1 21 ? 5.947 35.311 7.134 1.00 0.00 46 ILE A C 7
ATOM 13799 O O . ILE A 1 21 ? 4.786 35.393 6.730 1.00 0.00 46 ILE A O 7
ATOM 13815 N N . PRO A 1 22 ? 6.251 34.815 8.344 1.00 0.00 47 PRO A N 7
ATOM 13816 C CA . PRO A 1 22 ? 5.230 34.381 9.305 1.00 0.00 47 PRO A CA 7
ATOM 13817 C C . PRO A 1 22 ? 4.247 35.495 9.653 1.00 0.00 47 PRO A C 7
ATOM 13818 O O . PRO A 1 22 ? 4.642 36.558 10.136 1.00 0.00 47 PRO A O 7
ATOM 13829 N N . VAL A 1 23 ? 2.973 35.256 9.380 1.00 0.00 48 VAL A N 7
ATOM 13830 C CA . VAL A 1 23 ? 1.921 36.189 9.755 1.00 0.00 48 VAL A CA 7
ATOM 13831 C C . VAL A 1 23 ? 1.116 35.612 10.909 1.00 0.00 48 VAL A C 7
ATOM 13832 O O . VAL A 1 23 ? 0.897 36.269 11.929 1.00 0.00 48 VAL A O 7
ATOM 13845 N N . SER A 1 24 ? 0.695 34.368 10.747 1.00 0.00 49 SER A N 7
ATOM 13846 C CA . SER A 1 24 ? -0.055 33.678 11.776 1.00 0.00 49 SER A CA 7
ATOM 13847 C C . SER A 1 24 ? 0.902 32.950 12.716 1.00 0.00 49 SER A C 7
ATOM 13848 O O . SER A 1 24 ? 1.069 31.730 12.639 1.00 0.00 49 SER A O 7
ATOM 13856 N N . ASN A 1 25 ? 1.540 33.710 13.596 1.00 0.00 50 ASN A N 7
ATOM 13857 C CA . ASN A 1 25 ? 2.471 33.142 14.562 1.00 0.00 50 ASN A CA 7
ATOM 13858 C C . ASN A 1 25 ? 1.713 32.336 15.600 1.00 0.00 50 ASN A C 7
ATOM 13859 O O . ASN A 1 25 ? 2.216 31.343 16.125 1.00 0.00 50 ASN A O 7
ATOM 13870 N N . THR A 1 26 ? 0.493 32.765 15.879 1.00 0.00 51 THR A N 7
ATOM 13871 C CA . THR A 1 26 ? -0.354 32.100 16.847 1.00 0.00 51 THR A CA 7
ATOM 13872 C C . THR A 1 26 ? -1.775 31.983 16.301 1.00 0.00 51 THR A C 7
ATOM 13873 O O . THR A 1 26 ? -2.194 32.783 15.460 1.00 0.00 51 THR A O 7
ATOM 13884 N N . LYS A 1 27 ? -2.505 30.982 16.763 1.00 0.00 52 LYS A N 7
ATOM 13885 C CA . LYS A 1 27 ? -3.869 30.752 16.313 1.00 0.00 52 LYS A CA 7
ATOM 13886 C C . LYS A 1 27 ? -4.797 30.590 17.504 1.00 0.00 52 LYS A C 7
ATOM 13887 O O . LYS A 1 27 ? -4.402 30.069 18.546 1.00 0.00 52 LYS A O 7
ATOM 13906 N N . SER A 1 28 ? -6.026 31.056 17.346 1.00 0.00 53 SER A N 7
ATOM 13907 C CA . SER A 1 28 ? -7.028 30.946 18.389 1.00 0.00 53 SER A CA 7
ATOM 13908 C C . SER A 1 28 ? -7.669 29.562 18.364 1.00 0.00 53 SER A C 7
ATOM 13909 O O . SER A 1 28 ? -8.295 29.132 19.335 1.00 0.00 53 SER A O 7
ATOM 13917 N N . ILE A 1 29 ? -7.518 28.876 17.238 1.00 0.00 54 ILE A N 7
ATOM 13918 C CA . ILE A 1 29 ? -7.966 27.501 17.111 1.00 0.00 54 ILE A CA 7
ATOM 13919 C C . ILE A 1 29 ? -7.182 26.776 16.017 1.00 0.00 54 ILE A C 7
ATOM 13920 O O . ILE A 1 29 ? -7.279 27.098 14.831 1.00 0.00 54 ILE A O 7
ATOM 13936 N N . ALA A 1 30 ? -6.374 25.816 16.433 1.00 0.00 55 ALA A N 7
ATOM 13937 C CA . ALA A 1 30 ? -5.595 25.021 15.499 1.00 0.00 55 ALA A CA 7
ATOM 13938 C C . ALA A 1 30 ? -6.310 23.714 15.184 1.00 0.00 55 ALA A C 7
ATOM 13939 O O . ALA A 1 30 ? -6.071 23.097 14.146 1.00 0.00 55 ALA A O 7
ATOM 13946 N N . GLY A 1 31 ? -7.187 23.297 16.087 1.00 0.00 56 GLY A N 7
ATOM 13947 C CA . GLY A 1 31 ? -7.954 22.088 15.874 1.00 0.00 56 GLY A CA 7
ATOM 13948 C C . GLY A 1 31 ? -9.287 22.377 15.221 1.00 0.00 56 GLY A C 7
ATOM 13949 O O . GLY A 1 31 ? -10.341 22.185 15.828 1.00 0.00 56 GLY A O 7
ATOM 13953 N N . MET A 1 32 ? -9.242 22.849 13.986 1.00 0.00 57 MET A N 7
ATOM 13954 C CA . MET A 1 32 ? -10.454 23.194 13.253 1.00 0.00 57 MET A CA 7
ATOM 13955 C C . MET A 1 32 ? -11.184 21.947 12.780 1.00 0.00 57 MET A C 7
ATOM 13956 O O . MET A 1 32 ? -12.411 21.869 12.845 1.00 0.00 57 MET A O 7
ATOM 13970 N N . ARG A 1 33 ? -10.422 20.969 12.319 1.00 0.00 58 ARG A N 7
ATOM 13971 C CA . ARG A 1 33 ? -10.995 19.771 11.728 1.00 0.00 58 ARG A CA 7
ATOM 13972 C C . ARG A 1 33 ? -11.203 18.679 12.769 1.00 0.00 58 ARG A C 7
ATOM 13973 O O . ARG A 1 33 ? -10.545 17.639 12.731 1.00 0.00 58 ARG A O 7
ATOM 13994 N N . GLU A 1 34 ? -12.118 18.911 13.694 1.00 0.00 59 GLU A N 7
ATOM 13995 C CA . GLU A 1 34 ? -12.450 17.906 14.692 1.00 0.00 59 GLU A CA 7
ATOM 13996 C C . GLU A 1 34 ? -13.316 16.823 14.057 1.00 0.00 59 GLU A C 7
ATOM 13997 O O . GLU A 1 34 ? -12.933 15.653 14.005 1.00 0.00 59 GLU A O 7
ATOM 14009 N N . GLU A 1 35 ? -14.475 17.232 13.560 1.00 0.00 60 GLU A N 7
ATOM 14010 C CA . GLU A 1 35 ? -15.387 16.329 12.876 1.00 0.00 60 GLU A CA 7
ATOM 14011 C C . GLU A 1 35 ? -15.145 16.350 11.372 1.00 0.00 60 GLU A C 7
ATOM 14012 O O . GLU A 1 35 ? -15.487 15.396 10.671 1.00 0.00 60 GLU A O 7
ATOM 14024 N N . ASN A 1 36 ? -14.540 17.436 10.888 1.00 0.00 61 ASN A N 7
ATOM 14025 C CA . ASN A 1 36 ? -14.273 17.604 9.457 1.00 0.00 61 ASN A CA 7
ATOM 14026 C C . ASN A 1 36 ? -13.566 16.393 8.869 1.00 0.00 61 ASN A C 7
ATOM 14027 O O . ASN A 1 36 ? -14.028 15.812 7.891 1.00 0.00 61 ASN A O 7
ATOM 14038 N N . LEU A 1 37 ? -12.442 16.017 9.462 1.00 0.00 62 LEU A N 7
ATOM 14039 C CA . LEU A 1 37 ? -11.690 14.863 8.988 1.00 0.00 62 LEU A CA 7
ATOM 14040 C C . LEU A 1 37 ? -12.080 13.602 9.751 1.00 0.00 62 LEU A C 7
ATOM 14041 O O . LEU A 1 37 ? -11.493 12.538 9.558 1.00 0.00 62 LEU A O 7
ATOM 14057 N N . ASN A 1 38 ? -13.080 13.727 10.614 1.00 0.00 63 ASN A N 7
ATOM 14058 C CA . ASN A 1 38 ? -13.540 12.604 11.420 1.00 0.00 63 ASN A CA 7
ATOM 14059 C C . ASN A 1 38 ? -14.417 11.694 10.579 1.00 0.00 63 ASN A C 7
ATOM 14060 O O . ASN A 1 38 ? -14.127 10.507 10.421 1.00 0.00 63 ASN A O 7
ATOM 14071 N N . TYR A 1 39 ? -15.489 12.255 10.033 1.00 0.00 64 TYR A N 7
ATOM 14072 C CA . TYR A 1 39 ? -16.329 11.515 9.108 1.00 0.00 64 TYR A CA 7
ATOM 14073 C C . TYR A 1 39 ? -15.739 11.580 7.708 1.00 0.00 64 TYR A C 7
ATOM 14074 O O . TYR A 1 39 ? -15.674 10.573 7.002 1.00 0.00 64 TYR A O 7
ATOM 14092 N N . ILE A 1 40 ? -15.297 12.766 7.313 1.00 0.00 65 ILE A N 7
ATOM 14093 C CA . ILE A 1 40 ? -14.704 12.946 6.001 1.00 0.00 65 ILE A CA 7
ATOM 14094 C C . ILE A 1 40 ? -13.207 12.674 6.078 1.00 0.00 65 ILE A C 7
ATOM 14095 O O . ILE A 1 40 ? -12.391 13.592 6.156 1.00 0.00 65 ILE A O 7
ATOM 14111 N N . PHE A 1 41 ? -12.861 11.397 6.094 1.00 0.00 66 PHE A N 7
ATOM 14112 C CA . PHE A 1 41 ? -11.466 10.980 6.109 1.00 0.00 66 PHE A CA 7
ATOM 14113 C C . PHE A 1 41 ? -10.958 10.810 4.683 1.00 0.00 66 PHE A C 7
ATOM 14114 O O . PHE A 1 41 ? -9.823 10.383 4.452 1.00 0.00 66 PHE A O 7
ATOM 14131 N N . ASN A 1 42 ? -11.819 11.141 3.733 1.00 0.00 67 ASN A N 7
ATOM 14132 C CA . ASN A 1 42 ? -11.475 11.077 2.323 1.00 0.00 67 ASN A CA 7
ATOM 14133 C C . ASN A 1 42 ? -10.649 12.294 1.945 1.00 0.00 67 ASN A C 7
ATOM 14134 O O . ASN A 1 42 ? -11.187 13.336 1.576 1.00 0.00 67 ASN A O 7
ATOM 14145 N N . THR A 1 43 ? -9.336 12.148 2.048 1.00 0.00 68 THR A N 7
ATOM 14146 C CA . THR A 1 43 ? -8.405 13.241 1.812 1.00 0.00 68 THR A CA 7
ATOM 14147 C C . THR A 1 43 ? -8.517 13.792 0.395 1.00 0.00 68 THR A C 7
ATOM 14148 O O . THR A 1 43 ? -8.390 14.997 0.173 1.00 0.00 68 THR A O 7
ATOM 14159 N N . SER A 1 44 ? -8.769 12.909 -0.559 1.00 0.00 69 SER A N 7
ATOM 14160 C CA . SER A 1 44 ? -8.892 13.304 -1.952 1.00 0.00 69 SER A CA 7
ATOM 14161 C C . SER A 1 44 ? -10.316 13.777 -2.242 1.00 0.00 69 SER A C 7
ATOM 14162 O O . SER A 1 44 ? -10.615 14.243 -3.341 1.00 0.00 69 SER A O 7
ATOM 14170 N N . LEU A 1 45 ? -11.179 13.661 -1.228 1.00 0.00 70 LEU A N 7
ATOM 14171 C CA . LEU A 1 45 ? -12.599 14.008 -1.336 1.00 0.00 70 LEU A CA 7
ATOM 14172 C C . LEU A 1 45 ? -13.319 13.076 -2.304 1.00 0.00 70 LEU A C 7
ATOM 14173 O O . LEU A 1 45 ? -14.398 13.390 -2.809 1.00 0.00 70 LEU A O 7
ATOM 14189 N N . PHE A 1 46 ? -12.709 11.925 -2.545 1.00 0.00 71 PHE A N 7
ATOM 14190 C CA . PHE A 1 46 ? -13.291 10.893 -3.388 1.00 0.00 71 PHE A CA 7
ATOM 14191 C C . PHE A 1 46 ? -13.028 9.534 -2.766 1.00 0.00 71 PHE A C 7
AT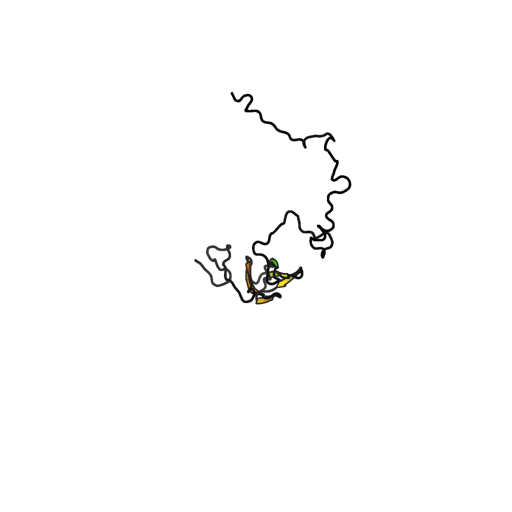OM 14192 O O . PHE A 1 46 ? -12.031 9.356 -2.061 1.00 0.00 71 PHE A O 7
ATOM 14209 N N . GLY A 1 47 ? -13.919 8.587 -3.011 1.00 0.00 72 GLY A N 7
ATOM 14210 C CA . GLY A 1 47 ? -13.750 7.251 -2.476 1.00 0.00 72 GLY A CA 7
ATOM 14211 C C . GLY A 1 47 ? -12.705 6.463 -3.236 1.00 0.00 72 GLY A C 7
ATOM 14212 O O . GLY A 1 47 ? -13.037 5.562 -4.010 1.00 0.00 72 GLY A O 7
ATOM 14216 N N . VAL A 1 48 ? -11.445 6.812 -3.021 1.00 0.00 73 VAL A N 7
ATOM 14217 C CA . VAL A 1 48 ? -10.336 6.146 -3.686 1.00 0.00 73 VAL A CA 7
ATOM 14218 C C . VAL A 1 48 ? -10.208 4.699 -3.211 1.00 0.00 73 VAL A C 7
ATOM 14219 O O . VAL A 1 48 ? -10.235 4.420 -2.009 1.00 0.00 73 VAL A O 7
ATOM 14232 N N . TYR A 1 49 ? -10.104 3.781 -4.163 1.00 0.00 74 TYR A N 7
ATOM 14233 C CA . TYR A 1 49 ? -9.971 2.364 -3.860 1.00 0.00 74 TYR A CA 7
ATOM 14234 C C . TYR A 1 49 ? -9.511 1.608 -5.101 1.00 0.00 74 TYR A C 7
ATOM 14235 O O . TYR A 1 49 ? -10.170 1.648 -6.143 1.00 0.00 74 TYR A O 7
ATOM 14253 N N . VAL A 1 50 ? -8.378 0.935 -4.993 1.00 0.00 75 VAL A N 7
ATOM 14254 C CA . VAL A 1 50 ? -7.846 0.158 -6.102 1.00 0.00 75 VAL A CA 7
ATOM 14255 C C . VAL A 1 50 ? -8.300 -1.293 -5.979 1.00 0.00 75 VAL A C 7
ATOM 14256 O O . VAL A 1 50 ? -8.028 -1.947 -4.970 1.00 0.00 75 VAL A O 7
ATOM 14269 N N . PRO A 1 51 ? -9.019 -1.807 -6.989 1.00 0.00 76 PRO A N 7
ATOM 14270 C CA . PRO A 1 51 ? -9.554 -3.172 -6.961 1.00 0.00 76 PRO A CA 7
ATOM 14271 C C . PRO A 1 51 ? -8.451 -4.225 -6.904 1.00 0.00 76 PRO A C 7
ATOM 14272 O O . PRO A 1 51 ? -7.551 -4.246 -7.745 1.00 0.00 76 PRO A O 7
ATOM 14283 N N . ALA A 1 52 ? -8.519 -5.086 -5.900 1.00 0.00 77 ALA A N 7
ATOM 14284 C CA . ALA A 1 52 ? -7.552 -6.164 -5.747 1.00 0.00 77 ALA A CA 7
ATOM 14285 C C . ALA A 1 52 ? -8.008 -7.401 -6.510 1.00 0.00 77 ALA A C 7
ATOM 14286 O O . ALA A 1 52 ? -7.246 -8.347 -6.694 1.00 0.00 77 ALA A O 7
ATOM 14293 N N . ASP A 1 53 ? -9.262 -7.386 -6.943 1.00 0.00 78 ASP A N 7
ATOM 14294 C CA . ASP A 1 53 ? -9.806 -8.469 -7.754 1.00 0.00 78 ASP A CA 7
ATOM 14295 C C . ASP A 1 53 ? -9.199 -8.431 -9.149 1.00 0.00 78 ASP A C 7
ATOM 14296 O O . ASP A 1 53 ? -8.864 -9.468 -9.723 1.00 0.00 78 ASP A O 7
ATOM 14305 N N . LEU A 1 54 ? -9.044 -7.226 -9.675 1.00 0.00 79 LEU A N 7
ATOM 14306 C CA . LEU A 1 54 ? -8.494 -7.034 -11.006 1.00 0.00 79 LEU A CA 7
ATOM 14307 C C . LEU A 1 54 ? -6.976 -6.957 -10.952 1.00 0.00 79 LEU A C 7
ATOM 14308 O O . LEU A 1 54 ? -6.412 -6.055 -10.332 1.00 0.00 79 LEU A O 7
ATOM 14324 N N . ASN A 1 55 ? -6.314 -7.911 -11.585 1.00 0.00 80 ASN A N 7
ATOM 14325 C CA . ASN A 1 55 ? -4.863 -7.895 -11.666 1.00 0.00 80 ASN A CA 7
ATOM 14326 C C . ASN A 1 55 ? -4.426 -7.307 -13.001 1.00 0.00 80 ASN A C 7
ATOM 14327 O O . ASN A 1 55 ? -4.132 -8.033 -13.952 1.00 0.00 80 ASN A O 7
ATOM 14338 N N . GLU A 1 56 ? -4.413 -5.987 -13.071 1.00 0.00 81 GLU A N 7
ATOM 14339 C CA . GLU A 1 56 ? -4.009 -5.295 -14.282 1.00 0.00 81 GLU A CA 7
ATOM 14340 C C . GLU A 1 56 ? -2.499 -5.095 -14.297 1.00 0.00 81 GLU A C 7
ATOM 14341 O O . GLU A 1 56 ? -1.895 -4.778 -13.267 1.00 0.00 81 GLU A O 7
ATOM 14353 N N . ASP A 1 57 ? -1.889 -5.295 -15.459 1.00 0.00 82 ASP A N 7
ATOM 14354 C CA . ASP A 1 57 ? -0.459 -5.065 -15.620 1.00 0.00 82 ASP A CA 7
ATOM 14355 C C . ASP A 1 57 ? -0.183 -3.569 -15.704 1.00 0.00 82 ASP A C 7
ATOM 14356 O O . ASP A 1 57 ? 0.103 -3.018 -16.767 1.00 0.00 82 ASP A O 7
ATOM 14365 N N . ASN A 1 58 ? -0.284 -2.924 -14.557 1.00 0.00 83 ASN A N 7
ATOM 14366 C CA . ASN A 1 58 ? -0.146 -1.481 -14.458 1.00 0.00 83 ASN A CA 7
ATOM 14367 C C . ASN A 1 58 ? 0.206 -1.086 -13.030 1.00 0.00 83 ASN A C 7
ATOM 14368 O O . ASN A 1 58 ? 1.213 -0.422 -12.782 1.00 0.00 83 ASN A O 7
ATOM 14379 N N . VAL A 1 59 ? -0.630 -1.506 -12.093 1.00 0.00 84 VAL A N 7
ATOM 14380 C CA . VAL A 1 59 ? -0.437 -1.175 -10.689 1.00 0.00 84 VAL A CA 7
ATOM 14381 C C . VAL A 1 59 ? 0.407 -2.242 -10.002 1.00 0.00 84 VAL A C 7
ATOM 14382 O O . VAL A 1 59 ? 0.098 -3.430 -10.093 1.00 0.00 84 VAL A O 7
ATOM 14395 N N . LYS A 1 60 ? 1.477 -1.810 -9.332 1.00 0.00 85 LYS A N 7
ATOM 14396 C CA . LYS A 1 60 ? 2.351 -2.715 -8.585 1.00 0.00 85 LYS A CA 7
ATOM 14397 C C . LYS A 1 60 ? 3.020 -3.727 -9.515 1.00 0.00 85 LYS A C 7
ATOM 14398 O O . LYS A 1 60 ? 2.813 -4.934 -9.391 1.00 0.00 85 LYS A O 7
ATOM 14417 N N . GLN A 1 61 ? 3.814 -3.225 -10.451 1.00 0.00 86 GLN A N 7
ATOM 14418 C CA . GLN A 1 61 ? 4.527 -4.089 -11.382 1.00 0.00 86 GLN A CA 7
ATOM 14419 C C . GLN A 1 61 ? 6.009 -4.135 -11.042 1.00 0.00 86 GLN A C 7
ATOM 14420 O O . GLN A 1 61 ? 6.808 -3.369 -11.581 1.00 0.00 86 GLN A O 7
ATOM 14434 N N . SER A 1 62 ? 6.370 -5.027 -10.138 1.00 0.00 87 SER A N 7
ATOM 14435 C CA . SER A 1 62 ? 7.757 -5.189 -9.751 1.00 0.00 87 SER A CA 7
ATOM 14436 C C . SER A 1 62 ? 8.425 -6.265 -10.601 1.00 0.00 87 SER A C 7
ATOM 14437 O O . SER A 1 62 ? 8.334 -7.457 -10.298 1.00 0.00 87 SER A O 7
ATOM 14445 N N . MET A 1 63 ? 9.085 -5.842 -11.672 1.00 0.00 88 MET A N 7
ATOM 14446 C CA . MET A 1 63 ? 9.779 -6.770 -12.557 1.00 0.00 88 MET A CA 7
ATOM 14447 C C . MET A 1 63 ? 10.986 -7.372 -11.857 1.00 0.00 88 MET A C 7
ATOM 14448 O O . MET A 1 63 ? 11.322 -8.538 -12.063 1.00 0.00 88 MET A O 7
ATOM 14462 N N . LEU A 1 64 ? 11.615 -6.573 -11.007 1.00 0.00 89 LEU A N 7
ATOM 14463 C CA . LEU A 1 64 ? 12.746 -7.032 -10.212 1.00 0.00 89 LEU A CA 7
ATOM 14464 C C . LEU A 1 64 ? 12.251 -7.758 -8.967 1.00 0.00 89 LEU A C 7
ATOM 14465 O O . LEU A 1 64 ? 13.039 -8.136 -8.104 1.00 0.00 89 LEU A O 7
ATOM 14481 N N . ASN A 1 65 ? 10.929 -7.924 -8.883 1.00 0.00 90 ASN A N 7
ATOM 14482 C CA . ASN A 1 65 ? 10.287 -8.661 -7.792 1.00 0.00 90 ASN A CA 7
ATOM 14483 C C . ASN A 1 65 ? 10.613 -8.047 -6.435 1.00 0.00 90 ASN A C 7
ATOM 14484 O O . ASN A 1 65 ? 10.675 -8.741 -5.420 1.00 0.00 90 ASN A O 7
ATOM 14495 N N . VAL A 1 66 ? 10.811 -6.738 -6.431 1.00 0.00 91 VAL A N 7
ATOM 14496 C CA . VAL A 1 66 ? 11.130 -6.011 -5.216 1.00 0.00 91 VAL A CA 7
ATOM 14497 C C . VAL A 1 66 ? 9.881 -5.346 -4.654 1.00 0.00 91 VAL A C 7
ATOM 14498 O O . VAL A 1 66 ? 9.246 -4.527 -5.324 1.00 0.00 91 VAL A O 7
ATOM 14511 N N . THR A 1 67 ? 9.522 -5.712 -3.438 1.00 0.00 92 THR A N 7
ATOM 14512 C CA . THR A 1 67 ? 8.368 -5.137 -2.773 1.00 0.00 92 THR A CA 7
ATOM 14513 C C . THR A 1 67 ? 8.776 -4.497 -1.447 1.00 0.00 92 THR A C 7
ATOM 14514 O O . THR A 1 67 ? 9.002 -5.191 -0.452 1.00 0.00 92 THR A O 7
ATOM 14525 N N . LEU A 1 68 ? 8.892 -3.175 -1.445 1.00 0.00 93 LEU A N 7
ATOM 14526 C CA . LEU A 1 68 ? 9.254 -2.437 -0.243 1.00 0.00 93 LEU A CA 7
ATOM 14527 C C . LEU A 1 68 ? 8.042 -2.345 0.679 1.00 0.00 93 LEU A C 7
ATOM 14528 O O . LEU A 1 68 ? 7.225 -1.429 0.558 1.00 0.00 93 LEU A O 7
ATOM 14544 N N . VAL A 1 69 ? 7.919 -3.306 1.584 1.00 0.00 94 VAL A N 7
ATOM 14545 C CA . VAL A 1 69 ? 6.762 -3.376 2.466 1.00 0.00 94 VAL A CA 7
ATOM 14546 C C . VAL A 1 69 ? 6.978 -2.547 3.734 1.00 0.00 94 VAL A C 7
ATOM 14547 O O . VAL A 1 69 ? 6.020 -2.080 4.351 1.00 0.00 94 VAL A O 7
ATOM 14560 N N . GLY A 1 70 ? 8.231 -2.350 4.117 1.00 0.00 95 GLY A N 7
ATOM 14561 C CA . GLY A 1 70 ? 8.517 -1.558 5.295 1.00 0.00 95 GLY A CA 7
ATOM 14562 C C . GLY A 1 70 ? 9.998 -1.362 5.514 1.00 0.00 95 GLY A C 7
ATOM 14563 O O . GLY A 1 70 ? 10.819 -1.942 4.805 1.00 0.00 95 GLY A O 7
ATOM 14567 N N . ILE A 1 71 ? 10.348 -0.540 6.491 1.00 0.00 96 ILE A N 7
ATOM 14568 C CA . ILE A 1 71 ? 11.743 -0.289 6.812 1.00 0.00 96 ILE A CA 7
ATOM 14569 C C . ILE A 1 71 ? 12.001 -0.529 8.289 1.00 0.00 96 ILE A C 7
ATOM 14570 O O . ILE A 1 71 ? 11.329 0.042 9.151 1.00 0.00 96 ILE A O 7
ATOM 14586 N N . LEU A 1 72 ? 12.979 -1.372 8.572 1.00 0.00 97 LEU A N 7
ATOM 14587 C CA . LEU A 1 72 ? 13.333 -1.707 9.937 1.00 0.00 97 LEU A CA 7
ATOM 14588 C C . LEU A 1 72 ? 14.394 -0.735 10.437 1.00 0.00 97 LEU A C 7
ATOM 14589 O O . LEU A 1 72 ? 15.596 -0.967 10.283 1.00 0.00 97 LEU A O 7
ATOM 14605 N N . PHE A 1 73 ? 13.934 0.360 11.020 1.00 0.00 98 PHE A N 7
ATOM 14606 C CA . PHE A 1 73 ? 14.818 1.432 11.445 1.00 0.00 98 PHE A CA 7
ATOM 14607 C C . PHE A 1 73 ? 15.639 1.027 12.663 1.00 0.00 98 PHE A C 7
ATOM 14608 O O . PHE A 1 73 ? 15.198 0.224 13.491 1.00 0.00 98 PHE A O 7
ATOM 14625 N N . ALA A 1 74 ? 16.834 1.581 12.754 1.00 0.00 99 ALA A N 7
ATOM 14626 C CA . ALA A 1 74 ? 17.732 1.289 13.854 1.00 0.00 99 ALA A CA 7
ATOM 14627 C C . ALA A 1 74 ? 18.409 2.566 14.330 1.00 0.00 99 ALA A C 7
ATOM 14628 O O . ALA A 1 74 ? 18.134 3.643 13.801 1.00 0.00 99 ALA A O 7
ATOM 14635 N N . ASP A 1 75 ? 19.278 2.451 15.324 1.00 0.00 100 ASP A N 7
ATOM 14636 C CA . ASP A 1 75 ? 20.005 3.609 15.836 1.00 0.00 100 ASP A CA 7
ATOM 14637 C C . ASP A 1 75 ? 20.906 4.170 14.748 1.00 0.00 100 ASP A C 7
ATOM 14638 O O . ASP A 1 75 ? 20.859 5.360 14.428 1.00 0.00 100 ASP A O 7
ATOM 14647 N N . LYS A 1 76 ? 21.708 3.292 14.165 1.00 0.00 101 LYS A N 7
ATOM 14648 C CA . LYS A 1 76 ? 22.592 3.664 13.074 1.00 0.00 101 LYS A CA 7
ATOM 14649 C C . LYS A 1 76 ? 21.954 3.312 11.742 1.00 0.00 101 LYS A C 7
ATOM 14650 O O . LYS A 1 76 ? 21.275 2.292 11.616 1.00 0.00 101 LYS A O 7
ATOM 14669 N N . ILE A 1 77 ? 22.198 4.146 10.743 1.00 0.00 102 ILE A N 7
ATOM 14670 C CA . ILE A 1 77 ? 21.636 3.942 9.419 1.00 0.00 102 ILE A CA 7
ATOM 14671 C C . ILE A 1 77 ? 22.332 2.771 8.725 1.00 0.00 102 ILE A C 7
ATOM 14672 O O . ILE A 1 77 ? 21.756 2.107 7.867 1.00 0.00 102 ILE A O 7
ATOM 14688 N N . GLU A 1 78 ? 23.569 2.509 9.129 1.00 0.00 103 GLU A N 7
ATOM 14689 C CA . GLU A 1 78 ? 24.328 1.390 8.589 1.00 0.00 103 GLU A CA 7
ATOM 14690 C C . GLU A 1 78 ? 23.935 0.090 9.288 1.00 0.00 103 GLU A C 7
ATOM 14691 O O . GLU A 1 78 ? 24.251 -1.006 8.820 1.00 0.00 103 GLU A O 7
ATOM 14703 N N . GLU A 1 79 ? 23.244 0.228 10.414 1.00 0.00 104 GLU A N 7
ATOM 14704 C CA . GLU A 1 79 ? 22.743 -0.920 11.158 1.00 0.00 104 GLU A CA 7
ATOM 14705 C C . GLU A 1 79 ? 21.266 -1.137 10.858 1.00 0.00 104 GLU A C 7
ATOM 14706 O O . GLU A 1 79 ? 20.677 -2.139 11.265 1.00 0.00 104 GLU A O 7
ATOM 14718 N N . SER A 1 80 ? 20.674 -0.184 10.148 1.00 0.00 105 SER A N 7
ATOM 14719 C CA . SER A 1 80 ? 19.271 -0.264 9.781 1.00 0.00 105 SER A CA 7
ATOM 14720 C C . SER A 1 80 ? 19.077 -1.269 8.655 1.00 0.00 105 SER A C 7
ATOM 14721 O O . SER A 1 80 ? 19.972 -1.479 7.833 1.00 0.00 105 SER A O 7
ATOM 14729 N N . GLN A 1 81 ? 17.914 -1.894 8.630 1.00 0.00 106 GLN A N 7
ATOM 14730 C CA . GLN A 1 81 ? 17.612 -2.900 7.630 1.00 0.00 106 GLN A CA 7
ATOM 14731 C C . GLN A 1 81 ? 16.330 -2.536 6.905 1.00 0.00 106 GLN A C 7
ATOM 14732 O O . GLN A 1 81 ? 15.477 -1.840 7.449 1.00 0.00 106 GLN A O 7
ATOM 14746 N N . VAL A 1 82 ? 16.191 -3.000 5.683 1.00 0.00 107 VAL A N 7
ATOM 14747 C CA . VAL A 1 82 ? 14.988 -2.738 4.920 1.00 0.00 107 VAL A CA 7
ATOM 14748 C C . VAL A 1 82 ? 14.171 -4.017 4.784 1.00 0.00 107 VAL A C 7
ATOM 14749 O O . VAL A 1 82 ? 14.719 -5.098 4.561 1.00 0.00 107 VAL A O 7
ATOM 14762 N N . ILE A 1 83 ? 12.866 -3.897 4.957 1.00 0.00 108 ILE A N 7
ATOM 14763 C CA . ILE A 1 83 ? 11.979 -5.044 4.901 1.00 0.00 108 ILE A CA 7
ATOM 14764 C C . ILE A 1 83 ? 11.376 -5.157 3.505 1.00 0.00 108 ILE A C 7
ATOM 14765 O O . ILE A 1 83 ? 10.482 -4.392 3.137 1.00 0.00 108 ILE A O 7
ATOM 14781 N N . ILE A 1 84 ? 11.885 -6.092 2.722 1.00 0.00 109 ILE A N 7
ATOM 14782 C CA . ILE A 1 84 ? 11.455 -6.240 1.341 1.00 0.00 109 ILE A CA 7
ATOM 14783 C C . ILE A 1 84 ? 10.907 -7.639 1.093 1.00 0.00 109 ILE A C 7
ATOM 14784 O O . ILE A 1 84 ? 11.482 -8.635 1.540 1.00 0.00 109 ILE A O 7
ATOM 14800 N N . ARG A 1 85 ? 9.782 -7.707 0.399 1.00 0.00 110 ARG A N 7
ATOM 14801 C CA . ARG A 1 85 ? 9.207 -8.981 0.014 1.00 0.00 110 ARG A CA 7
ATOM 14802 C C . ARG A 1 85 ? 9.659 -9.334 -1.396 1.00 0.00 110 ARG A C 7
ATOM 14803 O O . ARG A 1 85 ? 9.521 -8.532 -2.318 1.00 0.00 110 ARG A O 7
ATOM 14824 N N . SER A 1 86 ? 10.215 -10.523 -1.548 1.00 0.00 111 SER A N 7
ATOM 14825 C CA . SER A 1 86 ? 10.688 -10.986 -2.842 1.00 0.00 111 SER A CA 7
ATOM 14826 C C . SER A 1 86 ? 9.571 -11.745 -3.569 1.00 0.00 111 SER A C 7
ATOM 14827 O O . SER A 1 86 ? 8.452 -11.851 -3.053 1.00 0.00 111 SER A O 7
ATOM 14835 N N . ALA A 1 87 ? 9.884 -12.274 -4.748 1.00 0.00 112 ALA A N 7
ATOM 14836 C CA . ALA A 1 87 ? 8.896 -12.916 -5.616 1.00 0.00 112 ALA A CA 7
ATOM 14837 C C . ALA A 1 87 ? 8.128 -14.023 -4.904 1.00 0.00 112 ALA A C 7
ATOM 14838 O O . ALA A 1 87 ? 6.899 -14.048 -4.919 1.00 0.00 112 ALA A O 7
ATOM 14845 N N . SER A 1 88 ? 8.858 -14.915 -4.254 1.00 0.00 113 SER A N 7
ATOM 14846 C CA . SER A 1 88 ? 8.273 -16.117 -3.670 1.00 0.00 113 SER A CA 7
ATOM 14847 C C . SER A 1 88 ? 7.548 -15.835 -2.350 1.00 0.00 113 SER A C 7
ATOM 14848 O O . SER A 1 88 ? 7.382 -16.733 -1.523 1.00 0.00 113 SER A O 7
ATOM 14856 N N . GLY A 1 89 ? 7.124 -14.593 -2.155 1.00 0.00 114 GLY A N 7
ATOM 14857 C CA . GLY A 1 89 ? 6.396 -14.232 -0.953 1.00 0.00 114 GLY A CA 7
ATOM 14858 C C . GLY A 1 89 ? 7.286 -14.182 0.268 1.00 0.00 114 GLY A C 7
ATOM 14859 O O . GLY A 1 89 ? 6.817 -14.316 1.398 1.00 0.00 114 GLY A O 7
ATOM 14863 N N . GLU A 1 90 ? 8.576 -13.993 0.041 1.00 0.00 115 GLU A N 7
ATOM 14864 C CA . GLU A 1 90 ? 9.535 -13.926 1.131 1.00 0.00 115 GLU A CA 7
ATOM 14865 C C . GLU A 1 90 ? 9.659 -12.504 1.643 1.00 0.00 115 GLU A C 7
ATOM 14866 O O . GLU A 1 90 ? 10.216 -11.647 0.958 1.00 0.00 115 GLU A O 7
ATOM 14878 N N . GLU A 1 91 ? 9.147 -12.248 2.834 1.00 0.00 116 GLU A N 7
ATOM 14879 C CA . GLU A 1 91 ? 9.353 -10.960 3.470 1.00 0.00 116 GLU A CA 7
ATOM 14880 C C . GLU A 1 91 ? 10.546 -11.067 4.403 1.00 0.00 116 GLU A C 7
ATOM 14881 O O . GLU A 1 91 ? 10.475 -11.714 5.449 1.00 0.00 116 GLU A O 7
ATOM 14893 N N . LYS A 1 92 ? 11.644 -10.444 4.018 1.00 0.00 117 LYS A N 7
ATOM 14894 C CA . LYS A 1 92 ? 12.891 -10.588 4.746 1.00 0.00 117 LYS A CA 7
ATOM 14895 C C . LYS A 1 92 ? 13.551 -9.236 4.952 1.00 0.00 117 LYS A C 7
ATOM 14896 O O . LYS A 1 92 ? 13.329 -8.298 4.184 1.00 0.00 117 LYS A O 7
ATOM 14915 N N . THR A 1 93 ? 14.342 -9.136 6.004 1.00 0.00 118 THR A N 7
ATOM 14916 C CA . THR A 1 93 ? 15.085 -7.927 6.284 1.00 0.00 118 THR A CA 7
ATOM 14917 C C . THR A 1 93 ? 16.448 -7.981 5.618 1.00 0.00 118 THR A C 7
ATOM 14918 O O . THR A 1 93 ? 17.240 -8.889 5.875 1.00 0.00 118 THR A O 7
ATOM 14929 N N . TYR A 1 94 ? 16.710 -7.016 4.764 1.00 0.00 119 TYR A N 7
ATOM 14930 C CA . TYR A 1 94 ? 17.947 -6.988 4.005 1.00 0.00 119 TYR A CA 7
ATOM 14931 C C . TYR A 1 94 ? 18.846 -5.874 4.508 1.00 0.00 119 TYR A C 7
ATOM 14932 O O . TYR A 1 94 ? 18.370 -4.864 5.033 1.00 0.00 119 TYR A O 7
ATOM 14950 N N . ASN A 1 95 ? 20.143 -6.061 4.335 1.00 0.00 120 ASN A N 7
ATOM 14951 C CA . ASN A 1 95 ? 21.130 -5.111 4.826 1.00 0.00 120 ASN A CA 7
ATOM 14952 C C . ASN A 1 95 ? 21.621 -4.226 3.697 1.00 0.00 120 ASN A C 7
ATOM 14953 O O . ASN A 1 95 ? 21.521 -4.586 2.522 1.00 0.00 120 ASN A O 7
ATOM 14964 N N . VAL A 1 96 ? 22.153 -3.068 4.057 1.00 0.00 121 VAL A N 7
ATOM 14965 C CA . VAL A 1 96 ? 22.734 -2.166 3.081 1.00 0.00 121 VAL A CA 7
ATOM 14966 C C . VAL A 1 96 ? 23.971 -2.802 2.443 1.00 0.00 121 VAL A C 7
ATOM 14967 O O . VAL A 1 96 ? 25.003 -2.984 3.090 1.00 0.00 121 VAL A O 7
ATOM 14980 N N . GLY A 1 97 ? 23.847 -3.161 1.174 1.00 0.00 122 GLY A N 7
ATOM 14981 C CA . GLY A 1 97 ? 24.935 -3.816 0.479 1.00 0.00 122 GLY A CA 7
ATOM 14982 C C . GLY A 1 97 ? 24.585 -5.236 0.086 1.00 0.00 122 GLY A C 7
ATOM 14983 O O . GLY A 1 97 ? 25.361 -5.914 -0.588 1.00 0.00 122 GLY A O 7
ATOM 14987 N N . ASP A 1 98 ? 23.413 -5.690 0.513 1.00 0.00 123 ASP A N 7
ATOM 14988 C CA . ASP A 1 98 ? 22.962 -7.042 0.209 1.00 0.00 123 ASP A CA 7
ATOM 14989 C C . ASP A 1 98 ? 22.180 -7.064 -1.100 1.00 0.00 123 ASP A C 7
ATOM 14990 O O . ASP A 1 98 ? 21.419 -6.140 -1.400 1.00 0.00 123 ASP A O 7
ATOM 14999 N N . LYS A 1 99 ? 22.385 -8.116 -1.880 1.00 0.00 124 LYS A N 7
ATOM 15000 C CA . LYS A 1 99 ? 21.701 -8.268 -3.153 1.00 0.00 124 LYS A CA 7
ATOM 15001 C C . LYS A 1 99 ? 20.343 -8.921 -2.948 1.00 0.00 124 LYS A C 7
ATOM 15002 O O . LYS A 1 99 ? 20.254 -10.094 -2.580 1.00 0.00 124 LYS A O 7
ATOM 15021 N N . ILE A 1 100 ? 19.289 -8.160 -3.186 1.00 0.00 125 ILE A N 7
ATOM 15022 C CA . ILE A 1 100 ? 17.935 -8.655 -3.006 1.00 0.00 125 ILE A CA 7
ATOM 15023 C C . ILE A 1 100 ? 17.510 -9.532 -4.185 1.00 0.00 125 ILE A C 7
ATOM 15024 O O . ILE A 1 100 ? 17.664 -9.147 -5.349 1.00 0.00 125 ILE A O 7
ATOM 15040 N N . PRO A 1 101 ? 17.001 -10.744 -3.891 1.00 0.00 126 PRO A N 7
ATOM 15041 C CA . PRO A 1 101 ? 16.558 -11.692 -4.919 1.00 0.00 126 PRO A CA 7
ATOM 15042 C C . PRO A 1 101 ? 15.498 -11.094 -5.833 1.00 0.00 126 PRO A C 7
ATOM 15043 O O . PRO A 1 101 ? 14.417 -10.706 -5.381 1.00 0.00 126 PRO A O 7
ATOM 15054 N N . GLY A 1 102 ? 15.818 -11.032 -7.115 1.00 0.00 127 GLY A N 7
ATOM 15055 C CA . GLY A 1 102 ? 14.931 -10.426 -8.082 1.00 0.00 127 GLY A CA 7
ATOM 15056 C C . GLY A 1 102 ? 15.699 -9.724 -9.183 1.00 0.00 127 GLY A C 7
ATOM 15057 O O . GLY A 1 102 ? 15.173 -9.491 -10.272 1.00 0.00 127 GLY A O 7
ATOM 15061 N N . GLY A 1 103 ? 16.953 -9.395 -8.898 1.00 0.00 128 GLY A N 7
ATOM 15062 C CA . GLY A 1 103 ? 17.801 -8.771 -9.895 1.00 0.00 128 GLY A CA 7
ATOM 15063 C C . GLY A 1 103 ? 18.238 -7.373 -9.505 1.00 0.00 128 GLY A C 7
ATOM 15064 O O . GLY A 1 103 ? 18.650 -6.585 -10.358 1.00 0.00 128 GLY A O 7
ATOM 15068 N N . ALA A 1 104 ? 18.154 -7.061 -8.220 1.00 0.00 129 ALA A N 7
ATOM 15069 C CA . ALA A 1 104 ? 18.553 -5.752 -7.725 1.00 0.00 129 ALA A CA 7
ATOM 15070 C C . ALA A 1 104 ? 19.488 -5.893 -6.531 1.00 0.00 129 ALA A C 7
ATOM 15071 O O . ALA A 1 104 ? 19.691 -6.995 -6.020 1.00 0.00 129 ALA A O 7
ATOM 15078 N N . THR A 1 105 ? 20.064 -4.788 -6.093 1.00 0.00 130 THR A N 7
ATOM 15079 C CA . THR A 1 105 ? 20.950 -4.803 -4.942 1.00 0.00 130 THR A CA 7
ATOM 15080 C C . THR A 1 105 ? 20.889 -3.472 -4.204 1.00 0.00 130 THR A C 7
ATOM 15081 O O . THR A 1 105 ? 20.676 -2.421 -4.814 1.00 0.00 130 THR A O 7
ATOM 15092 N N . ILE A 1 106 ? 21.058 -3.526 -2.892 1.00 0.00 131 ILE A N 7
ATOM 15093 C CA . ILE A 1 106 ? 20.986 -2.339 -2.058 1.00 0.00 131 ILE A CA 7
ATOM 15094 C C . ILE A 1 106 ? 22.348 -1.672 -1.968 1.00 0.00 131 ILE A C 7
ATOM 15095 O O . ILE A 1 106 ? 23.319 -2.296 -1.554 1.00 0.00 131 ILE A O 7
ATOM 15111 N N . LYS A 1 107 ? 22.421 -0.414 -2.363 1.00 0.00 132 LYS A N 7
ATOM 15112 C CA . LYS A 1 107 ? 23.660 0.336 -2.257 1.00 0.00 132 LYS A CA 7
ATOM 15113 C C . LYS A 1 107 ? 23.639 1.199 -1.004 1.00 0.00 132 LYS A C 7
ATOM 15114 O O . LYS A 1 107 ? 24.681 1.488 -0.407 1.00 0.00 132 LYS A O 7
ATOM 15133 N N . ARG A 1 108 ? 22.437 1.601 -0.609 1.00 0.00 133 ARG A N 7
ATOM 15134 C CA . ARG A 1 108 ? 22.246 2.416 0.580 1.00 0.00 133 ARG A CA 7
ATOM 15135 C C . ARG A 1 108 ? 20.812 2.298 1.072 1.00 0.00 133 ARG A C 7
ATOM 15136 O O . ARG A 1 108 ? 19.887 2.176 0.274 1.00 0.00 133 ARG A O 7
ATOM 15157 N N . ILE A 1 109 ? 20.629 2.312 2.379 1.00 0.00 134 ILE A N 7
ATOM 15158 C CA . ILE A 1 109 ? 19.298 2.381 2.951 1.00 0.00 134 ILE A CA 7
ATOM 15159 C C . ILE A 1 109 ? 19.048 3.798 3.441 1.00 0.00 134 ILE A C 7
ATOM 15160 O O . ILE A 1 109 ? 19.925 4.411 4.048 1.00 0.00 134 ILE A O 7
ATOM 15176 N N . MET A 1 110 ? 17.874 4.325 3.149 1.00 0.00 135 MET A N 7
ATOM 15177 C CA . MET A 1 110 ? 17.555 5.699 3.488 1.00 0.00 135 MET A CA 7
ATOM 15178 C C . MET A 1 110 ? 16.515 5.734 4.602 1.00 0.00 135 MET A C 7
ATOM 15179 O O . MET A 1 110 ? 15.703 4.821 4.726 1.00 0.00 135 MET A O 7
ATOM 15193 N N . PRO A 1 111 ? 16.529 6.789 5.433 1.00 0.00 136 PRO A N 7
ATOM 15194 C CA . PRO A 1 111 ? 15.582 6.937 6.545 1.00 0.00 136 PRO A CA 7
ATOM 15195 C C . PRO A 1 111 ? 14.125 6.876 6.091 1.00 0.00 136 PRO A C 7
ATOM 15196 O O . PRO A 1 111 ? 13.244 6.488 6.860 1.00 0.00 136 PRO A O 7
ATOM 15207 N N . GLY A 1 112 ? 13.874 7.274 4.849 1.00 0.00 137 GLY A N 7
ATOM 15208 C CA . GLY A 1 112 ? 12.527 7.244 4.323 1.00 0.00 137 GLY A CA 7
ATOM 15209 C C . GLY A 1 112 ? 12.389 6.383 3.079 1.00 0.00 137 GLY A C 7
ATOM 15210 O O . GLY A 1 112 ? 11.408 6.514 2.344 1.00 0.00 137 GLY A O 7
ATOM 15214 N N . GLY A 1 113 ? 13.355 5.502 2.834 1.00 0.00 138 GLY A N 7
ATOM 15215 C CA . GLY A 1 113 ? 13.310 4.677 1.637 1.00 0.00 138 GLY A CA 7
ATOM 15216 C C . GLY A 1 113 ? 14.522 3.782 1.497 1.00 0.00 138 GLY A C 7
ATOM 15217 O O . GLY A 1 113 ? 15.163 3.431 2.485 1.00 0.00 138 GLY A O 7
ATOM 15221 N N . VAL A 1 114 ? 14.845 3.408 0.270 1.00 0.00 139 VAL A N 7
ATOM 15222 C CA . VAL A 1 114 ? 16.006 2.571 0.018 1.00 0.00 139 VAL A CA 7
ATOM 15223 C C . VAL A 1 114 ? 16.604 2.896 -1.346 1.00 0.00 139 VAL A C 7
ATOM 15224 O O . VAL A 1 114 ? 15.880 3.175 -2.303 1.00 0.00 139 VAL A O 7
ATOM 15237 N N . LEU A 1 115 ? 17.923 2.885 -1.423 1.00 0.00 140 LEU A N 7
ATOM 15238 C CA . LEU A 1 115 ? 18.614 3.123 -2.674 1.00 0.00 140 LEU A CA 7
ATOM 15239 C C . LEU A 1 115 ? 19.115 1.802 -3.238 1.00 0.00 140 LEU A C 7
ATOM 15240 O O . LEU A 1 115 ? 20.142 1.269 -2.802 1.00 0.00 140 LEU A O 7
ATOM 15256 N N . VAL A 1 116 ? 18.372 1.271 -4.189 1.00 0.00 141 VAL A N 7
ATOM 15257 C CA . VAL A 1 116 ? 18.705 -0.001 -4.803 1.00 0.00 141 VAL A CA 7
ATOM 15258 C C . VAL A 1 116 ? 19.005 0.191 -6.283 1.00 0.00 141 VAL A C 7
ATOM 15259 O O . VAL A 1 116 ? 18.420 1.053 -6.939 1.00 0.00 141 VAL A O 7
ATOM 15272 N N . GLU A 1 117 ? 19.926 -0.605 -6.800 1.00 0.00 142 GLU A N 7
ATOM 15273 C CA . GLU A 1 117 ? 20.282 -0.531 -8.203 1.00 0.00 142 GLU A CA 7
ATOM 15274 C C . GLU A 1 117 ? 19.253 -1.302 -9.021 1.00 0.00 142 GLU A C 7
ATOM 15275 O O . GLU A 1 117 ? 19.079 -2.508 -8.842 1.00 0.00 142 GLU A O 7
ATOM 15287 N N . ARG A 1 118 ? 18.562 -0.592 -9.895 1.00 0.00 143 ARG A N 7
ATOM 15288 C CA . ARG A 1 118 ? 17.433 -1.154 -10.621 1.00 0.00 143 ARG A CA 7
ATOM 15289 C C . ARG A 1 118 ? 17.782 -1.342 -12.090 1.00 0.00 143 ARG A C 7
ATOM 15290 O O . ARG A 1 118 ? 17.892 -0.370 -12.837 1.00 0.00 143 ARG A O 7
ATOM 15311 N N . ASP A 1 119 ? 17.984 -2.597 -12.485 1.00 0.00 144 ASP A N 7
ATOM 15312 C CA . ASP A 1 119 ? 18.291 -2.948 -13.874 1.00 0.00 144 ASP A CA 7
ATOM 15313 C C . ASP A 1 119 ? 19.603 -2.315 -14.316 1.00 0.00 144 ASP A C 7
ATOM 15314 O O . ASP A 1 119 ? 19.793 -2.006 -15.493 1.00 0.00 144 ASP A O 7
ATOM 15323 N N . GLY A 1 120 ? 20.504 -2.121 -13.363 1.00 0.00 145 GLY A N 7
ATOM 15324 C CA . GLY A 1 120 ? 21.776 -1.494 -13.658 1.00 0.00 145 GLY A CA 7
ATOM 15325 C C . GLY A 1 120 ? 21.736 0.007 -13.452 1.00 0.00 145 GLY A C 7
ATOM 15326 O O . GLY A 1 120 ? 22.769 0.674 -13.493 1.00 0.00 145 GLY A O 7
ATOM 15330 N N . THR A 1 121 ? 20.543 0.533 -13.219 1.00 0.00 146 THR A N 7
ATOM 15331 C CA . THR A 1 121 ? 20.355 1.960 -13.025 1.00 0.00 146 THR A CA 7
ATOM 15332 C C . THR A 1 121 ? 20.494 2.316 -11.553 1.00 0.00 146 THR A C 7
ATOM 15333 O O . THR A 1 121 ? 19.819 1.738 -10.698 1.00 0.00 146 THR A O 7
ATOM 15344 N N . LEU A 1 122 ? 21.375 3.253 -11.259 1.00 0.00 147 LEU A N 7
ATOM 15345 C CA . LEU A 1 122 ? 21.565 3.704 -9.897 1.00 0.00 147 LEU A CA 7
ATOM 15346 C C . LEU A 1 122 ? 21.579 5.222 -9.852 1.00 0.00 147 LEU A C 7
ATOM 15347 O O . LEU A 1 122 ? 21.955 5.880 -10.822 1.00 0.00 147 LEU A O 7
ATOM 15363 N N . GLU A 1 123 ? 21.165 5.775 -8.727 1.00 0.00 148 GLU A N 7
ATOM 15364 C CA . GLU A 1 123 ? 21.110 7.213 -8.562 1.00 0.00 148 GLU A CA 7
ATOM 15365 C C . GLU A 1 123 ? 21.949 7.632 -7.366 1.00 0.00 148 GLU A C 7
ATOM 15366 O O . GLU A 1 123 ? 22.331 6.799 -6.544 1.00 0.00 148 GLU A O 7
ATOM 15378 N N . SER A 1 124 ? 22.248 8.914 -7.280 1.00 0.00 149 SER A N 7
ATOM 15379 C CA . SER A 1 124 ? 23.015 9.449 -6.171 1.00 0.00 149 SER A CA 7
ATOM 15380 C C . SER A 1 124 ? 22.525 10.849 -5.819 1.00 0.00 149 SER A C 7
ATOM 15381 O O . SER A 1 124 ? 21.995 11.567 -6.672 1.00 0.00 149 SER A O 7
ATOM 15389 N N . LEU A 1 125 ? 22.699 11.231 -4.567 1.00 0.00 150 LEU A N 7
ATOM 15390 C CA . LEU A 1 125 ? 22.209 12.507 -4.080 1.00 0.00 150 LEU A CA 7
ATOM 15391 C C . LEU A 1 125 ? 23.264 13.201 -3.231 1.00 0.00 150 LEU A C 7
ATOM 15392 O O . LEU A 1 125 ? 24.379 12.707 -3.074 1.00 0.00 150 LEU A O 7
ATOM 15408 N N . SER A 1 126 ? 22.912 14.364 -2.720 1.00 0.00 151 SER A N 7
ATOM 15409 C CA . SER A 1 126 ? 23.794 15.125 -1.855 1.00 0.00 151 SER A CA 7
ATOM 15410 C C . SER A 1 126 ? 22.963 15.947 -0.879 1.00 0.00 151 SER A C 7
ATOM 15411 O O . SER A 1 126 ? 21.887 16.436 -1.230 1.00 0.00 151 SER A O 7
ATOM 15419 N N . LEU A 1 127 ? 23.447 16.077 0.345 1.00 0.00 152 LEU A N 7
ATOM 15420 C CA . LEU A 1 127 ? 22.752 16.859 1.351 1.00 0.00 152 LEU A CA 7
ATOM 15421 C C . LEU A 1 127 ? 23.072 18.336 1.169 1.00 0.00 152 LEU A C 7
ATOM 15422 O O . LEU A 1 127 ? 24.238 18.700 1.002 1.00 0.00 152 LEU A O 7
ATOM 15438 N N . PRO A 1 128 ? 22.048 19.206 1.175 1.00 0.00 153 PRO A N 7
ATOM 15439 C CA . PRO A 1 128 ? 22.235 20.658 1.071 1.00 0.00 153 PRO A CA 7
ATOM 15440 C C . PRO A 1 128 ? 22.837 21.250 2.345 1.00 0.00 153 PRO A C 7
ATOM 15441 O O . PRO A 1 128 ? 22.279 22.170 2.944 1.00 0.00 153 PRO A O 7
ATOM 15452 N N . LYS A 1 129 ? 23.976 20.708 2.749 1.00 0.00 154 LYS A N 7
ATOM 15453 C CA . LYS A 1 129 ? 24.673 21.162 3.941 1.00 0.00 154 LYS A CA 7
ATOM 15454 C C . LYS A 1 129 ? 25.305 22.525 3.689 1.00 0.00 154 LYS A C 7
ATOM 15455 O O . LYS A 1 129 ? 25.414 23.354 4.592 1.00 0.00 154 LYS A O 7
ATOM 15474 N N . ASN A 1 130 ? 25.719 22.748 2.449 1.00 0.00 155 ASN A N 7
ATOM 15475 C CA . ASN A 1 130 ? 26.291 24.023 2.046 1.00 0.00 155 ASN A CA 7
ATOM 15476 C C . ASN A 1 130 ? 26.205 24.161 0.529 1.00 0.00 155 ASN A C 7
ATOM 15477 O O . ASN A 1 130 ? 25.515 23.372 -0.118 1.00 0.00 155 ASN A O 7
ATOM 15488 N N . ASP A 1 131 ? 26.884 25.145 -0.040 1.00 0.00 156 ASP A N 7
ATOM 15489 C CA . ASP A 1 131 ? 26.797 25.393 -1.478 1.00 0.00 156 ASP A CA 7
ATOM 15490 C C . ASP A 1 131 ? 27.445 24.276 -2.288 1.00 0.00 156 ASP A C 7
ATOM 15491 O O . ASP A 1 131 ? 27.041 23.998 -3.419 1.00 0.00 156 ASP A O 7
ATOM 15500 N N . LEU A 1 132 ? 28.445 23.635 -1.711 1.00 0.00 157 LEU A N 7
ATOM 15501 C CA . LEU A 1 132 ? 29.139 22.552 -2.383 1.00 0.00 157 LEU A CA 7
ATOM 15502 C C . LEU A 1 132 ? 28.372 21.246 -2.210 1.00 0.00 157 LEU A C 7
ATOM 15503 O O . LEU A 1 132 ? 27.812 20.980 -1.144 1.00 0.00 157 LEU A O 7
ATOM 15519 N N . THR A 1 133 ? 28.349 20.440 -3.263 1.00 0.00 158 THR A N 7
ATOM 15520 C CA . THR A 1 133 ? 27.607 19.186 -3.269 1.00 0.00 158 THR A CA 7
ATOM 15521 C C . THR A 1 133 ? 28.340 18.091 -2.498 1.00 0.00 158 THR A C 7
ATOM 15522 O O . THR A 1 133 ? 28.773 17.089 -3.071 1.00 0.00 158 THR A O 7
ATOM 15533 N N . PHE A 1 134 ? 28.472 18.290 -1.197 1.00 0.00 159 PHE A N 7
ATOM 15534 C CA . PHE A 1 134 ? 29.146 17.336 -0.338 1.00 0.00 159 PHE A CA 7
ATOM 15535 C C . PHE A 1 134 ? 28.150 16.352 0.261 1.00 0.00 159 PHE A C 7
ATOM 15536 O O . PHE A 1 134 ? 27.064 16.735 0.699 1.00 0.00 159 PHE A O 7
ATOM 15553 N N . GLU A 1 135 ? 28.522 15.085 0.268 1.00 0.00 160 GLU A N 7
ATOM 15554 C CA . GLU A 1 135 ? 27.707 14.057 0.885 1.00 0.00 160 GLU A CA 7
ATOM 15555 C C . GLU A 1 135 ? 28.488 13.369 1.998 1.00 0.00 160 GLU A C 7
ATOM 15556 O O . GLU A 1 135 ? 29.508 12.724 1.749 1.00 0.00 160 GLU A O 7
ATOM 15568 N N . PRO A 1 136 ? 28.042 13.541 3.249 1.00 0.00 161 PRO A N 7
ATOM 15569 C CA . PRO A 1 136 ? 28.637 12.872 4.400 1.00 0.00 161 PRO A CA 7
ATOM 15570 C C . PRO A 1 136 ? 27.999 11.512 4.675 1.00 0.00 161 PRO A C 7
ATOM 15571 O O . PRO A 1 136 ? 28.378 10.811 5.615 1.00 0.00 161 PRO A O 7
ATOM 15582 N N . VAL A 1 137 ? 27.030 11.146 3.845 1.00 0.00 162 VAL A N 7
ATOM 15583 C CA . VAL A 1 137 ? 26.278 9.916 4.039 1.00 0.00 162 VAL A CA 7
ATOM 15584 C C . VAL A 1 137 ? 27.078 8.710 3.559 1.00 0.00 162 VAL A C 7
ATOM 15585 O O . VAL A 1 137 ? 27.473 8.645 2.394 1.00 0.00 162 VAL A O 7
ATOM 15598 N N . ALA A 1 138 ? 27.310 7.770 4.475 1.00 0.00 163 ALA A N 7
ATOM 15599 C CA . ALA A 1 138 ? 28.084 6.558 4.204 1.00 0.00 163 ALA A CA 7
ATOM 15600 C C . ALA A 1 138 ? 29.544 6.890 3.911 1.00 0.00 163 ALA A C 7
ATOM 15601 O O . ALA A 1 138 ? 30.392 6.833 4.804 1.00 0.00 163 ALA A O 7
ATOM 15608 N N . LYS A 1 139 ? 29.838 7.237 2.667 1.00 0.00 164 LYS A N 7
ATOM 15609 C CA . LYS A 1 139 ? 31.191 7.594 2.278 1.00 0.00 164 LYS A CA 7
ATOM 15610 C C . LYS A 1 139 ? 31.338 9.106 2.182 1.00 0.00 164 LYS A C 7
ATOM 15611 O O . LYS A 1 139 ? 30.645 9.752 1.397 1.00 0.00 164 LYS A O 7
ATOM 15630 N N . PRO A 1 140 ? 32.235 9.688 2.989 1.00 0.00 165 PRO A N 7
ATOM 15631 C CA . PRO A 1 140 ? 32.564 11.109 2.905 1.00 0.00 165 PRO A CA 7
ATOM 15632 C C . PRO A 1 140 ? 33.239 11.438 1.579 1.00 0.00 165 PRO A C 7
ATOM 15633 O O . PRO A 1 140 ? 34.364 10.997 1.318 1.00 0.00 165 PRO A O 7
ATOM 15644 N N . LEU A 1 141 ? 32.542 12.189 0.737 1.00 0.00 166 LEU A N 7
ATOM 15645 C CA . LEU A 1 141 ? 33.057 12.547 -0.579 1.00 0.00 166 LEU A CA 7
ATOM 15646 C C . LEU A 1 141 ? 34.351 13.343 -0.470 1.00 0.00 166 LEU A C 7
ATOM 15647 O O . LEU A 1 141 ? 34.497 14.202 0.399 1.00 0.00 166 LEU A O 7
ATOM 15663 N N . LYS A 1 142 ? 35.288 13.035 -1.356 1.00 0.00 167 LYS A N 7
ATOM 15664 C CA . LYS A 1 142 ? 36.563 13.742 -1.418 1.00 0.00 167 LYS A CA 7
ATOM 15665 C C . LYS A 1 142 ? 36.427 14.986 -2.285 1.00 0.00 167 LYS A C 7
ATOM 15666 O O . LYS A 1 142 ? 37.259 15.894 -2.242 1.00 0.00 167 LYS A O 7
ATOM 15685 N N . GLU A 1 143 ? 35.380 14.995 -3.089 1.00 0.00 168 GLU A N 7
ATOM 15686 C CA . GLU A 1 143 ? 35.051 16.133 -3.923 1.00 0.00 168 GLU A CA 7
ATOM 15687 C C . GLU A 1 143 ? 33.685 16.664 -3.524 1.00 0.00 168 GLU A C 7
ATOM 15688 O O . GLU A 1 143 ? 32.727 15.896 -3.399 1.00 0.00 168 GLU A O 7
ATOM 15700 N N . GLU A 1 144 ? 33.598 17.960 -3.302 1.00 0.00 169 GLU A N 7
ATOM 15701 C CA . GLU A 1 144 ? 32.336 18.579 -2.963 1.00 0.00 169 GLU A CA 7
ATOM 15702 C C . GLU A 1 144 ? 31.753 19.261 -4.195 1.00 0.00 169 GLU A C 7
ATOM 15703 O O . GLU A 1 144 ? 30.955 18.622 -4.911 1.00 0.00 169 GLU A O 7
ATOM 15716 N N . MET A 1 1 ? -1.600 -16.117 -4.595 1.00 0.00 26 MET A N 8
ATOM 15717 C CA . MET A 1 1 ? -2.830 -16.939 -4.566 1.00 0.00 26 MET A CA 8
ATOM 15718 C C . MET A 1 1 ? -3.422 -17.085 -5.967 1.00 0.00 26 MET A C 8
ATOM 15719 O O . MET A 1 1 ? -4.628 -16.942 -6.167 1.00 0.00 26 MET A O 8
ATOM 15735 N N . ALA A 1 2 ? -2.562 -17.366 -6.938 1.00 0.00 27 ALA A N 8
ATOM 15736 C CA . ALA A 1 2 ? -2.997 -17.589 -8.308 1.00 0.00 27 ALA A CA 8
ATOM 15737 C C . ALA A 1 2 ? -2.046 -18.549 -9.008 1.00 0.00 27 ALA A C 8
ATOM 15738 O O . ALA A 1 2 ? -0.838 -18.305 -9.065 1.00 0.00 27 ALA A O 8
ATOM 15745 N N . HIS A 1 3 ? -2.581 -19.644 -9.522 1.00 0.00 28 HIS A N 8
ATOM 15746 C CA . HIS A 1 3 ? -1.757 -20.648 -10.180 1.00 0.00 28 HIS A CA 8
ATOM 15747 C C . HIS A 1 3 ? -1.852 -20.525 -11.698 1.00 0.00 28 HIS A C 8
ATOM 15748 O O . HIS A 1 3 ? -0.920 -20.894 -12.415 1.00 0.00 28 HIS A O 8
ATOM 15763 N N . HIS A 1 4 ? -2.965 -19.999 -12.190 1.00 0.00 29 HIS A N 8
ATOM 15764 C CA . HIS A 1 4 ? -3.164 -19.882 -13.627 1.00 0.00 29 HIS A CA 8
ATOM 15765 C C . HIS A 1 4 ? -4.069 -18.700 -13.960 1.00 0.00 29 HIS A C 8
ATOM 15766 O O . HIS A 1 4 ? -5.170 -18.869 -14.485 1.00 0.00 29 HIS A O 8
ATOM 15781 N N . HIS A 1 5 ? -3.612 -17.504 -13.628 1.00 0.00 30 HIS A N 8
ATOM 15782 C CA . HIS A 1 5 ? -4.307 -16.289 -14.030 1.00 0.00 30 HIS A CA 8
ATOM 15783 C C . HIS A 1 5 ? -3.345 -15.366 -14.772 1.00 0.00 30 HIS A C 8
ATOM 15784 O O . HIS A 1 5 ? -3.733 -14.318 -15.286 1.00 0.00 30 HIS A O 8
ATOM 15799 N N . HIS A 1 6 ? -2.083 -15.765 -14.815 1.00 0.00 31 HIS A N 8
ATOM 15800 C CA . HIS A 1 6 ? -1.075 -1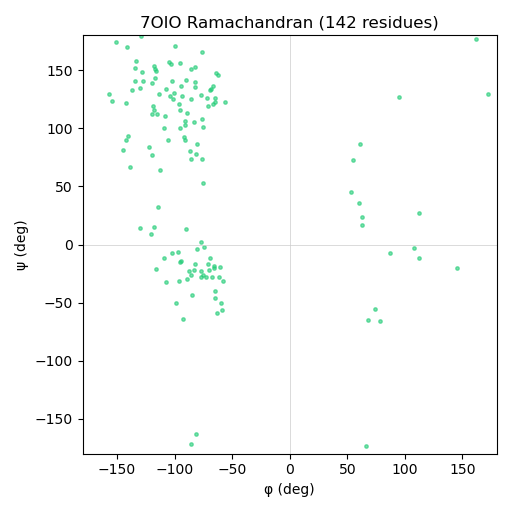5.029 -15.560 1.00 0.00 31 HIS A CA 8
ATOM 15801 C C . HIS A 1 6 ? -0.719 -15.776 -16.834 1.00 0.00 31 HIS A C 8
ATOM 15802 O O . HIS A 1 6 ? -0.089 -16.832 -16.791 1.00 0.00 31 HIS A O 8
ATOM 15817 N N . HIS A 1 7 ? -1.135 -15.231 -17.961 1.00 0.00 32 HIS A N 8
ATOM 15818 C CA . HIS A 1 7 ? -0.848 -15.834 -19.250 1.00 0.00 32 HIS A CA 8
ATOM 15819 C C . HIS A 1 7 ? 0.129 -14.951 -20.015 1.00 0.00 32 HIS A C 8
ATOM 15820 O O . HIS A 1 7 ? -0.087 -14.624 -21.181 1.00 0.00 32 HIS A O 8
ATOM 15835 N N . HIS A 1 8 ? 1.209 -14.562 -19.351 1.00 0.00 33 HIS A N 8
ATOM 15836 C CA . HIS A 1 8 ? 2.182 -13.664 -19.955 1.00 0.00 33 HIS A CA 8
ATOM 15837 C C . HIS A 1 8 ? 3.201 -14.435 -20.778 1.00 0.00 33 HIS A C 8
ATOM 15838 O O . HIS A 1 8 ? 4.396 -14.440 -20.479 1.00 0.00 33 HIS A O 8
ATOM 15853 N N . VAL A 1 9 ? 2.703 -15.091 -21.815 1.00 0.00 34 VAL A N 8
ATOM 15854 C CA . VAL A 1 9 ? 3.538 -15.846 -22.737 1.00 0.00 34 VAL A CA 8
ATOM 15855 C C . VAL A 1 9 ? 3.124 -15.555 -24.175 1.00 0.00 34 VAL A C 8
ATOM 15856 O O . VAL A 1 9 ? 3.523 -16.255 -25.107 1.00 0.00 34 VAL A O 8
ATOM 15869 N N . ASP A 1 10 ? 2.325 -14.505 -24.344 1.00 0.00 35 ASP A N 8
ATOM 15870 C CA . ASP A 1 10 ? 1.789 -14.141 -25.653 1.00 0.00 35 ASP A CA 8
ATOM 15871 C C . ASP A 1 10 ? 2.598 -13.010 -26.270 1.00 0.00 35 ASP A C 8
ATOM 15872 O O . ASP A 1 10 ? 2.250 -12.492 -27.333 1.00 0.00 35 ASP A O 8
ATOM 15881 N N . ASP A 1 11 ? 3.678 -12.627 -25.601 1.00 0.00 36 ASP A N 8
ATOM 15882 C CA . ASP A 1 11 ? 4.504 -11.516 -26.054 1.00 0.00 36 ASP A CA 8
ATOM 15883 C C . ASP A 1 11 ? 5.520 -11.987 -27.084 1.00 0.00 36 ASP A C 8
ATOM 15884 O O . ASP A 1 11 ? 6.727 -11.923 -26.849 1.00 0.00 36 ASP A O 8
ATOM 15893 N N . ASP A 1 12 ? 5.036 -12.442 -28.231 1.00 0.00 37 ASP A N 8
ATOM 15894 C CA . ASP A 1 12 ? 5.918 -12.932 -29.285 1.00 0.00 37 ASP A CA 8
ATOM 15895 C C . ASP A 1 12 ? 6.613 -11.775 -29.986 1.00 0.00 37 ASP A C 8
ATOM 15896 O O . ASP A 1 12 ? 7.525 -11.973 -30.785 1.00 0.00 37 ASP A O 8
ATOM 15905 N N . ASP A 1 13 ? 6.171 -10.563 -29.688 1.00 0.00 38 ASP A N 8
ATOM 15906 C CA . ASP A 1 13 ? 6.846 -9.367 -30.167 1.00 0.00 38 ASP A CA 8
ATOM 15907 C C . ASP A 1 13 ? 8.110 -9.130 -29.345 1.00 0.00 38 ASP A C 8
ATOM 15908 O O . ASP A 1 13 ? 9.118 -8.638 -29.848 1.00 0.00 38 ASP A O 8
ATOM 15917 N N . LYS A 1 14 ? 8.048 -9.508 -28.076 1.00 0.00 39 LYS A N 8
ATOM 15918 C CA . LYS A 1 14 ? 9.187 -9.389 -27.175 1.00 0.00 39 LYS A CA 8
ATOM 15919 C C . LYS A 1 14 ? 10.081 -10.618 -27.282 1.00 0.00 39 LYS A C 8
ATOM 15920 O O . LYS A 1 14 ? 11.293 -10.511 -27.467 1.00 0.00 39 LYS A O 8
ATOM 15939 N N . MET A 1 15 ? 9.461 -11.783 -27.184 1.00 0.00 40 MET A N 8
ATOM 15940 C CA . MET A 1 15 ? 10.178 -13.050 -27.156 1.00 0.00 40 MET A CA 8
ATOM 15941 C C . MET A 1 15 ? 10.207 -13.680 -28.548 1.00 0.00 40 MET A C 8
ATOM 15942 O O . MET A 1 15 ? 10.104 -14.900 -28.692 1.00 0.00 40 MET A O 8
ATOM 15956 N N . THR A 1 16 ? 10.305 -12.821 -29.562 1.00 0.00 41 THR A N 8
ATOM 15957 C CA . THR A 1 16 ? 10.275 -13.226 -30.966 1.00 0.00 41 THR A CA 8
ATOM 15958 C C . THR A 1 16 ? 11.166 -14.441 -31.249 1.00 0.00 41 THR A C 8
ATOM 15959 O O . THR A 1 16 ? 12.393 -14.338 -31.274 1.00 0.00 41 THR A O 8
ATOM 15970 N N . TYR A 1 17 ? 10.533 -15.588 -31.455 1.00 0.00 42 TYR A N 8
ATOM 15971 C CA . TYR A 1 17 ? 11.250 -16.815 -31.756 1.00 0.00 42 TYR A CA 8
ATOM 15972 C C . TYR A 1 17 ? 11.222 -17.084 -33.255 1.00 0.00 42 TYR A C 8
ATOM 15973 O O . TYR A 1 17 ? 12.191 -17.587 -33.826 1.00 0.00 42 TYR A O 8
ATOM 15991 N N . VAL A 1 18 ? 10.108 -16.756 -33.896 1.00 0.00 43 VAL A N 8
ATOM 15992 C CA . VAL A 1 18 ? 9.994 -16.924 -35.337 1.00 0.00 43 VAL A CA 8
ATOM 15993 C C . VAL A 1 18 ? 10.366 -15.631 -36.052 1.00 0.00 43 VAL A C 8
ATOM 15994 O O . VAL A 1 18 ? 10.032 -14.536 -35.598 1.00 0.00 43 VAL A O 8
ATOM 16007 N N . ARG A 1 19 ? 11.064 -15.757 -37.166 1.00 0.00 44 ARG A N 8
ATOM 16008 C CA . ARG A 1 19 ? 11.548 -14.594 -37.890 1.00 0.00 44 ARG A CA 8
ATOM 16009 C C . ARG A 1 19 ? 10.474 -14.075 -38.843 1.00 0.00 44 ARG A C 8
ATOM 16010 O O . ARG A 1 19 ? 10.630 -14.114 -40.066 1.00 0.00 44 ARG A O 8
ATOM 16031 N N . ALA A 1 20 ? 9.376 -13.603 -38.268 1.00 0.00 45 ALA A N 8
ATOM 16032 C CA . ALA A 1 20 ? 8.277 -13.046 -39.046 1.00 0.00 45 ALA A CA 8
ATOM 16033 C C . ALA A 1 20 ? 8.651 -11.678 -39.604 1.00 0.00 45 ALA A C 8
ATOM 16034 O O . ALA A 1 20 ? 8.284 -11.329 -40.727 1.00 0.00 45 ALA A O 8
ATOM 16041 N N . ILE A 1 21 ? 9.383 -10.911 -38.808 1.00 0.00 46 ILE A N 8
ATOM 16042 C CA . ILE A 1 21 ? 9.855 -9.600 -39.231 1.00 0.00 46 ILE A CA 8
ATOM 16043 C C . ILE A 1 21 ? 11.158 -9.734 -40.022 1.00 0.00 46 ILE A C 8
ATOM 16044 O O . ILE A 1 21 ? 11.974 -10.614 -39.735 1.00 0.00 46 ILE A O 8
ATOM 16060 N N . PRO A 1 22 ? 11.360 -8.884 -41.041 1.00 0.00 47 PRO A N 8
ATOM 16061 C CA . PRO A 1 22 ? 12.568 -8.905 -41.862 1.00 0.00 47 PRO A CA 8
ATOM 16062 C C . PRO A 1 22 ? 13.753 -8.265 -41.153 1.00 0.00 47 PRO A C 8
ATOM 16063 O O . PRO A 1 22 ? 13.688 -7.110 -40.732 1.00 0.00 47 PRO A O 8
ATOM 16074 N N . VAL A 1 23 ? 14.833 -9.015 -41.026 1.00 0.00 48 VAL A N 8
ATOM 16075 C CA . VAL A 1 23 ? 16.037 -8.503 -40.397 1.00 0.00 48 VAL A CA 8
ATOM 16076 C C . VAL A 1 23 ? 16.981 -7.915 -41.438 1.00 0.00 48 VAL A C 8
ATOM 16077 O O . VAL A 1 23 ? 17.856 -8.597 -41.971 1.00 0.00 48 VAL A O 8
ATOM 16090 N N . SER A 1 24 ? 16.779 -6.644 -41.738 1.00 0.00 49 SER A N 8
ATOM 16091 C CA . SER A 1 24 ? 17.601 -5.948 -42.707 1.00 0.00 49 SER A CA 8
ATOM 16092 C C . SER A 1 24 ? 17.722 -4.482 -42.311 1.00 0.00 49 SER A C 8
ATOM 16093 O O . SER A 1 24 ? 16.773 -3.706 -42.446 1.00 0.00 49 SER A O 8
ATOM 16101 N N . ASN A 1 25 ? 18.885 -4.119 -41.794 1.00 0.00 50 ASN A N 8
ATOM 16102 C CA . ASN A 1 25 ? 19.123 -2.763 -41.327 1.00 0.00 50 ASN A CA 8
ATOM 16103 C C . ASN A 1 25 ? 19.301 -1.806 -42.492 1.00 0.00 50 ASN A C 8
ATOM 16104 O O . ASN A 1 25 ? 20.124 -2.033 -43.381 1.00 0.00 50 ASN A O 8
ATOM 16115 N N . THR A 1 26 ? 18.516 -0.739 -42.487 1.00 0.00 51 THR A N 8
ATOM 16116 C CA . THR A 1 26 ? 18.643 0.305 -43.489 1.00 0.00 51 THR A CA 8
ATOM 16117 C C . THR A 1 26 ? 19.842 1.191 -43.174 1.00 0.00 51 THR A C 8
ATOM 16118 O O . THR A 1 26 ? 20.336 1.928 -44.028 1.00 0.00 51 THR A O 8
ATOM 16129 N N . LYS A 1 27 ? 20.289 1.122 -41.927 1.00 0.00 52 LYS A N 8
ATOM 16130 C CA . LYS A 1 27 ? 21.519 1.772 -41.516 1.00 0.00 52 LYS A CA 8
ATOM 16131 C C . LYS A 1 27 ? 22.569 0.711 -41.225 1.00 0.00 52 LYS A C 8
ATOM 16132 O O . LYS A 1 27 ? 22.562 0.085 -40.161 1.00 0.00 52 LYS A O 8
ATOM 16151 N N . SER A 1 28 ? 23.449 0.494 -42.191 1.00 0.00 53 SER A N 8
ATOM 16152 C CA . SER A 1 28 ? 24.470 -0.536 -42.091 1.00 0.00 53 SER A CA 8
ATOM 16153 C C . SER A 1 28 ? 25.423 -0.246 -40.934 1.00 0.00 53 SER A C 8
ATOM 16154 O O . SER A 1 28 ? 25.886 -1.160 -40.250 1.00 0.00 53 SER A O 8
ATOM 16162 N N . ILE A 1 29 ? 25.709 1.028 -40.713 1.00 0.00 54 ILE A N 8
ATOM 16163 C CA . ILE A 1 29 ? 26.556 1.433 -39.607 1.00 0.00 54 ILE A CA 8
ATOM 16164 C C . ILE A 1 29 ? 26.074 2.763 -39.029 1.00 0.00 54 ILE A C 8
ATOM 16165 O O . ILE A 1 29 ? 26.177 3.818 -39.658 1.00 0.00 54 ILE A O 8
ATOM 16181 N N . ALA A 1 30 ? 25.506 2.695 -37.836 1.00 0.00 55 ALA A N 8
ATOM 16182 C CA . ALA A 1 30 ? 25.010 3.881 -37.161 1.00 0.00 55 ALA A CA 8
ATOM 16183 C C . ALA A 1 30 ? 26.123 4.535 -36.359 1.00 0.00 55 ALA A C 8
ATOM 16184 O O . ALA A 1 30 ? 26.437 5.709 -36.552 1.00 0.00 55 ALA A O 8
ATOM 16191 N N . GLY A 1 31 ? 26.728 3.761 -35.471 1.00 0.00 56 GLY A N 8
ATOM 16192 C CA . GLY A 1 31 ? 27.815 4.260 -34.658 1.00 0.00 56 GLY A CA 8
ATOM 16193 C C . GLY A 1 31 ? 28.492 3.147 -33.895 1.00 0.00 56 GLY A C 8
ATOM 16194 O O . GLY A 1 31 ? 28.777 2.088 -34.456 1.00 0.00 56 GLY A O 8
ATOM 16198 N N . MET A 1 32 ? 28.739 3.371 -32.613 1.00 0.00 57 MET A N 8
ATOM 16199 C CA . MET A 1 32 ? 29.349 2.357 -31.768 1.00 0.00 57 MET A CA 8
ATOM 16200 C C . MET A 1 32 ? 28.285 1.671 -30.920 1.00 0.00 57 MET A C 8
ATOM 16201 O O . MET A 1 32 ? 28.284 0.448 -30.773 1.00 0.00 57 MET A O 8
ATOM 16215 N N . ARG A 1 33 ? 27.367 2.465 -30.378 1.00 0.00 58 ARG A N 8
ATOM 16216 C CA . ARG A 1 33 ? 26.278 1.941 -29.558 1.00 0.00 58 ARG A CA 8
ATOM 16217 C C . ARG A 1 33 ? 25.194 2.997 -29.348 1.00 0.00 58 ARG A C 8
ATOM 16218 O O . ARG A 1 33 ? 24.797 3.276 -28.220 1.00 0.00 58 ARG A O 8
ATOM 16239 N N . GLU A 1 34 ? 24.702 3.575 -30.436 1.00 0.00 59 GLU A N 8
ATOM 16240 C CA . GLU A 1 34 ? 23.676 4.608 -30.341 1.00 0.00 59 GLU A CA 8
ATOM 16241 C C . GLU A 1 34 ? 22.347 4.025 -29.855 1.00 0.00 59 GLU A C 8
ATOM 16242 O O . GLU A 1 34 ? 21.508 4.746 -29.307 1.00 0.00 59 GLU A O 8
ATOM 16254 N N . GLU A 1 35 ? 22.166 2.721 -30.043 1.00 0.00 60 GLU A N 8
ATOM 16255 C CA . GLU A 1 35 ? 20.972 2.038 -29.554 1.00 0.00 60 GLU A CA 8
ATOM 16256 C C . GLU A 1 35 ? 20.961 2.019 -28.025 1.00 0.00 60 GLU A C 8
ATOM 16257 O O . GLU A 1 35 ? 19.901 1.985 -27.404 1.00 0.00 60 GLU A O 8
ATOM 16269 N N . ASN A 1 36 ? 22.148 2.056 -27.427 1.00 0.00 61 ASN A N 8
ATOM 16270 C CA . ASN A 1 36 ? 22.276 2.156 -25.974 1.00 0.00 61 ASN A CA 8
ATOM 16271 C C . ASN A 1 36 ? 21.550 3.395 -25.485 1.00 0.00 61 ASN A C 8
ATOM 16272 O O . ASN A 1 36 ? 20.698 3.328 -24.603 1.00 0.00 61 ASN A O 8
ATOM 16283 N N . LEU A 1 37 ? 21.877 4.518 -26.110 1.00 0.00 62 LEU A N 8
ATOM 16284 C CA . LEU A 1 37 ? 21.300 5.811 -25.764 1.00 0.00 62 LEU A CA 8
ATOM 16285 C C . LEU A 1 37 ? 19.810 5.841 -26.092 1.00 0.00 62 LEU A C 8
ATOM 16286 O O . LEU A 1 37 ? 19.048 6.610 -25.506 1.00 0.00 62 LEU A O 8
ATOM 16302 N N . ASN A 1 38 ? 19.411 4.999 -27.038 1.00 0.00 63 ASN A N 8
ATOM 16303 C CA . ASN A 1 38 ? 18.011 4.859 -27.419 1.00 0.00 63 ASN A CA 8
ATOM 16304 C C . ASN A 1 38 ? 17.238 4.127 -26.325 1.00 0.00 63 ASN A C 8
ATOM 16305 O O . ASN A 1 38 ? 16.118 4.503 -25.976 1.00 0.00 63 ASN A O 8
ATOM 16316 N N . TYR A 1 39 ? 17.852 3.085 -25.782 1.00 0.00 64 TYR A N 8
ATOM 16317 C CA . TYR A 1 39 ? 17.217 2.259 -24.765 1.00 0.00 64 TYR A CA 8
ATOM 16318 C C . TYR A 1 39 ? 17.188 2.965 -23.412 1.00 0.00 64 TYR A C 8
ATOM 16319 O O . TYR A 1 39 ? 16.173 2.945 -22.715 1.00 0.00 64 TYR A O 8
ATOM 16337 N N . ILE A 1 40 ? 18.296 3.588 -23.042 1.00 0.00 65 ILE A N 8
ATOM 16338 C CA . ILE A 1 40 ? 18.378 4.282 -21.766 1.00 0.00 65 ILE A CA 8
ATOM 16339 C C . ILE A 1 40 ? 17.730 5.659 -21.859 1.00 0.00 65 ILE A C 8
ATOM 16340 O O . ILE A 1 40 ? 17.493 6.173 -22.954 1.00 0.00 65 ILE A O 8
ATOM 16356 N N . PHE A 1 41 ? 17.445 6.251 -20.712 1.00 0.00 66 PHE A N 8
ATOM 16357 C CA . PHE A 1 41 ? 16.799 7.551 -20.669 1.00 0.00 66 PHE A CA 8
ATOM 16358 C C . PHE A 1 41 ? 17.638 8.522 -19.844 1.00 0.00 66 PHE A C 8
ATOM 16359 O O . PHE A 1 41 ? 17.337 8.795 -18.684 1.00 0.00 66 PHE A O 8
ATOM 16376 N N . ASN A 1 42 ? 18.710 9.016 -20.441 1.00 0.00 67 ASN A N 8
ATOM 16377 C CA . ASN A 1 42 ? 19.568 9.991 -19.779 1.00 0.00 67 ASN A CA 8
ATOM 16378 C C . ASN A 1 42 ? 19.332 11.370 -20.371 1.00 0.00 67 ASN A C 8
ATOM 16379 O O . ASN A 1 42 ? 19.991 12.343 -20.002 1.00 0.00 67 ASN A O 8
ATOM 16390 N N . THR A 1 43 ? 18.381 11.442 -21.290 1.00 0.00 68 THR A N 8
ATOM 16391 C CA . THR A 1 43 ? 18.052 12.685 -21.965 1.00 0.00 68 THR A CA 8
ATOM 16392 C C . THR A 1 43 ? 17.440 13.694 -20.999 1.00 0.00 68 THR A C 8
ATOM 16393 O O . THR A 1 43 ? 17.892 14.833 -20.906 1.00 0.00 68 THR A O 8
ATOM 16404 N N . SER A 1 44 ? 16.425 13.262 -20.268 1.00 0.00 69 SER A N 8
ATOM 16405 C CA . SER A 1 44 ? 15.790 14.109 -19.272 1.00 0.00 69 SER A CA 8
ATOM 16406 C C . SER A 1 44 ? 15.953 13.505 -17.882 1.00 0.00 69 SER A C 8
ATOM 16407 O O . SER A 1 44 ? 15.273 13.906 -16.940 1.00 0.00 69 SER A O 8
ATOM 16415 N N . LEU A 1 45 ? 16.875 12.545 -17.776 1.00 0.00 70 LEU A N 8
ATOM 16416 C CA . LEU A 1 45 ? 17.170 11.851 -16.517 1.00 0.00 70 LEU A CA 8
ATOM 16417 C C . LEU A 1 45 ? 15.954 11.074 -16.008 1.00 0.00 70 LEU A C 8
ATOM 16418 O O . LEU A 1 45 ? 15.802 9.890 -16.304 1.00 0.00 70 LEU A O 8
ATOM 16434 N N . PHE A 1 46 ? 15.093 11.736 -15.250 1.00 0.00 71 PHE A N 8
ATOM 16435 C CA . PHE A 1 46 ? 13.875 11.108 -14.754 1.00 0.00 71 PHE A CA 8
ATOM 16436 C C . PHE A 1 46 ? 12.684 11.556 -15.595 1.00 0.00 71 PHE A C 8
ATOM 16437 O O . PHE A 1 46 ? 11.771 10.777 -15.879 1.00 0.00 71 PHE A O 8
ATOM 16454 N N . GLY A 1 47 ? 12.716 12.815 -16.001 1.00 0.00 72 GLY A N 8
ATOM 16455 C CA . GLY A 1 47 ? 11.648 13.373 -16.800 1.00 0.00 72 GLY A CA 8
ATOM 16456 C C . GLY A 1 47 ? 11.492 14.855 -16.554 1.00 0.00 72 GLY A C 8
ATOM 16457 O O . GLY A 1 47 ? 11.735 15.332 -15.445 1.00 0.00 72 GLY A O 8
ATOM 16461 N N . VAL A 1 48 ? 11.098 15.589 -17.581 1.00 0.00 73 VAL A N 8
ATOM 16462 C CA . VAL A 1 48 ? 10.909 17.025 -17.459 1.00 0.00 73 VAL A CA 8
ATOM 16463 C C . VAL A 1 48 ? 9.633 17.317 -16.685 1.00 0.00 73 VAL A C 8
ATOM 16464 O O . VAL A 1 48 ? 9.637 18.069 -15.707 1.00 0.00 73 VAL A O 8
ATOM 16477 N N . TYR A 1 49 ? 8.544 16.707 -17.118 1.00 0.00 74 TYR A N 8
ATOM 16478 C CA . TYR A 1 49 ? 7.267 16.870 -16.453 1.00 0.00 74 TYR A CA 8
ATOM 16479 C C . TYR A 1 49 ? 6.897 15.581 -15.737 1.00 0.00 74 TYR A C 8
ATOM 16480 O O . TYR A 1 49 ? 7.003 14.493 -16.305 1.00 0.00 74 TYR A O 8
ATOM 16498 N N . VAL A 1 50 ? 6.490 15.702 -14.486 1.00 0.00 75 VAL A N 8
ATOM 16499 C CA . VAL A 1 50 ? 6.191 14.540 -13.675 1.00 0.00 75 VAL A CA 8
ATOM 16500 C C . VAL A 1 50 ? 4.687 14.254 -13.651 1.00 0.00 75 VAL A C 8
ATOM 16501 O O . VAL A 1 50 ? 3.882 15.091 -13.230 1.00 0.00 75 VAL A O 8
ATOM 16514 N N . PRO A 1 51 ? 4.287 13.076 -14.144 1.00 0.00 76 PRO A N 8
ATOM 16515 C CA . PRO A 1 51 ? 2.891 12.647 -14.120 1.00 0.00 76 PRO A CA 8
ATOM 16516 C C . PRO A 1 51 ? 2.462 12.202 -12.726 1.00 0.00 76 PRO A C 8
ATOM 16517 O O . PRO A 1 51 ? 3.293 11.807 -11.905 1.00 0.00 76 PRO A O 8
ATOM 16528 N N . ALA A 1 52 ? 1.166 12.276 -12.459 1.00 0.00 77 ALA A N 8
ATOM 16529 C CA . ALA A 1 52 ? 0.624 11.857 -11.173 1.00 0.00 77 ALA A CA 8
ATOM 16530 C C . ALA A 1 52 ? 0.474 10.342 -11.128 1.00 0.00 77 ALA A C 8
ATOM 16531 O O . ALA A 1 52 ? 0.222 9.759 -10.072 1.00 0.00 77 ALA A O 8
ATOM 16538 N N . ASP A 1 53 ? 0.622 9.716 -12.286 1.00 0.00 78 ASP A N 8
ATOM 16539 C CA . ASP A 1 53 ? 0.536 8.267 -12.398 1.00 0.00 78 ASP A CA 8
ATOM 16540 C C . ASP A 1 53 ? 1.810 7.616 -11.883 1.00 0.00 78 ASP A C 8
ATOM 16541 O O . ASP A 1 53 ? 1.802 6.962 -10.839 1.00 0.00 78 ASP A O 8
ATOM 16550 N N . LEU A 1 54 ? 2.904 7.822 -12.615 1.00 0.00 79 LEU A N 8
ATOM 16551 C CA . LEU A 1 54 ? 4.195 7.228 -12.276 1.00 0.00 79 LEU A CA 8
ATOM 16552 C C . LEU A 1 54 ? 4.100 5.706 -12.250 1.00 0.00 79 LEU A C 8
ATOM 16553 O O . LEU A 1 54 ? 4.269 5.074 -11.206 1.00 0.00 79 LEU A O 8
ATOM 16569 N N . ASN A 1 55 ? 3.833 5.127 -13.411 1.00 0.00 80 ASN A N 8
ATOM 16570 C CA . ASN A 1 55 ? 3.698 3.680 -13.531 1.00 0.00 80 ASN A CA 8
ATOM 16571 C C . ASN A 1 55 ? 4.907 3.086 -14.238 1.00 0.00 80 ASN A C 8
ATOM 16572 O O . ASN A 1 55 ? 4.858 1.961 -14.738 1.00 0.00 80 ASN A O 8
ATOM 16583 N N . GLU A 1 56 ? 5.990 3.854 -14.268 1.00 0.00 81 GLU A N 8
ATOM 16584 C CA . GLU A 1 56 ? 7.240 3.402 -14.865 1.00 0.00 81 GLU A CA 8
ATOM 16585 C C . GLU A 1 56 ? 7.767 2.215 -14.068 1.00 0.00 81 GLU A C 8
ATOM 16586 O O . GLU A 1 56 ? 8.196 1.202 -14.625 1.00 0.00 81 GLU A O 8
ATOM 16598 N N . ASP A 1 57 ? 7.716 2.359 -12.753 1.00 0.00 82 ASP A N 8
ATOM 16599 C CA . ASP A 1 57 ? 8.005 1.270 -11.841 1.00 0.00 82 ASP A CA 8
ATOM 16600 C C . ASP A 1 57 ? 6.726 0.898 -11.113 1.00 0.00 82 ASP A C 8
ATOM 16601 O O . ASP A 1 57 ? 6.521 1.249 -9.948 1.00 0.00 82 ASP A O 8
ATOM 16610 N N . ASN A 1 58 ? 5.846 0.224 -11.835 1.00 0.00 83 ASN A N 8
ATOM 16611 C CA . ASN A 1 58 ? 4.538 -0.148 -11.318 1.00 0.00 83 ASN A CA 8
ATOM 16612 C C . ASN A 1 58 ? 4.685 -1.155 -10.182 1.00 0.00 83 ASN A C 8
ATOM 16613 O O . ASN A 1 58 ? 5.250 -2.235 -10.367 1.00 0.00 83 ASN A O 8
ATOM 16624 N N . VAL A 1 59 ? 4.175 -0.794 -9.010 1.00 0.00 84 VAL A N 8
ATOM 16625 C CA . VAL A 1 59 ? 4.315 -1.622 -7.816 1.00 0.00 84 VAL A CA 8
ATOM 16626 C C . VAL A 1 59 ? 3.435 -2.869 -7.883 1.00 0.00 84 VAL A C 8
ATOM 16627 O O . VAL A 1 59 ? 3.594 -3.794 -7.087 1.00 0.00 84 VAL A O 8
ATOM 16640 N N . LYS A 1 60 ? 2.506 -2.888 -8.828 1.00 0.00 85 LYS A N 8
ATOM 16641 C CA . LYS A 1 60 ? 1.659 -4.054 -9.037 1.00 0.00 85 LYS A CA 8
ATOM 16642 C C . LYS A 1 60 ? 2.292 -5.000 -10.048 1.00 0.00 85 LYS A C 8
ATOM 16643 O O . LYS A 1 60 ? 1.747 -6.062 -10.349 1.00 0.00 85 LYS A O 8
ATOM 16662 N N . GLN A 1 61 ? 3.441 -4.607 -10.575 1.00 0.00 86 GLN A N 8
ATOM 16663 C CA . GLN A 1 61 ? 4.129 -5.406 -11.573 1.00 0.00 86 GLN A CA 8
ATOM 16664 C C . GLN A 1 61 ? 5.420 -5.973 -11.008 1.00 0.00 86 GLN A C 8
ATOM 16665 O O . GLN A 1 61 ? 6.073 -5.349 -10.170 1.00 0.00 86 GLN A O 8
ATOM 16679 N N . SER A 1 62 ? 5.779 -7.161 -11.458 1.00 0.00 87 SER A N 8
ATOM 16680 C CA . SER A 1 62 ? 7.000 -7.802 -11.011 1.00 0.00 87 SER A CA 8
ATOM 16681 C C . SER A 1 62 ? 8.162 -7.416 -11.921 1.00 0.00 87 SER A C 8
ATOM 16682 O O . SER A 1 62 ? 8.631 -8.218 -12.728 1.00 0.00 87 SER A O 8
ATOM 16690 N N . MET A 1 63 ? 8.608 -6.170 -11.799 1.00 0.00 88 MET A N 8
ATOM 16691 C CA . MET A 1 63 ? 9.729 -5.679 -12.590 1.00 0.00 88 MET A CA 8
ATOM 16692 C C . MET A 1 63 ? 11.032 -6.255 -12.058 1.00 0.00 88 MET A C 8
ATOM 16693 O O . MET A 1 63 ? 11.602 -7.173 -12.644 1.00 0.00 88 MET A O 8
ATOM 16707 N N . LEU A 1 64 ? 11.489 -5.726 -10.932 1.00 0.00 89 LEU A N 8
ATOM 16708 C CA . LEU A 1 64 ? 12.699 -6.227 -10.295 1.00 0.00 89 LEU A CA 8
ATOM 16709 C C . LEU A 1 64 ? 12.332 -7.158 -9.149 1.00 0.00 89 LEU A C 8
ATOM 16710 O O . LEU A 1 64 ? 13.201 -7.660 -8.442 1.00 0.00 89 LEU A O 8
ATOM 16726 N N . ASN A 1 65 ? 11.025 -7.371 -8.978 1.00 0.00 90 ASN A N 8
ATOM 16727 C CA . ASN A 1 65 ? 10.490 -8.285 -7.962 1.00 0.00 90 ASN A CA 8
ATOM 16728 C C . ASN A 1 65 ? 10.826 -7.800 -6.555 1.00 0.00 90 ASN A C 8
ATOM 16729 O O . ASN A 1 65 ? 10.867 -8.583 -5.606 1.00 0.00 90 ASN A O 8
ATOM 16740 N N . VAL A 1 66 ? 11.055 -6.500 -6.432 1.00 0.00 91 VAL A N 8
ATOM 16741 C CA . VAL A 1 66 ? 11.385 -5.900 -5.151 1.00 0.00 91 VAL A CA 8
ATOM 16742 C C . VAL A 1 66 ? 10.148 -5.268 -4.529 1.00 0.00 91 VAL A C 8
ATOM 16743 O O . VAL A 1 66 ? 9.544 -4.365 -5.109 1.00 0.00 91 VAL A O 8
ATOM 16756 N N . THR A 1 67 ? 9.770 -5.751 -3.360 1.00 0.00 92 THR A N 8
ATOM 16757 C CA . THR A 1 67 ? 8.628 -5.212 -2.648 1.00 0.00 92 THR A CA 8
ATOM 16758 C C . THR A 1 67 ? 9.047 -4.698 -1.275 1.00 0.00 92 THR A C 8
ATOM 16759 O O . THR A 1 67 ? 9.275 -5.479 -0.348 1.00 0.00 92 THR A O 8
ATOM 16770 N N . LEU A 1 68 ? 9.166 -3.384 -1.156 1.00 0.00 93 LEU A N 8
ATOM 16771 C CA . LEU A 1 68 ? 9.546 -2.764 0.103 1.00 0.00 93 LEU A CA 8
ATOM 16772 C C . LEU A 1 68 ? 8.313 -2.593 0.981 1.00 0.00 93 LEU A C 8
ATOM 16773 O O . LEU A 1 68 ? 7.591 -1.599 0.870 1.00 0.00 93 LEU A O 8
ATOM 16789 N N . VAL A 1 69 ? 8.064 -3.571 1.837 1.00 0.00 94 VAL A N 8
ATOM 16790 C CA . VAL A 1 69 ? 6.873 -3.565 2.674 1.00 0.00 94 VAL A CA 8
ATOM 16791 C C . VAL A 1 69 ? 7.106 -2.779 3.968 1.00 0.00 94 VAL A C 8
ATOM 16792 O O . VAL A 1 69 ? 6.183 -2.163 4.506 1.00 0.00 94 VAL A O 8
ATOM 16805 N N . GLY A 1 70 ? 8.343 -2.765 4.449 1.00 0.00 95 GLY A N 8
ATOM 16806 C CA . GLY A 1 70 ? 8.636 -2.043 5.670 1.00 0.00 95 GLY A CA 8
ATOM 16807 C C . GLY A 1 70 ? 10.111 -1.758 5.849 1.00 0.00 95 GLY A C 8
ATOM 16808 O O . GLY A 1 70 ? 10.939 -2.226 5.070 1.00 0.00 95 GLY A O 8
ATOM 16812 N N . ILE A 1 71 ? 10.435 -0.982 6.875 1.00 0.00 96 ILE A N 8
ATOM 16813 C CA . ILE A 1 71 ? 11.820 -0.662 7.204 1.00 0.00 96 ILE A CA 8
ATOM 16814 C C . ILE A 1 71 ? 11.999 -0.651 8.720 1.00 0.00 96 ILE A C 8
ATOM 16815 O O . ILE A 1 71 ? 11.218 -0.026 9.437 1.00 0.00 96 ILE A O 8
ATOM 16831 N N . LEU A 1 72 ? 13.016 -1.351 9.204 1.00 0.00 97 LEU A N 8
ATOM 16832 C CA . LEU A 1 72 ? 13.298 -1.401 10.630 1.00 0.00 97 LEU A CA 8
ATOM 16833 C C . LEU A 1 72 ? 14.285 -0.304 11.014 1.00 0.00 97 LEU A C 8
ATOM 16834 O O . LEU A 1 72 ? 15.500 -0.502 10.954 1.00 0.00 97 LEU A O 8
ATOM 16850 N N . PHE A 1 73 ? 13.759 0.852 11.395 1.00 0.00 98 PHE A N 8
ATOM 16851 C CA . PHE A 1 73 ? 14.593 1.985 11.778 1.00 0.00 98 PHE A CA 8
ATOM 16852 C C . PHE A 1 73 ? 15.369 1.673 13.056 1.00 0.00 98 PHE A C 8
ATOM 16853 O O . PHE A 1 73 ? 14.784 1.273 14.066 1.00 0.00 98 PHE A O 8
ATOM 16870 N N . ALA A 1 74 ? 16.682 1.853 13.002 1.00 0.00 99 ALA A N 8
ATOM 16871 C CA . ALA A 1 74 ? 17.551 1.544 14.130 1.00 0.00 99 ALA A CA 8
ATOM 16872 C C . ALA A 1 74 ? 18.438 2.740 14.471 1.00 0.00 99 ALA A C 8
ATOM 16873 O O . ALA A 1 74 ? 18.255 3.828 13.922 1.00 0.00 99 ALA A O 8
ATOM 16880 N N . ASP A 1 75 ? 19.388 2.547 15.377 1.00 0.00 100 ASP A N 8
ATOM 16881 C CA . ASP A 1 75 ? 20.301 3.620 15.762 1.00 0.00 100 ASP A CA 8
ATOM 16882 C C . ASP A 1 75 ? 21.278 3.917 14.637 1.00 0.00 100 ASP A C 8
ATOM 16883 O O . ASP A 1 75 ? 21.447 5.070 14.230 1.00 0.00 100 ASP A O 8
ATOM 16892 N N . LYS A 1 76 ? 21.922 2.875 14.136 1.00 0.00 101 LYS A N 8
ATOM 16893 C CA . LYS A 1 76 ? 22.830 3.018 13.011 1.00 0.00 101 LYS A CA 8
ATOM 16894 C C . LYS A 1 76 ? 22.069 2.849 11.711 1.00 0.00 101 LYS A C 8
ATOM 16895 O O . LYS A 1 76 ? 21.208 1.977 11.585 1.00 0.00 101 LYS A O 8
ATOM 16914 N N . ILE A 1 77 ? 22.404 3.690 10.747 1.00 0.00 102 ILE A N 8
ATOM 16915 C CA . ILE A 1 77 ? 21.711 3.718 9.472 1.00 0.00 102 ILE A CA 8
ATOM 16916 C C . ILE A 1 77 ? 21.996 2.452 8.667 1.00 0.00 102 ILE A C 8
ATOM 16917 O O . ILE A 1 77 ? 21.171 2.009 7.872 1.00 0.00 102 ILE A O 8
ATOM 16933 N N . GLU A 1 78 ? 23.159 1.860 8.897 1.00 0.00 103 GLU A N 8
ATOM 16934 C CA . GLU A 1 78 ? 23.537 0.639 8.202 1.00 0.00 103 GLU A CA 8
ATOM 16935 C C . GLU A 1 78 ? 23.006 -0.589 8.937 1.00 0.00 103 GLU A C 8
ATOM 16936 O O . GLU A 1 78 ? 22.968 -1.689 8.384 1.00 0.00 103 GLU A O 8
ATOM 16948 N N . GLU A 1 79 ? 22.580 -0.389 10.180 1.00 0.00 104 GLU A N 8
ATOM 16949 C CA . GLU A 1 79 ? 22.001 -1.466 10.977 1.00 0.00 104 GLU A CA 8
ATOM 16950 C C . GLU A 1 79 ? 20.486 -1.428 10.864 1.00 0.00 104 GLU A C 8
ATOM 16951 O O . GLU A 1 79 ? 19.785 -2.323 11.344 1.00 0.00 104 GLU A O 8
ATOM 16963 N N . SER A 1 80 ? 19.990 -0.373 10.237 1.00 0.00 105 SER A N 8
ATOM 16964 C CA . SER A 1 80 ? 18.574 -0.241 9.968 1.00 0.00 105 SER A CA 8
ATOM 16965 C C . SER A 1 80 ? 18.198 -1.139 8.796 1.00 0.00 105 SER A C 8
ATOM 16966 O O . SER A 1 80 ? 18.384 -0.782 7.635 1.00 0.00 105 SER A O 8
ATOM 16974 N N . GLN A 1 81 ? 17.700 -2.321 9.117 1.00 0.00 106 GLN A N 8
ATOM 16975 C CA . GLN A 1 81 ? 17.382 -3.314 8.109 1.00 0.00 106 GLN A CA 8
ATOM 16976 C C . GLN A 1 81 ? 16.093 -2.960 7.388 1.00 0.00 106 GLN A C 8
ATOM 16977 O O . GLN A 1 81 ? 15.183 -2.370 7.968 1.00 0.00 106 GLN A O 8
ATOM 16991 N N . VAL A 1 82 ? 16.013 -3.333 6.128 1.00 0.00 107 VAL A N 8
ATOM 16992 C CA . VAL A 1 82 ? 14.821 -3.085 5.343 1.00 0.00 107 VAL A CA 8
ATOM 16993 C C . VAL A 1 82 ? 14.046 -4.374 5.142 1.00 0.00 107 VAL A C 8
ATOM 16994 O O . VAL A 1 82 ? 14.628 -5.437 4.916 1.00 0.00 107 VAL A O 8
ATOM 17007 N N . ILE A 1 83 ? 12.736 -4.278 5.259 1.00 0.00 108 ILE A N 8
ATOM 17008 C CA . ILE A 1 83 ? 11.868 -5.432 5.144 1.00 0.00 108 ILE A CA 8
ATOM 17009 C C . ILE A 1 83 ? 11.373 -5.550 3.710 1.00 0.00 108 ILE A C 8
ATOM 17010 O O . ILE A 1 83 ? 10.472 -4.820 3.286 1.00 0.00 108 ILE A O 8
ATOM 17026 N N . ILE A 1 84 ? 11.984 -6.450 2.958 1.00 0.00 109 ILE A N 8
ATOM 17027 C CA . ILE A 1 84 ? 11.682 -6.597 1.545 1.00 0.00 109 ILE A CA 8
ATOM 17028 C C . ILE A 1 84 ? 11.153 -7.994 1.248 1.00 0.00 109 ILE A C 8
ATOM 17029 O O . ILE A 1 84 ? 11.695 -8.990 1.731 1.00 0.00 109 ILE A O 8
ATOM 17045 N N . ARG A 1 85 ? 10.085 -8.053 0.469 1.00 0.00 110 ARG A N 8
ATOM 17046 C CA . ARG A 1 85 ? 9.538 -9.317 0.011 1.00 0.00 110 ARG A CA 8
ATOM 17047 C C . ARG A 1 85 ? 10.043 -9.604 -1.396 1.00 0.00 110 ARG A C 8
ATOM 17048 O O . ARG A 1 85 ? 9.857 -8.796 -2.306 1.00 0.00 110 ARG A O 8
ATOM 17069 N N . SER A 1 86 ? 10.690 -10.746 -1.568 1.00 0.00 111 SER A N 8
ATOM 17070 C CA . SER A 1 86 ? 11.275 -11.107 -2.851 1.00 0.00 111 SER A CA 8
ATOM 17071 C C . SER A 1 86 ? 10.244 -11.756 -3.776 1.00 0.00 111 SER A C 8
ATOM 17072 O O . SER A 1 86 ? 9.066 -11.858 -3.423 1.00 0.00 111 SER A O 8
ATOM 17080 N N . ALA A 1 87 ? 10.691 -12.203 -4.948 1.00 0.00 112 ALA A N 8
ATOM 17081 C CA . ALA A 1 87 ? 9.806 -12.823 -5.934 1.00 0.00 112 ALA A CA 8
ATOM 17082 C C . ALA A 1 87 ? 9.120 -14.061 -5.366 1.00 0.00 112 ALA A C 8
ATOM 17083 O O . ALA A 1 87 ? 7.942 -14.312 -5.630 1.00 0.00 112 ALA A O 8
ATOM 17090 N N . SER A 1 88 ? 9.860 -14.821 -4.570 1.00 0.00 113 SER A N 8
ATOM 17091 C CA . SER A 1 88 ? 9.353 -16.058 -3.989 1.00 0.00 113 SER A CA 8
ATOM 17092 C C . SER A 1 88 ? 8.290 -15.780 -2.923 1.00 0.00 113 SER A C 8
ATOM 17093 O O . SER A 1 88 ? 7.585 -16.688 -2.480 1.00 0.00 113 SER A O 8
ATOM 17101 N N . GLY A 1 89 ? 8.164 -14.521 -2.529 1.00 0.00 114 GLY A N 8
ATOM 17102 C CA . GLY A 1 89 ? 7.223 -14.168 -1.489 1.00 0.00 114 GLY A CA 8
ATOM 17103 C C . GLY A 1 89 ? 7.855 -14.228 -0.118 1.00 0.00 114 GLY A C 8
ATOM 17104 O O . GLY A 1 89 ? 7.165 -14.350 0.892 1.00 0.00 114 GLY A O 8
ATOM 17108 N N . GLU A 1 90 ? 9.177 -14.156 -0.085 1.00 0.00 115 GLU A N 8
ATOM 17109 C CA . GLU A 1 90 ? 9.909 -14.168 1.169 1.00 0.00 115 GLU A CA 8
ATOM 17110 C C . GLU A 1 90 ? 10.067 -12.749 1.694 1.00 0.00 115 GLU A C 8
ATOM 17111 O O . GLU A 1 90 ? 10.808 -11.950 1.122 1.00 0.00 115 GLU A O 8
ATOM 17123 N N . GLU A 1 91 ? 9.357 -12.434 2.767 1.00 0.00 116 GLU A N 8
ATOM 17124 C CA . GLU A 1 91 ? 9.470 -11.129 3.400 1.00 0.00 116 GLU A CA 8
ATOM 17125 C C . GLU A 1 91 ? 10.522 -11.196 4.495 1.00 0.00 116 GLU A C 8
ATOM 17126 O O . GLU A 1 91 ? 10.310 -11.823 5.536 1.00 0.00 116 GLU A O 8
ATOM 17138 N N . LYS A 1 92 ? 11.661 -10.563 4.260 1.00 0.00 117 LYS A N 8
ATOM 17139 C CA . LYS A 1 92 ? 12.793 -10.675 5.169 1.00 0.00 117 LYS A CA 8
ATOM 17140 C C . LYS A 1 92 ? 13.531 -9.350 5.298 1.00 0.00 117 LYS A C 8
ATOM 17141 O O . LYS A 1 92 ? 13.298 -8.416 4.530 1.00 0.00 117 LYS A O 8
ATOM 17160 N N . THR A 1 93 ? 14.414 -9.280 6.280 1.00 0.00 118 THR A N 8
ATOM 17161 C CA . THR A 1 93 ? 15.147 -8.063 6.572 1.00 0.00 118 THR A CA 8
ATOM 17162 C C . THR A 1 93 ? 16.557 -8.119 5.998 1.00 0.00 118 THR A C 8
ATOM 17163 O O . THR A 1 93 ? 17.299 -9.072 6.244 1.00 0.00 118 THR A O 8
ATOM 17174 N N . TYR A 1 94 ? 16.914 -7.098 5.235 1.00 0.00 119 TYR A N 8
ATOM 17175 C CA . TYR A 1 94 ? 18.222 -7.030 4.597 1.00 0.00 119 TYR A CA 8
ATOM 17176 C C . TYR A 1 94 ? 18.927 -5.734 4.982 1.00 0.00 119 TYR A C 8
ATOM 17177 O O . TYR A 1 94 ? 18.278 -4.751 5.339 1.00 0.00 119 TYR A O 8
ATOM 17195 N N . ASN A 1 95 ? 20.251 -5.740 4.920 1.00 0.00 120 ASN A N 8
ATOM 17196 C CA . ASN A 1 95 ? 21.040 -4.558 5.255 1.00 0.00 120 ASN A CA 8
ATOM 17197 C C . ASN A 1 95 ? 21.563 -3.891 3.991 1.00 0.00 120 ASN A C 8
ATOM 17198 O O . ASN A 1 95 ? 21.435 -4.434 2.894 1.00 0.00 120 ASN A O 8
ATOM 17209 N N . VAL A 1 96 ? 22.153 -2.714 4.146 1.00 0.00 121 VAL A N 8
ATOM 17210 C CA . VAL A 1 96 ? 22.664 -1.966 3.007 1.00 0.00 121 VAL A CA 8
ATOM 17211 C C . VAL A 1 96 ? 23.859 -2.685 2.380 1.00 0.00 121 VAL A C 8
ATOM 17212 O O . VAL A 1 96 ? 24.847 -2.982 3.053 1.00 0.00 121 VAL A O 8
ATOM 17225 N N . GLY A 1 97 ? 23.746 -2.985 1.096 1.00 0.00 122 GLY A N 8
ATOM 17226 C CA . GLY A 1 97 ? 24.800 -3.694 0.401 1.00 0.00 122 GLY A CA 8
ATOM 17227 C C . GLY A 1 97 ? 24.393 -5.110 0.060 1.00 0.00 122 GLY A C 8
ATOM 17228 O O . GLY A 1 97 ? 25.115 -5.826 -0.634 1.00 0.00 122 GLY A O 8
ATOM 17232 N N . ASP A 1 98 ? 23.231 -5.514 0.552 1.00 0.00 123 ASP A N 8
ATOM 17233 C CA . ASP A 1 98 ? 22.722 -6.856 0.311 1.00 0.00 123 ASP A CA 8
ATOM 17234 C C . ASP A 1 98 ? 22.156 -6.965 -1.099 1.00 0.00 123 ASP A C 8
ATOM 17235 O O . ASP A 1 98 ? 21.473 -6.055 -1.579 1.00 0.00 123 ASP A O 8
ATOM 17244 N N . LYS A 1 99 ? 22.457 -8.064 -1.770 1.00 0.00 124 LYS A N 8
ATOM 17245 C CA . LYS A 1 99 ? 21.920 -8.310 -3.094 1.00 0.00 124 LYS A CA 8
ATOM 17246 C C . LYS A 1 99 ? 20.624 -9.101 -2.987 1.00 0.00 124 LYS A C 8
ATOM 17247 O O . LYS A 1 99 ? 20.632 -10.293 -2.668 1.00 0.00 124 LYS A O 8
ATOM 17266 N N . ILE A 1 100 ? 19.517 -8.434 -3.266 1.00 0.00 125 ILE A N 8
ATOM 17267 C CA . ILE A 1 100 ? 18.202 -9.031 -3.104 1.00 0.00 125 ILE A CA 8
ATOM 17268 C C . ILE A 1 100 ? 17.772 -9.770 -4.367 1.00 0.00 125 ILE A C 8
ATOM 17269 O O . ILE A 1 100 ? 17.954 -9.277 -5.483 1.00 0.00 125 ILE A O 8
ATOM 17285 N N . PRO A 1 101 ? 17.222 -10.981 -4.201 1.00 0.00 126 PRO A N 8
ATOM 17286 C CA . PRO A 1 101 ? 16.794 -11.819 -5.325 1.00 0.00 126 PRO A CA 8
ATOM 17287 C C . PRO A 1 101 ? 15.669 -11.177 -6.128 1.00 0.00 126 PRO A C 8
ATOM 17288 O O . PRO A 1 101 ? 14.582 -10.925 -5.606 1.00 0.00 126 PRO A O 8
ATOM 17299 N N . GLY A 1 102 ? 15.938 -10.931 -7.400 1.00 0.00 127 GLY A N 8
ATOM 17300 C CA . GLY A 1 102 ? 14.970 -10.273 -8.252 1.00 0.00 127 GLY A CA 8
ATOM 17301 C C . GLY A 1 102 ? 15.641 -9.512 -9.374 1.00 0.00 127 GLY A C 8
ATOM 17302 O O . GLY A 1 102 ? 15.020 -9.212 -10.394 1.00 0.00 127 GLY A O 8
ATOM 17306 N N . GLY A 1 103 ? 16.920 -9.212 -9.188 1.00 0.00 128 GLY A N 8
ATOM 17307 C CA . GLY A 1 103 ? 17.669 -8.488 -10.195 1.00 0.00 128 GLY A CA 8
ATOM 17308 C C . GLY A 1 103 ? 18.156 -7.143 -9.697 1.00 0.00 128 GLY A C 8
ATOM 17309 O O . GLY A 1 103 ? 18.634 -6.321 -10.478 1.00 0.00 128 GLY A O 8
ATOM 17313 N N . ALA A 1 104 ? 18.051 -6.919 -8.394 1.00 0.00 129 ALA A N 8
ATOM 17314 C CA . ALA A 1 104 ? 18.443 -5.645 -7.808 1.00 0.00 129 ALA A CA 8
ATOM 17315 C C . ALA A 1 104 ? 19.335 -5.845 -6.587 1.00 0.00 129 ALA A C 8
ATOM 17316 O O . ALA A 1 104 ? 19.491 -6.961 -6.093 1.00 0.00 129 ALA A O 8
ATOM 17323 N N . THR A 1 105 ? 19.918 -4.759 -6.109 1.00 0.00 130 THR A N 8
ATOM 17324 C CA . THR A 1 105 ? 20.748 -4.795 -4.917 1.00 0.00 130 THR A CA 8
ATOM 17325 C C . THR A 1 105 ? 20.616 -3.482 -4.150 1.00 0.00 130 THR A C 8
ATOM 17326 O O . THR A 1 105 ? 20.421 -2.421 -4.749 1.00 0.00 130 THR A O 8
ATOM 17337 N N . ILE A 1 106 ? 20.700 -3.563 -2.827 1.00 0.00 131 ILE A N 8
ATOM 17338 C CA . ILE A 1 106 ? 20.563 -2.391 -1.976 1.00 0.00 131 ILE A CA 8
ATOM 17339 C C . ILE A 1 106 ? 21.845 -1.577 -1.989 1.00 0.00 131 ILE A C 8
ATOM 17340 O O . ILE A 1 106 ? 22.860 -1.994 -1.437 1.00 0.00 131 ILE A O 8
ATOM 17356 N N . LYS A 1 107 ? 21.795 -0.417 -2.614 1.00 0.00 132 LYS A N 8
ATOM 17357 C CA . LYS A 1 107 ? 22.956 0.445 -2.703 1.00 0.00 132 LYS A CA 8
ATOM 17358 C C . LYS A 1 107 ? 22.996 1.414 -1.531 1.00 0.00 132 LYS A C 8
ATOM 17359 O O . LYS A 1 107 ? 24.069 1.839 -1.102 1.00 0.00 132 LYS A O 8
ATOM 17378 N N . ARG A 1 108 ? 21.824 1.760 -1.006 1.00 0.00 133 ARG A N 8
ATOM 17379 C CA . ARG A 1 108 ? 21.749 2.672 0.124 1.00 0.00 133 ARG A CA 8
ATOM 17380 C C . ARG A 1 108 ? 20.417 2.564 0.844 1.00 0.00 133 ARG A C 8
ATOM 17381 O O . ARG A 1 108 ? 19.371 2.420 0.215 1.00 0.00 133 ARG A O 8
ATOM 17402 N N . ILE A 1 109 ? 20.465 2.642 2.162 1.00 0.00 134 ILE A N 8
ATOM 17403 C CA . ILE A 1 109 ? 19.264 2.731 2.972 1.00 0.00 134 ILE A CA 8
ATOM 17404 C C . ILE A 1 109 ? 19.224 4.095 3.649 1.00 0.00 134 ILE A C 8
ATOM 17405 O O . ILE A 1 109 ? 20.060 4.394 4.498 1.00 0.00 134 ILE A O 8
ATOM 17421 N N . MET A 1 110 ? 18.298 4.942 3.230 1.00 0.00 135 MET A N 8
ATOM 17422 C CA . MET A 1 110 ? 18.162 6.265 3.821 1.00 0.00 135 MET A CA 8
ATOM 17423 C C . MET A 1 110 ? 16.850 6.368 4.596 1.00 0.00 135 MET A C 8
ATOM 17424 O O . MET A 1 110 ? 15.950 5.557 4.380 1.00 0.00 135 MET A O 8
ATOM 17438 N N . PRO A 1 111 ? 16.714 7.342 5.511 1.00 0.00 136 PRO A N 8
ATOM 17439 C CA . PRO A 1 111 ? 15.489 7.504 6.305 1.00 0.00 136 PRO A CA 8
ATOM 17440 C C . PRO A 1 111 ? 14.227 7.543 5.443 1.00 0.00 136 PRO A C 8
ATOM 17441 O O . PRO A 1 111 ? 13.204 6.946 5.787 1.00 0.00 136 PRO A O 8
ATOM 17452 N N . GLY A 1 112 ? 14.312 8.225 4.306 1.00 0.00 137 GLY A N 8
ATOM 17453 C CA . GLY A 1 112 ? 13.146 8.411 3.470 1.00 0.00 137 GLY A CA 8
ATOM 17454 C C . GLY A 1 112 ? 13.116 7.515 2.243 1.00 0.00 137 GLY A C 8
ATOM 17455 O O . GLY A 1 112 ? 12.495 7.870 1.242 1.00 0.00 137 GLY A O 8
ATOM 17459 N N . GLY A 1 113 ? 13.781 6.363 2.296 1.00 0.00 138 GLY A N 8
ATOM 17460 C CA . GLY A 1 113 ? 13.699 5.430 1.183 1.00 0.00 138 GLY A CA 8
ATOM 17461 C C . GLY A 1 113 ? 14.931 4.558 1.033 1.00 0.00 138 GLY A C 8
ATOM 17462 O O . GLY A 1 113 ? 15.837 4.596 1.860 1.00 0.00 138 GLY A O 8
ATOM 17466 N N . VAL A 1 114 ? 14.967 3.773 -0.034 1.00 0.00 139 VAL A N 8
ATOM 17467 C CA . VAL A 1 114 ? 16.058 2.838 -0.264 1.00 0.00 139 VAL A CA 8
ATOM 17468 C C . VAL A 1 114 ? 16.518 2.910 -1.715 1.00 0.00 139 VAL A C 8
ATOM 17469 O O . VAL A 1 114 ? 15.716 2.742 -2.635 1.00 0.00 139 VAL A O 8
ATOM 17482 N N . LEU A 1 115 ? 17.802 3.162 -1.921 1.00 0.00 140 LEU A N 8
ATOM 17483 C CA . LEU A 1 115 ? 18.349 3.220 -3.264 1.00 0.00 140 LEU A CA 8
ATOM 17484 C C . LEU A 1 115 ? 18.816 1.839 -3.693 1.00 0.00 140 LEU A C 8
ATOM 17485 O O . LEU A 1 115 ? 19.730 1.269 -3.096 1.00 0.00 140 LEU A O 8
ATOM 17501 N N . VAL A 1 116 ? 18.164 1.293 -4.703 1.00 0.00 141 VAL A N 8
ATOM 17502 C CA . VAL A 1 116 ? 18.525 -0.011 -5.227 1.00 0.00 141 VAL A CA 8
ATOM 17503 C C . VAL A 1 116 ? 18.981 0.106 -6.675 1.00 0.00 141 VAL A C 8
ATOM 17504 O O . VAL A 1 116 ? 18.457 0.923 -7.437 1.00 0.00 141 VAL A O 8
ATOM 17517 N N . GLU A 1 117 ? 19.970 -0.691 -7.041 1.00 0.00 142 GLU A N 8
ATOM 17518 C CA . GLU A 1 117 ? 20.461 -0.706 -8.407 1.00 0.00 142 GLU A CA 8
ATOM 17519 C C . GLU A 1 117 ? 19.612 -1.657 -9.232 1.00 0.00 142 GLU A C 8
ATOM 17520 O O . GLU A 1 117 ? 19.509 -2.843 -8.918 1.00 0.00 142 GLU A O 8
ATOM 17532 N N . ARG A 1 118 ? 18.992 -1.125 -10.268 1.00 0.00 143 ARG A N 8
ATOM 17533 C CA . ARG A 1 118 ? 18.045 -1.889 -11.061 1.00 0.00 143 ARG A CA 8
ATOM 17534 C C . ARG A 1 118 ? 18.397 -1.827 -12.543 1.00 0.00 143 ARG A C 8
ATOM 17535 O O . ARG A 1 118 ? 18.189 -0.807 -13.200 1.00 0.00 143 ARG A O 8
ATOM 17556 N N . ASP A 1 119 ? 18.956 -2.926 -13.045 1.00 0.00 144 ASP A N 8
ATOM 17557 C CA . ASP A 1 119 ? 19.353 -3.051 -14.451 1.00 0.00 144 ASP A CA 8
ATOM 17558 C C . ASP A 1 119 ? 20.415 -2.007 -14.798 1.00 0.00 144 ASP A C 8
ATOM 17559 O O . ASP A 1 119 ? 20.417 -1.421 -15.879 1.00 0.00 144 ASP A O 8
ATOM 17568 N N . GLY A 1 120 ? 21.314 -1.769 -13.854 1.00 0.00 145 GLY A N 8
ATOM 17569 C CA . GLY A 1 120 ? 22.381 -0.811 -14.069 1.00 0.00 145 GLY A CA 8
ATOM 17570 C C . GLY A 1 120 ? 21.945 0.619 -13.810 1.00 0.00 145 GLY A C 8
ATOM 17571 O O . GLY A 1 120 ? 22.743 1.550 -13.917 1.00 0.00 145 GLY A O 8
ATOM 17575 N N . THR A 1 121 ? 20.677 0.799 -13.482 1.00 0.00 146 THR A N 8
ATOM 17576 C CA . THR A 1 121 ? 20.153 2.117 -13.181 1.00 0.00 146 THR A CA 8
ATOM 17577 C C . THR A 1 121 ? 20.294 2.421 -11.694 1.00 0.00 146 THR A C 8
ATOM 17578 O O . THR A 1 121 ? 19.654 1.785 -10.852 1.00 0.00 146 THR A O 8
ATOM 17589 N N . LEU A 1 122 ? 21.161 3.373 -11.381 1.00 0.00 147 LEU A N 8
ATOM 17590 C CA . LEU A 1 122 ? 21.375 3.810 -10.013 1.00 0.00 147 LEU A CA 8
ATOM 17591 C C . LEU A 1 122 ? 21.839 5.258 -10.024 1.00 0.00 147 LEU A C 8
ATOM 17592 O O . LEU A 1 122 ? 22.869 5.582 -10.614 1.00 0.00 147 LEU A O 8
ATOM 17608 N N . GLU A 1 123 ? 21.074 6.124 -9.384 1.00 0.00 148 GLU A N 8
ATOM 17609 C CA . GLU A 1 123 ? 21.390 7.540 -9.365 1.00 0.00 148 GLU A CA 8
ATOM 17610 C C . GLU A 1 123 ? 21.746 7.992 -7.957 1.00 0.00 148 GLU A C 8
ATOM 17611 O O . GLU A 1 123 ? 21.231 7.457 -6.976 1.00 0.00 148 GLU A O 8
ATOM 17623 N N . SER A 1 124 ? 22.631 8.967 -7.870 1.00 0.00 149 SER A N 8
ATOM 17624 C CA . SER A 1 124 ? 23.033 9.529 -6.593 1.00 0.00 149 SER A CA 8
ATOM 17625 C C . SER A 1 124 ? 22.528 10.962 -6.477 1.00 0.00 149 SER A C 8
ATOM 17626 O O . SER A 1 124 ? 22.132 11.568 -7.476 1.00 0.00 149 SER A O 8
ATOM 17634 N N . LEU A 1 125 ? 22.538 11.496 -5.267 1.00 0.00 150 LEU A N 8
ATOM 17635 C CA . LEU A 1 125 ? 22.022 12.830 -5.015 1.00 0.00 150 LEU A CA 8
ATOM 17636 C C . LEU A 1 125 ? 22.995 13.624 -4.155 1.00 0.00 150 LEU A C 8
ATOM 17637 O O . LEU A 1 125 ? 24.087 13.154 -3.846 1.00 0.00 150 LEU A O 8
ATOM 17653 N N . SER A 1 126 ? 22.633 14.847 -3.824 1.00 0.00 151 SER A N 8
ATOM 17654 C CA . SER A 1 126 ? 23.446 15.660 -2.942 1.00 0.00 151 SER A CA 8
ATOM 17655 C C . SER A 1 126 ? 22.570 16.588 -2.117 1.00 0.00 151 SER A C 8
ATOM 17656 O O . SER A 1 126 ? 21.631 17.196 -2.635 1.00 0.00 151 SER A O 8
ATOM 17664 N N . LEU A 1 127 ? 22.870 16.679 -0.832 1.00 0.00 152 LEU A N 8
ATOM 17665 C CA . LEU A 1 127 ? 22.117 17.537 0.065 1.00 0.00 152 LEU A CA 8
ATOM 17666 C C . LEU A 1 127 ? 22.672 18.951 0.009 1.00 0.00 152 LEU A C 8
ATOM 17667 O O . LEU A 1 127 ? 23.882 19.149 0.113 1.00 0.00 152 LEU A O 8
ATOM 17683 N N . PRO A 1 128 ? 21.800 19.953 -0.162 1.00 0.00 153 PRO A N 8
ATOM 17684 C CA . PRO A 1 128 ? 22.213 21.355 -0.241 1.00 0.00 153 PRO A CA 8
ATOM 17685 C C . PRO A 1 128 ? 22.592 21.925 1.127 1.00 0.00 153 PRO A C 8
ATOM 17686 O O . PRO A 1 128 ? 22.075 22.957 1.554 1.00 0.00 153 PRO A O 8
ATOM 17697 N N . LYS A 1 129 ? 23.494 21.231 1.808 1.00 0.00 154 LYS A N 8
ATOM 17698 C CA . LYS A 1 129 ? 23.982 21.659 3.108 1.00 0.00 154 LYS A CA 8
ATOM 17699 C C . LYS A 1 129 ? 24.963 22.812 2.939 1.00 0.00 154 LYS A C 8
ATOM 17700 O O . LYS A 1 129 ? 24.770 23.894 3.490 1.00 0.00 154 LYS A O 8
ATOM 17719 N N . ASN A 1 130 ? 26.013 22.571 2.168 1.00 0.00 155 ASN A N 8
ATOM 17720 C CA . ASN A 1 130 ? 27.007 23.597 1.885 1.00 0.00 155 ASN A CA 8
ATOM 17721 C C . ASN A 1 130 ? 27.341 23.610 0.400 1.00 0.00 155 ASN A C 8
ATOM 17722 O O . ASN A 1 130 ? 28.412 24.067 0.000 1.00 0.00 155 ASN A O 8
ATOM 17733 N N . ASP A 1 131 ? 26.409 23.084 -0.404 1.00 0.00 156 ASP A N 8
ATOM 17734 C CA . ASP A 1 131 ? 26.529 23.042 -1.870 1.00 0.00 156 ASP A CA 8
ATOM 17735 C C . ASP A 1 131 ? 27.568 22.023 -2.320 1.00 0.00 156 ASP A C 8
ATOM 17736 O O . ASP A 1 131 ? 27.278 21.148 -3.133 1.00 0.00 156 ASP A O 8
ATOM 17745 N N . LEU A 1 132 ? 28.770 22.120 -1.772 1.00 0.00 157 LEU A N 8
ATOM 17746 C CA . LEU A 1 132 ? 29.850 21.198 -2.108 1.00 0.00 157 LEU A CA 8
ATOM 17747 C C . LEU A 1 132 ? 29.723 19.903 -1.312 1.00 0.00 157 LEU A C 8
ATOM 17748 O O . LEU A 1 132 ? 30.701 19.189 -1.098 1.00 0.00 157 LEU A O 8
ATOM 17764 N N . THR A 1 133 ? 28.510 19.611 -0.872 1.00 0.00 158 THR A N 8
ATOM 17765 C CA . THR A 1 133 ? 28.229 18.398 -0.133 1.00 0.00 158 THR A CA 8
ATOM 17766 C C . THR A 1 133 ? 28.004 17.241 -1.106 1.00 0.00 158 THR A C 8
ATOM 17767 O O . THR A 1 133 ? 26.864 16.891 -1.419 1.00 0.00 158 THR A O 8
ATOM 17778 N N . PHE A 1 134 ? 29.100 16.666 -1.588 1.00 0.00 159 PHE A N 8
ATOM 17779 C CA . PHE A 1 134 ? 29.051 15.649 -2.636 1.00 0.00 159 PHE A CA 8
ATOM 17780 C C . PHE A 1 134 ? 28.552 14.303 -2.112 1.00 0.00 159 PHE A C 8
ATOM 17781 O O . PHE A 1 134 ? 29.345 13.389 -1.873 1.00 0.00 159 PHE A O 8
ATOM 17798 N N . GLU A 1 135 ? 27.236 14.206 -1.932 1.00 0.00 160 GLU A N 8
ATOM 17799 C CA . GLU A 1 135 ? 26.579 12.970 -1.522 1.00 0.00 160 GLU A CA 8
ATOM 17800 C C . GLU A 1 135 ? 27.026 12.571 -0.122 1.00 0.00 160 GLU A C 8
ATOM 17801 O O . GLU A 1 135 ? 27.895 11.710 0.054 1.00 0.00 160 GLU A O 8
ATOM 17813 N N . PRO A 1 136 ? 26.443 13.211 0.900 1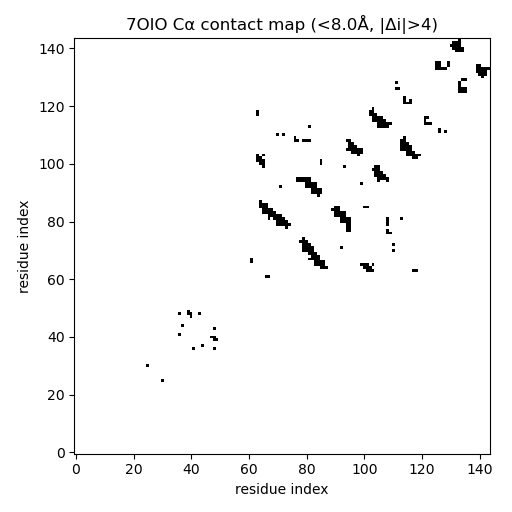.00 0.00 161 PRO A N 8
ATOM 17814 C CA . PRO A 1 136 ? 26.799 12.949 2.282 1.00 0.00 161 PRO A CA 8
ATOM 17815 C C . PRO A 1 136 ? 26.118 11.701 2.827 1.00 0.00 161 PRO A C 8
ATOM 17816 O O . PRO A 1 136 ? 24.891 11.584 2.792 1.00 0.00 161 PRO A O 8
ATOM 17827 N N . VAL A 1 137 ? 26.912 10.774 3.332 1.00 0.00 162 VAL A N 8
ATOM 17828 C CA . VAL A 1 137 ? 26.373 9.542 3.895 1.00 0.00 162 VAL A CA 8
ATOM 17829 C C . VAL A 1 137 ? 26.301 9.632 5.415 1.00 0.00 162 VAL A C 8
ATOM 17830 O O . VAL A 1 137 ? 25.616 8.835 6.064 1.00 0.00 162 VAL A O 8
ATOM 17843 N N . ALA A 1 138 ? 26.999 10.615 5.972 1.00 0.00 163 ALA A N 8
ATOM 17844 C CA . ALA A 1 138 ? 27.032 10.819 7.412 1.00 0.00 163 ALA A CA 8
ATOM 17845 C C . ALA A 1 138 ? 27.442 12.246 7.747 1.00 0.00 163 ALA A C 8
ATOM 17846 O O . ALA A 1 138 ? 26.700 12.991 8.387 1.00 0.00 163 ALA A O 8
ATOM 17853 N N . LYS A 1 139 ? 28.628 12.616 7.299 1.00 0.00 164 LYS A N 8
ATOM 17854 C CA . LYS A 1 139 ? 29.200 13.915 7.606 1.00 0.00 164 LYS A CA 8
ATOM 17855 C C . LYS A 1 139 ? 28.935 14.913 6.488 1.00 0.00 164 LYS A C 8
ATOM 17856 O O . LYS A 1 139 ? 29.008 14.569 5.306 1.00 0.00 164 LYS A O 8
ATOM 17875 N N . PRO A 1 140 ? 28.605 16.160 6.858 1.00 0.00 165 PRO A N 8
ATOM 17876 C CA . PRO A 1 140 ? 28.472 17.259 5.906 1.00 0.00 165 PRO A CA 8
ATOM 17877 C C . PRO A 1 140 ? 29.801 17.534 5.213 1.00 0.00 165 PRO A C 8
ATOM 17878 O O . PRO A 1 140 ? 30.750 18.017 5.832 1.00 0.00 165 PRO A O 8
ATOM 17889 N N . LEU A 1 141 ? 29.868 17.206 3.936 1.00 0.00 166 LEU A N 8
ATOM 17890 C CA . LEU A 1 141 ? 31.112 17.293 3.191 1.00 0.00 166 LEU A CA 8
ATOM 17891 C C . LEU A 1 141 ? 31.403 18.718 2.746 1.00 0.00 166 LEU A C 8
ATOM 17892 O O . LEU A 1 141 ? 30.728 19.261 1.872 1.00 0.00 166 LEU A O 8
ATOM 17908 N N . LYS A 1 142 ? 32.400 19.321 3.372 1.00 0.00 167 LYS A N 8
ATOM 17909 C CA . LYS A 1 142 ? 32.901 20.612 2.942 1.00 0.00 167 LYS A CA 8
ATOM 17910 C C . LYS A 1 142 ? 34.064 20.403 1.983 1.00 0.00 167 LYS A C 8
ATOM 17911 O O . LYS A 1 142 ? 34.008 20.801 0.820 1.00 0.00 167 LYS A O 8
ATOM 17930 N N . GLU A 1 143 ? 35.113 19.767 2.485 1.00 0.00 168 GLU A N 8
ATOM 17931 C CA . GLU A 1 143 ? 36.260 19.413 1.667 1.00 0.00 168 GLU A CA 8
ATOM 17932 C C . GLU A 1 143 ? 36.866 18.107 2.166 1.00 0.00 168 GLU A C 8
ATOM 17933 O O . GLU A 1 143 ? 37.199 17.978 3.346 1.00 0.00 168 GLU A O 8
ATOM 17945 N N . GLU A 1 144 ? 36.994 17.145 1.268 1.00 0.00 169 GLU A N 8
ATOM 17946 C CA . GLU A 1 144 ? 37.517 15.833 1.617 1.00 0.00 169 GLU A CA 8
ATOM 17947 C C . GLU A 1 144 ? 39.007 15.726 1.295 1.00 0.00 169 GLU A C 8
ATOM 17948 O O . GLU A 1 144 ? 39.820 15.718 2.243 1.00 0.00 169 GLU A O 8
ATOM 17961 N N . MET A 1 1 ? -11.517 -37.668 42.962 1.00 0.00 26 MET A N 9
ATOM 17962 C CA . MET A 1 1 ? -10.918 -37.212 41.685 1.00 0.00 26 MET A CA 9
ATOM 17963 C C . MET A 1 1 ? -10.594 -38.393 40.774 1.00 0.00 26 MET A C 9
ATOM 17964 O O . MET A 1 1 ? -11.133 -38.501 39.673 1.00 0.00 26 MET A O 9
ATOM 17980 N N . ALA A 1 2 ? -9.717 -39.279 41.234 1.00 0.00 27 ALA A N 9
ATOM 17981 C CA . ALA A 1 2 ? -9.295 -40.421 40.430 1.00 0.00 27 ALA A CA 9
ATOM 17982 C C . ALA A 1 2 ? -10.230 -41.607 40.629 1.00 0.00 27 ALA A C 9
ATOM 17983 O O . ALA A 1 2 ? -10.597 -42.289 39.673 1.00 0.00 27 ALA A O 9
ATOM 17990 N N . HIS A 1 3 ? -10.621 -41.847 41.873 1.00 0.00 28 HIS A N 9
ATOM 17991 C CA . HIS A 1 3 ? -11.504 -42.964 42.189 1.00 0.00 28 HIS A CA 9
ATOM 17992 C C . HIS A 1 3 ? -12.955 -42.521 42.087 1.00 0.00 28 HIS A C 9
ATOM 17993 O O . HIS A 1 3 ? -13.393 -41.635 42.818 1.00 0.00 28 HIS A O 9
ATOM 18008 N N . HIS A 1 4 ? -13.696 -43.125 41.170 1.00 0.00 29 HIS A N 9
ATOM 18009 C CA . HIS A 1 4 ? -15.095 -42.761 40.964 1.00 0.00 29 HIS A CA 9
ATOM 18010 C C . HIS A 1 4 ? -16.024 -43.871 41.432 1.00 0.00 29 HIS A C 9
ATOM 18011 O O . HIS A 1 4 ? -17.200 -43.636 41.708 1.00 0.00 29 HIS A O 9
ATOM 18026 N N . HIS A 1 5 ? -15.496 -45.083 41.515 1.00 0.00 30 HIS A N 9
ATOM 18027 C CA . HIS A 1 5 ? -16.287 -46.233 41.934 1.00 0.00 30 HIS A CA 9
ATOM 18028 C C . HIS A 1 5 ? -15.513 -47.065 42.948 1.00 0.00 30 HIS A C 9
ATOM 18029 O O . HIS A 1 5 ? -15.310 -48.267 42.766 1.00 0.00 30 HIS A O 9
ATOM 18044 N N . HIS A 1 6 ? -15.070 -46.409 44.007 1.00 0.00 31 HIS A N 9
ATOM 18045 C CA . HIS A 1 6 ? -14.331 -47.067 45.072 1.00 0.00 31 HIS A CA 9
ATOM 18046 C C . HIS A 1 6 ? -14.991 -46.769 46.414 1.00 0.00 31 HIS A C 9
ATOM 18047 O O . HIS A 1 6 ? -15.685 -45.759 46.551 1.00 0.00 31 HIS A O 9
ATOM 18062 N N . HIS A 1 7 ? -14.782 -47.661 47.381 1.00 0.00 32 HIS A N 9
ATOM 18063 C CA . HIS A 1 7 ? -15.323 -47.514 48.732 1.00 0.00 32 HIS A CA 9
ATOM 18064 C C . HIS A 1 7 ? -16.828 -47.779 48.746 1.00 0.00 32 HIS A C 9
ATOM 18065 O O . HIS A 1 7 ? -17.646 -46.857 48.716 1.00 0.00 32 HIS A O 9
ATOM 18080 N N . HIS A 1 8 ? -17.174 -49.058 48.761 1.00 0.00 33 HIS A N 9
ATOM 18081 C CA . HIS A 1 8 ? -18.558 -49.484 48.910 1.00 0.00 33 HIS A CA 9
ATOM 18082 C C . HIS A 1 8 ? -18.599 -50.848 49.589 1.00 0.00 33 HIS A C 9
ATOM 18083 O O . HIS A 1 8 ? -19.407 -51.085 50.488 1.00 0.00 33 HIS A O 9
ATOM 18098 N N . VAL A 1 9 ? -17.708 -51.738 49.163 1.00 0.00 34 VAL A N 9
ATOM 18099 C CA . VAL A 1 9 ? -17.578 -53.051 49.786 1.00 0.00 34 VAL A CA 9
ATOM 18100 C C . VAL A 1 9 ? -16.906 -52.920 51.147 1.00 0.00 34 VAL A C 9
ATOM 18101 O O . VAL A 1 9 ? -16.976 -53.818 51.984 1.00 0.00 34 VAL A O 9
ATOM 18114 N N . ASP A 1 10 ? -16.257 -51.784 51.350 1.00 0.00 35 ASP A N 9
ATOM 18115 C CA . ASP A 1 10 ? -15.568 -51.489 52.597 1.00 0.00 35 ASP A CA 9
ATOM 18116 C C . ASP A 1 10 ? -16.578 -51.145 53.679 1.00 0.00 35 ASP A C 9
ATOM 18117 O O . ASP A 1 10 ? -16.305 -51.270 54.874 1.00 0.00 35 ASP A O 9
ATOM 18126 N N . ASP A 1 11 ? -17.748 -50.706 53.244 1.00 0.00 36 ASP A N 9
ATOM 18127 C CA . ASP A 1 11 ? -18.811 -50.320 54.156 1.00 0.00 36 ASP A CA 9
ATOM 18128 C C . ASP A 1 11 ? -19.773 -51.477 54.360 1.00 0.00 36 ASP A C 9
ATOM 18129 O O . ASP A 1 11 ? -19.821 -52.082 55.433 1.00 0.00 36 ASP A O 9
ATOM 18138 N N . ASP A 1 12 ? -20.524 -51.799 53.317 1.00 0.00 37 ASP A N 9
ATOM 18139 C CA . ASP A 1 12 ? -21.528 -52.848 53.396 1.00 0.00 37 ASP A CA 9
ATOM 18140 C C . ASP A 1 12 ? -21.176 -54.016 52.492 1.00 0.00 37 ASP A C 9
ATOM 18141 O O . ASP A 1 12 ? -21.735 -54.176 51.405 1.00 0.00 37 ASP A O 9
ATOM 18150 N N . ASP A 1 13 ? -20.235 -54.831 52.942 1.00 0.00 38 ASP A N 9
ATOM 18151 C CA . ASP A 1 13 ? -19.913 -56.073 52.255 1.00 0.00 38 ASP A CA 9
ATOM 18152 C C . ASP A 1 13 ? -20.884 -57.155 52.705 1.00 0.00 38 ASP A C 9
ATOM 18153 O O . ASP A 1 13 ? -20.987 -58.220 52.095 1.00 0.00 38 ASP A O 9
ATOM 18162 N N . LYS A 1 14 ? -21.620 -56.848 53.771 1.00 0.00 39 LYS A N 9
ATOM 18163 C CA . LYS A 1 14 ? -22.655 -57.735 54.290 1.00 0.00 39 LYS A CA 9
ATOM 18164 C C . LYS A 1 14 ? -23.915 -57.649 53.434 1.00 0.00 39 LYS A C 9
ATOM 18165 O O . LYS A 1 14 ? -24.931 -58.267 53.741 1.00 0.00 39 LYS A O 9
ATOM 18184 N N . MET A 1 15 ? -23.842 -56.872 52.363 1.00 0.00 40 MET A N 9
ATOM 18185 C CA . MET A 1 15 ? -24.953 -56.740 51.438 1.00 0.00 40 MET A CA 9
ATOM 18186 C C . MET A 1 15 ? -24.877 -57.855 50.406 1.00 0.00 40 MET A C 9
ATOM 18187 O O . MET A 1 15 ? -25.883 -58.268 49.829 1.00 0.00 40 MET A O 9
ATOM 18201 N N . THR A 1 16 ? -23.669 -58.347 50.196 1.00 0.00 41 THR A N 9
ATOM 18202 C CA . THR A 1 16 ? -23.432 -59.405 49.244 1.00 0.00 41 THR A CA 9
ATOM 18203 C C . THR A 1 16 ? -23.170 -60.725 49.963 1.00 0.00 41 THR A C 9
ATOM 18204 O O . THR A 1 16 ? -22.079 -60.950 50.485 1.00 0.00 41 THR A O 9
ATOM 18215 N N . TYR A 1 17 ? -24.177 -61.585 50.008 1.00 0.00 42 TYR A N 9
ATOM 18216 C CA . TYR A 1 17 ? -24.045 -62.876 50.673 1.00 0.00 42 TYR A CA 9
ATOM 18217 C C . TYR A 1 17 ? -23.536 -63.930 49.701 1.00 0.00 42 TYR A C 9
ATOM 18218 O O . TYR A 1 17 ? -23.017 -64.971 50.107 1.00 0.00 42 TYR A O 9
ATOM 18236 N N . VAL A 1 18 ? -23.698 -63.651 48.416 1.00 0.00 43 VAL A N 9
ATOM 18237 C CA . VAL A 1 18 ? -23.222 -64.541 47.369 1.00 0.00 43 VAL A CA 9
ATOM 18238 C C . VAL A 1 18 ? -22.862 -63.742 46.118 1.00 0.00 43 VAL A C 9
ATOM 18239 O O . VAL A 1 18 ? -21.889 -64.066 45.436 1.00 0.00 43 VAL A O 9
ATOM 18252 N N . ARG A 1 19 ? -23.632 -62.690 45.837 1.00 0.00 44 ARG A N 9
ATOM 18253 C CA . ARG A 1 19 ? -23.357 -61.802 44.708 1.00 0.00 44 ARG A CA 9
ATOM 18254 C C . ARG A 1 19 ? -23.295 -62.608 43.412 1.00 0.00 44 ARG A C 9
ATOM 18255 O O . ARG A 1 19 ? -22.264 -62.661 42.737 1.00 0.00 44 ARG A O 9
ATOM 18276 N N . ALA A 1 20 ? -24.400 -63.259 43.094 1.00 0.00 45 ALA A N 9
ATOM 18277 C CA . ALA A 1 20 ? -24.504 -64.058 41.883 1.00 0.00 45 ALA A CA 9
ATOM 18278 C C . ALA A 1 20 ? -25.594 -63.492 40.984 1.00 0.00 45 ALA A C 9
ATOM 18279 O O . ALA A 1 20 ? -26.663 -64.084 40.829 1.00 0.00 45 ALA A O 9
ATOM 18286 N N . ILE A 1 21 ? -25.323 -62.332 40.411 1.00 0.00 46 ILE A N 9
ATOM 18287 C CA . ILE A 1 21 ? -26.291 -61.645 39.574 1.00 0.00 46 ILE A CA 9
ATOM 18288 C C . ILE A 1 21 ? -25.977 -61.877 38.100 1.00 0.00 46 ILE A C 9
ATOM 18289 O O . ILE A 1 21 ? -24.993 -61.348 37.583 1.00 0.00 46 ILE A O 9
ATOM 18305 N N . PRO A 1 22 ? -26.798 -62.680 37.408 1.00 0.00 47 PRO A N 9
ATOM 18306 C CA . PRO A 1 22 ? -26.606 -62.952 35.983 1.00 0.00 47 PRO A CA 9
ATOM 18307 C C . PRO A 1 22 ? -26.722 -61.686 35.145 1.00 0.00 47 PRO A C 9
ATOM 18308 O O . PRO A 1 22 ? -27.760 -61.017 35.156 1.00 0.00 47 PRO A O 9
ATOM 18319 N N . VAL A 1 23 ? -25.652 -61.350 34.439 1.00 0.00 48 VAL A N 9
ATOM 18320 C CA . VAL A 1 23 ? -25.645 -60.185 33.562 1.00 0.00 48 VAL A CA 9
ATOM 18321 C C . VAL A 1 23 ? -25.880 -60.612 32.119 1.00 0.00 48 VAL A C 9
ATOM 18322 O O . VAL A 1 23 ? -25.654 -61.771 31.768 1.00 0.00 48 VAL A O 9
ATOM 18335 N N . SER A 1 24 ? -26.339 -59.683 31.290 1.00 0.00 49 SER A N 9
ATOM 18336 C CA . SER A 1 24 ? -26.643 -59.989 29.901 1.00 0.00 49 SER A CA 9
ATOM 18337 C C . SER A 1 24 ? -26.872 -58.705 29.101 1.00 0.00 49 SER A C 9
ATOM 18338 O O . SER A 1 24 ? -27.896 -58.546 28.438 1.00 0.00 49 SER A O 9
ATOM 18346 N N . ASN A 1 25 ? -25.920 -57.785 29.163 1.00 0.00 50 ASN A N 9
ATOM 18347 C CA . ASN A 1 25 ? -26.041 -56.534 28.425 1.00 0.00 50 ASN A CA 9
ATOM 18348 C C . ASN A 1 25 ? -25.430 -56.671 27.037 1.00 0.00 50 ASN A C 9
ATOM 18349 O O . ASN A 1 25 ? -24.207 -56.686 26.879 1.00 0.00 50 ASN A O 9
ATOM 18360 N N . THR A 1 26 ? -26.288 -56.779 26.035 1.00 0.00 51 THR A N 9
ATOM 18361 C CA . THR A 1 26 ? -25.846 -56.935 24.658 1.00 0.00 51 THR A CA 9
ATOM 18362 C C . THR A 1 26 ? -25.567 -55.582 24.010 1.00 0.00 51 THR A C 9
ATOM 18363 O O . THR A 1 26 ? -25.060 -55.507 22.890 1.00 0.00 51 THR A O 9
ATOM 18374 N N . LYS A 1 27 ? -25.896 -54.511 24.721 1.00 0.00 52 LYS A N 9
ATOM 18375 C CA . LYS A 1 27 ? -25.665 -53.166 24.223 1.00 0.00 52 LYS A CA 9
ATOM 18376 C C . LYS A 1 27 ? -24.207 -52.772 24.436 1.00 0.00 52 LYS A C 9
ATOM 18377 O O . LYS A 1 27 ? -23.856 -52.164 25.450 1.00 0.00 52 LYS A O 9
ATOM 18396 N N . SER A 1 28 ? -23.359 -53.141 23.490 1.00 0.00 53 SER A N 9
ATOM 18397 C CA . SER A 1 28 ? -21.946 -52.806 23.559 1.00 0.00 53 SER A CA 9
ATOM 18398 C C . SER A 1 28 ? -21.725 -51.366 23.110 1.00 0.00 53 SER A C 9
ATOM 18399 O O . SER A 1 28 ? -20.847 -50.668 23.619 1.00 0.00 53 SER A O 9
ATOM 18407 N N . ILE A 1 29 ? -22.545 -50.926 22.167 1.00 0.00 54 ILE A N 9
ATOM 18408 C CA . ILE A 1 29 ? -22.485 -49.564 21.666 1.00 0.00 54 ILE A CA 9
ATOM 18409 C C . ILE A 1 29 ? -23.897 -49.005 21.500 1.00 0.00 54 ILE A C 9
ATOM 18410 O O . ILE A 1 29 ? -24.747 -49.615 20.849 1.00 0.00 54 ILE A O 9
ATOM 18426 N N . ALA A 1 30 ? -24.156 -47.866 22.124 1.00 0.00 55 ALA A N 9
ATOM 18427 C CA . ALA A 1 30 ? -25.457 -47.224 22.021 1.00 0.00 55 ALA A CA 9
ATOM 18428 C C . ALA A 1 30 ? -25.463 -46.225 20.876 1.00 0.00 55 ALA A C 9
ATOM 18429 O O . ALA A 1 30 ? -26.472 -46.055 20.190 1.00 0.00 55 ALA A O 9
ATOM 18436 N N . GLY A 1 31 ? -24.331 -45.563 20.666 1.00 0.00 56 GLY A N 9
ATOM 18437 C CA . GLY A 1 31 ? -24.222 -44.637 19.562 1.00 0.00 56 GLY A CA 9
ATOM 18438 C C . GLY A 1 31 ? -22.963 -43.797 19.606 1.00 0.00 56 GLY A C 9
ATOM 18439 O O . GLY A 1 31 ? -22.027 -44.041 18.843 1.00 0.00 56 GLY A O 9
ATOM 18443 N N . MET A 1 32 ? -22.939 -42.819 20.510 1.00 0.00 57 MET A N 9
ATOM 18444 C CA . MET A 1 32 ? -21.864 -41.824 20.566 1.00 0.00 57 MET A CA 9
ATOM 18445 C C . MET A 1 32 ? -21.735 -41.116 19.223 1.00 0.00 57 MET A C 9
ATOM 18446 O O . MET A 1 32 ? -20.625 -40.893 18.731 1.00 0.00 57 MET A O 9
ATOM 18460 N N . ARG A 1 33 ? -22.884 -40.779 18.636 1.00 0.00 58 ARG A N 9
ATOM 18461 C CA . ARG A 1 33 ? -22.943 -40.151 17.318 1.00 0.00 58 ARG A CA 9
ATOM 18462 C C . ARG A 1 33 ? -22.296 -41.046 16.267 1.00 0.00 58 ARG A C 9
ATOM 18463 O O . ARG A 1 33 ? -21.184 -40.787 15.811 1.00 0.00 58 ARG A O 9
ATOM 18484 N N . GLU A 1 34 ? -23.006 -42.100 15.885 1.00 0.00 59 GLU A N 9
ATOM 18485 C CA . GLU A 1 34 ? -22.505 -43.056 14.905 1.00 0.00 59 GLU A CA 9
ATOM 18486 C C . GLU A 1 34 ? -22.276 -42.387 13.555 1.00 0.00 59 GLU A C 9
ATOM 18487 O O . GLU A 1 34 ? -21.349 -42.734 12.824 1.00 0.00 59 GLU A O 9
ATOM 18499 N N . GLU A 1 35 ? -23.115 -41.412 13.234 1.00 0.00 60 GLU A N 9
ATOM 18500 C CA . GLU A 1 35 ? -23.038 -40.735 11.948 1.00 0.00 60 GLU A CA 9
ATOM 18501 C C . GLU A 1 35 ? -21.955 -39.662 11.946 1.00 0.00 60 GLU A C 9
ATOM 18502 O O . GLU A 1 35 ? -21.778 -38.956 10.954 1.00 0.00 60 GLU A O 9
ATOM 18514 N N . ASN A 1 36 ? -21.217 -39.558 13.048 1.00 0.00 61 ASN A N 9
ATOM 18515 C CA . ASN A 1 36 ? -20.106 -38.613 13.143 1.00 0.00 61 ASN A CA 9
ATOM 18516 C C . ASN A 1 36 ? -19.086 -38.880 12.042 1.00 0.00 61 ASN A C 9
ATOM 18517 O O . ASN A 1 36 ? -18.547 -37.954 11.438 1.00 0.00 61 ASN A O 9
ATOM 18528 N N . LEU A 1 37 ? -18.858 -40.157 11.758 1.00 0.00 62 LEU A N 9
ATOM 18529 C CA . LEU A 1 37 ? -17.918 -40.557 10.717 1.00 0.00 62 LEU A CA 9
ATOM 18530 C C . LEU A 1 37 ? -18.530 -40.396 9.327 1.00 0.00 62 LEU A C 9
ATOM 18531 O O . LEU A 1 37 ? -17.841 -40.513 8.314 1.00 0.00 62 LEU A O 9
ATOM 18547 N N . ASN A 1 38 ? -19.826 -40.124 9.282 1.00 0.00 63 ASN A N 9
ATOM 18548 C CA . ASN A 1 38 ? -20.532 -40.019 8.014 1.00 0.00 63 ASN A CA 9
ATOM 18549 C C . ASN A 1 38 ? -20.653 -38.560 7.589 1.00 0.00 63 ASN A C 9
ATOM 18550 O O . ASN A 1 38 ? -20.865 -38.261 6.415 1.00 0.00 63 ASN A O 9
ATOM 18561 N N . TYR A 1 39 ? -20.507 -37.653 8.546 1.00 0.00 64 TYR A N 9
ATOM 18562 C CA . TYR A 1 39 ? -20.557 -36.225 8.250 1.00 0.00 64 TYR A CA 9
ATOM 18563 C C . TYR A 1 39 ? -19.242 -35.755 7.647 1.00 0.00 64 TYR A C 9
ATOM 18564 O O . TYR A 1 39 ? -19.162 -34.672 7.068 1.00 0.00 64 TYR A O 9
ATOM 18582 N N . ILE A 1 40 ? -18.213 -36.578 7.785 1.00 0.00 65 ILE A N 9
ATOM 18583 C CA . ILE A 1 40 ? -16.903 -36.248 7.255 1.00 0.00 65 ILE A CA 9
ATOM 18584 C C . ILE A 1 40 ? -16.646 -36.978 5.943 1.00 0.00 65 ILE A C 9
ATOM 18585 O O . ILE A 1 40 ? -17.074 -38.121 5.755 1.00 0.00 65 ILE A O 9
ATOM 18601 N N . PHE A 1 41 ? -15.972 -36.297 5.035 1.00 0.00 66 PHE A N 9
ATOM 18602 C CA . PHE A 1 41 ? -15.571 -36.878 3.766 1.00 0.00 66 PHE A CA 9
ATOM 18603 C C . PHE A 1 41 ? -14.304 -36.186 3.287 1.00 0.00 66 PHE A C 9
ATOM 18604 O O . PHE A 1 41 ? -13.320 -36.830 2.927 1.00 0.00 66 PHE A O 9
ATOM 18621 N N . ASN A 1 42 ? -14.337 -34.862 3.305 1.00 0.00 67 ASN A N 9
ATOM 18622 C CA . ASN A 1 42 ? -13.170 -34.058 2.975 1.00 0.00 67 ASN A CA 9
ATOM 18623 C C . ASN A 1 42 ? -12.389 -33.739 4.243 1.00 0.00 67 ASN A C 9
ATOM 18624 O O . ASN A 1 42 ? -12.604 -32.707 4.880 1.00 0.00 67 ASN A O 9
ATOM 18635 N N . THR A 1 43 ? -11.494 -34.638 4.611 1.00 0.00 68 THR A N 9
ATOM 18636 C CA . THR A 1 43 ? -10.702 -34.475 5.817 1.00 0.00 68 THR A CA 9
ATOM 18637 C C . THR A 1 43 ? -9.425 -33.692 5.529 1.00 0.00 68 THR A C 9
ATOM 18638 O O . THR A 1 43 ? -8.800 -33.140 6.436 1.00 0.00 68 THR A O 9
ATOM 18649 N N . SER A 1 44 ? -9.052 -33.640 4.256 1.00 0.00 69 SER A N 9
ATOM 18650 C CA . SER A 1 44 ? -7.878 -32.897 3.831 1.00 0.00 69 SER A CA 9
ATOM 18651 C C . SER A 1 44 ? -8.148 -31.397 3.894 1.00 0.00 69 SER A C 9
ATOM 18652 O O . SER A 1 44 ? -7.253 -30.606 4.200 1.00 0.00 69 SER A O 9
ATOM 18660 N N . LEU A 1 45 ? -9.399 -31.024 3.605 1.00 0.00 70 LEU A N 9
ATOM 18661 C CA . LEU A 1 45 ? -9.857 -29.635 3.672 1.00 0.00 70 LEU A CA 9
ATOM 18662 C C . LEU A 1 45 ? -9.161 -28.766 2.629 1.00 0.00 70 LEU A C 9
ATOM 18663 O O . LEU A 1 45 ? -9.721 -28.484 1.568 1.00 0.00 70 LEU A O 9
ATOM 18679 N N . PHE A 1 46 ? -7.937 -28.363 2.928 1.00 0.00 71 PHE A N 9
ATOM 18680 C CA . PHE A 1 46 ? -7.186 -27.469 2.063 1.00 0.00 71 PHE A CA 9
ATOM 18681 C C . PHE A 1 46 ? -5.910 -28.141 1.569 1.00 0.00 71 PHE A C 9
ATOM 18682 O O . PHE A 1 46 ? -5.158 -27.561 0.789 1.00 0.00 71 PHE A O 9
ATOM 18699 N N . GLY A 1 47 ? -5.674 -29.368 2.024 1.00 0.00 72 GLY A N 9
ATOM 18700 C CA . GLY A 1 47 ? -4.471 -30.089 1.641 1.00 0.00 72 GLY A CA 9
ATOM 18701 C C . GLY A 1 47 ? -4.467 -30.471 0.174 1.00 0.00 72 GLY A C 9
ATOM 18702 O O . GLY A 1 47 ? -3.410 -30.595 -0.444 1.00 0.00 72 GLY A O 9
ATOM 18706 N N . VAL A 1 48 ? -5.657 -30.662 -0.379 1.00 0.00 73 VAL A N 9
ATOM 18707 C CA . VAL A 1 48 ? -5.808 -30.983 -1.793 1.00 0.00 73 VAL A CA 9
ATOM 18708 C C . VAL A 1 48 ? -5.463 -29.771 -2.656 1.00 0.00 73 VAL A C 9
ATOM 18709 O O . VAL A 1 48 ? -4.901 -29.902 -3.743 1.00 0.00 73 VAL A O 9
ATOM 18722 N N . TYR A 1 49 ? -5.786 -28.595 -2.146 1.00 0.00 74 TYR A N 9
ATOM 18723 C CA . TYR A 1 49 ? -5.620 -27.357 -2.890 1.00 0.00 74 TYR A CA 9
ATOM 18724 C C . TYR A 1 49 ? -4.259 -26.737 -2.605 1.00 0.00 74 TYR A C 9
ATOM 18725 O O . TYR A 1 49 ? -3.684 -26.945 -1.536 1.00 0.00 74 TYR A O 9
ATOM 18743 N N . VAL A 1 50 ? -3.740 -25.986 -3.562 1.00 0.00 75 VAL A N 9
ATOM 18744 C CA . VAL A 1 50 ? -2.448 -25.332 -3.398 1.00 0.00 75 VAL A CA 9
ATOM 18745 C C . VAL A 1 50 ? -2.621 -23.888 -2.936 1.00 0.00 75 VAL A C 9
ATOM 18746 O O . VAL A 1 50 ? -3.505 -23.174 -3.410 1.00 0.00 75 VAL A O 9
ATOM 18759 N N . PRO A 1 51 ? -1.783 -23.450 -1.988 1.00 0.00 76 PRO A N 9
ATOM 18760 C CA . PRO A 1 51 ? -1.848 -22.094 -1.436 1.00 0.00 76 PRO A CA 9
ATOM 18761 C C . PRO A 1 51 ? -1.430 -21.034 -2.452 1.00 0.00 76 PRO A C 9
ATOM 18762 O O . PRO A 1 51 ? -0.264 -20.953 -2.844 1.00 0.00 76 PRO A O 9
ATOM 18773 N N . ALA A 1 52 ? -2.387 -20.220 -2.873 1.00 0.00 77 ALA A N 9
ATOM 18774 C CA . ALA A 1 52 ? -2.128 -19.180 -3.861 1.00 0.00 77 ALA A CA 9
ATOM 18775 C C . ALA A 1 52 ? -1.483 -17.956 -3.219 1.00 0.00 77 ALA A C 9
ATOM 18776 O O . ALA A 1 52 ? -0.991 -17.067 -3.910 1.00 0.00 77 ALA A O 9
ATOM 18783 N N . ASP A 1 53 ? -1.488 -17.911 -1.894 1.00 0.00 78 ASP A N 9
ATOM 18784 C CA . ASP A 1 53 ? -0.876 -16.803 -1.161 1.00 0.00 78 ASP A CA 9
ATOM 18785 C C . ASP A 1 53 ? 0.645 -16.837 -1.290 1.00 0.00 78 ASP A C 9
ATOM 18786 O O . ASP A 1 53 ? 1.312 -15.806 -1.212 1.00 0.00 78 ASP A O 9
ATOM 18795 N N . LEU A 1 54 ? 1.185 -18.026 -1.516 1.00 0.00 79 LEU A N 9
ATOM 18796 C CA . LEU A 1 54 ? 2.627 -18.200 -1.645 1.00 0.00 79 LEU A CA 9
ATOM 18797 C C . LEU A 1 54 ? 3.064 -18.009 -3.091 1.00 0.00 79 LEU A C 9
ATOM 18798 O O . LEU A 1 54 ? 4.213 -18.278 -3.445 1.00 0.00 79 LEU A O 9
ATOM 18814 N N . ASN A 1 55 ? 2.146 -17.547 -3.924 1.00 0.00 80 ASN A N 9
ATOM 18815 C CA . ASN A 1 55 ? 2.413 -17.406 -5.345 1.00 0.00 80 ASN A CA 9
ATOM 18816 C C . ASN A 1 55 ? 1.827 -16.103 -5.872 1.00 0.00 80 ASN A C 9
ATOM 18817 O O . ASN A 1 55 ? 0.616 -15.982 -6.058 1.00 0.00 80 ASN A O 9
ATOM 18828 N N . GLU A 1 56 ? 2.689 -15.121 -6.088 1.00 0.00 81 GLU A N 9
ATOM 18829 C CA . GLU A 1 56 ? 2.260 -13.831 -6.603 1.00 0.00 81 GLU A CA 9
ATOM 18830 C C . GLU A 1 56 ? 2.250 -13.861 -8.135 1.00 0.00 81 GLU A C 9
ATOM 18831 O O . GLU A 1 56 ? 1.833 -14.856 -8.728 1.00 0.00 81 GLU A O 9
ATOM 18843 N N . ASP A 1 57 ? 2.701 -12.769 -8.762 1.00 0.00 82 ASP A N 9
ATOM 18844 C CA . ASP A 1 57 ? 2.699 -12.638 -10.219 1.00 0.00 82 ASP A CA 9
ATOM 18845 C C . ASP A 1 57 ? 1.257 -12.500 -10.700 1.00 0.00 82 ASP A C 9
ATOM 18846 O O . ASP A 1 57 ? 0.841 -13.098 -11.691 1.00 0.00 82 ASP A O 9
ATOM 18855 N N . ASN A 1 58 ? 0.487 -11.708 -9.962 1.00 0.00 83 ASN A N 9
ATOM 18856 C CA . ASN A 1 58 ? -0.923 -11.512 -10.270 1.00 0.00 83 ASN A CA 9
ATOM 18857 C C . ASN A 1 58 ? -1.424 -10.173 -9.738 1.00 0.00 83 ASN A C 9
ATOM 18858 O O . ASN A 1 58 ? -2.080 -9.416 -10.454 1.00 0.00 83 ASN A O 9
ATOM 18869 N N . VAL A 1 59 ? -1.114 -9.878 -8.486 1.00 0.00 84 VAL A N 9
ATOM 18870 C CA . VAL A 1 59 ? -1.554 -8.633 -7.872 1.00 0.00 84 VAL A CA 9
ATOM 18871 C C . VAL A 1 59 ? -0.464 -7.573 -7.969 1.00 0.00 84 VAL A C 9
ATOM 18872 O O . VAL A 1 59 ? -0.696 -6.463 -8.451 1.00 0.00 84 VAL A O 9
ATOM 18885 N N . LYS A 1 60 ? 0.731 -7.934 -7.530 1.00 0.00 85 LYS A N 9
ATOM 18886 C CA . LYS A 1 60 ? 1.850 -7.007 -7.506 1.00 0.00 85 LYS A CA 9
ATOM 18887 C C . LYS A 1 60 ? 2.712 -7.183 -8.748 1.00 0.00 85 LYS A C 9
ATOM 18888 O O . LYS A 1 60 ? 3.503 -6.304 -9.093 1.00 0.00 85 LYS A O 9
ATOM 18907 N N . GLN A 1 61 ? 2.545 -8.336 -9.398 1.00 0.00 86 GLN A N 9
ATOM 18908 C CA . GLN A 1 61 ? 3.285 -8.695 -10.610 1.00 0.00 86 GLN A CA 9
ATOM 18909 C C . GLN A 1 61 ? 4.733 -9.031 -10.277 1.00 0.00 86 GLN A C 9
ATOM 18910 O O . GLN A 1 61 ? 5.110 -9.102 -9.106 1.00 0.00 86 GLN A O 9
ATOM 18924 N N . SER A 1 62 ? 5.536 -9.262 -11.304 1.00 0.00 87 SER A N 9
ATOM 18925 C CA . SER A 1 62 ? 6.921 -9.645 -11.103 1.00 0.00 87 SER A CA 9
ATOM 18926 C C . SER A 1 62 ? 7.862 -8.792 -11.947 1.00 0.00 87 SER A C 9
ATOM 18927 O O . SER A 1 62 ? 8.275 -9.188 -13.038 1.00 0.00 87 SER A O 9
ATOM 18935 N N . MET A 1 63 ? 8.180 -7.608 -11.451 1.00 0.00 88 MET A N 9
ATOM 18936 C CA . MET A 1 63 ? 9.175 -6.763 -12.090 1.00 0.00 88 MET A CA 9
ATOM 18937 C C . MET A 1 63 ? 10.559 -7.198 -11.638 1.00 0.00 88 MET A C 9
ATOM 18938 O O . MET A 1 63 ? 11.325 -7.791 -12.399 1.00 0.00 88 MET A O 9
ATOM 18952 N N . LEU A 1 64 ? 10.859 -6.920 -10.378 1.00 0.00 89 LEU A N 9
ATOM 18953 C CA . LEU A 1 64 ? 12.128 -7.305 -9.787 1.00 0.00 89 LEU A CA 9
ATOM 18954 C C . LEU A 1 64 ? 11.902 -8.323 -8.677 1.00 0.00 89 LEU A C 9
ATOM 18955 O O . LEU A 1 64 ? 12.847 -8.793 -8.052 1.00 0.00 89 LEU A O 9
ATOM 18971 N N . ASN A 1 65 ? 10.627 -8.652 -8.448 1.00 0.00 90 ASN A N 9
ATOM 18972 C CA . ASN A 1 65 ? 10.221 -9.553 -7.365 1.00 0.00 90 ASN A CA 9
ATOM 18973 C C . ASN A 1 65 ? 10.538 -8.931 -6.010 1.00 0.00 90 ASN A C 9
ATOM 18974 O O . ASN A 1 65 ? 10.635 -9.624 -4.998 1.00 0.00 90 ASN A O 9
ATOM 18985 N N . VAL A 1 66 ? 10.684 -7.613 -6.007 1.00 0.00 91 VAL A N 9
ATOM 18986 C CA . VAL A 1 66 ? 11.013 -6.870 -4.804 1.00 0.00 91 VAL A CA 9
ATOM 18987 C C . VAL A 1 66 ? 9.809 -6.070 -4.326 1.00 0.00 91 VAL A C 9
ATOM 18988 O O . VAL A 1 66 ? 9.301 -5.206 -5.045 1.00 0.00 91 VAL A O 9
ATOM 19001 N N . THR A 1 67 ? 9.355 -6.364 -3.120 1.00 0.00 92 THR A N 9
ATOM 19002 C CA . THR A 1 67 ? 8.252 -5.635 -2.523 1.00 0.00 92 THR A CA 9
ATOM 19003 C C . THR A 1 67 ? 8.677 -5.033 -1.187 1.00 0.00 92 THR A C 9
ATOM 19004 O O . THR A 1 67 ? 8.720 -5.723 -0.170 1.00 0.00 92 THR A O 9
ATOM 19015 N N . LEU A 1 68 ? 9.012 -3.751 -1.197 1.00 0.00 93 LEU A N 9
ATOM 19016 C CA . LEU A 1 68 ? 9.400 -3.059 0.022 1.00 0.00 93 LEU A CA 9
ATOM 19017 C C . LEU A 1 68 ? 8.164 -2.772 0.867 1.00 0.00 93 LEU A C 9
ATOM 19018 O O . LEU A 1 68 ? 7.406 -1.841 0.586 1.00 0.00 93 LEU A O 9
ATOM 19034 N N . VAL A 1 69 ? 7.955 -3.588 1.888 1.00 0.00 94 VAL A N 9
ATOM 19035 C CA . VAL A 1 69 ? 6.779 -3.465 2.736 1.00 0.00 94 VAL A CA 9
ATOM 19036 C C . VAL A 1 69 ? 7.029 -2.488 3.881 1.00 0.00 94 VAL A C 9
ATOM 19037 O O . VAL A 1 69 ? 6.087 -1.957 4.473 1.00 0.00 94 VAL A O 9
ATOM 19050 N N . GLY A 1 70 ? 8.300 -2.250 4.178 1.00 0.00 95 GLY A N 9
ATOM 19051 C CA . GLY A 1 70 ? 8.657 -1.329 5.236 1.00 0.00 95 GLY A CA 9
ATOM 19052 C C . GLY A 1 70 ? 10.144 -1.332 5.513 1.00 0.00 95 GLY A C 9
ATOM 19053 O O . GLY A 1 70 ? 10.902 -2.042 4.850 1.00 0.00 95 GLY A O 9
ATOM 19057 N N . ILE A 1 71 ? 10.564 -0.541 6.486 1.00 0.00 96 ILE A N 9
ATOM 19058 C CA . ILE A 1 71 ? 11.969 -0.470 6.857 1.00 0.00 96 ILE A CA 9
ATOM 19059 C C . ILE A 1 71 ? 12.144 -0.771 8.341 1.00 0.00 96 ILE A C 9
ATOM 19060 O O . ILE A 1 71 ? 11.367 -0.307 9.178 1.00 0.00 96 ILE A O 9
ATOM 19076 N N . LEU A 1 72 ? 13.153 -1.565 8.654 1.00 0.00 97 LEU A N 9
ATOM 19077 C CA . LEU A 1 72 ? 13.444 -1.948 10.025 1.00 0.00 97 LEU A CA 9
ATOM 19078 C C . LEU A 1 72 ? 14.462 -0.979 10.611 1.00 0.00 97 LEU A C 9
ATOM 19079 O O . LEU A 1 72 ? 15.665 -1.126 10.393 1.00 0.00 97 LEU A O 9
ATOM 19095 N N . PHE A 1 73 ? 13.978 0.009 11.346 1.00 0.00 98 PHE A N 9
ATOM 19096 C CA . PHE A 1 73 ? 14.824 1.097 11.819 1.00 0.00 98 PHE A CA 9
ATOM 19097 C C . PHE A 1 73 ? 15.637 0.696 13.043 1.00 0.00 98 PHE A C 9
ATOM 19098 O O . PHE A 1 73 ? 15.187 -0.090 13.881 1.00 0.00 98 PHE A O 9
ATOM 19115 N N . ALA A 1 74 ? 16.835 1.256 13.135 1.00 0.00 99 ALA A N 9
ATOM 19116 C CA . ALA A 1 74 ? 17.725 1.032 14.263 1.00 0.00 99 ALA A CA 9
ATOM 19117 C C . ALA A 1 74 ? 18.336 2.360 14.690 1.00 0.00 99 ALA A C 9
ATOM 19118 O O . ALA A 1 74 ? 17.819 3.421 14.328 1.00 0.00 99 ALA A O 9
ATOM 19125 N N . ASP A 1 75 ? 19.416 2.319 15.457 1.00 0.00 100 ASP A N 9
ATOM 19126 C CA . ASP A 1 75 ? 20.091 3.545 15.869 1.00 0.00 100 ASP A CA 9
ATOM 19127 C C . ASP A 1 75 ? 20.819 4.174 14.686 1.00 0.00 100 ASP A C 9
ATOM 19128 O O . ASP A 1 75 ? 20.627 5.352 14.379 1.00 0.00 100 ASP A O 9
ATOM 19137 N N . LYS A 1 76 ? 21.649 3.381 14.021 1.00 0.00 101 LYS A N 9
ATOM 19138 C CA . LYS A 1 76 ? 22.357 3.837 12.831 1.00 0.00 101 LYS A CA 9
ATOM 19139 C C . LYS A 1 76 ? 21.621 3.388 11.578 1.00 0.00 101 LYS A C 9
ATOM 19140 O O . LYS A 1 76 ? 21.058 2.294 11.533 1.00 0.00 101 LYS A O 9
ATOM 19159 N N . ILE A 1 77 ? 21.654 4.235 10.556 1.00 0.00 102 ILE A N 9
ATOM 19160 C CA . ILE A 1 77 ? 20.928 3.988 9.316 1.00 0.00 102 ILE A CA 9
ATOM 19161 C C . ILE A 1 77 ? 21.581 2.866 8.499 1.00 0.00 102 ILE A C 9
ATOM 19162 O O . ILE A 1 77 ? 20.928 2.206 7.692 1.00 0.00 102 ILE A O 9
ATOM 19178 N N . GLU A 1 78 ? 22.869 2.640 8.722 1.00 0.00 103 GLU A N 9
ATOM 19179 C CA . GLU A 1 78 ? 23.575 1.572 8.026 1.00 0.00 103 GLU A CA 9
ATOM 19180 C C . GLU A 1 78 ? 23.473 0.263 8.804 1.00 0.00 103 GLU A C 9
ATOM 19181 O O . GLU A 1 78 ? 23.826 -0.806 8.302 1.00 0.00 103 GLU A O 9
ATOM 19193 N N . GLU A 1 79 ? 22.976 0.352 10.030 1.00 0.00 104 GLU A N 9
ATOM 19194 C CA . GLU A 1 79 ? 22.793 -0.826 10.866 1.00 0.00 104 GLU A CA 9
ATOM 19195 C C . GLU A 1 79 ? 21.353 -1.314 10.774 1.00 0.00 104 GLU A C 9
ATOM 19196 O O . GLU A 1 79 ? 21.049 -2.464 11.100 1.00 0.00 104 GLU A O 9
ATOM 19208 N N . SER A 1 80 ? 20.470 -0.431 10.331 1.00 0.00 105 SER A N 9
ATOM 19209 C CA . SER A 1 80 ? 19.080 -0.785 10.120 1.00 0.00 105 SER A CA 9
ATOM 19210 C C . SER A 1 80 ? 18.922 -1.591 8.835 1.00 0.00 105 SER A C 9
ATOM 19211 O O . SER A 1 80 ? 19.828 -1.634 8.001 1.00 0.00 105 SER A O 9
ATOM 19219 N N . GLN A 1 81 ? 17.775 -2.232 8.683 1.00 0.00 106 GLN A N 9
ATOM 19220 C CA . GLN A 1 81 ? 17.542 -3.122 7.557 1.00 0.00 106 GLN A CA 9
ATOM 19221 C C . GLN A 1 81 ? 16.277 -2.726 6.814 1.00 0.00 106 GLN A C 9
ATOM 19222 O O . GLN A 1 81 ? 15.446 -1.992 7.340 1.00 0.00 106 GLN A O 9
ATOM 19236 N N . VAL A 1 82 ? 16.131 -3.214 5.596 1.00 0.00 107 VAL A N 9
ATOM 19237 C CA . VAL A 1 82 ? 14.916 -2.987 4.833 1.00 0.00 107 VAL A CA 9
ATOM 19238 C C . VAL A 1 82 ? 14.103 -4.268 4.768 1.00 0.00 107 VAL A C 9
ATOM 19239 O O . VAL A 1 82 ? 14.661 -5.361 4.658 1.00 0.00 107 VAL A O 9
ATOM 19252 N N . ILE A 1 83 ? 12.792 -4.136 4.855 1.00 0.00 108 ILE A N 9
ATOM 19253 C CA . ILE A 1 83 ? 11.920 -5.294 4.868 1.00 0.00 108 ILE A CA 9
ATOM 19254 C C . ILE A 1 83 ? 11.329 -5.512 3.480 1.00 0.00 108 ILE A C 9
ATOM 19255 O O . ILE A 1 83 ? 10.447 -4.768 3.041 1.00 0.00 108 ILE A O 9
ATOM 19271 N N . ILE A 1 84 ? 11.833 -6.520 2.789 1.00 0.00 109 ILE A N 9
ATOM 19272 C CA . ILE A 1 84 ? 11.430 -6.783 1.418 1.00 0.00 109 ILE A CA 9
ATOM 19273 C C . ILE A 1 84 ? 10.724 -8.131 1.309 1.00 0.00 109 ILE A C 9
ATOM 19274 O O . ILE A 1 84 ? 11.200 -9.144 1.822 1.00 0.00 109 ILE A O 9
ATOM 19290 N N . ARG A 1 85 ? 9.570 -8.118 0.662 1.00 0.00 110 ARG A N 9
ATOM 19291 C CA . ARG A 1 85 ? 8.786 -9.320 0.443 1.00 0.00 110 ARG A CA 9
ATOM 19292 C C . ARG A 1 85 ? 8.953 -9.789 -0.998 1.00 0.00 110 ARG A C 9
ATOM 19293 O O . ARG A 1 85 ? 8.911 -8.983 -1.930 1.00 0.00 110 ARG A O 9
ATOM 19314 N N . SER A 1 86 ? 9.162 -11.085 -1.174 1.00 0.00 111 SER A N 9
ATOM 19315 C CA . SER A 1 86 ? 9.342 -11.657 -2.499 1.00 0.00 111 SER A CA 9
ATOM 19316 C C . SER A 1 86 ? 7.991 -12.052 -3.091 1.00 0.00 111 SER A C 9
ATOM 19317 O O . SER A 1 86 ? 6.960 -11.971 -2.417 1.00 0.00 111 SER A O 9
ATOM 19325 N N . ALA A 1 87 ? 8.005 -12.507 -4.339 1.00 0.00 112 ALA A N 9
ATOM 19326 C CA . ALA A 1 87 ? 6.784 -12.920 -5.019 1.00 0.00 112 ALA A CA 9
ATOM 19327 C C . ALA A 1 87 ? 6.329 -14.292 -4.527 1.00 0.00 112 ALA A C 9
ATOM 19328 O O . ALA A 1 87 ? 5.327 -14.834 -4.992 1.00 0.00 112 ALA A O 9
ATOM 19335 N N . SER A 1 88 ? 7.082 -14.851 -3.590 1.00 0.00 113 SER A N 9
ATOM 19336 C CA . SER A 1 88 ? 6.727 -16.119 -2.978 1.00 0.00 113 SER A CA 9
ATOM 19337 C C . SER A 1 88 ? 6.070 -15.880 -1.622 1.00 0.00 113 SER A C 9
ATOM 19338 O O . SER A 1 88 ? 5.692 -16.821 -0.922 1.00 0.00 113 SER A O 9
ATOM 19346 N N . GLY A 1 89 ? 5.943 -14.608 -1.253 1.00 0.00 114 GLY A N 9
ATOM 19347 C CA . GLY A 1 89 ? 5.312 -14.255 0.003 1.00 0.00 114 GLY A CA 9
ATOM 19348 C C . GLY A 1 89 ? 6.310 -14.119 1.135 1.00 0.00 114 GLY A C 9
ATOM 19349 O O . GLY A 1 89 ? 5.944 -13.761 2.254 1.00 0.00 114 GLY A O 9
ATOM 19353 N N . GLU A 1 90 ? 7.575 -14.395 0.839 1.00 0.00 115 GLU A N 9
ATOM 19354 C CA . GLU A 1 90 ? 8.628 -14.338 1.845 1.00 0.00 115 GLU A CA 9
ATOM 19355 C C . GLU A 1 90 ? 8.894 -12.898 2.256 1.00 0.00 115 GLU A C 9
ATOM 19356 O O . GLU A 1 90 ? 9.226 -12.066 1.417 1.00 0.00 115 GLU A O 9
ATOM 19368 N N . GLU A 1 91 ? 8.746 -12.608 3.533 1.00 0.00 116 GLU A N 9
ATOM 19369 C CA . GLU A 1 91 ? 9.052 -11.285 4.044 1.00 0.00 116 GLU A CA 9
ATOM 19370 C C . GLU A 1 91 ? 10.364 -11.337 4.815 1.00 0.00 116 GLU A C 9
ATOM 19371 O O . GLU A 1 91 ? 10.430 -11.888 5.915 1.00 0.00 116 GLU A O 9
ATOM 19383 N N . LYS A 1 92 ? 11.403 -10.756 4.237 1.00 0.00 117 LYS A N 9
ATOM 19384 C CA . LYS A 1 92 ? 12.741 -10.860 4.801 1.00 0.00 117 LYS A CA 9
ATOM 19385 C C . LYS A 1 92 ? 13.335 -9.483 5.054 1.00 0.00 117 LYS A C 9
ATOM 19386 O O . LYS A 1 92 ? 12.897 -8.486 4.480 1.00 0.00 117 LYS A O 9
ATOM 19405 N N . THR A 1 93 ? 14.333 -9.440 5.920 1.00 0.00 118 THR A N 9
ATOM 19406 C CA . THR A 1 93 ? 15.033 -8.207 6.221 1.00 0.00 118 THR A CA 9
ATOM 19407 C C . THR A 1 93 ? 16.425 -8.224 5.606 1.00 0.00 118 THR A C 9
ATOM 19408 O O . THR A 1 93 ? 17.223 -9.123 5.870 1.00 0.00 118 THR A O 9
ATOM 19419 N N . TYR A 1 94 ? 16.712 -7.231 4.785 1.00 0.00 119 TYR A N 9
ATOM 19420 C CA . TYR A 1 94 ? 17.969 -7.187 4.053 1.00 0.00 119 TYR A CA 9
ATOM 19421 C C . TYR A 1 94 ? 18.849 -6.052 4.559 1.00 0.00 119 TYR A C 9
ATOM 19422 O O . TYR A 1 94 ? 18.350 -5.044 5.063 1.00 0.00 119 TYR A O 9
ATOM 19440 N N . ASN A 1 95 ? 20.152 -6.223 4.412 1.00 0.00 120 ASN A N 9
ATOM 19441 C CA . ASN A 1 95 ? 21.125 -5.260 4.913 1.00 0.00 120 ASN A CA 9
ATOM 19442 C C . ASN A 1 95 ? 21.707 -4.442 3.772 1.00 0.00 120 ASN A C 9
ATOM 19443 O O . ASN A 1 95 ? 21.622 -4.832 2.607 1.00 0.00 120 ASN A O 9
ATOM 19454 N N . VAL A 1 96 ? 22.302 -3.308 4.112 1.00 0.00 121 VAL A N 9
ATOM 19455 C CA . VAL A 1 96 ? 22.912 -2.446 3.116 1.00 0.00 121 VAL A CA 9
ATOM 19456 C C . VAL A 1 96 ? 24.160 -3.105 2.526 1.00 0.00 121 VAL A C 9
ATOM 19457 O O . VAL A 1 96 ? 25.138 -3.375 3.227 1.00 0.00 121 VAL A O 9
ATOM 19470 N N . GLY A 1 97 ? 24.106 -3.385 1.235 1.00 0.00 122 GLY A N 9
ATOM 19471 C CA . GLY A 1 97 ? 25.210 -4.043 0.572 1.00 0.00 122 GLY A CA 9
ATOM 19472 C C . GLY A 1 97 ? 24.841 -5.431 0.097 1.00 0.00 122 GLY A C 9
ATOM 19473 O O . GLY A 1 97 ? 25.636 -6.107 -0.559 1.00 0.00 122 GLY A O 9
ATOM 19477 N N . ASP A 1 98 ? 23.632 -5.861 0.431 1.00 0.00 123 ASP A N 9
ATOM 19478 C CA . ASP A 1 98 ? 23.147 -7.171 0.016 1.00 0.00 123 ASP A CA 9
ATOM 19479 C C . ASP A 1 98 ? 22.430 -7.066 -1.326 1.00 0.00 123 ASP A C 9
ATOM 19480 O O . ASP A 1 98 ? 21.831 -6.033 -1.644 1.00 0.00 123 ASP A O 9
ATOM 19489 N N . LYS A 1 99 ? 22.506 -8.126 -2.115 1.00 0.00 124 LYS A N 9
ATOM 19490 C CA . LYS A 1 99 ? 21.909 -8.137 -3.442 1.00 0.00 124 LYS A CA 9
ATOM 19491 C C . LYS A 1 99 ? 20.497 -8.702 -3.377 1.00 0.00 124 LYS A C 9
ATOM 19492 O O . LYS A 1 99 ? 20.300 -9.855 -2.999 1.00 0.00 124 LYS A O 9
ATOM 19511 N N . ILE A 1 100 ? 19.520 -7.893 -3.743 1.00 0.00 125 ILE A N 9
ATOM 19512 C CA . ILE A 1 100 ? 18.128 -8.320 -3.711 1.00 0.00 125 ILE A CA 9
ATOM 19513 C C . ILE A 1 100 ? 17.693 -8.821 -5.089 1.00 0.00 125 ILE A C 9
ATOM 19514 O O . ILE A 1 100 ? 18.386 -8.575 -6.080 1.00 0.00 125 ILE A O 9
ATOM 19530 N N . PRO A 1 101 ? 16.569 -9.559 -5.170 1.00 0.00 126 PRO A N 9
ATOM 19531 C CA . PRO A 1 101 ? 16.046 -10.074 -6.444 1.00 0.00 126 PRO A CA 9
ATOM 19532 C C . PRO A 1 101 ? 15.924 -8.996 -7.524 1.00 0.00 126 PRO A C 9
ATOM 19533 O O . PRO A 1 101 ? 15.750 -7.813 -7.228 1.00 0.00 126 PRO A O 9
ATOM 19544 N N . GLY A 1 102 ? 16.045 -9.412 -8.776 1.00 0.00 127 GLY A N 9
ATOM 19545 C CA . GLY A 1 102 ? 15.901 -8.484 -9.877 1.00 0.00 127 GLY A CA 9
ATOM 19546 C C . GLY A 1 102 ? 17.223 -7.890 -10.308 1.00 0.00 127 GLY A C 9
ATOM 19547 O O . GLY A 1 102 ? 17.268 -7.000 -11.162 1.00 0.00 127 GLY A O 9
ATOM 19551 N N . GLY A 1 103 ? 18.304 -8.382 -9.719 1.00 0.00 128 GLY A N 9
ATOM 19552 C CA . GLY A 1 103 ? 19.622 -7.881 -10.043 1.00 0.00 128 GLY A CA 9
ATOM 19553 C C . GLY A 1 103 ? 19.866 -6.506 -9.459 1.00 0.00 128 GLY A C 9
ATOM 19554 O O . GLY A 1 103 ? 20.688 -5.743 -9.968 1.00 0.00 128 GLY A O 9
ATOM 19558 N N . ALA A 1 104 ? 19.158 -6.193 -8.385 1.00 0.00 129 ALA A N 9
ATOM 19559 C CA . ALA A 1 104 ? 19.284 -4.898 -7.744 1.00 0.00 129 ALA A CA 9
ATOM 19560 C C . ALA A 1 104 ? 20.097 -5.026 -6.468 1.00 0.00 129 ALA A C 9
ATOM 19561 O O . ALA A 1 104 ? 20.008 -6.027 -5.760 1.00 0.00 129 ALA A O 9
ATOM 19568 N N . THR A 1 105 ? 20.904 -4.026 -6.182 1.00 0.00 130 THR A N 9
ATOM 19569 C CA . THR A 1 105 ? 21.762 -4.065 -5.016 1.00 0.00 130 THR A CA 9
ATOM 19570 C C . THR A 1 105 ? 21.487 -2.891 -4.088 1.00 0.00 130 THR A C 9
ATOM 19571 O O . THR A 1 105 ? 21.341 -1.753 -4.541 1.00 0.00 130 THR A O 9
ATOM 19582 N N . ILE A 1 106 ? 21.393 -3.175 -2.796 1.00 0.00 131 ILE A N 9
ATOM 19583 C CA . ILE A 1 106 ? 21.196 -2.133 -1.798 1.00 0.00 131 ILE A CA 9
ATOM 19584 C C . ILE A 1 106 ? 22.492 -1.367 -1.582 1.00 0.00 131 ILE A C 9
ATOM 19585 O O . ILE A 1 106 ? 23.399 -1.849 -0.912 1.00 0.00 131 ILE A O 9
ATOM 19601 N N . LYS A 1 107 ? 22.583 -0.183 -2.163 1.00 0.00 132 LYS A N 9
ATOM 19602 C CA . LYS A 1 107 ? 23.782 0.627 -2.037 1.00 0.00 132 LYS A CA 9
ATOM 19603 C C . LYS A 1 107 ? 23.742 1.462 -0.768 1.00 0.00 132 LYS A C 9
ATOM 19604 O O . LYS A 1 107 ? 24.722 1.538 -0.027 1.00 0.00 132 LYS A O 9
ATOM 19623 N N . ARG A 1 108 ? 22.604 2.089 -0.528 1.00 0.00 133 ARG A N 9
ATOM 19624 C CA . ARG A 1 108 ? 22.414 2.902 0.663 1.00 0.00 133 ARG A CA 9
ATOM 19625 C C . ARG A 1 108 ? 20.951 2.890 1.083 1.00 0.00 133 ARG A C 9
ATOM 19626 O O . ARG A 1 108 ? 20.065 3.120 0.266 1.00 0.00 133 ARG A O 9
ATOM 19647 N N . ILE A 1 109 ? 20.703 2.610 2.351 1.00 0.00 134 ILE A N 9
ATOM 19648 C CA . ILE A 1 109 ? 19.349 2.633 2.883 1.00 0.00 134 ILE A CA 9
ATOM 19649 C C . ILE A 1 109 ? 19.001 4.044 3.339 1.00 0.00 134 ILE A C 9
ATOM 19650 O O . ILE A 1 109 ? 19.798 4.699 4.008 1.00 0.00 134 ILE A O 9
ATOM 19666 N N . MET A 1 110 ? 17.824 4.516 2.952 1.00 0.00 135 MET A N 9
ATOM 19667 C CA . MET A 1 110 ? 17.406 5.873 3.265 1.00 0.00 135 MET A CA 9
ATOM 19668 C C . MET A 1 110 ? 16.262 5.854 4.275 1.00 0.00 135 MET A C 9
ATOM 19669 O O . MET A 1 110 ? 15.613 4.823 4.440 1.00 0.00 135 MET A O 9
ATOM 19683 N N . PRO A 1 111 ? 15.995 6.970 4.974 1.00 0.00 136 PRO A N 9
ATOM 19684 C CA . PRO A 1 111 ? 14.904 7.034 5.959 1.00 0.00 136 PRO A CA 9
ATOM 19685 C C . PRO A 1 111 ? 13.554 6.617 5.371 1.00 0.00 136 PRO A C 9
ATOM 19686 O O . PRO A 1 111 ? 12.787 5.880 5.999 1.00 0.00 136 PRO A O 9
ATOM 19697 N N . GLY A 1 112 ? 13.279 7.067 4.154 1.00 0.00 137 GLY A N 9
ATOM 19698 C CA . GLY A 1 112 ? 12.000 6.790 3.535 1.00 0.00 137 GLY A CA 9
ATOM 19699 C C . GLY A 1 112 ? 12.122 5.955 2.277 1.00 0.00 137 GLY A C 9
ATOM 19700 O O . GLY A 1 112 ? 11.265 6.026 1.398 1.00 0.00 137 GLY A O 9
ATOM 19704 N N . GLY A 1 113 ? 13.179 5.164 2.182 1.00 0.00 138 GLY A N 9
ATOM 19705 C CA . GLY A 1 113 ? 13.368 4.343 1.004 1.00 0.00 138 GLY A CA 9
ATOM 19706 C C . GLY A 1 113 ? 14.722 3.673 0.982 1.00 0.00 138 GLY A C 9
ATOM 19707 O O . GLY A 1 113 ? 15.322 3.436 2.028 1.00 0.00 138 GLY A O 9
ATOM 19711 N N . VAL A 1 114 ? 15.211 3.370 -0.207 1.00 0.00 139 VAL A N 9
ATOM 19712 C CA . VAL A 1 114 ? 16.497 2.712 -0.351 1.00 0.00 139 VAL A CA 9
ATOM 19713 C C . VAL A 1 114 ? 17.078 2.983 -1.730 1.00 0.00 139 VAL A C 9
ATOM 19714 O O . VAL A 1 114 ? 16.362 2.957 -2.727 1.00 0.00 139 VAL A O 9
ATOM 19727 N N . LEU A 1 115 ? 18.366 3.274 -1.780 1.00 0.00 140 LEU A N 9
ATOM 19728 C CA . LEU A 1 115 ? 19.044 3.479 -3.045 1.00 0.00 140 LEU A CA 9
ATOM 19729 C C . LEU A 1 115 ? 19.575 2.154 -3.562 1.00 0.00 140 LEU A C 9
ATOM 19730 O O . LEU A 1 115 ? 20.582 1.633 -3.073 1.00 0.00 140 LEU A O 9
ATOM 19746 N N . VAL A 1 116 ? 18.875 1.604 -4.533 1.00 0.00 141 VAL A N 9
ATOM 19747 C CA . VAL A 1 116 ? 19.243 0.328 -5.122 1.00 0.00 141 VAL A CA 9
ATOM 19748 C C . VAL A 1 116 ? 19.617 0.513 -6.585 1.00 0.00 141 VAL A C 9
ATOM 19749 O O . VAL A 1 116 ? 19.097 1.406 -7.259 1.00 0.00 141 VAL A O 9
ATOM 19762 N N . GLU A 1 117 ? 20.532 -0.310 -7.070 1.00 0.00 142 GLU A N 9
ATOM 19763 C CA . GLU A 1 117 ? 20.920 -0.253 -8.467 1.00 0.00 142 GLU A CA 9
ATOM 19764 C C . GLU A 1 117 ? 19.901 -0.996 -9.314 1.00 0.00 142 GLU A C 9
ATOM 19765 O O . GLU A 1 117 ? 19.801 -2.220 -9.255 1.00 0.00 142 GLU A O 9
ATOM 19777 N N . ARG A 1 118 ? 19.154 -0.241 -10.098 1.00 0.00 143 ARG A N 9
ATOM 19778 C CA . ARG A 1 118 ? 18.049 -0.781 -10.869 1.00 0.00 143 ARG A CA 9
ATOM 19779 C C . ARG A 1 118 ? 18.491 -1.079 -12.297 1.00 0.00 143 ARG A C 9
ATOM 19780 O O . ARG A 1 118 ? 18.458 -0.199 -13.159 1.00 0.00 143 ARG A O 9
ATOM 19801 N N . ASP A 1 119 ? 18.921 -2.317 -12.526 1.00 0.00 144 ASP A N 9
ATOM 19802 C CA . ASP A 1 119 ? 19.374 -2.762 -13.846 1.00 0.00 144 ASP A CA 9
ATOM 19803 C C . ASP A 1 119 ? 20.502 -1.879 -14.366 1.00 0.00 144 ASP A C 9
ATOM 19804 O O . ASP A 1 119 ? 20.365 -1.211 -15.392 1.00 0.00 144 ASP A O 9
ATOM 19813 N N . GLY A 1 120 ? 21.612 -1.874 -13.639 1.00 0.00 145 GLY A N 9
ATOM 19814 C CA . GLY A 1 120 ? 22.759 -1.067 -14.017 1.00 0.00 145 GLY A CA 9
ATOM 19815 C C . GLY A 1 120 ? 22.473 0.418 -13.923 1.00 0.00 145 GLY A C 9
ATOM 19816 O O . GLY A 1 120 ? 23.165 1.234 -14.529 1.00 0.00 145 GLY A O 9
ATOM 19820 N N . THR A 1 121 ? 21.448 0.768 -13.165 1.00 0.00 146 THR A N 9
ATOM 19821 C CA . THR A 1 121 ? 21.043 2.153 -13.036 1.00 0.00 146 THR A CA 9
ATOM 19822 C C . THR A 1 121 ? 20.799 2.518 -11.575 1.00 0.00 146 THR A C 9
ATOM 19823 O O . THR A 1 121 ? 19.698 2.339 -11.051 1.00 0.00 146 THR A O 9
ATOM 19834 N N . LEU A 1 122 ? 21.839 2.996 -10.912 1.00 0.00 147 LEU A N 9
ATOM 19835 C CA . LEU A 1 122 ? 21.700 3.511 -9.562 1.00 0.00 147 LEU A CA 9
ATOM 19836 C C . LEU A 1 122 ? 21.319 4.983 -9.619 1.00 0.00 147 LEU A C 9
ATOM 19837 O O . LEU A 1 122 ? 21.681 5.685 -10.563 1.00 0.00 147 LEU A O 9
ATOM 19853 N N . GLU A 1 123 ? 20.588 5.445 -8.621 1.00 0.00 148 GLU A N 9
ATOM 19854 C CA . GLU A 1 123 ? 20.187 6.837 -8.561 1.00 0.00 148 GLU A CA 9
ATOM 19855 C C . GLU A 1 123 ? 20.566 7.434 -7.218 1.00 0.00 148 GLU A C 9
ATOM 19856 O O . GLU A 1 123 ? 20.387 6.805 -6.174 1.00 0.00 148 GLU A O 9
ATOM 19868 N N . SER A 1 124 ? 21.111 8.636 -7.254 1.00 0.00 149 SER A N 9
ATOM 19869 C CA . SER A 1 124 ? 21.498 9.340 -6.049 1.00 0.00 149 SER A CA 9
ATOM 19870 C C . SER A 1 124 ? 20.366 10.250 -5.585 1.00 0.00 149 SER A C 9
ATOM 19871 O O . SER A 1 124 ? 19.604 10.775 -6.400 1.00 0.00 149 SER A O 9
ATOM 19879 N N . LEU A 1 125 ? 20.251 10.432 -4.280 1.00 0.00 150 LEU A N 9
ATOM 19880 C CA . LEU A 1 125 ? 19.193 11.257 -3.726 1.00 0.00 150 LEU A CA 9
ATOM 19881 C C . LEU A 1 125 ? 19.781 12.528 -3.140 1.00 0.00 150 LEU A C 9
ATOM 19882 O O . LEU A 1 125 ? 20.817 12.498 -2.470 1.00 0.00 150 LEU A O 9
ATOM 19898 N N . SER A 1 126 ? 19.123 13.638 -3.403 1.00 0.00 151 SER A N 9
ATOM 19899 C CA . SER A 1 126 ? 19.601 14.933 -2.963 1.00 0.00 151 SER A CA 9
ATOM 19900 C C . SER A 1 126 ? 18.828 15.407 -1.739 1.00 0.00 151 SER A C 9
ATOM 19901 O O . SER A 1 126 ? 17.639 15.112 -1.590 1.00 0.00 151 SER A O 9
ATOM 19909 N N . LEU A 1 127 ? 19.512 16.117 -0.857 1.00 0.00 152 LEU A N 9
ATOM 19910 C CA . LEU A 1 127 ? 18.885 16.654 0.338 1.00 0.00 152 LEU A CA 9
ATOM 19911 C C . LEU A 1 127 ? 18.591 18.139 0.154 1.00 0.00 152 LEU A C 9
ATOM 19912 O O . LEU A 1 127 ? 19.515 18.954 0.087 1.00 0.00 152 LEU A O 9
ATOM 19928 N N . PRO A 1 128 ? 17.301 18.514 0.074 1.00 0.00 153 PRO A N 9
ATOM 19929 C CA . PRO A 1 128 ? 16.884 19.911 -0.131 1.00 0.00 153 PRO A CA 9
ATOM 19930 C C . PRO A 1 128 ? 17.205 20.806 1.065 1.00 0.00 153 PRO A C 9
ATOM 19931 O O . PRO A 1 128 ? 16.943 22.011 1.043 1.00 0.00 153 PRO A O 9
ATOM 19942 N N . LYS A 1 129 ? 17.773 20.201 2.103 1.00 0.00 154 LYS A N 9
ATOM 19943 C CA . LYS A 1 129 ? 18.221 20.926 3.284 1.00 0.00 154 LYS A CA 9
ATOM 19944 C C . LYS A 1 129 ? 19.254 21.983 2.897 1.00 0.00 154 LYS A C 9
ATOM 19945 O O . LYS A 1 129 ? 19.357 23.037 3.526 1.00 0.00 154 LYS A O 9
ATOM 19964 N N . ASN A 1 130 ? 20.013 21.692 1.854 1.00 0.00 155 ASN A N 9
ATOM 19965 C CA . ASN A 1 130 ? 20.994 22.627 1.331 1.00 0.00 155 ASN A CA 9
ATOM 19966 C C . ASN A 1 130 ? 20.532 23.164 -0.012 1.00 0.00 155 ASN A C 9
ATOM 19967 O O . ASN A 1 130 ? 20.267 22.401 -0.938 1.00 0.00 155 ASN A O 9
ATOM 19978 N N . ASP A 1 131 ? 20.425 24.479 -0.110 1.00 0.00 156 ASP A N 9
ATOM 19979 C CA . ASP A 1 131 ? 19.906 25.111 -1.316 1.00 0.00 156 ASP A CA 9
ATOM 19980 C C . ASP A 1 131 ? 20.992 25.270 -2.366 1.00 0.00 156 ASP A C 9
ATOM 19981 O O . ASP A 1 131 ? 20.704 25.502 -3.538 1.00 0.00 156 ASP A O 9
ATOM 19990 N N . LEU A 1 132 ? 22.239 25.146 -1.945 1.00 0.00 157 LEU A N 9
ATOM 19991 C CA . LEU A 1 132 ? 23.358 25.252 -2.865 1.00 0.00 157 LEU A CA 9
ATOM 19992 C C . LEU A 1 132 ? 23.686 23.886 -3.455 1.00 0.00 157 LEU A C 9
ATOM 19993 O O . LEU A 1 132 ? 23.392 23.609 -4.616 1.00 0.00 157 LEU A O 9
ATOM 20009 N N . THR A 1 133 ? 24.270 23.031 -2.637 1.00 0.00 158 THR A N 9
ATOM 20010 C CA . THR A 1 133 ? 24.705 21.720 -3.083 1.00 0.00 158 THR A CA 9
ATOM 20011 C C . THR A 1 133 ? 23.574 20.703 -2.978 1.00 0.00 158 THR A C 9
ATOM 20012 O O . THR A 1 133 ? 22.968 20.543 -1.916 1.00 0.00 158 THR A O 9
ATOM 20023 N N . PHE A 1 134 ? 23.304 20.024 -4.092 1.00 0.00 159 PHE A N 9
ATOM 20024 C CA . PHE A 1 134 ? 22.256 19.009 -4.154 1.00 0.00 159 PHE A CA 9
ATOM 20025 C C . PHE A 1 134 ? 22.544 17.863 -3.188 1.00 0.00 159 PHE A C 9
ATOM 20026 O O . PHE A 1 134 ? 21.678 17.449 -2.421 1.00 0.00 159 PHE A O 9
ATOM 20043 N N . GLU A 1 135 ? 23.764 17.346 -3.239 1.00 0.00 160 GLU A N 9
ATOM 20044 C CA . GLU A 1 135 ? 24.166 16.265 -2.356 1.00 0.00 160 GLU A CA 9
ATOM 20045 C C . GLU A 1 135 ? 25.134 16.784 -1.301 1.00 0.00 160 GLU A C 9
ATOM 20046 O O . GLU A 1 135 ? 26.320 16.956 -1.567 1.00 0.00 160 GLU A O 9
ATOM 20058 N N . PRO A 1 136 ? 24.632 17.076 -0.097 1.00 0.00 161 PRO A N 9
ATOM 20059 C CA . PRO A 1 136 ? 25.444 17.554 1.007 1.00 0.00 161 PRO A CA 9
ATOM 20060 C C . PRO A 1 136 ? 25.896 16.424 1.926 1.00 0.00 161 PRO A C 9
ATOM 20061 O O . PRO A 1 136 ? 26.360 16.664 3.040 1.00 0.00 161 PRO A O 9
ATOM 20072 N N . VAL A 1 137 ? 25.741 15.197 1.451 1.00 0.00 162 VAL A N 9
ATOM 20073 C CA . VAL A 1 137 ? 26.106 14.015 2.221 1.00 0.00 162 VAL A CA 9
ATOM 20074 C C . VAL A 1 137 ? 27.622 13.932 2.386 1.00 0.00 162 VAL A C 9
ATOM 20075 O O . VAL A 1 137 ? 28.323 13.450 1.493 1.00 0.00 162 VAL A O 9
ATOM 20088 N N . ALA A 1 138 ? 28.102 14.425 3.531 1.00 0.00 163 ALA A N 9
ATOM 20089 C CA . ALA A 1 138 ? 29.529 14.477 3.853 1.00 0.00 163 ALA A CA 9
ATOM 20090 C C . ALA A 1 138 ? 30.260 15.475 2.957 1.00 0.00 163 ALA A C 9
ATOM 20091 O O . ALA A 1 138 ? 30.635 16.562 3.401 1.00 0.00 163 ALA A O 9
ATOM 20098 N N . LYS A 1 139 ? 30.448 15.111 1.697 1.00 0.00 164 LYS A N 9
ATOM 20099 C CA . LYS A 1 139 ? 31.099 15.987 0.735 1.00 0.00 164 LYS A CA 9
ATOM 20100 C C . LYS A 1 139 ? 30.056 16.715 -0.106 1.00 0.00 164 LYS A C 9
ATOM 20101 O O . LYS A 1 139 ? 29.238 16.079 -0.775 1.00 0.00 164 LYS A O 9
ATOM 20120 N N . PRO A 1 140 ? 30.061 18.056 -0.071 1.00 0.00 165 PRO A N 9
ATOM 20121 C CA . PRO A 1 140 ? 29.108 18.874 -0.824 1.00 0.00 165 PRO A CA 9
ATOM 20122 C C . PRO A 1 140 ? 29.288 18.735 -2.335 1.00 0.00 165 PRO A C 9
ATOM 20123 O O . PRO A 1 140 ? 30.358 19.021 -2.875 1.00 0.00 165 PRO A O 9
ATOM 20134 N N . LEU A 1 141 ? 28.242 18.274 -3.004 1.00 0.00 166 LEU A N 9
ATOM 20135 C CA . LEU A 1 141 ? 28.250 18.132 -4.453 1.00 0.00 166 LEU A CA 9
ATOM 20136 C C . LEU A 1 141 ? 27.937 19.463 -5.127 1.00 0.00 166 LEU A C 9
ATOM 20137 O O . LEU A 1 141 ? 26.832 19.995 -4.987 1.00 0.00 166 LEU A O 9
ATOM 20153 N N . LYS A 1 142 ? 28.918 19.992 -5.845 1.00 0.00 167 LYS A N 9
ATOM 20154 C CA . LYS A 1 142 ? 28.762 21.243 -6.576 1.00 0.00 167 LYS A CA 9
ATOM 20155 C C . LYS A 1 142 ? 27.737 21.081 -7.696 1.00 0.00 167 LYS A C 9
ATOM 20156 O O . LYS A 1 142 ? 27.599 19.996 -8.267 1.00 0.00 167 LYS A O 9
ATOM 20175 N N . GLU A 1 143 ? 27.014 22.154 -7.995 1.00 0.00 168 GLU A N 9
ATOM 20176 C CA . GLU A 1 143 ? 25.988 22.130 -9.030 1.00 0.00 168 GLU A CA 9
ATOM 20177 C C . GLU A 1 143 ? 26.615 22.074 -10.420 1.00 0.00 168 GLU A C 9
ATOM 20178 O O . GLU A 1 143 ? 26.754 23.098 -11.095 1.00 0.00 168 GLU A O 9
ATOM 20190 N N . GLU A 1 144 ? 27.006 20.882 -10.835 1.00 0.00 169 GLU A N 9
ATOM 20191 C CA . GLU A 1 144 ? 27.546 20.675 -12.165 1.00 0.00 169 GLU A CA 9
ATOM 20192 C C . GLU A 1 144 ? 26.591 19.816 -12.982 1.00 0.00 169 GLU A C 9
ATOM 20193 O O . GLU A 1 144 ? 25.667 20.383 -13.596 1.00 0.00 169 GLU A O 9
ATOM 20206 N N . MET A 1 1 ? 2.998 45.316 12.309 1.00 0.00 26 MET A N 10
ATOM 20207 C CA . MET A 1 1 ? 2.662 45.862 13.643 1.00 0.00 26 MET A CA 10
ATOM 20208 C C . MET A 1 1 ? 1.484 45.115 14.261 1.00 0.00 26 MET A C 10
ATOM 20209 O O . MET A 1 1 ? 1.594 44.575 15.364 1.00 0.00 26 MET A O 10
ATOM 20225 N N . ALA A 1 2 ? 0.359 45.072 13.555 1.00 0.00 27 ALA A N 10
ATOM 20226 C CA . ALA A 1 2 ? -0.837 44.427 14.079 1.00 0.00 27 ALA A CA 10
ATOM 20227 C C . ALA A 1 2 ? -1.723 43.901 12.960 1.00 0.00 27 ALA A C 10
ATOM 20228 O O . ALA A 1 2 ? -1.906 42.691 12.832 1.00 0.00 27 ALA A O 10
ATOM 20235 N N . HIS A 1 3 ? -2.262 44.815 12.152 1.00 0.00 28 HIS A N 10
ATOM 20236 C CA . HIS A 1 3 ? -3.191 44.458 11.079 1.00 0.00 28 HIS A CA 10
ATOM 20237 C C . HIS A 1 3 ? -4.447 43.800 11.645 1.00 0.00 28 HIS A C 10
ATOM 20238 O O . HIS A 1 3 ? -4.589 42.574 11.616 1.00 0.00 28 HIS A O 10
ATOM 20253 N N . HIS A 1 4 ? -5.353 44.619 12.168 1.00 0.00 29 HIS A N 10
ATOM 20254 C CA . HIS A 1 4 ? -6.603 44.119 12.730 1.00 0.00 29 HIS A CA 10
ATOM 20255 C C . HIS A 1 4 ? -7.565 43.733 11.619 1.00 0.00 29 HIS A C 10
ATOM 20256 O O . HIS A 1 4 ? -8.469 44.490 11.267 1.00 0.00 29 HIS A O 10
ATOM 20271 N N . HIS A 1 5 ? -7.348 42.555 11.062 1.00 0.00 30 HIS A N 10
ATOM 20272 C CA . HIS A 1 5 ? -8.150 42.060 9.955 1.00 0.00 30 HIS A CA 10
ATOM 20273 C C . HIS A 1 5 ? -9.541 41.651 10.429 1.00 0.00 30 HIS A C 10
ATOM 20274 O O . HIS A 1 5 ? -9.703 41.163 11.548 1.00 0.00 30 HIS A O 10
ATOM 20289 N N . HIS A 1 6 ? -10.533 41.867 9.569 1.00 0.00 31 HIS A N 10
ATOM 20290 C CA . HIS A 1 6 ? -11.920 41.502 9.856 1.00 0.00 31 HIS A CA 10
ATOM 20291 C C . HIS A 1 6 ? -12.453 42.307 11.045 1.00 0.00 31 HIS A C 10
ATOM 20292 O O . HIS A 1 6 ? -13.221 41.806 11.869 1.00 0.00 31 HIS A O 10
ATOM 20307 N N . HIS A 1 7 ? -12.040 43.562 11.126 1.00 0.00 32 HIS A N 10
ATOM 20308 C CA . HIS A 1 7 ? -12.474 44.442 12.202 1.00 0.00 32 HIS A CA 10
ATOM 20309 C C . HIS A 1 7 ? -13.325 45.573 11.639 1.00 0.00 32 HIS A C 10
ATOM 20310 O O . HIS A 1 7 ? -12.820 46.456 10.947 1.00 0.00 32 HIS A O 10
ATOM 20325 N N . HIS A 1 8 ? -14.615 45.538 11.931 1.00 0.00 33 HIS A N 10
ATOM 20326 C CA . HIS A 1 8 ? -15.535 46.559 11.449 1.00 0.00 33 HIS A CA 10
ATOM 20327 C C . HIS A 1 8 ? -16.549 46.913 12.527 1.00 0.00 33 HIS A C 10
ATOM 20328 O O . HIS A 1 8 ? -17.254 46.048 13.046 1.00 0.00 33 HIS A O 10
ATOM 20343 N N . VAL A 1 9 ? -16.613 48.189 12.864 1.00 0.00 34 VAL A N 10
ATOM 20344 C CA . VAL A 1 9 ? -17.527 48.657 13.888 1.00 0.00 34 VAL A CA 10
ATOM 20345 C C . VAL A 1 9 ? -18.747 49.291 13.238 1.00 0.00 34 VAL A C 10
ATOM 20346 O O . VAL A 1 9 ? -18.719 50.460 12.854 1.00 0.00 34 VAL A O 10
ATOM 20359 N N . ASP A 1 10 ? -19.809 48.513 13.101 1.00 0.00 35 ASP A N 10
ATOM 20360 C CA . ASP A 1 10 ? -21.034 48.988 12.467 1.00 0.00 35 ASP A CA 10
ATOM 20361 C C . ASP A 1 10 ? -21.779 49.949 13.379 1.00 0.00 35 ASP A C 10
ATOM 20362 O O . ASP A 1 10 ? -22.693 50.655 12.944 1.00 0.00 35 ASP A O 10
ATOM 20371 N N . ASP A 1 11 ? -21.391 49.965 14.646 1.00 0.00 36 ASP A N 10
ATOM 20372 C CA . ASP A 1 11 ? -21.936 50.918 15.602 1.00 0.00 36 ASP A CA 10
ATOM 20373 C C . ASP A 1 11 ? -21.466 52.319 15.235 1.00 0.00 36 ASP A C 10
ATOM 20374 O O . ASP A 1 11 ? -22.272 53.209 14.957 1.00 0.00 36 ASP A O 10
ATOM 20383 N N . ASP A 1 12 ? -20.150 52.492 15.214 1.00 0.00 37 ASP A N 10
ATOM 20384 C CA . ASP A 1 12 ? -19.538 53.756 14.829 1.00 0.00 37 ASP A CA 10
ATOM 20385 C C . ASP A 1 12 ? -19.218 53.742 13.341 1.00 0.00 37 ASP A C 10
ATOM 20386 O O . ASP A 1 12 ? -18.107 53.393 12.932 1.00 0.00 37 ASP A O 10
ATOM 20395 N N . ASP A 1 13 ? -20.192 54.131 12.532 1.00 0.00 38 ASP A N 10
ATOM 20396 C CA . ASP A 1 13 ? -20.062 54.050 11.083 1.00 0.00 38 ASP A CA 10
ATOM 20397 C C . ASP A 1 13 ? -19.066 55.076 10.551 1.00 0.00 38 ASP A C 10
ATOM 20398 O O . ASP A 1 13 ? -18.514 54.901 9.468 1.00 0.00 38 ASP A O 10
ATOM 20407 N N . LYS A 1 14 ? -18.827 56.139 11.313 1.00 0.00 39 LYS A N 10
ATOM 20408 C CA . LYS A 1 14 ? -17.867 57.155 10.902 1.00 0.00 39 LYS A CA 10
ATOM 20409 C C . LYS A 1 14 ? -16.443 56.654 11.128 1.00 0.00 39 LYS A C 10
ATOM 20410 O O . LYS A 1 14 ? -15.498 57.124 10.494 1.00 0.00 39 LYS A O 10
ATOM 20429 N N . MET A 1 15 ? -16.300 55.678 12.013 1.00 0.00 40 MET A N 10
ATOM 20430 C CA . MET A 1 15 ? -15.001 55.097 12.300 1.00 0.00 40 MET A CA 10
ATOM 20431 C C . MET A 1 15 ? -14.689 54.048 11.251 1.00 0.00 40 MET A C 10
ATOM 20432 O O . MET A 1 15 ? -13.565 53.945 10.761 1.00 0.00 40 MET A O 10
ATOM 20446 N N . THR A 1 16 ? -15.711 53.293 10.884 1.00 0.00 41 THR A N 10
ATOM 20447 C CA . THR A 1 16 ? -15.575 52.275 9.864 1.00 0.00 41 THR A CA 10
ATOM 20448 C C . THR A 1 16 ? -16.001 52.833 8.505 1.00 0.00 41 THR A C 10
ATOM 20449 O O . THR A 1 16 ? -16.561 52.130 7.663 1.00 0.00 41 THR A O 10
ATOM 20460 N N . TYR A 1 17 ? -15.723 54.115 8.300 1.00 0.00 42 TYR A N 10
ATOM 20461 C CA . TYR A 1 17 ? -16.078 54.792 7.063 1.00 0.00 42 TYR A CA 10
ATOM 20462 C C . TYR A 1 17 ? -15.082 54.430 5.969 1.00 0.00 42 TYR A C 10
ATOM 20463 O O . TYR A 1 17 ? -15.416 54.423 4.782 1.00 0.00 42 TYR A O 10
ATOM 20481 N N . VAL A 1 18 ? -13.862 54.116 6.382 1.00 0.00 43 VAL A N 10
ATOM 20482 C CA . VAL A 1 18 ? -12.817 53.720 5.452 1.00 0.00 43 VAL A CA 10
ATOM 20483 C C . VAL A 1 18 ? -13.002 52.262 5.042 1.00 0.00 43 VAL A C 10
ATOM 20484 O O . VAL A 1 18 ? -13.091 51.372 5.891 1.00 0.00 43 VAL A O 10
ATOM 20497 N N . ARG A 1 19 ? -13.071 52.026 3.742 1.00 0.00 44 ARG A N 10
ATOM 20498 C CA . ARG A 1 19 ? -13.283 50.686 3.217 1.00 0.00 44 ARG A CA 10
ATOM 20499 C C . ARG A 1 19 ? -12.173 50.350 2.222 1.00 0.00 44 ARG A C 10
ATOM 20500 O O . ARG A 1 19 ? -12.379 49.631 1.243 1.00 0.00 44 ARG A O 10
ATOM 20521 N N . ALA A 1 20 ? -10.987 50.877 2.493 1.00 0.00 45 ALA A N 10
ATOM 20522 C CA . ALA A 1 20 ? -9.836 50.672 1.624 1.00 0.00 45 ALA A CA 10
ATOM 20523 C C . ALA A 1 20 ? -9.221 49.295 1.846 1.00 0.00 45 ALA A C 10
ATOM 20524 O O . ALA A 1 20 ? -8.155 49.163 2.448 1.00 0.00 45 ALA A O 10
ATOM 20531 N N . ILE A 1 21 ? -9.907 48.274 1.365 1.00 0.00 46 ILE A N 10
ATOM 20532 C CA . ILE A 1 21 ? -9.445 46.903 1.507 1.00 0.00 46 ILE A CA 10
ATOM 20533 C C . ILE A 1 21 ? -8.458 46.543 0.399 1.00 0.00 46 ILE A C 10
ATOM 20534 O O . ILE A 1 21 ? -8.624 46.953 -0.753 1.00 0.00 46 ILE A O 10
ATOM 20550 N N . PRO A 1 22 ? -7.404 45.789 0.740 1.00 0.00 47 PRO A N 10
ATOM 20551 C CA . PRO A 1 22 ? -6.403 45.347 -0.231 1.00 0.00 47 PRO A CA 10
ATOM 20552 C C . PRO A 1 22 ? -6.954 44.276 -1.168 1.00 0.00 47 PRO A C 10
ATOM 20553 O O . PRO A 1 22 ? -7.595 43.319 -0.727 1.00 0.00 47 PRO A O 10
ATOM 20564 N N . VAL A 1 23 ? -6.699 44.439 -2.456 1.00 0.00 48 VAL A N 10
ATOM 20565 C CA . VAL A 1 23 ? -7.217 43.518 -3.455 1.00 0.00 48 VAL A CA 10
ATOM 20566 C C . VAL A 1 23 ? -6.374 42.244 -3.527 1.00 0.00 48 VAL A C 10
ATOM 20567 O O . VAL A 1 23 ? -5.154 42.294 -3.705 1.00 0.00 48 VAL A O 10
ATOM 20580 N N . SER A 1 24 ? -7.029 41.109 -3.352 1.00 0.00 49 SER A N 10
ATOM 20581 C CA . SER A 1 24 ? -6.378 39.818 -3.486 1.00 0.00 49 SER A CA 10
ATOM 20582 C C . SER A 1 24 ? -6.706 39.204 -4.843 1.00 0.00 49 SER A C 10
ATOM 20583 O O . SER A 1 24 ? -7.754 38.579 -5.022 1.00 0.00 49 SER A O 10
ATOM 20591 N N . ASN A 1 25 ? -5.819 39.405 -5.806 1.00 0.00 50 ASN A N 10
ATOM 20592 C CA . ASN A 1 25 ? -6.034 38.894 -7.148 1.00 0.00 50 ASN A CA 10
ATOM 20593 C C . ASN A 1 25 ? -4.735 38.351 -7.734 1.00 0.00 50 ASN A C 10
ATOM 20594 O O . ASN A 1 25 ? -4.086 38.996 -8.560 1.00 0.00 50 ASN A O 10
ATOM 20605 N N . THR A 1 26 ? -4.348 37.171 -7.278 1.00 0.00 51 THR A N 10
ATOM 20606 C CA . THR A 1 26 ? -3.198 36.479 -7.832 1.00 0.00 51 THR A CA 10
ATOM 20607 C C . THR A 1 26 ? -3.654 35.549 -8.951 1.00 0.00 51 THR A C 10
ATOM 20608 O O . THR A 1 26 ? -3.081 35.530 -10.040 1.00 0.00 51 THR A O 10
ATOM 20619 N N . LYS A 1 27 ? -4.702 34.789 -8.666 1.00 0.00 52 LYS A N 10
ATOM 20620 C CA . LYS A 1 27 ? -5.327 33.923 -9.652 1.00 0.00 52 LYS A CA 10
ATOM 20621 C C . LYS A 1 27 ? -6.842 34.018 -9.539 1.00 0.00 52 LYS A C 10
ATOM 20622 O O . LYS A 1 27 ? -7.564 33.085 -9.890 1.00 0.00 52 LYS A O 10
ATOM 20641 N N . SER A 1 28 ? -7.319 35.162 -9.066 1.00 0.00 53 SER A N 10
ATOM 20642 C CA . SER A 1 28 ? -8.742 35.354 -8.815 1.00 0.00 53 SER A CA 10
ATOM 20643 C C . SER A 1 28 ? -9.503 35.599 -10.117 1.00 0.00 53 SER A C 10
ATOM 20644 O O . SER A 1 28 ? -10.732 35.548 -10.146 1.00 0.00 53 SER A O 10
ATOM 20652 N N . ILE A 1 29 ? -8.772 35.863 -11.190 1.00 0.00 54 ILE A N 10
ATOM 20653 C CA . ILE A 1 29 ? -9.386 36.027 -12.499 1.00 0.00 54 ILE A CA 10
ATOM 20654 C C . ILE A 1 29 ? -8.677 35.125 -13.516 1.00 0.00 54 ILE A C 10
ATOM 20655 O O . ILE A 1 29 ? -8.805 35.283 -14.734 1.00 0.00 54 ILE A O 10
ATOM 20671 N N . ALA A 1 30 ? -7.939 34.155 -12.996 1.00 0.00 55 ALA A N 10
ATOM 20672 C CA . ALA A 1 30 ? -7.231 33.194 -13.828 1.00 0.00 55 ALA A CA 10
ATOM 20673 C C . ALA A 1 30 ? -8.045 31.917 -13.966 1.00 0.00 55 ALA A C 10
ATOM 20674 O O . ALA A 1 30 ? -8.777 31.538 -13.049 1.00 0.00 55 ALA A O 10
ATOM 20681 N N . GLY A 1 31 ? -7.919 31.259 -15.109 1.00 0.00 56 GLY A N 10
ATOM 20682 C CA . GLY A 1 31 ? -8.673 30.047 -15.350 1.00 0.00 56 GLY A CA 10
ATOM 20683 C C . GLY A 1 31 ? -10.150 30.332 -15.501 1.00 0.00 56 GLY A C 10
ATOM 20684 O O . GLY A 1 31 ? -10.534 31.205 -16.283 1.00 0.00 56 GLY A O 10
ATOM 20688 N N . MET A 1 32 ? -10.972 29.607 -14.747 1.00 0.00 57 MET A N 10
ATOM 20689 C CA . MET A 1 32 ? -12.422 29.799 -14.752 1.00 0.00 57 MET A CA 10
ATOM 20690 C C . MET A 1 32 ? -12.965 29.716 -16.170 1.00 0.00 57 MET A C 10
ATOM 20691 O O . MET A 1 32 ? -13.708 30.584 -16.629 1.00 0.00 57 MET A O 10
ATOM 20705 N N . ARG A 1 33 ? -12.578 28.660 -16.862 1.00 0.00 58 ARG A N 10
ATOM 20706 C CA . ARG A 1 33 ? -12.969 28.459 -18.244 1.00 0.00 58 ARG A CA 10
ATOM 20707 C C . ARG A 1 33 ? -14.336 27.785 -18.309 1.00 0.00 58 ARG A C 10
ATOM 20708 O O . ARG A 1 33 ? -14.486 26.715 -18.898 1.00 0.00 58 ARG A O 10
ATOM 20729 N N . GLU A 1 34 ? -15.323 28.438 -17.704 1.00 0.00 59 GLU A N 10
ATOM 20730 C CA . GLU A 1 34 ? -16.673 27.895 -17.579 1.00 0.00 59 GLU A CA 10
ATOM 20731 C C . GLU A 1 34 ? -17.239 27.479 -18.936 1.00 0.00 59 GLU A C 10
ATOM 20732 O O . GLU A 1 34 ? -17.411 26.290 -19.209 1.00 0.00 59 GLU A O 10
ATOM 20744 N N . GLU A 1 35 ? -17.505 28.458 -19.789 1.00 0.00 60 GLU A N 10
ATOM 20745 C CA . GLU A 1 35 ? -18.091 28.190 -21.093 1.00 0.00 60 GLU A CA 10
ATOM 20746 C C . GLU A 1 35 ? -17.017 27.815 -22.100 1.00 0.00 60 GLU A C 10
ATOM 20747 O O . GLU A 1 35 ? -17.309 27.242 -23.149 1.00 0.00 60 GLU A O 10
ATOM 20759 N N . ASN A 1 36 ? -15.774 28.137 -21.776 1.00 0.00 61 ASN A N 10
ATOM 20760 C CA . ASN A 1 36 ? -14.642 27.718 -22.593 1.00 0.00 61 ASN A CA 10
ATOM 20761 C C . ASN A 1 36 ? -14.564 26.198 -22.643 1.00 0.00 61 ASN A C 10
ATOM 20762 O O . ASN A 1 36 ? -14.597 25.598 -23.718 1.00 0.00 61 ASN A O 10
ATOM 20773 N N . LEU A 1 37 ? -14.508 25.575 -21.471 1.00 0.00 62 LEU A N 10
ATOM 20774 C CA . LEU A 1 37 ? -14.428 24.123 -21.384 1.00 0.00 62 LEU A CA 10
ATOM 20775 C C . LEU A 1 37 ? -15.805 23.494 -21.562 1.00 0.00 62 LEU A C 10
ATOM 20776 O O . LEU A 1 37 ? -15.922 22.286 -21.764 1.00 0.00 62 LEU A O 10
ATOM 20792 N N . ASN A 1 38 ? -16.847 24.322 -21.488 1.00 0.00 63 ASN A N 10
ATOM 20793 C CA . ASN A 1 38 ? -18.215 23.855 -21.703 1.00 0.00 63 ASN A CA 10
ATOM 20794 C C . ASN A 1 38 ? -18.347 23.238 -23.092 1.00 0.00 63 ASN A C 10
ATOM 20795 O O . ASN A 1 38 ? -19.058 22.252 -23.283 1.00 0.00 63 ASN A O 10
ATOM 20806 N N . TYR A 1 39 ? -17.640 23.815 -24.053 1.00 0.00 64 TYR A N 10
ATOM 20807 C CA . TYR A 1 39 ? -17.650 23.302 -25.413 1.00 0.00 64 TYR A CA 10
ATOM 20808 C C . TYR A 1 39 ? -16.484 22.342 -25.632 1.00 0.00 64 TYR A C 10
ATOM 20809 O O . TYR A 1 39 ? -16.688 21.183 -25.995 1.00 0.00 64 TYR A O 10
ATOM 20827 N N . ILE A 1 40 ? -15.267 22.815 -25.392 1.00 0.00 65 ILE A N 10
ATOM 20828 C CA . ILE A 1 40 ? -14.083 21.986 -25.575 1.00 0.00 65 ILE A CA 10
ATOM 20829 C C . ILE A 1 40 ? -13.487 21.577 -24.231 1.00 0.00 65 ILE A C 10
ATOM 20830 O O . ILE A 1 40 ? -13.123 22.418 -23.415 1.00 0.00 65 ILE A O 10
ATOM 20846 N N . PHE A 1 41 ? -13.407 20.271 -24.009 1.00 0.00 66 PHE A N 10
ATOM 20847 C CA . PHE A 1 41 ? -12.833 19.727 -22.786 1.00 0.00 66 PHE A CA 10
ATOM 20848 C C . PHE A 1 41 ? -11.330 19.978 -22.752 1.00 0.00 66 PHE A C 10
ATOM 20849 O O . PHE A 1 41 ? -10.752 20.243 -21.700 1.00 0.00 66 PHE A O 10
ATOM 20866 N N . ASN A 1 42 ? -10.708 19.890 -23.913 1.00 0.00 67 ASN A N 10
ATOM 20867 C CA . ASN A 1 42 ? -9.279 20.113 -24.040 1.00 0.00 67 ASN A CA 10
ATOM 20868 C C . ASN A 1 42 ? -8.977 20.643 -25.434 1.00 0.00 67 ASN A C 10
ATOM 20869 O O . ASN A 1 42 ? -9.447 20.090 -26.427 1.00 0.00 67 ASN A O 10
ATOM 20880 N N . THR A 1 43 ? -8.199 21.716 -25.505 1.00 0.00 68 THR A N 10
ATOM 20881 C CA . THR A 1 43 ? -7.948 22.399 -26.770 1.00 0.00 68 THR A CA 10
ATOM 20882 C C . THR A 1 43 ? -7.066 21.555 -27.697 1.00 0.00 68 THR A C 10
ATOM 20883 O O . THR A 1 43 ? -6.975 21.817 -28.897 1.00 0.00 68 THR A O 10
ATOM 20894 N N . SER A 1 44 ? -6.425 20.541 -27.135 1.00 0.00 69 SER A N 10
ATOM 20895 C CA . SER A 1 44 ? -5.600 19.631 -27.912 1.00 0.00 69 SER A CA 10
ATOM 20896 C C . SER A 1 44 ? -6.373 18.344 -28.191 1.00 0.00 69 SER A C 10
ATOM 20897 O O . SER A 1 44 ? -5.823 17.376 -28.717 1.00 0.00 69 SER A O 10
ATOM 20905 N N . LEU A 1 45 ? -7.659 18.364 -27.828 1.00 0.00 70 LEU A N 10
ATOM 20906 C CA . LEU A 1 45 ? -8.564 17.222 -27.981 1.00 0.00 70 LEU A CA 10
ATOM 20907 C C . LEU A 1 45 ? -8.187 16.096 -27.021 1.00 0.00 70 LEU A C 10
ATOM 20908 O O . LEU A 1 45 ? -8.822 15.924 -25.979 1.00 0.00 70 LEU A O 10
ATOM 20924 N N . PHE A 1 46 ? -7.147 15.348 -27.361 1.00 0.00 71 PHE A N 10
ATOM 20925 C CA . PHE A 1 46 ? -6.674 14.263 -26.513 1.00 0.00 71 PHE A CA 10
ATOM 20926 C C . PHE A 1 46 ? -5.863 14.823 -25.352 1.00 0.00 71 PHE A C 10
ATOM 20927 O O . PHE A 1 46 ? -6.043 14.425 -24.199 1.00 0.00 71 PHE A O 10
ATOM 20944 N N . GLY A 1 47 ? -4.978 15.754 -25.668 1.00 0.00 72 GLY A N 10
ATOM 20945 C CA . GLY A 1 47 ? -4.165 16.381 -24.653 1.00 0.00 72 GLY A CA 10
ATOM 20946 C C . GLY A 1 47 ? -2.777 16.701 -25.159 1.00 0.00 72 GLY A C 10
ATOM 20947 O O . GLY A 1 47 ? -2.285 16.061 -26.091 1.00 0.00 72 GLY A O 10
ATOM 20951 N N . VAL A 1 48 ? -2.150 17.700 -24.559 1.00 0.00 73 VAL A N 10
ATOM 20952 C CA . VAL A 1 48 ? -0.791 18.073 -24.922 1.00 0.00 73 VAL A CA 10
ATOM 20953 C C . VAL A 1 48 ? 0.204 17.210 -24.147 1.00 0.00 73 VAL A C 10
ATOM 20954 O O . VAL A 1 48 ? 1.343 17.005 -24.572 1.00 0.00 73 VAL A O 10
ATOM 20967 N N . TYR A 1 49 ? -0.253 16.687 -23.018 1.00 0.00 74 TYR A N 10
ATOM 20968 C CA . TYR A 1 49 ? 0.557 15.806 -22.194 1.00 0.00 74 TYR A CA 10
ATOM 20969 C C . TYR A 1 49 ? 0.330 14.358 -22.605 1.00 0.00 74 TYR A C 10
ATOM 20970 O O . TYR A 1 49 ? -0.804 13.875 -22.600 1.00 0.00 74 TYR A O 10
ATOM 20988 N N . VAL A 1 50 ? 1.400 13.676 -22.977 1.00 0.00 75 VAL A N 10
ATOM 20989 C CA . VAL A 1 50 ? 1.306 12.280 -23.377 1.00 0.00 75 VAL A CA 10
ATOM 20990 C C . VAL A 1 50 ? 1.492 11.374 -22.165 1.00 0.00 75 VAL A C 10
ATOM 20991 O O . VAL A 1 50 ? 2.514 11.449 -21.478 1.00 0.00 75 VAL A O 10
ATOM 21004 N N . PRO A 1 51 ? 0.499 10.524 -21.870 1.00 0.00 76 PRO A N 10
ATOM 21005 C CA . PRO A 1 51 ? 0.565 9.607 -20.734 1.00 0.00 76 PRO A CA 10
ATOM 21006 C C . PRO A 1 51 ? 1.576 8.486 -20.961 1.00 0.00 76 PRO A C 10
ATOM 21007 O O . PRO A 1 51 ? 1.616 7.871 -22.029 1.00 0.00 76 PRO A O 10
ATOM 21018 N N . ALA A 1 52 ? 2.385 8.221 -19.946 1.00 0.00 77 ALA A N 10
ATOM 21019 C CA . ALA A 1 52 ? 3.432 7.215 -20.045 1.00 0.00 77 ALA A CA 10
ATOM 21020 C C . ALA A 1 52 ? 2.907 5.840 -19.655 1.00 0.00 77 ALA A C 10
ATOM 21021 O O . ALA A 1 52 ? 3.597 4.833 -19.810 1.00 0.00 77 ALA A O 10
ATOM 21028 N N . ASP A 1 53 ? 1.674 5.804 -19.161 1.00 0.00 78 ASP A N 10
ATOM 21029 C CA . ASP A 1 53 ? 1.061 4.556 -18.706 1.00 0.00 78 ASP A CA 10
ATOM 21030 C C . ASP A 1 53 ? 0.597 3.707 -19.886 1.00 0.00 78 ASP A C 10
ATOM 21031 O O . ASP A 1 53 ? 0.162 2.569 -19.707 1.00 0.00 78 ASP A O 10
ATOM 21040 N N . LEU A 1 54 ? 0.677 4.270 -21.086 1.00 0.00 79 LEU A N 10
ATOM 21041 C CA . LEU A 1 54 ? 0.317 3.551 -22.302 1.00 0.00 79 LEU A CA 10
ATOM 21042 C C . LEU A 1 54 ? 1.309 2.416 -22.566 1.00 0.00 79 LEU A C 10
ATOM 21043 O O . LEU A 1 54 ? 2.370 2.627 -23.155 1.00 0.00 79 LEU A O 10
ATOM 21059 N N . ASN A 1 55 ? 0.959 1.221 -22.116 1.00 0.00 80 ASN A N 10
ATOM 21060 C CA . ASN A 1 55 ? 1.808 0.048 -22.285 1.00 0.00 80 ASN A CA 10
ATOM 21061 C C . ASN A 1 55 ? 1.051 -1.047 -23.024 1.00 0.00 80 ASN A C 10
ATOM 21062 O O . ASN A 1 55 ? 0.067 -1.582 -22.513 1.00 0.00 80 ASN A O 10
ATOM 21073 N N . GLU A 1 56 ? 1.501 -1.371 -24.227 1.00 0.00 81 GLU A N 10
ATOM 21074 C CA . GLU A 1 56 ? 0.849 -2.392 -25.033 1.00 0.00 81 GLU A CA 10
ATOM 21075 C C . GLU A 1 56 ? 1.444 -3.767 -24.746 1.00 0.00 81 GLU A C 10
ATOM 21076 O O . GLU A 1 56 ? 2.564 -4.066 -25.166 1.00 0.00 81 GLU A O 10
ATOM 21088 N N . ASP A 1 57 ? 0.682 -4.586 -24.026 1.00 0.00 82 ASP A N 10
ATOM 21089 C CA . ASP A 1 57 ? 1.082 -5.951 -23.685 1.00 0.00 82 ASP A CA 10
ATOM 21090 C C . ASP A 1 57 ? 2.400 -5.960 -22.906 1.00 0.00 82 ASP A C 10
ATOM 21091 O O . ASP A 1 57 ? 3.397 -6.539 -23.341 1.00 0.00 82 ASP A O 10
ATOM 21100 N N . ASN A 1 58 ? 2.384 -5.292 -21.755 1.00 0.00 83 ASN A N 10
ATOM 21101 C CA . ASN A 1 58 ? 3.534 -5.225 -20.848 1.00 0.00 83 ASN A CA 10
ATOM 21102 C C . ASN A 1 58 ? 4.776 -4.683 -21.549 1.00 0.00 83 ASN A C 10
ATOM 21103 O O . ASN A 1 58 ? 5.591 -5.438 -22.088 1.00 0.00 83 ASN A O 10
ATOM 21114 N N . VAL A 1 59 ? 4.913 -3.367 -21.546 1.00 0.00 84 VAL A N 10
ATOM 21115 C CA . VAL A 1 59 ? 6.117 -2.734 -22.056 1.00 0.00 84 VAL A CA 10
ATOM 21116 C C . VAL A 1 59 ? 6.969 -2.235 -20.897 1.00 0.00 84 VAL A C 10
ATOM 21117 O O . VAL A 1 59 ? 7.973 -2.849 -20.540 1.00 0.00 84 VAL A O 10
ATOM 21130 N N . LYS A 1 60 ? 6.541 -1.139 -20.284 1.00 0.00 85 LYS A N 10
ATOM 21131 C CA . LYS A 1 60 ? 7.293 -0.537 -19.196 1.00 0.00 85 LYS A CA 10
ATOM 21132 C C . LYS A 1 60 ? 6.768 -1.013 -17.846 1.00 0.00 85 LYS A C 10
ATOM 21133 O O . LYS A 1 60 ? 6.256 -0.227 -17.050 1.00 0.00 85 LYS A O 10
ATOM 21152 N N . GLN A 1 61 ? 6.882 -2.309 -17.605 1.00 0.00 86 GLN A N 10
ATOM 21153 C CA . GLN A 1 61 ? 6.520 -2.885 -16.316 1.00 0.00 86 GLN A CA 10
ATOM 21154 C C . GLN A 1 61 ? 7.774 -3.381 -15.616 1.00 0.00 86 GLN A C 10
ATOM 21155 O O . GLN A 1 61 ? 7.757 -4.379 -14.892 1.00 0.00 86 GLN A O 10
ATOM 21169 N N . SER A 1 62 ? 8.862 -2.660 -15.849 1.00 0.00 87 SER A N 10
ATOM 21170 C CA . SER A 1 62 ? 10.171 -3.021 -15.338 1.00 0.00 87 SER A CA 10
ATOM 21171 C C . SER A 1 62 ? 10.261 -2.826 -13.830 1.00 0.00 87 SER A C 10
ATOM 21172 O O . SER A 1 62 ? 10.515 -1.720 -13.346 1.00 0.00 87 SER A O 10
ATOM 21180 N N . MET A 1 63 ? 10.021 -3.895 -13.094 1.00 0.00 88 MET A N 10
ATOM 21181 C CA . MET A 1 63 ? 10.220 -3.892 -11.656 1.00 0.00 88 MET A CA 10
ATOM 21182 C C . MET A 1 63 ? 11.454 -4.702 -11.313 1.00 0.00 88 MET A C 10
ATOM 21183 O O . MET A 1 63 ? 12.179 -5.154 -12.199 1.00 0.00 88 MET A O 10
ATOM 21197 N N . LEU A 1 64 ? 11.691 -4.883 -10.026 1.00 0.00 89 LEU A N 10
ATOM 21198 C CA . LEU A 1 64 ? 12.870 -5.594 -9.566 1.00 0.00 89 LEU A CA 10
ATOM 21199 C C . LEU A 1 64 ? 12.493 -6.953 -9.005 1.00 0.00 89 LEU A C 10
ATOM 21200 O O . LEU A 1 64 ? 13.293 -7.597 -8.327 1.00 0.00 89 LEU A O 10
ATOM 21216 N N . ASN A 1 65 ? 11.259 -7.365 -9.287 1.00 0.00 90 ASN A N 10
ATOM 21217 C CA . ASN A 1 65 ? 10.737 -8.661 -8.854 1.00 0.00 90 ASN A CA 10
ATOM 21218 C C . ASN A 1 65 ? 10.701 -8.743 -7.326 1.00 0.00 90 ASN A C 10
ATOM 21219 O O . ASN A 1 65 ? 10.694 -9.826 -6.740 1.00 0.00 90 ASN A O 10
ATOM 21230 N N . VAL A 1 66 ? 10.673 -7.576 -6.691 1.00 0.00 91 VAL A N 10
ATOM 21231 C CA . VAL A 1 66 ? 10.633 -7.476 -5.241 1.00 0.00 91 VAL A CA 10
ATOM 21232 C C . VAL A 1 66 ? 9.623 -6.419 -4.817 1.00 0.00 91 VAL A C 10
ATOM 21233 O O . VAL A 1 66 ? 9.234 -5.562 -5.612 1.00 0.00 91 VAL A O 10
ATOM 21246 N N . THR A 1 67 ? 9.209 -6.482 -3.567 1.00 0.00 92 THR A N 10
ATOM 21247 C CA . THR A 1 67 ? 8.248 -5.542 -3.033 1.00 0.00 92 THR A CA 10
ATOM 21248 C C . THR A 1 67 ? 8.756 -4.924 -1.734 1.00 0.00 92 THR A C 10
ATOM 21249 O O . THR A 1 67 ? 8.904 -5.612 -0.721 1.00 0.00 92 THR A O 10
ATOM 21260 N N . LEU A 1 68 ? 9.048 -3.635 -1.778 1.00 0.00 93 LEU A N 10
ATOM 21261 C CA . LEU A 1 68 ? 9.450 -2.898 -0.591 1.00 0.00 93 LEU A CA 10
ATOM 21262 C C . LEU A 1 68 ? 8.251 -2.726 0.335 1.00 0.00 93 LEU A C 10
ATOM 21263 O O . LEU A 1 68 ? 7.425 -1.835 0.141 1.00 0.00 93 LEU A O 10
ATOM 21279 N N . VAL A 1 69 ? 8.150 -3.591 1.331 1.00 0.00 94 VAL A N 10
ATOM 21280 C CA . VAL A 1 69 ? 6.991 -3.598 2.213 1.00 0.00 94 VAL A CA 10
ATOM 21281 C C . VAL A 1 69 ? 7.225 -2.760 3.463 1.00 0.00 94 VAL A C 10
ATOM 21282 O O . VAL A 1 69 ? 6.269 -2.324 4.105 1.00 0.00 94 VAL A O 10
ATOM 21295 N N . GLY A 1 70 ? 8.482 -2.527 3.810 1.00 0.00 95 GLY A N 10
ATOM 21296 C CA . GLY A 1 70 ? 8.771 -1.748 4.994 1.00 0.00 95 GLY A CA 10
ATOM 21297 C C . GLY A 1 70 ? 10.250 -1.496 5.188 1.00 0.00 95 GLY A C 10
ATOM 21298 O O . GLY A 1 70 ? 11.080 -1.990 4.425 1.00 0.00 95 GLY A O 10
ATOM 21302 N N . ILE A 1 71 ? 10.581 -0.721 6.210 1.00 0.00 96 ILE A N 10
ATOM 21303 C CA . ILE A 1 71 ? 11.968 -0.436 6.539 1.00 0.00 96 ILE A CA 10
ATOM 21304 C C . ILE A 1 71 ? 12.221 -0.720 8.014 1.00 0.00 96 ILE A C 10
ATOM 21305 O O . ILE A 1 71 ? 11.474 -0.261 8.879 1.00 0.00 96 ILE A O 10
ATOM 21321 N N . LEU A 1 72 ? 13.267 -1.480 8.299 1.00 0.00 97 LEU A N 10
ATOM 21322 C CA . LEU A 1 72 ? 13.604 -1.819 9.670 1.00 0.00 97 LEU A CA 10
ATOM 21323 C C . LEU A 1 72 ? 14.554 -0.772 10.233 1.00 0.00 97 LEU A C 10
ATOM 21324 O O . LEU A 1 72 ? 15.775 -0.911 10.150 1.00 0.00 97 LEU A O 10
ATOM 21340 N N . PHE A 1 73 ? 13.986 0.270 10.808 1.00 0.00 98 PHE A N 10
ATOM 21341 C CA . PHE A 1 73 ? 14.775 1.379 11.312 1.00 0.00 98 PHE A CA 10
ATOM 21342 C C . PHE A 1 73 ? 15.460 1.015 12.623 1.00 0.00 98 PHE A C 10
ATOM 21343 O O . PHE A 1 73 ? 14.894 0.317 13.469 1.00 0.00 98 PHE A O 10
ATOM 21360 N N . ALA A 1 74 ? 16.693 1.470 12.764 1.00 0.00 99 ALA A N 10
ATOM 21361 C CA . ALA A 1 74 ? 17.470 1.248 13.970 1.00 0.00 99 ALA A CA 10
ATOM 21362 C C . ALA A 1 74 ? 18.034 2.571 14.467 1.00 0.00 99 ALA A C 10
ATOM 21363 O O . ALA A 1 74 ? 17.701 3.626 13.925 1.00 0.00 99 ALA A O 10
ATOM 21370 N N . ASP A 1 75 ? 18.873 2.527 15.493 1.00 0.00 100 ASP A N 10
ATOM 21371 C CA . ASP A 1 75 ? 19.523 3.741 15.975 1.00 0.00 100 ASP A CA 10
ATOM 21372 C C . ASP A 1 75 ? 20.521 4.241 14.941 1.00 0.00 100 ASP A C 10
ATOM 21373 O O . ASP A 1 75 ? 20.463 5.391 14.505 1.00 0.00 100 ASP A O 10
ATOM 21382 N N . LYS A 1 76 ? 21.428 3.362 14.547 1.00 0.00 101 LYS A N 10
ATOM 21383 C CA . LYS A 1 76 ? 22.399 3.676 13.514 1.00 0.00 101 LYS A CA 10
ATOM 21384 C C . LYS A 1 76 ? 21.810 3.353 12.149 1.00 0.00 101 LYS A C 10
ATOM 21385 O O . LYS A 1 76 ? 21.162 2.321 11.964 1.00 0.00 101 LYS A O 10
ATOM 21404 N N . ILE A 1 77 ? 22.045 4.246 11.200 1.00 0.00 102 ILE A N 10
ATOM 21405 C CA . ILE A 1 77 ? 21.482 4.125 9.865 1.00 0.00 102 ILE A CA 10
ATOM 21406 C C . ILE A 1 77 ? 22.054 2.916 9.124 1.00 0.00 102 ILE A C 10
ATOM 21407 O O . ILE A 1 77 ? 21.360 2.276 8.337 1.00 0.00 102 ILE A O 10
ATOM 21423 N N . GLU A 1 78 ? 23.310 2.585 9.396 1.00 0.00 103 GLU A N 10
ATOM 21424 C CA . GLU A 1 78 ? 23.943 1.442 8.753 1.00 0.00 103 GLU A CA 10
ATOM 21425 C C . GLU A 1 78 ? 23.557 0.147 9.460 1.00 0.00 103 GLU A C 10
ATOM 21426 O O . GLU A 1 78 ? 23.846 -0.948 8.981 1.00 0.00 103 GLU A O 10
ATOM 21438 N N . GLU A 1 79 ? 22.893 0.286 10.600 1.00 0.00 104 GLU A N 10
ATOM 21439 C CA . GLU A 1 79 ? 22.390 -0.862 11.339 1.00 0.00 104 GLU A CA 10
ATOM 21440 C C . GLU A 1 79 ? 20.906 -1.042 11.057 1.00 0.00 104 GLU A C 10
ATOM 21441 O O . GLU A 1 79 ? 20.255 -1.934 11.602 1.00 0.00 104 GLU A O 10
ATOM 21453 N N . SER A 1 80 ? 20.375 -0.178 10.208 1.00 0.00 105 SER A N 10
ATOM 21454 C CA . SER A 1 80 ? 18.979 -0.241 9.832 1.00 0.00 105 SER A CA 10
ATOM 21455 C C . SER A 1 80 ? 18.816 -1.112 8.594 1.00 0.00 105 SER A C 10
ATOM 21456 O O . SER A 1 80 ? 19.343 -0.800 7.527 1.00 0.00 105 SER A O 10
ATOM 21464 N N . GLN A 1 81 ? 18.104 -2.216 8.752 1.00 0.00 106 GLN A N 10
ATOM 21465 C CA . GLN A 1 81 ? 17.880 -3.142 7.656 1.00 0.00 106 GLN A CA 10
ATOM 21466 C C . GLN A 1 81 ? 16.648 -2.723 6.872 1.00 0.00 106 GLN A C 10
ATOM 21467 O O . GLN A 1 81 ? 15.863 -1.893 7.325 1.00 0.00 106 GLN A O 10
ATOM 21481 N N . VAL A 1 82 ? 16.476 -3.293 5.701 1.00 0.00 107 VAL A N 10
ATOM 21482 C CA . VAL A 1 82 ? 15.308 -2.998 4.897 1.00 0.00 107 VAL A CA 10
ATOM 21483 C C . VAL A 1 82 ? 14.432 -4.241 4.768 1.00 0.00 107 VAL A C 10
ATOM 21484 O O . VAL A 1 82 ? 14.933 -5.355 4.609 1.00 0.00 107 VAL A O 10
ATOM 21497 N N . ILE A 1 83 ? 13.126 -4.045 4.873 1.00 0.00 108 ILE A N 10
ATOM 21498 C CA . ILE A 1 83 ? 12.178 -5.145 4.836 1.00 0.00 108 ILE A CA 10
ATOM 21499 C C .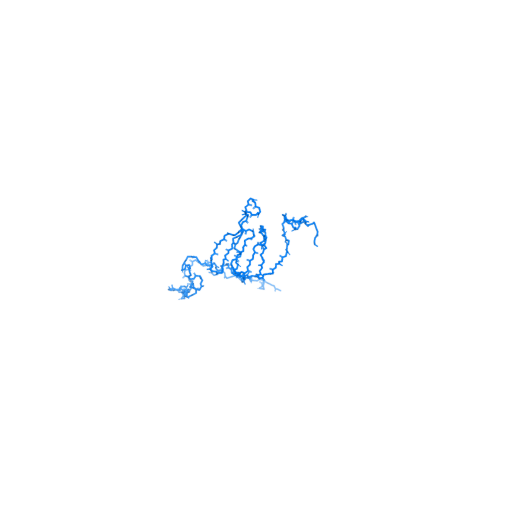 ILE A 1 83 ? 11.588 -5.278 3.436 1.00 0.00 108 ILE A C 10
ATOM 21500 O O . ILE A 1 83 ? 10.695 -4.520 3.046 1.00 0.00 108 ILE A O 10
ATOM 21516 N N . ILE A 1 84 ? 12.094 -6.232 2.675 1.00 0.00 109 ILE A N 10
ATOM 21517 C CA . ILE A 1 84 ? 11.648 -6.416 1.306 1.00 0.00 109 ILE A CA 10
ATOM 21518 C C . ILE A 1 84 ? 11.058 -7.803 1.107 1.00 0.00 109 ILE A C 10
ATOM 21519 O O . ILE A 1 84 ? 11.646 -8.811 1.505 1.00 0.00 109 ILE A O 10
ATOM 21535 N N . ARG A 1 85 ? 9.884 -7.842 0.506 1.00 0.00 110 ARG A N 10
ATOM 21536 C CA . ARG A 1 85 ? 9.222 -9.092 0.201 1.00 0.00 110 ARG A CA 10
ATOM 21537 C C . ARG A 1 85 ? 9.475 -9.458 -1.251 1.00 0.00 110 ARG A C 10
ATOM 21538 O O . ARG A 1 85 ? 9.011 -8.776 -2.161 1.00 0.00 110 ARG A O 10
ATOM 21559 N N . SER A 1 86 ? 10.224 -10.524 -1.458 1.00 0.00 111 SER A N 10
ATOM 21560 C CA . SER A 1 86 ? 10.619 -10.932 -2.798 1.00 0.00 111 SER A CA 10
ATOM 21561 C C . SER A 1 86 ? 9.439 -11.562 -3.540 1.00 0.00 111 SER A C 10
ATOM 21562 O O . SER A 1 86 ? 8.360 -11.728 -2.963 1.00 0.00 111 SER A O 10
ATOM 21570 N N . ALA A 1 87 ? 9.646 -11.907 -4.807 1.00 0.00 112 ALA A N 10
ATOM 21571 C CA . ALA A 1 87 ? 8.581 -12.419 -5.669 1.00 0.00 112 ALA A CA 10
ATOM 21572 C C . ALA A 1 87 ? 7.841 -13.594 -5.040 1.00 0.00 112 ALA A C 10
ATOM 21573 O O . ALA A 1 87 ? 6.611 -13.632 -5.044 1.00 0.00 112 ALA A O 10
ATOM 21580 N N . SER A 1 88 ? 8.591 -14.534 -4.472 1.00 0.00 113 SER A N 10
ATOM 21581 C CA . SER A 1 88 ? 8.003 -15.738 -3.891 1.00 0.00 113 SER A CA 10
ATOM 21582 C C . SER A 1 88 ? 7.232 -15.440 -2.598 1.00 0.00 113 SER A C 10
ATOM 21583 O O . SER A 1 88 ? 6.750 -16.353 -1.931 1.00 0.00 113 SER A O 10
ATOM 21591 N N . GLY A 1 89 ? 7.118 -14.163 -2.248 1.00 0.00 114 GLY A N 10
ATOM 21592 C CA . GLY A 1 89 ? 6.363 -13.777 -1.071 1.00 0.00 114 GLY A CA 10
ATOM 21593 C C . GLY A 1 89 ? 7.208 -13.787 0.182 1.00 0.00 114 GLY A C 10
ATOM 21594 O O . GLY A 1 89 ? 6.699 -13.599 1.284 1.00 0.00 114 GLY A O 10
ATOM 21598 N N . GLU A 1 90 ? 8.503 -13.991 0.014 1.00 0.00 115 GLU A N 10
ATOM 21599 C CA . GLU A 1 90 ? 9.411 -14.066 1.146 1.00 0.00 115 GLU A CA 10
ATOM 21600 C C . GLU A 1 90 ? 9.762 -12.669 1.648 1.00 0.00 115 GLU A C 10
ATOM 21601 O O . GLU A 1 90 ? 10.472 -11.918 0.977 1.00 0.00 115 GLU A O 10
ATOM 21613 N N . GLU A 1 91 ? 9.244 -12.327 2.818 1.00 0.00 116 GLU A N 10
ATOM 21614 C CA . GLU A 1 91 ? 9.522 -11.042 3.442 1.00 0.00 116 GLU A CA 10
ATOM 21615 C C . GLU A 1 91 ? 10.650 -11.189 4.454 1.00 0.00 116 GLU A C 10
ATOM 21616 O O . GLU A 1 91 ? 10.492 -11.853 5.476 1.00 0.00 116 GLU A O 10
ATOM 21628 N N . LYS A 1 92 ? 11.791 -10.589 4.158 1.00 0.00 117 LYS A N 10
ATOM 21629 C CA . LYS A 1 92 ? 12.949 -10.698 5.031 1.00 0.00 117 LYS A CA 10
ATOM 21630 C C . LYS A 1 92 ? 13.624 -9.347 5.198 1.00 0.00 117 LYS A C 10
ATOM 21631 O O . LYS A 1 92 ? 13.321 -8.393 4.478 1.00 0.00 117 LYS A O 10
ATOM 21650 N N . THR A 1 93 ? 14.529 -9.272 6.159 1.00 0.00 118 THR A N 10
ATOM 21651 C CA . THR A 1 93 ? 15.287 -8.062 6.400 1.00 0.00 118 THR A CA 10
ATOM 21652 C C . THR A 1 93 ? 16.664 -8.171 5.766 1.00 0.00 118 THR A C 10
ATOM 21653 O O . THR A 1 93 ? 17.421 -9.100 6.059 1.00 0.00 118 THR A O 10
ATOM 21664 N N . TYR A 1 94 ? 16.978 -7.229 4.898 1.00 0.00 119 TYR A N 10
ATOM 21665 C CA . TYR A 1 94 ? 18.229 -7.257 4.155 1.00 0.00 119 TYR A CA 10
ATOM 21666 C C . TYR A 1 94 ? 19.121 -6.098 4.577 1.00 0.00 119 TYR A C 10
ATOM 21667 O O . TYR A 1 94 ? 18.629 -5.054 5.012 1.00 0.00 119 TYR A O 10
ATOM 21685 N N . ASN A 1 95 ? 20.426 -6.287 4.447 1.00 0.00 120 ASN A N 10
ATOM 21686 C CA . ASN A 1 95 ? 21.397 -5.279 4.863 1.00 0.00 120 ASN A CA 10
ATOM 21687 C C . ASN A 1 95 ? 21.904 -4.489 3.664 1.00 0.00 120 ASN A C 10
ATOM 21688 O O . ASN A 1 95 ? 21.878 -4.972 2.529 1.00 0.00 120 ASN A O 10
ATOM 21699 N N . VAL A 1 96 ? 22.368 -3.274 3.929 1.00 0.00 121 VAL A N 10
ATOM 21700 C CA . VAL A 1 96 ? 22.799 -2.360 2.878 1.00 0.00 121 VAL A CA 10
ATOM 21701 C C . VAL A 1 96 ? 24.033 -2.884 2.138 1.00 0.00 121 VAL A C 10
ATOM 21702 O O . VAL A 1 96 ? 25.137 -2.937 2.680 1.00 0.00 121 VAL A O 10
ATOM 21715 N N . GLY A 1 97 ? 23.828 -3.282 0.892 1.00 0.00 122 GLY A N 10
ATOM 21716 C CA . GLY A 1 97 ? 24.921 -3.777 0.079 1.00 0.00 122 GLY A CA 10
ATOM 21717 C C . GLY A 1 97 ? 24.642 -5.159 -0.471 1.00 0.00 122 GLY A C 10
ATOM 21718 O O . GLY A 1 97 ? 25.224 -5.565 -1.478 1.00 0.00 122 GLY A O 10
ATOM 21722 N N . ASP A 1 98 ? 23.739 -5.878 0.181 1.00 0.00 123 ASP A N 10
ATOM 21723 C CA . ASP A 1 98 ? 23.410 -7.239 -0.225 1.00 0.00 123 ASP A CA 10
ATOM 21724 C C . ASP A 1 98 ? 22.498 -7.215 -1.448 1.00 0.00 123 ASP A C 10
ATOM 21725 O O . ASP A 1 98 ? 21.725 -6.270 -1.640 1.00 0.00 123 ASP A O 10
ATOM 21734 N N . LYS A 1 99 ? 22.599 -8.239 -2.284 1.00 0.00 124 LYS A N 10
ATOM 21735 C CA . LYS A 1 99 ? 21.790 -8.312 -3.489 1.00 0.00 124 LYS A CA 10
ATOM 21736 C C . LYS A 1 99 ? 20.503 -9.075 -3.217 1.00 0.00 124 LYS A C 10
ATOM 21737 O O . LYS A 1 99 ? 20.515 -10.293 -3.039 1.00 0.00 124 LYS A O 10
ATOM 21756 N N . ILE A 1 100 ? 19.396 -8.350 -3.199 1.00 0.00 125 ILE A N 10
ATOM 21757 C CA . ILE A 1 100 ? 18.094 -8.936 -2.924 1.00 0.00 125 ILE A CA 10
ATOM 21758 C C . ILE A 1 100 ? 17.627 -9.796 -4.095 1.00 0.00 125 ILE A C 10
ATOM 21759 O O . ILE A 1 100 ? 17.733 -9.388 -5.255 1.00 0.00 125 ILE A O 10
ATOM 21775 N N . PRO A 1 101 ? 17.125 -11.008 -3.805 1.00 0.00 126 PRO A N 10
ATOM 21776 C CA . PRO A 1 101 ? 16.674 -11.952 -4.832 1.00 0.00 126 PRO A CA 10
ATOM 21777 C C . PRO A 1 101 ? 15.607 -11.348 -5.735 1.00 0.00 126 PRO A C 10
ATOM 21778 O O . PRO A 1 101 ? 14.527 -10.975 -5.274 1.00 0.00 126 PRO A O 10
ATOM 21789 N N . GLY A 1 102 ? 15.916 -11.266 -7.020 1.00 0.00 127 GLY A N 10
ATOM 21790 C CA . GLY A 1 102 ? 15.013 -10.641 -7.966 1.00 0.00 127 GLY A CA 10
ATOM 21791 C C . GLY A 1 102 ? 15.755 -9.897 -9.056 1.00 0.00 127 GLY A C 10
ATOM 21792 O O . GLY A 1 102 ? 15.161 -9.489 -10.056 1.00 0.00 127 GLY A O 10
ATOM 21796 N N . GLY A 1 103 ? 17.058 -9.730 -8.872 1.00 0.00 128 GLY A N 10
ATOM 21797 C CA . GLY A 1 103 ? 17.864 -9.040 -9.862 1.00 0.00 128 GLY A CA 10
ATOM 21798 C C . GLY A 1 103 ? 18.168 -7.612 -9.461 1.00 0.00 128 GLY A C 10
ATOM 21799 O O . GLY A 1 103 ? 18.464 -6.765 -10.308 1.00 0.00 128 GLY A O 10
ATOM 21803 N N . ALA A 1 104 ? 18.088 -7.337 -8.170 1.00 0.00 129 ALA A N 10
ATOM 21804 C CA . ALA A 1 104 ? 18.365 -6.007 -7.656 1.00 0.00 129 ALA A CA 10
ATOM 21805 C C . ALA A 1 104 ? 19.318 -6.085 -6.475 1.00 0.00 129 ALA A C 10
ATOM 21806 O O . ALA A 1 104 ? 19.626 -7.171 -5.986 1.00 0.00 129 ALA A O 10
ATOM 21813 N N . THR A 1 105 ? 19.789 -4.937 -6.023 1.00 0.00 130 THR A N 10
ATOM 21814 C CA . THR A 1 105 ? 20.705 -4.888 -4.903 1.00 0.00 130 THR A CA 10
ATOM 21815 C C . THR A 1 105 ? 20.533 -3.588 -4.131 1.00 0.00 130 THR A C 10
ATOM 21816 O O . THR A 1 105 ? 20.125 -2.568 -4.693 1.00 0.00 130 THR A O 10
ATOM 21827 N N . ILE A 1 106 ? 20.830 -3.636 -2.843 1.00 0.00 131 ILE A N 10
ATOM 21828 C CA . ILE A 1 106 ? 20.731 -2.467 -1.992 1.00 0.00 131 ILE A CA 10
ATOM 21829 C C . ILE A 1 106 ? 22.032 -1.690 -2.047 1.00 0.00 131 ILE A C 10
ATOM 21830 O O . ILE A 1 106 ? 23.103 -2.246 -1.822 1.00 0.00 131 ILE A O 10
ATOM 21846 N N . LYS A 1 107 ? 21.933 -0.413 -2.359 1.00 0.00 132 LYS A N 10
ATOM 21847 C CA . LYS A 1 107 ? 23.111 0.421 -2.526 1.00 0.00 132 LYS A CA 10
ATOM 21848 C C . LYS A 1 107 ? 23.333 1.284 -1.293 1.00 0.00 132 LYS A C 10
ATOM 21849 O O . LYS A 1 107 ? 24.411 1.276 -0.700 1.00 0.00 132 LYS A O 10
ATOM 21868 N N . ARG A 1 108 ? 22.302 2.021 -0.910 1.00 0.00 133 ARG A N 10
ATOM 21869 C CA . ARG A 1 108 ? 22.384 2.924 0.229 1.00 0.00 133 ARG A CA 10
ATOM 21870 C C . ARG A 1 108 ? 21.036 3.008 0.943 1.00 0.00 133 ARG A C 10
ATOM 21871 O O . ARG A 1 108 ? 20.011 3.287 0.322 1.00 0.00 133 ARG A O 10
ATOM 21892 N N . ILE A 1 109 ? 21.035 2.748 2.242 1.00 0.00 134 ILE A N 10
ATOM 21893 C CA . ILE A 1 109 ? 19.813 2.824 3.031 1.00 0.00 134 ILE A CA 10
ATOM 21894 C C . ILE A 1 109 ? 19.770 4.138 3.800 1.00 0.00 134 ILE A C 10
ATOM 21895 O O . ILE A 1 109 ? 20.609 4.385 4.664 1.00 0.00 134 ILE A O 10
ATOM 21911 N N . MET A 1 110 ? 18.831 4.997 3.433 1.00 0.00 135 MET A N 10
ATOM 21912 C CA . MET A 1 110 ? 18.646 6.272 4.112 1.00 0.00 135 MET A CA 10
ATOM 21913 C C . MET A 1 110 ? 17.312 6.303 4.857 1.00 0.00 135 MET A C 10
ATOM 21914 O O . MET A 1 110 ? 16.407 5.527 4.548 1.00 0.00 135 MET A O 10
ATOM 21928 N N . PRO A 1 111 ? 17.168 7.211 5.846 1.00 0.00 136 PRO A N 10
ATOM 21929 C CA . PRO A 1 111 ? 15.942 7.339 6.635 1.00 0.00 136 PRO A CA 10
ATOM 21930 C C . PRO A 1 111 ? 14.834 8.048 5.866 1.00 0.00 136 PRO A C 10
ATOM 21931 O O . PRO A 1 111 ? 13.693 8.119 6.325 1.00 0.00 136 PRO A O 10
ATOM 21942 N N . GLY A 1 112 ? 15.182 8.588 4.706 1.00 0.00 137 GLY A N 10
ATOM 21943 C CA . GLY A 1 112 ? 14.203 9.244 3.865 1.00 0.00 137 GLY A CA 10
ATOM 21944 C C . GLY A 1 112 ? 13.828 8.391 2.674 1.00 0.00 137 GLY A C 10
ATOM 21945 O O . GLY A 1 112 ? 12.969 8.766 1.876 1.00 0.00 137 GLY A O 10
ATOM 21949 N N . GLY A 1 113 ? 14.474 7.239 2.561 1.00 0.00 138 GLY A N 10
ATOM 21950 C CA . GLY A 1 113 ? 14.208 6.339 1.463 1.00 0.00 138 GLY A CA 10
ATOM 21951 C C . GLY A 1 113 ? 15.340 5.360 1.248 1.00 0.00 138 GLY A C 10
ATOM 21952 O O . GLY A 1 113 ? 16.508 5.687 1.466 1.00 0.00 138 GLY A O 10
ATOM 21956 N N . VAL A 1 114 ? 14.997 4.149 0.841 1.00 0.00 139 VAL A N 10
ATOM 21957 C CA . VAL A 1 114 ? 15.995 3.127 0.574 1.00 0.00 139 VAL A CA 10
ATOM 21958 C C . VAL A 1 114 ? 16.380 3.139 -0.898 1.00 0.00 139 VAL A C 10
ATOM 21959 O O . VAL A 1 114 ? 15.517 3.060 -1.776 1.00 0.00 139 VAL A O 10
ATOM 21972 N N . LEU A 1 115 ? 17.669 3.257 -1.162 1.00 0.00 140 LEU A N 10
ATOM 21973 C CA . LEU A 1 115 ? 18.166 3.303 -2.523 1.00 0.00 140 LEU A CA 10
ATOM 21974 C C . LEU A 1 115 ? 18.656 1.936 -2.970 1.00 0.00 140 LEU A C 10
ATOM 21975 O O . LEU A 1 115 ? 19.672 1.428 -2.483 1.00 0.00 140 LEU A O 10
ATOM 21991 N N . VAL A 1 116 ? 17.920 1.349 -3.895 1.00 0.00 141 VAL A N 10
ATOM 21992 C CA . VAL A 1 116 ? 18.280 0.064 -4.468 1.00 0.00 141 VAL A CA 10
ATOM 21993 C C . VAL A 1 116 ? 18.523 0.228 -5.962 1.00 0.00 141 VAL A C 10
ATOM 21994 O O . VAL A 1 116 ? 17.916 1.079 -6.609 1.00 0.00 141 VAL A O 10
ATOM 22007 N N . GLU A 1 117 ? 19.424 -0.568 -6.501 1.00 0.00 142 GLU A N 10
ATOM 22008 C CA . GLU A 1 117 ? 19.798 -0.448 -7.899 1.00 0.00 142 GLU A CA 10
ATOM 22009 C C . GLU A 1 117 ? 18.775 -1.154 -8.780 1.00 0.00 142 GLU A C 10
ATOM 22010 O O . GLU A 1 117 ? 18.592 -2.370 -8.684 1.00 0.00 142 GLU A O 10
ATOM 22022 N N . ARG A 1 118 ? 18.113 -0.384 -9.634 1.00 0.00 143 ARG A N 10
ATOM 22023 C CA . ARG A 1 118 ? 17.022 -0.901 -10.445 1.00 0.00 143 ARG A CA 10
ATOM 22024 C C . ARG A 1 118 ? 17.449 -1.057 -11.900 1.00 0.00 143 ARG A C 10
ATOM 22025 O O . ARG A 1 118 ? 17.908 -0.103 -12.524 1.00 0.00 143 ARG A O 10
ATOM 22046 N N . ASP A 1 119 ? 17.322 -2.277 -12.419 1.00 0.00 144 ASP A N 10
ATOM 22047 C CA . ASP A 1 119 ? 17.642 -2.575 -13.819 1.00 0.00 144 ASP A CA 10
ATOM 22048 C C . ASP A 1 119 ? 19.093 -2.228 -14.138 1.00 0.00 144 ASP A C 10
ATOM 22049 O O . ASP A 1 119 ? 19.422 -1.863 -15.268 1.00 0.00 144 ASP A O 10
ATOM 22058 N N . GLY A 1 120 ? 19.955 -2.345 -13.134 1.00 0.00 145 GLY A N 10
ATOM 22059 C CA . GLY A 1 120 ? 21.354 -2.005 -13.310 1.00 0.00 145 GLY A CA 10
ATOM 22060 C C . GLY A 1 120 ? 21.576 -0.506 -13.360 1.00 0.00 145 GLY A C 10
ATOM 22061 O O . GLY A 1 120 ? 22.567 -0.036 -13.912 1.00 0.00 145 GLY A O 10
ATOM 22065 N N . THR A 1 121 ? 20.641 0.246 -12.800 1.00 0.00 146 THR A N 10
ATOM 22066 C CA . THR A 1 121 ? 20.709 1.698 -12.822 1.00 0.00 146 THR A CA 10
ATOM 22067 C C . THR A 1 121 ? 20.220 2.296 -11.501 1.00 0.00 146 THR A C 10
ATOM 22068 O O . THR A 1 121 ? 19.233 1.836 -10.927 1.00 0.00 146 THR A O 10
ATOM 22079 N N . LEU A 1 122 ? 20.926 3.303 -11.008 1.00 0.00 147 LEU A N 10
ATOM 22080 C CA . LEU A 1 122 ? 20.474 4.050 -9.845 1.00 0.00 147 LEU A CA 10
ATOM 22081 C C . LEU A 1 122 ? 20.892 5.508 -9.967 1.00 0.00 147 LEU A C 10
ATOM 22082 O O . LEU A 1 122 ? 22.084 5.822 -10.015 1.00 0.00 147 LEU A O 10
ATOM 22098 N N . GLU A 1 123 ? 19.908 6.391 -10.023 1.00 0.00 148 GLU A N 10
ATOM 22099 C CA . GLU A 1 123 ? 20.154 7.809 -10.233 1.00 0.00 148 GLU A CA 10
ATOM 22100 C C . GLU A 1 123 ? 20.029 8.592 -8.934 1.00 0.00 148 GLU A C 10
ATOM 22101 O O . GLU A 1 123 ? 19.411 8.135 -7.973 1.00 0.00 148 GLU A O 10
ATOM 22113 N N . SER A 1 124 ? 20.620 9.775 -8.924 1.00 0.00 149 SER A N 10
ATOM 22114 C CA . SER A 1 124 ? 20.533 10.679 -7.792 1.00 0.00 149 SER A CA 10
ATOM 22115 C C . SER A 1 124 ? 19.880 11.982 -8.241 1.00 0.00 149 SER A C 10
ATOM 22116 O O . SER A 1 124 ? 20.477 12.764 -8.987 1.00 0.00 149 SER A O 10
ATOM 22124 N N . LEU A 1 125 ? 18.651 12.209 -7.802 1.00 0.00 150 LEU A N 10
ATOM 22125 C CA . LEU A 1 125 ? 17.880 13.348 -8.277 1.00 0.00 150 LEU A CA 10
ATOM 22126 C C . LEU A 1 125 ? 17.362 14.203 -7.132 1.00 0.00 150 LEU A C 10
ATOM 22127 O O . LEU A 1 125 ? 17.490 13.848 -5.960 1.00 0.00 150 LEU A O 10
ATOM 22143 N N . SER A 1 126 ? 16.795 15.340 -7.497 1.00 0.00 151 SER A N 10
ATOM 22144 C CA . SER A 1 126 ? 16.149 16.232 -6.555 1.00 0.00 151 SER A CA 10
ATOM 22145 C C . SER A 1 126 ? 14.985 16.929 -7.250 1.00 0.00 151 SER A C 10
ATOM 22146 O O . SER A 1 126 ? 15.077 17.271 -8.429 1.00 0.00 151 SER A O 10
ATOM 22154 N N . LEU A 1 127 ? 13.893 17.122 -6.528 1.00 0.00 152 LEU A N 10
ATOM 22155 C CA . LEU A 1 127 ? 12.699 17.709 -7.101 1.00 0.00 152 LEU A CA 10
ATOM 22156 C C . LEU A 1 127 ? 12.841 19.220 -7.247 1.00 0.00 152 LEU A C 10
ATOM 22157 O O . LEU A 1 127 ? 13.135 19.925 -6.279 1.00 0.00 152 LEU A O 10
ATOM 22173 N N . PRO A 1 128 ? 12.627 19.735 -8.468 1.00 0.00 153 PRO A N 10
ATOM 22174 C CA . PRO A 1 128 ? 12.660 21.170 -8.746 1.00 0.00 153 PRO A CA 10
ATOM 22175 C C . PRO A 1 128 ? 11.323 21.834 -8.427 1.00 0.00 153 PRO A C 10
ATOM 22176 O O . PRO A 1 128 ? 10.963 22.863 -9.000 1.00 0.00 153 PRO A O 10
ATOM 22187 N N . LYS A 1 129 ? 10.590 21.221 -7.515 1.00 0.00 154 LYS A N 10
ATOM 22188 C CA . LYS A 1 129 ? 9.291 21.712 -7.100 1.00 0.00 154 LYS A CA 10
ATOM 22189 C C . LYS A 1 129 ? 9.358 22.174 -5.658 1.00 0.00 154 LYS A C 10
ATOM 22190 O O . LYS A 1 129 ? 9.964 21.506 -4.820 1.00 0.00 154 LYS A O 10
ATOM 22209 N N . ASN A 1 130 ? 8.749 23.315 -5.368 1.00 0.00 155 ASN A N 10
ATOM 22210 C CA . ASN A 1 130 ? 8.713 23.826 -4.002 1.00 0.00 155 ASN A CA 10
ATOM 22211 C C . ASN A 1 130 ? 7.690 23.047 -3.183 1.00 0.00 155 ASN A C 10
ATOM 22212 O O . ASN A 1 130 ? 6.602 23.538 -2.875 1.00 0.00 155 ASN A O 10
ATOM 22223 N N . ASP A 1 131 ? 8.048 21.817 -2.858 1.00 0.00 156 ASP A N 10
ATOM 22224 C CA . ASP A 1 131 ? 7.183 20.933 -2.097 1.00 0.00 156 ASP A CA 10
ATOM 22225 C C . ASP A 1 131 ? 7.702 20.829 -0.666 1.00 0.00 156 ASP A C 10
ATOM 22226 O O . ASP A 1 131 ? 8.569 21.607 -0.263 1.00 0.00 156 ASP A O 10
ATOM 22235 N N . LEU A 1 132 ? 7.186 19.882 0.098 1.00 0.00 157 LEU A N 10
ATOM 22236 C CA . LEU A 1 132 ? 7.636 19.683 1.465 1.00 0.00 157 LEU A CA 10
ATOM 22237 C C . LEU A 1 132 ? 9.043 19.107 1.471 1.00 0.00 157 LEU A C 10
ATOM 22238 O O . LEU A 1 132 ? 9.930 19.616 2.148 1.00 0.00 157 LEU A O 10
ATOM 22254 N N . THR A 1 133 ? 9.242 18.053 0.695 1.00 0.00 158 THR A N 10
ATOM 22255 C CA . THR A 1 133 ? 10.537 17.405 0.615 1.00 0.00 158 THR A CA 10
ATOM 22256 C C . THR A 1 133 ? 11.103 17.502 -0.802 1.00 0.00 158 THR A C 10
ATOM 22257 O O . THR A 1 133 ? 10.623 16.835 -1.723 1.00 0.00 158 THR A O 10
ATOM 22268 N N . PHE A 1 134 ? 12.120 18.342 -0.965 1.00 0.00 159 PHE A N 10
ATOM 22269 C CA . PHE A 1 134 ? 12.778 18.524 -2.254 1.00 0.00 159 PHE A CA 10
ATOM 22270 C C . PHE A 1 134 ? 13.564 17.274 -2.626 1.00 0.00 159 PHE A C 10
ATOM 22271 O O . PHE A 1 134 ? 13.601 16.865 -3.785 1.00 0.00 159 PHE A O 10
ATOM 22288 N N . GLU A 1 135 ? 14.197 16.675 -1.630 1.00 0.00 160 GLU A N 10
ATOM 22289 C CA . GLU A 1 135 ? 14.943 15.445 -1.832 1.00 0.00 160 GLU A CA 10
ATOM 22290 C C . GLU A 1 135 ? 14.368 14.325 -0.981 1.00 0.00 160 GLU A C 10
ATOM 22291 O O . GLU A 1 135 ? 14.738 14.164 0.178 1.00 0.00 160 GLU A O 10
ATOM 22303 N N . PRO A 1 136 ? 13.425 13.560 -1.537 1.00 0.00 161 PRO A N 10
ATOM 22304 C CA . PRO A 1 136 ? 12.865 12.392 -0.875 1.00 0.00 161 PRO A CA 10
ATOM 22305 C C . PRO A 1 136 ? 13.608 11.118 -1.262 1.00 0.00 161 PRO A C 10
ATOM 22306 O O . PRO A 1 136 ? 13.193 10.010 -0.927 1.00 0.00 161 PRO A O 10
ATOM 22317 N N . VAL A 1 137 ? 14.703 11.298 -1.983 1.00 0.00 162 VAL A N 10
ATOM 22318 C CA . VAL A 1 137 ? 15.496 10.186 -2.488 1.00 0.00 162 VAL A CA 10
ATOM 22319 C C . VAL A 1 137 ? 16.370 9.588 -1.388 1.00 0.00 162 VAL A C 10
ATOM 22320 O O . VAL A 1 137 ? 16.243 8.412 -1.052 1.00 0.00 162 VAL A O 10
ATOM 22333 N N . ALA A 1 138 ? 17.249 10.404 -0.826 1.00 0.00 163 ALA A N 10
ATOM 22334 C CA . ALA A 1 138 ? 18.165 9.934 0.200 1.00 0.00 163 ALA A CA 10
ATOM 22335 C C . ALA A 1 138 ? 17.835 10.551 1.556 1.00 0.00 163 ALA A C 10
ATOM 22336 O O . ALA A 1 138 ? 17.109 9.962 2.360 1.00 0.00 163 ALA A O 10
ATOM 22343 N N . LYS A 1 139 ? 18.359 11.741 1.803 1.00 0.00 164 LYS A N 10
ATOM 22344 C CA . LYS A 1 139 ? 18.108 12.436 3.054 1.00 0.00 164 LYS A CA 10
ATOM 22345 C C . LYS A 1 139 ? 16.998 13.457 2.867 1.00 0.00 164 LYS A C 10
ATOM 22346 O O . LYS A 1 139 ? 17.018 14.229 1.907 1.00 0.00 164 LYS A O 10
ATOM 22365 N N . PRO A 1 140 ? 16.011 13.470 3.778 1.00 0.00 165 PRO A N 10
ATOM 22366 C CA . PRO A 1 140 ? 14.851 14.355 3.670 1.00 0.00 165 PRO A CA 10
ATOM 22367 C C . PRO A 1 140 ? 15.241 15.828 3.683 1.00 0.00 165 PRO A C 10
ATOM 22368 O O . PRO A 1 140 ? 15.648 16.369 4.714 1.00 0.00 165 PRO A O 10
ATOM 22379 N N . LEU A 1 141 ? 15.120 16.464 2.532 1.00 0.00 166 LEU A N 10
ATOM 22380 C CA . LEU A 1 141 ? 15.348 17.893 2.420 1.00 0.00 166 LEU A CA 10
ATOM 22381 C C . LEU A 1 141 ? 14.016 18.622 2.467 1.00 0.00 166 LEU A C 10
ATOM 22382 O O . LEU A 1 141 ? 13.286 18.661 1.480 1.00 0.00 166 LEU A O 10
ATOM 22398 N N . LYS A 1 142 ? 13.697 19.180 3.622 1.00 0.00 167 LYS A N 10
ATOM 22399 C CA . LYS A 1 142 ? 12.416 19.836 3.813 1.00 0.00 167 LYS A CA 10
ATOM 22400 C C . LYS A 1 142 ? 12.562 21.352 3.790 1.00 0.00 167 LYS A C 10
ATOM 22401 O O . LYS A 1 142 ? 12.127 22.014 2.847 1.00 0.00 167 LYS A O 10
ATOM 22420 N N . GLU A 1 143 ? 13.176 21.896 4.828 1.00 0.00 168 GLU A N 10
ATOM 22421 C CA . GLU A 1 143 ? 13.306 23.336 4.963 1.00 0.00 168 GLU A CA 10
ATOM 22422 C C . GLU A 1 143 ? 14.763 23.719 5.218 1.00 0.00 168 GLU A C 10
ATOM 22423 O O . GLU A 1 143 ? 15.228 23.712 6.360 1.00 0.00 168 GLU A O 10
ATOM 22435 N N . GLU A 1 144 ? 15.484 24.035 4.149 1.00 0.00 169 GLU A N 10
ATOM 22436 C CA . GLU A 1 144 ? 16.881 24.431 4.268 1.00 0.00 169 GLU A CA 10
ATOM 22437 C C . GLU A 1 144 ? 16.989 25.935 4.493 1.00 0.00 169 GLU A C 10
ATOM 22438 O O . GLU A 1 144 ? 16.385 26.705 3.716 1.00 0.00 169 GLU A O 10
#

Solvent-accessible surface area: 12582 Å² total; per-residue (Å²): 201,59,149,144,153,132,132,152,125,124,126,102,110,192,154,54,221,95,184,75,86,129,63,89,124,100,138,112,91,71,46,139,140,136,135,88,60,71,196,45,99,98,121,37,126,146,59,111,76,81,64,96,131,131,113,132,123,71,120,168,112,52,87,38,78,19,23,94,72,22,48,83,141,30,153,116,66,100,90,2,44,1,39,4,83,11,71,87,47,81,116,98,58,30,50,42,55,65,159,6,82,39,44,4,27,3,93,87,2,6,69,42,17,23,29,42,43,102,116,60,75,75,126,104,94,45,13,126,146,69,109,138,48,64,39,25,96,32,171,100,56,174,145,167

Secondary structure (DSSP, 8-state):
--TTTS------GGG--SS----SSSSS-S---HHHHHHTTTTS-SS-PPPSS-----SS---TTEEEEEEE--SSTTT-EEEEEETTS-EEEEETT-EETTTEEEEEEETTEEEEEETTB------TT-SS-SS-SSS--S--

Organism: Legionella pneumophila (NCBI:txid446)